Protein AF-A0A0W0V8A8-F1 (afdb_monomer_lite)

Secondary structure (DSSP, 8-state):
--EEEE--SHHHHHHHHHHHHTT---EEEE-TTTT------EE-THHHHHHHHHH-PPPPS-SS-EEHHHHHHHHHHHHHHTT--EE-EEEEEE-SSSSEEEEEETTS-EEEEE-SEEEE--GGG-HHHHHHHHHS-TTSPPSS-EEES-TT----EEEEEEEEE-HHHHHHHHHHHHTT--S-TT--HHHHHHHHHHHHTTT---SSPPPEEEEE-STTEEEEEEE--TT--GGGHHHHHHHHHHHHHS-TT--EEEPPPPSS-TT--SEEEEE---EEES-SEE--TTS-EEEE-GGGTBPPPTTT--HHHHHHHHHHHHHHT-EEETTEEEE--HHHHHHHHHHHHHHHHHHHHHHHHHHHHHHHHHHHHHHHHHHHHHHHS--HHHHHHHHHHHHHHHHHHHHHHHHHH-BTTB--GGGS-HHHHHHHHHHHHHHHHHHHHH--GGGHHHHHHHHHHHHHHHHHHHHHHHHHHHTT-HHHHHHHHHHHHHHHHHHHTTTTHHHHHHHHHHHHHHHHHTT-HHHHHHHHHHHHTT----HHHHHHHHHHHHHHHHHHHHHSTTT--HHHHHHHHHHHHHHHHTHHHHHHH-GGGHHHHHHHHHHTSSSHHHHHHHHHHHHTT-HHHHHHHHHHHHHHHHHSSS--HHHHHHHHHHHHHHHHHTT-HHHHHHHHHHHHHTTTT--HHHHHHHHHHHHHHHHTTTTTS-TT-HHHHHHHHHHHHTHHHHHHH-TTTHHHHHHHHHTTS--HHHHHHHHHHHHHTT-HHHHHHHHHHHHHHHHHTT-TT-HHHHHHHHHHHHHHHHHTT-HHHHHHHHHHHHTSTT---HHHHHHHHHHHHHHHHHHHHH--S-HHHHHHHHHHHHHHHHHTHHHHHHH-GGGHHHHHHHHHHH-HHHHHHHHHHHHHHTT-HHHHHHHHHHHHHHHHHSSS--HHHHHHHHHHHHHHHHHTT-HHHHHHHHHHHHHSSS---HHHHHHHHHHHHHHHHHHHHHHTT---HHHHHHHHHHHHHTHHHHHHHTTTTTHHHHHHHHHHH--HHHHHHHHHHHHHTT-HHHHHHHHHHHHHHHHHSSS--HHHHHHHHHHHHHHHHHTT-HHHHHHHHHHHHTSTTSS-HHHHHHHHHHHHHHHHHHHHH--TTSHHHHHHHHHHHHHHHHHTHHHHHHHTTTTSHHHHHHHHHHHHHSPPP--------

Radius of gyration: 45.29 Å; chains: 1; bounding box: 125×60×128 Å

pLDDT: mean 87.35, std 11.9, range [32.81, 98.56]

Structure (mmCIF, N/CA/C/O backbone):
data_AF-A0A0W0V8A8-F1
#
_entry.id   AF-A0A0W0V8A8-F1
#
loop_
_atom_site.group_PDB
_atom_site.id
_atom_site.type_symbol
_atom_site.label_atom_id
_atom_site.label_alt_id
_atom_site.label_comp_id
_atom_site.label_asym_id
_atom_site.label_entity_id
_atom_site.label_seq_id
_atom_site.pdbx_PDB_ins_code
_atom_site.Cartn_x
_atom_site.Cartn_y
_atom_site.Cartn_z
_atom_site.occupancy
_atom_site.B_iso_or_equiv
_atom_site.auth_seq_id
_atom_site.auth_comp_id
_atom_site.auth_asym_id
_atom_site.auth_atom_id
_atom_site.pdbx_PDB_model_num
ATOM 1 N N . MET A 1 1 ? 0.392 -13.122 -53.558 1.00 74.19 1 MET A N 1
ATOM 2 C CA . MET A 1 1 ? -0.467 -12.300 -52.686 1.00 74.19 1 MET A CA 1
ATOM 3 C C . MET A 1 1 ? 0.329 -11.089 -52.233 1.00 74.19 1 MET A C 1
ATOM 5 O O . MET A 1 1 ? 1.347 -11.293 -51.573 1.00 74.19 1 MET A O 1
ATOM 9 N N . PRO A 1 2 ? -0.057 -9.864 -52.630 1.00 89.50 2 PRO A N 1
ATOM 10 C CA . PRO A 1 2 ? 0.685 -8.663 -52.271 1.00 89.50 2 PRO A CA 1
ATOM 11 C C . PRO A 1 2 ? 0.564 -8.361 -50.776 1.00 89.50 2 PRO A C 1
ATOM 13 O O . PRO A 1 2 ? -0.538 -8.376 -50.222 1.00 89.50 2 PRO A O 1
ATOM 16 N N . ILE A 1 3 ? 1.695 -8.077 -50.129 1.00 96.94 3 ILE A N 1
ATOM 17 C CA . ILE A 1 3 ? 1.771 -7.653 -48.728 1.00 96.94 3 ILE A CA 1
ATOM 18 C C . ILE A 1 3 ? 2.149 -6.179 -48.666 1.00 96.94 3 ILE A C 1
ATOM 20 O O . ILE A 1 3 ? 3.141 -5.757 -49.267 1.00 96.94 3 ILE A O 1
ATOM 24 N N . VAL A 1 4 ? 1.405 -5.409 -47.874 1.00 98.25 4 VAL A N 1
ATOM 25 C CA . VAL A 1 4 ? 1.745 -4.015 -47.574 1.00 98.25 4 VAL A CA 1
ATOM 26 C C . VAL A 1 4 ? 2.039 -3.853 -46.086 1.00 98.25 4 VAL A C 1
ATOM 28 O O . VAL A 1 4 ? 1.244 -4.241 -45.242 1.00 98.25 4 VAL A O 1
ATOM 31 N N . ILE A 1 5 ? 3.179 -3.263 -45.741 1.00 98.56 5 ILE A N 1
ATOM 32 C CA . ILE A 1 5 ? 3.559 -2.960 -44.359 1.00 98.56 5 ILE A CA 1
ATOM 33 C C . ILE A 1 5 ? 3.477 -1.453 -44.152 1.00 98.56 5 ILE A C 1
ATOM 35 O O . ILE A 1 5 ? 4.233 -0.697 -44.760 1.00 98.56 5 ILE A O 1
ATOM 39 N N . VAL A 1 6 ? 2.576 -1.004 -43.282 1.00 98.38 6 VAL A N 1
ATOM 40 C CA . VAL A 1 6 ? 2.394 0.410 -42.946 1.00 98.38 6 VAL A CA 1
ATOM 41 C C . VAL A 1 6 ? 3.226 0.730 -41.708 1.00 98.38 6 VAL A C 1
ATOM 43 O O . VAL A 1 6 ? 2.933 0.285 -40.603 1.00 98.38 6 VAL A O 1
ATOM 46 N N . GLY A 1 7 ? 4.278 1.524 -41.891 1.00 97.00 7 GLY A N 1
ATOM 47 C CA . GLY A 1 7 ? 5.224 1.913 -40.850 1.00 97.00 7 GLY A CA 1
ATOM 48 C C . GLY A 1 7 ? 6.648 1.472 -41.172 1.00 97.00 7 GLY A C 1
ATOM 49 O O . GLY A 1 7 ? 7.034 0.335 -40.931 1.00 97.00 7 GLY A O 1
ATOM 50 N N . ALA A 1 8 ? 7.475 2.405 -41.643 1.00 96.00 8 ALA A N 1
ATOM 51 C CA . ALA A 1 8 ? 8.865 2.140 -42.020 1.00 96.00 8 ALA A CA 1
ATOM 52 C C . ALA A 1 8 ? 9.874 2.267 -40.852 1.00 96.00 8 ALA A C 1
ATOM 54 O O . ALA A 1 8 ? 11.021 2.629 -41.088 1.00 96.00 8 ALA A O 1
ATOM 55 N N . GLY A 1 9 ? 9.460 2.040 -39.597 1.00 95.38 9 GLY A N 1
ATOM 56 C CA . GLY A 1 9 ? 10.356 2.041 -38.424 1.00 95.38 9 GLY A CA 1
ATOM 57 C C . GLY A 1 9 ? 11.165 0.739 -38.282 1.00 95.38 9 GLY A C 1
ATOM 58 O O . GLY A 1 9 ? 11.056 -0.129 -39.149 1.00 95.38 9 GLY A O 1
ATOM 59 N N . PRO A 1 10 ? 11.929 0.546 -37.183 1.00 96.06 10 PRO A N 1
ATOM 60 C CA . PRO A 1 10 ? 12.754 -0.649 -36.993 1.00 96.06 10 PRO A CA 1
ATOM 61 C C . PRO A 1 10 ? 11.973 -1.957 -37.170 1.00 96.06 10 PRO A C 1
ATOM 63 O O . PRO A 1 10 ? 12.364 -2.792 -37.978 1.00 96.06 10 PRO A O 1
ATOM 66 N N . ASN A 1 11 ? 10.833 -2.100 -36.487 1.00 96.06 11 ASN A N 1
ATOM 67 C CA . ASN A 1 11 ? 10.009 -3.311 -36.546 1.00 96.06 11 ASN A CA 1
ATOM 68 C C . ASN A 1 11 ? 9.426 -3.571 -37.944 1.00 96.06 11 ASN A C 1
ATOM 70 O O . ASN A 1 11 ? 9.497 -4.692 -38.432 1.00 96.06 11 ASN A O 1
ATOM 74 N N . GLY A 1 12 ? 8.916 -2.543 -38.631 1.00 97.38 12 GLY A N 1
ATOM 75 C CA . GLY A 1 12 ? 8.331 -2.722 -39.965 1.00 97.38 12 GLY A CA 1
ATOM 76 C C . GLY A 1 12 ? 9.356 -3.093 -41.035 1.00 97.38 12 GLY A C 1
ATOM 77 O O . GLY A 1 12 ? 9.104 -3.985 -41.843 1.00 97.38 12 GLY A O 1
ATOM 78 N N . LEU A 1 13 ? 10.540 -2.471 -41.009 1.00 98.25 13 LEU A N 1
ATOM 79 C CA . LEU A 1 13 ? 11.636 -2.839 -41.910 1.00 98.25 13 LEU A CA 1
ATOM 80 C C . LEU A 1 13 ? 12.167 -4.244 -41.603 1.00 98.25 13 LEU A C 1
ATOM 82 O O . LEU A 1 13 ? 12.421 -5.020 -42.522 1.00 98.25 13 LEU A O 1
ATOM 86 N N . TYR A 1 14 ? 12.315 -4.581 -40.320 1.00 98.38 14 TYR A N 1
ATOM 87 C CA . TYR A 1 14 ? 12.758 -5.903 -39.885 1.00 98.38 14 TYR A CA 1
ATOM 88 C C . TYR A 1 14 ? 11.782 -7.004 -40.326 1.00 98.38 14 TYR A C 1
ATOM 90 O O . TYR A 1 14 ? 12.207 -7.977 -40.951 1.00 98.38 14 TYR A O 1
ATOM 98 N N . ALA A 1 15 ? 10.477 -6.814 -40.102 1.00 97.75 15 ALA A N 1
ATOM 99 C CA . ALA A 1 15 ? 9.433 -7.740 -40.538 1.00 97.75 15 ALA A CA 1
ATOM 100 C C . ALA A 1 15 ? 9.440 -7.936 -42.065 1.00 97.75 15 ALA A C 1
ATOM 102 O O . ALA A 1 15 ? 9.382 -9.070 -42.541 1.00 97.75 15 ALA A O 1
ATOM 103 N N . ALA A 1 16 ? 9.606 -6.856 -42.841 1.00 98.25 16 ALA A N 1
ATOM 104 C CA . ALA A 1 16 ? 9.723 -6.934 -44.299 1.00 98.25 16 ALA A CA 1
ATOM 105 C C . ALA A 1 16 ? 10.906 -7.814 -44.738 1.00 98.25 16 ALA A C 1
ATOM 107 O O . ALA A 1 16 ? 10.774 -8.666 -45.619 1.00 98.25 16 ALA A O 1
ATOM 108 N N . ILE A 1 17 ? 12.069 -7.622 -44.107 1.00 98.56 17 ILE A N 1
ATOM 109 C CA . ILE A 1 17 ? 13.291 -8.380 -44.398 1.00 98.56 17 ILE A CA 1
ATOM 110 C C . ILE A 1 17 ? 13.119 -9.855 -44.025 1.00 98.56 17 ILE A C 1
ATOM 112 O O . ILE A 1 17 ? 13.504 -10.725 -44.809 1.00 98.56 17 ILE A O 1
ATOM 116 N N . LYS A 1 18 ? 12.523 -10.149 -42.864 1.00 97.62 18 LYS A N 1
ATOM 117 C CA . LYS A 1 18 ? 12.238 -11.523 -42.428 1.00 97.62 18 LYS A CA 1
ATOM 118 C C . LYS A 1 18 ? 11.292 -12.236 -43.392 1.00 97.62 18 LYS A C 1
ATOM 120 O O . LYS A 1 18 ? 11.625 -13.327 -43.844 1.00 97.62 18 LYS A O 1
ATOM 125 N N . LEU A 1 19 ? 10.188 -11.599 -43.788 1.00 97.62 19 LEU A N 1
ATOM 126 C CA . LEU A 1 19 ? 9.245 -12.151 -44.769 1.00 97.62 19 LEU A CA 1
ATOM 127 C C . LEU A 1 19 ? 9.910 -12.421 -46.123 1.00 97.62 19 LEU A C 1
ATOM 129 O O . LEU A 1 19 ? 9.724 -13.487 -46.711 1.00 97.62 19 LEU A O 1
ATOM 133 N N . ARG A 1 20 ? 10.737 -11.483 -46.604 1.00 97.56 20 ARG A N 1
ATOM 134 C CA . ARG A 1 20 ? 11.482 -11.649 -47.858 1.00 97.56 20 ARG A CA 1
ATOM 135 C C . ARG A 1 20 ? 12.423 -12.848 -47.800 1.00 97.56 20 ARG A C 1
ATOM 137 O O . ARG A 1 20 ? 12.490 -13.616 -48.754 1.00 97.56 20 ARG A O 1
ATOM 144 N N . ARG A 1 21 ? 13.140 -13.017 -46.686 1.00 96.81 21 ARG A N 1
ATOM 145 C CA . ARG A 1 21 ? 14.066 -14.143 -46.475 1.00 96.81 21 ARG A CA 1
ATOM 146 C C . ARG A 1 21 ? 13.358 -15.478 -46.309 1.00 96.81 21 ARG A C 1
ATOM 148 O O . ARG A 1 21 ? 13.901 -16.488 -46.736 1.00 96.81 21 ARG A O 1
ATOM 155 N N . ALA A 1 22 ? 12.152 -15.470 -45.754 1.00 95.69 22 ALA A N 1
ATOM 156 C CA . ALA A 1 22 ? 11.296 -16.647 -45.679 1.00 95.69 22 ALA A CA 1
ATOM 157 C C . ALA A 1 22 ? 10.679 -17.031 -47.044 1.00 95.69 22 ALA A C 1
ATOM 159 O O . ALA A 1 22 ? 10.077 -18.090 -47.175 1.00 95.69 22 ALA A O 1
ATOM 160 N N . GLY A 1 23 ? 10.858 -16.200 -48.081 1.00 96.31 23 GLY A N 1
ATOM 161 C CA . GLY A 1 23 ? 10.521 -16.520 -49.470 1.00 96.31 23 GLY A CA 1
ATOM 162 C C . GLY A 1 23 ? 9.384 -15.694 -50.071 1.00 96.31 23 GLY A C 1
ATOM 163 O O . GLY A 1 23 ? 9.070 -15.885 -51.245 1.00 96.31 23 GLY A O 1
ATOM 164 N N . VAL A 1 24 ? 8.776 -14.762 -49.327 1.00 96.69 24 VAL A N 1
ATOM 165 C CA . VAL A 1 24 ? 7.680 -13.926 -49.846 1.00 96.69 24 VAL A CA 1
ATOM 166 C C . VAL A 1 24 ? 8.194 -12.932 -50.899 1.00 96.69 24 VAL A C 1
ATOM 168 O O . VAL A 1 24 ? 9.171 -12.213 -50.670 1.00 96.69 24 VAL A O 1
ATOM 171 N N . LYS A 1 25 ? 7.535 -12.878 -52.067 1.00 94.12 25 LYS A N 1
ATOM 172 C CA . LYS A 1 25 ? 8.007 -12.103 -53.233 1.00 94.12 25 LYS A CA 1
ATOM 173 C C . LYS A 1 25 ? 7.415 -10.694 -53.365 1.00 94.12 25 LYS A C 1
ATOM 175 O O . LYS A 1 25 ? 8.165 -9.781 -53.712 1.00 94.12 25 LYS A O 1
ATOM 180 N N . ASP A 1 26 ? 6.129 -10.502 -53.081 1.00 95.31 26 ASP A N 1
ATOM 181 C CA . ASP A 1 26 ? 5.461 -9.193 -53.186 1.00 95.31 26 ASP A CA 1
ATOM 182 C C . ASP A 1 26 ? 5.296 -8.553 -51.809 1.00 95.31 26 ASP A C 1
ATOM 184 O O . ASP A 1 26 ? 4.305 -8.770 -51.115 1.00 95.31 26 ASP A O 1
ATOM 188 N N . ILE A 1 27 ? 6.288 -7.757 -51.408 1.00 97.94 27 ILE A N 1
ATOM 189 C CA . ILE A 1 27 ? 6.269 -6.990 -50.158 1.00 97.94 27 ILE A CA 1
ATOM 190 C C . ILE A 1 27 ? 6.534 -5.533 -50.499 1.00 97.94 27 ILE A C 1
ATOM 192 O O . ILE A 1 27 ? 7.540 -5.245 -51.143 1.00 97.94 27 ILE A O 1
ATOM 196 N N . LYS A 1 28 ? 5.692 -4.626 -50.006 1.00 97.88 28 LYS A N 1
ATOM 197 C CA . LYS A 1 28 ? 5.897 -3.177 -50.078 1.00 97.88 28 LYS A CA 1
ATOM 198 C C . LYS A 1 28 ? 5.818 -2.565 -48.684 1.00 97.88 28 LYS A C 1
ATOM 200 O O . LYS A 1 28 ? 4.914 -2.887 -47.919 1.00 97.88 28 LYS A O 1
ATOM 205 N N . VAL A 1 29 ? 6.739 -1.665 -48.352 1.00 98.31 29 VAL A N 1
ATOM 206 C CA . VAL A 1 29 ? 6.724 -0.917 -47.086 1.00 98.31 29 VAL A CA 1
ATOM 207 C C . VAL A 1 29 ? 6.340 0.532 -47.365 1.00 98.31 29 VAL A C 1
ATOM 209 O O . VAL A 1 29 ? 6.948 1.176 -48.213 1.00 98.31 29 VAL A O 1
ATOM 212 N N . ILE A 1 30 ? 5.363 1.058 -46.632 1.00 97.81 30 ILE A N 1
ATOM 213 C CA . ILE A 1 30 ? 4.914 2.450 -46.718 1.00 97.81 30 ILE A CA 1
ATOM 214 C C . ILE A 1 30 ? 5.275 3.173 -45.424 1.00 97.81 30 ILE A C 1
ATOM 216 O O . ILE A 1 30 ? 4.950 2.710 -44.328 1.00 97.81 30 ILE A O 1
ATOM 220 N N . GLY A 1 31 ? 5.914 4.337 -45.510 1.00 94.56 31 GLY A N 1
ATOM 221 C CA . GLY A 1 31 ? 6.087 5.173 -44.328 1.00 94.56 31 GLY A CA 1
ATOM 222 C C . GLY A 1 31 ? 6.540 6.595 -44.609 1.00 94.56 31 GLY A C 1
ATOM 223 O O . GLY A 1 31 ? 7.470 6.822 -45.366 1.00 94.56 31 GLY A O 1
ATOM 224 N N . HIS A 1 32 ? 5.963 7.548 -43.878 1.00 88.56 32 HIS A N 1
ATOM 225 C CA . HIS A 1 32 ? 6.242 8.995 -43.941 1.00 88.56 32 HIS A CA 1
ATOM 226 C C . HIS A 1 32 ? 7.700 9.455 -43.754 1.00 88.56 32 HIS A C 1
ATOM 228 O O . HIS A 1 32 ? 7.980 10.648 -43.786 1.00 88.56 32 HIS A O 1
ATOM 234 N N . HIS A 1 33 ? 8.623 8.545 -43.448 1.00 85.00 33 HIS A N 1
ATOM 235 C CA . HIS A 1 33 ? 10.043 8.845 -43.253 1.00 85.00 33 HIS A CA 1
ATOM 236 C C . HIS A 1 33 ? 10.943 7.934 -44.095 1.00 85.00 33 HIS A C 1
ATOM 238 O O . HIS A 1 33 ? 12.142 7.844 -43.817 1.00 85.00 33 HIS A O 1
ATOM 244 N N . ALA A 1 34 ? 10.383 7.231 -45.086 1.00 88.69 34 ALA A N 1
ATOM 245 C CA . ALA A 1 34 ? 11.145 6.387 -45.999 1.00 88.69 34 ALA A CA 1
ATOM 246 C C . ALA A 1 34 ? 12.333 7.176 -46.577 1.00 88.69 34 ALA A C 1
ATOM 248 O O . ALA A 1 34 ? 12.190 8.304 -47.037 1.00 88.69 34 ALA A O 1
ATOM 249 N N . GLY A 1 35 ? 13.543 6.629 -46.452 1.00 84.44 35 GLY A N 1
ATOM 250 C CA . GLY A 1 35 ? 14.777 7.289 -46.898 1.00 84.44 35 GLY A CA 1
ATOM 251 C C . GLY A 1 35 ? 15.285 8.453 -46.026 1.00 84.44 35 GLY A C 1
ATOM 252 O O . GLY A 1 35 ? 16.455 8.821 -46.144 1.00 84.44 35 GLY A O 1
ATOM 253 N N . SER A 1 36 ? 14.490 8.986 -45.090 1.00 87.62 36 SER A N 1
ATOM 254 C CA . SER A 1 36 ? 14.846 10.136 -44.239 1.00 87.62 36 SER A CA 1
ATOM 255 C C . SER A 1 36 ? 14.794 9.812 -42.737 1.00 87.62 36 SER A C 1
ATOM 257 O O . SER A 1 36 ? 14.149 10.484 -41.928 1.00 87.62 36 SER A O 1
ATOM 259 N N . TYR A 1 37 ? 15.548 8.788 -42.335 1.00 90.12 37 TYR A N 1
ATOM 260 C CA . TYR A 1 37 ? 15.657 8.345 -40.942 1.00 90.12 37 TYR A CA 1
ATOM 261 C C . TYR A 1 37 ? 16.490 9.303 -40.092 1.00 90.12 37 TYR A C 1
ATOM 263 O O . TYR A 1 37 ? 17.727 9.347 -40.173 1.00 90.12 37 TYR A O 1
ATOM 271 N N . VAL A 1 38 ? 15.803 10.087 -39.263 1.00 87.38 38 VAL A N 1
ATOM 272 C CA . VAL A 1 38 ? 16.395 11.093 -38.365 1.00 87.38 38 VAL A CA 1
ATOM 273 C C . VAL A 1 38 ? 15.961 10.932 -36.913 1.00 87.38 38 VAL A C 1
ATOM 275 O O . VAL A 1 38 ? 16.315 11.786 -36.095 1.00 87.38 38 VAL A O 1
ATOM 278 N N . ARG A 1 39 ? 15.226 9.854 -36.600 1.00 84.94 39 ARG A N 1
ATOM 279 C CA . ARG A 1 39 ? 14.612 9.640 -35.292 1.00 84.94 39 ARG A CA 1
ATOM 280 C C . ARG A 1 39 ? 15.670 9.713 -34.180 1.00 84.94 39 ARG A C 1
ATOM 282 O O . ARG A 1 39 ? 16.686 9.010 -34.252 1.00 84.94 39 ARG A O 1
ATOM 289 N N . PRO A 1 40 ? 15.480 10.599 -33.189 1.00 75.94 40 PRO A N 1
ATOM 290 C CA . PRO A 1 40 ? 16.327 10.630 -32.008 1.00 75.94 40 PRO A CA 1
ATOM 291 C C . PRO A 1 40 ? 16.025 9.422 -31.106 1.00 75.94 40 PRO A C 1
ATOM 293 O O . PRO A 1 40 ? 15.001 8.772 -31.279 1.00 75.94 40 PRO A O 1
ATOM 296 N N . GLY A 1 41 ? 16.904 9.098 -30.165 1.00 82.25 41 GLY A N 1
ATOM 297 C CA . GLY A 1 41 ? 16.801 7.843 -29.410 1.00 82.25 41 GLY A CA 1
ATOM 298 C C . GLY A 1 41 ? 18.159 7.197 -29.218 1.00 82.25 41 GLY A C 1
ATOM 299 O O . GLY A 1 41 ? 18.755 6.872 -30.238 1.00 82.25 41 GLY A O 1
ATOM 300 N N . ASN A 1 42 ? 18.642 7.004 -27.989 1.00 85.94 42 ASN A N 1
ATOM 301 C CA . ASN A 1 42 ? 19.744 6.068 -27.727 1.00 85.94 42 ASN A CA 1
ATOM 302 C C . ASN A 1 42 ? 19.162 4.648 -27.655 1.00 85.94 42 ASN A C 1
ATOM 304 O O . ASN A 1 42 ? 18.057 4.480 -27.144 1.00 85.94 42 ASN A O 1
ATOM 308 N N . ILE A 1 43 ? 19.867 3.642 -28.170 1.00 88.00 43 ILE A N 1
ATOM 309 C CA . ILE A 1 43 ? 19.449 2.234 -28.078 1.00 88.00 43 ILE A CA 1
ATOM 310 C C . ILE A 1 43 ? 20.567 1.372 -27.506 1.00 88.00 43 ILE A C 1
ATOM 312 O O . ILE A 1 43 ? 21.734 1.745 -27.529 1.00 88.00 43 ILE A O 1
ATOM 316 N N . ASN A 1 44 ? 20.216 0.194 -26.996 1.00 86.06 44 ASN A N 1
ATOM 317 C CA . ASN A 1 44 ? 21.212 -0.776 -26.565 1.00 86.06 44 ASN A CA 1
ATOM 318 C C . ASN A 1 44 ? 21.857 -1.450 -27.792 1.00 86.06 44 ASN A C 1
ATOM 320 O O . ASN A 1 44 ? 21.171 -1.796 -28.758 1.00 86.06 44 ASN A O 1
ATOM 324 N N . LEU A 1 45 ? 23.167 -1.700 -27.733 1.00 87.81 45 LEU A N 1
ATOM 325 C CA . LEU A 1 45 ? 23.910 -2.470 -28.734 1.00 87.81 45 LEU A CA 1
ATOM 326 C C . LEU A 1 45 ? 23.305 -3.867 -28.987 1.00 87.81 45 LEU A C 1
ATOM 328 O O . LEU A 1 45 ? 23.423 -4.404 -30.090 1.00 87.81 45 LEU A O 1
ATOM 332 N N . ALA A 1 46 ? 22.606 -4.435 -27.999 1.00 88.94 46 ALA A N 1
ATOM 333 C CA . ALA A 1 46 ? 21.847 -5.677 -28.119 1.00 88.94 46 ALA A CA 1
ATOM 334 C C . ALA A 1 46 ? 20.856 -5.678 -29.298 1.00 88.94 46 ALA A C 1
ATOM 336 O O . ALA A 1 46 ? 20.668 -6.720 -29.920 1.00 88.94 46 ALA A O 1
ATOM 337 N N . VAL A 1 47 ? 20.292 -4.520 -29.671 1.00 91.75 47 VAL A N 1
ATOM 338 C CA . VAL A 1 47 ? 19.400 -4.386 -30.837 1.00 91.75 47 VAL A CA 1
ATOM 339 C C . VAL A 1 47 ? 20.122 -4.762 -32.132 1.00 91.75 47 VAL A C 1
ATOM 341 O O . VAL A 1 47 ? 19.608 -5.549 -32.927 1.00 91.75 47 VAL A O 1
ATOM 344 N N . PHE A 1 48 ? 21.336 -4.240 -32.331 1.00 93.44 48 PHE A N 1
ATOM 345 C CA . PHE A 1 48 ? 22.154 -4.581 -33.495 1.00 93.44 48 PHE A CA 1
ATOM 346 C C . PHE A 1 48 ? 22.589 -6.042 -33.456 1.00 93.44 48 PHE A C 1
ATOM 348 O O . PHE A 1 48 ? 22.479 -6.716 -34.470 1.00 93.44 48 PHE A O 1
ATOM 355 N N . ARG A 1 49 ? 22.995 -6.561 -32.289 1.00 91.81 49 ARG A N 1
ATOM 356 C CA . ARG A 1 49 ? 23.376 -7.978 -32.138 1.00 91.81 49 ARG A CA 1
ATOM 357 C C . ARG A 1 49 ? 22.217 -8.925 -32.471 1.00 91.81 49 ARG A C 1
ATOM 359 O O . ARG A 1 49 ? 22.430 -9.943 -33.122 1.00 91.81 49 ARG A O 1
ATOM 366 N N . LYS A 1 50 ? 20.988 -8.600 -32.053 1.00 93.56 50 LYS A N 1
ATOM 367 C CA . 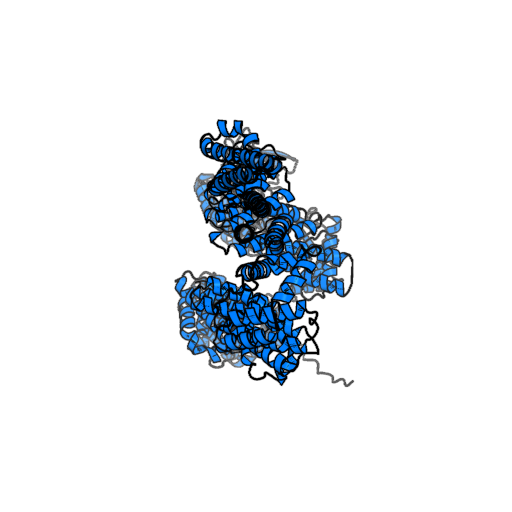LYS A 1 50 ? 19.784 -9.372 -32.403 1.00 93.56 50 LYS A CA 1
ATOM 368 C C . LYS A 1 50 ? 19.535 -9.341 -33.911 1.00 93.56 50 LYS A C 1
ATOM 370 O O . LYS A 1 50 ? 19.327 -10.397 -34.509 1.00 93.56 50 LYS A O 1
ATOM 375 N N . ALA A 1 51 ? 19.596 -8.162 -34.531 1.00 94.25 51 ALA A N 1
ATOM 376 C CA . ALA A 1 51 ? 19.418 -8.025 -35.975 1.00 94.25 51 ALA A CA 1
ATOM 377 C C . ALA A 1 51 ? 20.537 -8.719 -36.776 1.00 94.25 51 ALA A C 1
ATOM 379 O O . ALA A 1 51 ? 20.270 -9.346 -37.796 1.00 94.25 51 ALA A O 1
ATOM 380 N N . GLU A 1 52 ? 21.780 -8.672 -36.305 1.00 94.38 52 GLU A N 1
ATOM 381 C CA . GLU A 1 52 ? 22.914 -9.380 -36.899 1.00 94.38 52 GLU A CA 1
ATOM 382 C C . GLU A 1 52 ? 22.686 -10.892 -36.905 1.00 94.38 52 GLU A C 1
ATOM 384 O O . GLU A 1 52 ? 22.757 -11.521 -37.956 1.00 94.38 52 GLU A O 1
ATOM 389 N N . ARG A 1 53 ? 22.313 -11.477 -35.763 1.00 93.31 53 ARG A N 1
ATOM 390 C CA . ARG A 1 53 ? 22.050 -12.923 -35.672 1.00 93.31 53 ARG A CA 1
ATOM 391 C C . ARG A 1 53 ? 20.876 -13.367 -36.539 1.00 93.31 53 ARG A C 1
ATOM 393 O O . ARG A 1 53 ? 20.939 -14.418 -37.163 1.00 93.31 53 ARG A O 1
ATOM 400 N N . SER A 1 54 ? 19.809 -12.574 -36.565 1.00 92.12 54 SER A N 1
ATOM 401 C CA . SER A 1 54 ? 18.524 -13.015 -37.123 1.00 92.12 54 SER A CA 1
ATOM 402 C C . SER A 1 54 ? 18.381 -12.689 -38.608 1.00 92.12 54 SER A C 1
ATOM 404 O O . SER A 1 54 ? 17.767 -13.438 -39.367 1.00 92.12 54 SER A O 1
ATOM 406 N N . ILE A 1 55 ? 18.959 -11.564 -39.040 1.00 94.94 55 ILE A N 1
ATOM 407 C CA . ILE A 1 55 ? 18.897 -11.095 -40.425 1.00 94.94 55 ILE A CA 1
ATOM 408 C C . ILE A 1 55 ? 20.268 -10.686 -40.981 1.00 94.94 55 ILE A C 1
ATOM 410 O O . ILE A 1 55 ? 20.331 -9.994 -41.995 1.00 94.94 55 ILE A O 1
ATOM 414 N N . GLY A 1 56 ? 21.386 -11.114 -40.393 1.00 91.81 56 GLY A N 1
ATOM 415 C CA . GLY A 1 56 ? 22.723 -10.819 -40.928 1.00 91.81 56 GLY A CA 1
ATOM 416 C C . GLY A 1 56 ? 23.000 -9.321 -41.076 1.00 91.81 56 GLY A C 1
ATOM 417 O O . GLY A 1 56 ? 23.698 -8.918 -42.005 1.00 91.81 56 GLY A O 1
ATOM 418 N N . LEU A 1 57 ? 22.373 -8.480 -40.247 1.00 92.44 57 LEU A N 1
ATOM 419 C CA . LEU A 1 57 ? 22.613 -7.043 -40.274 1.00 92.44 57 LEU A CA 1
ATOM 420 C C . LEU A 1 57 ? 24.053 -6.751 -39.831 1.00 92.44 57 LEU A C 1
ATOM 422 O O . LEU A 1 57 ? 24.491 -7.257 -38.807 1.00 92.44 57 LEU A O 1
ATOM 426 N N . GLY A 1 58 ? 24.783 -5.928 -40.586 1.00 87.00 58 GLY A N 1
ATOM 427 C CA . GLY A 1 58 ? 26.160 -5.572 -40.237 1.00 87.00 58 GLY A CA 1
ATOM 428 C C . GLY A 1 58 ? 26.283 -4.803 -38.915 1.00 87.00 58 GLY A C 1
ATOM 429 O O . GLY A 1 58 ? 25.306 -4.254 -38.394 1.00 87.00 58 GLY A O 1
ATOM 430 N N . ALA A 1 59 ? 27.517 -4.724 -38.414 1.00 83.94 59 ALA A N 1
ATOM 431 C CA . ALA A 1 59 ? 27.864 -4.003 -37.194 1.00 83.94 59 ALA A CA 1
ATOM 432 C C . ALA A 1 59 ? 27.394 -2.529 -37.216 1.00 83.94 59 ALA A C 1
ATOM 434 O O . ALA A 1 59 ? 27.317 -1.904 -38.283 1.00 83.94 59 ALA A O 1
ATOM 435 N N . PRO A 1 60 ? 27.092 -1.941 -36.044 1.00 85.88 60 PRO A N 1
ATOM 436 C CA . PRO A 1 60 ? 26.696 -0.542 -35.960 1.00 85.88 60 PRO A CA 1
ATOM 437 C C . PRO A 1 60 ? 27.816 0.410 -36.409 1.00 85.88 60 PRO A C 1
ATOM 439 O O . PRO A 1 60 ? 28.996 0.071 -36.347 1.00 85.88 60 PRO A O 1
ATOM 442 N N . PRO A 1 61 ? 27.471 1.656 -36.780 1.00 78.75 61 PRO A N 1
ATOM 443 C CA . PRO A 1 61 ? 28.449 2.653 -37.220 1.00 78.75 61 PRO A CA 1
ATOM 444 C C . PRO A 1 61 ? 29.359 3.190 -36.098 1.00 78.75 61 PRO A C 1
ATOM 446 O O . PRO A 1 61 ? 30.310 3.912 -36.386 1.00 78.75 61 PRO A O 1
ATOM 449 N N . SER A 1 62 ? 29.054 2.908 -34.829 1.00 74.56 62 SER A N 1
ATOM 450 C CA . SER A 1 62 ? 29.860 3.286 -33.663 1.00 74.56 62 SER A CA 1
ATOM 451 C C . SER A 1 62 ? 29.619 2.298 -32.522 1.00 74.56 62 SER A C 1
ATOM 453 O O . SER A 1 62 ? 28.508 1.793 -32.375 1.00 74.56 62 SER A O 1
ATOM 455 N N . THR A 1 63 ? 30.645 2.054 -31.708 1.00 66.75 63 THR A N 1
ATOM 456 C CA . THR A 1 63 ? 30.578 1.230 -30.491 1.00 66.75 63 THR A CA 1
ATOM 457 C C . THR A 1 63 ? 30.128 2.009 -29.255 1.00 66.75 63 THR A C 1
ATOM 459 O O . THR A 1 63 ? 29.631 1.395 -28.319 1.00 66.75 63 THR A O 1
ATOM 462 N N . ASN A 1 64 ? 30.267 3.342 -29.248 1.00 65.81 64 ASN A N 1
ATOM 463 C CA . ASN A 1 64 ? 30.131 4.147 -28.024 1.00 65.81 64 ASN A CA 1
ATOM 464 C C . ASN A 1 64 ? 28.694 4.634 -27.788 1.00 65.81 64 ASN A C 1
ATOM 466 O O . ASN A 1 64 ? 28.218 4.631 -26.660 1.00 65.81 64 ASN A O 1
ATOM 470 N N . ALA A 1 65 ? 27.993 5.050 -28.848 1.00 76.69 65 ALA A N 1
ATOM 471 C CA . ALA A 1 65 ? 26.601 5.490 -28.766 1.00 76.69 65 ALA A CA 1
ATOM 472 C C . ALA A 1 65 ? 25.865 5.172 -30.073 1.00 76.69 65 ALA A C 1
ATOM 474 O O . ALA A 1 65 ? 26.157 5.748 -31.128 1.00 76.69 65 ALA A O 1
ATOM 475 N N . VAL A 1 66 ? 24.886 4.272 -30.002 1.00 86.69 66 VAL A N 1
ATOM 476 C CA . VAL A 1 66 ? 24.054 3.873 -31.143 1.00 86.69 66 VAL A CA 1
ATOM 477 C C . VAL A 1 66 ? 22.659 4.458 -31.001 1.00 86.69 66 VAL A C 1
ATOM 479 O O . VAL A 1 66 ? 22.055 4.412 -29.934 1.00 86.69 66 VAL A O 1
ATOM 482 N N . HIS A 1 67 ? 22.131 5.023 -32.085 1.00 88.31 67 HIS A N 1
ATOM 483 C CA . HIS A 1 67 ? 20.824 5.670 -32.062 1.00 88.31 67 HIS A CA 1
ATOM 484 C C . HIS A 1 67 ? 19.770 4.901 -32.863 1.00 88.31 67 HIS A C 1
ATOM 486 O O . HIS A 1 67 ? 20.105 4.131 -33.763 1.00 88.31 67 HIS A O 1
ATOM 492 N N . ILE A 1 68 ? 18.482 5.185 -32.626 1.00 90.81 68 ILE A N 1
ATOM 493 C CA . ILE A 1 68 ? 17.376 4.564 -33.384 1.00 90.81 68 ILE A CA 1
ATOM 494 C C . ILE A 1 68 ? 17.531 4.798 -34.897 1.00 90.81 68 ILE A C 1
ATOM 496 O O . ILE A 1 68 ? 17.453 3.860 -35.685 1.00 90.81 68 ILE A O 1
ATOM 500 N N . LYS A 1 69 ? 17.860 6.025 -35.323 1.00 90.19 69 LYS A N 1
ATOM 501 C CA . LYS A 1 69 ? 18.153 6.325 -36.739 1.00 90.19 69 LYS A CA 1
ATOM 502 C C . LYS A 1 69 ? 19.241 5.425 -37.351 1.00 90.19 69 LYS A C 1
ATOM 504 O O . LYS A 1 69 ? 19.296 5.299 -38.570 1.00 90.19 69 LYS A O 1
ATOM 509 N N . ASP A 1 70 ? 20.172 4.901 -36.550 1.00 92.19 70 ASP A N 1
ATOM 510 C CA . ASP A 1 70 ? 21.318 4.151 -37.061 1.00 92.19 70 ASP A CA 1
ATOM 511 C C . ASP A 1 70 ? 20.877 2.723 -37.405 1.00 92.19 70 ASP A C 1
ATOM 513 O O . ASP A 1 70 ? 21.203 2.245 -38.492 1.00 92.19 70 ASP A O 1
ATOM 517 N N . ILE A 1 71 ? 20.047 2.095 -36.557 1.00 94.62 71 ILE A N 1
ATOM 518 C CA . ILE A 1 71 ? 19.421 0.803 -36.877 1.00 94.62 71 ILE A CA 1
ATOM 519 C C . ILE A 1 71 ? 18.409 0.945 -38.022 1.00 94.62 71 ILE A C 1
ATOM 521 O O . ILE A 1 71 ? 18.423 0.136 -38.945 1.00 94.62 71 ILE A O 1
ATOM 525 N N . GLU A 1 72 ? 17.600 2.011 -38.043 1.00 95.62 72 GLU A N 1
ATOM 526 C CA . GLU A 1 72 ? 16.639 2.259 -39.129 1.00 95.62 72 GLU A CA 1
ATOM 527 C C . GLU A 1 72 ? 17.333 2.375 -40.495 1.00 95.62 72 GLU A C 1
ATOM 529 O O . GLU A 1 72 ? 16.900 1.765 -41.469 1.00 95.62 72 GLU A O 1
ATOM 534 N N . ARG A 1 73 ? 18.450 3.110 -40.578 1.00 94.94 73 ARG A N 1
ATOM 535 C CA . ARG A 1 73 ? 19.222 3.241 -41.827 1.00 94.94 73 ARG A CA 1
ATOM 536 C C . ARG A 1 73 ? 19.850 1.931 -42.269 1.00 94.94 73 ARG A C 1
ATOM 538 O O . ARG A 1 73 ? 19.884 1.661 -43.468 1.00 94.94 73 ARG A O 1
ATOM 545 N N . ALA A 1 74 ? 20.374 1.153 -41.323 1.00 95.69 74 ALA A N 1
ATOM 546 C CA . ALA A 1 74 ? 20.960 -0.146 -41.619 1.00 95.69 74 ALA A CA 1
ATOM 547 C C . ALA A 1 74 ? 19.894 -1.100 -42.183 1.00 95.69 74 ALA A C 1
ATOM 549 O O . ALA A 1 74 ? 20.103 -1.692 -43.241 1.00 95.69 74 ALA A O 1
ATOM 550 N N . LEU A 1 75 ? 18.726 -1.167 -41.536 1.00 97.38 75 LEU A N 1
ATOM 551 C CA . LEU A 1 75 ? 17.589 -1.967 -41.992 1.00 97.38 75 LEU A CA 1
ATOM 552 C C . LEU A 1 75 ? 17.060 -1.491 -43.348 1.00 97.38 75 LEU A C 1
ATOM 554 O O . LEU A 1 75 ? 16.855 -2.304 -44.239 1.00 97.38 75 LEU A O 1
ATOM 558 N N . TYR A 1 76 ? 16.903 -0.183 -43.550 1.00 97.25 76 TYR A N 1
ATOM 559 C CA . TYR A 1 76 ? 16.451 0.371 -44.827 1.00 97.25 76 TYR A CA 1
ATOM 560 C C . TYR A 1 76 ? 17.395 0.010 -45.977 1.00 97.25 76 TYR A C 1
ATOM 562 O O . TYR A 1 76 ? 16.952 -0.442 -47.030 1.00 97.25 76 TYR A O 1
ATOM 570 N N . LYS A 1 77 ? 18.710 0.151 -45.765 1.00 96.69 77 LYS A N 1
ATOM 571 C CA . LYS A 1 77 ? 19.715 -0.237 -46.761 1.00 96.69 77 LYS A CA 1
ATOM 572 C C . LYS A 1 77 ? 19.607 -1.725 -47.103 1.00 96.69 77 LYS A C 1
ATOM 574 O O . LYS A 1 77 ? 19.651 -2.070 -48.280 1.00 96.69 77 LYS A O 1
ATOM 579 N N . LEU A 1 78 ? 19.445 -2.584 -46.095 1.00 97.25 78 LEU A N 1
ATOM 580 C CA . LEU A 1 78 ? 19.284 -4.023 -46.300 1.00 97.25 78 LEU A CA 1
ATOM 581 C C . LEU A 1 78 ? 17.971 -4.361 -47.027 1.00 97.25 78 LEU A C 1
ATOM 583 O O . LEU A 1 78 ? 17.969 -5.215 -47.908 1.00 97.25 78 LEU A O 1
ATOM 587 N N . ALA A 1 79 ? 16.872 -3.669 -46.722 1.00 97.81 79 ALA A N 1
ATOM 588 C CA . ALA A 1 79 ? 15.598 -3.853 -47.414 1.00 97.81 79 ALA A CA 1
ATOM 589 C C . ALA A 1 79 ? 15.718 -3.547 -48.918 1.00 97.81 79 ALA A C 1
ATOM 591 O O . ALA A 1 79 ? 15.287 -4.353 -49.742 1.00 97.81 79 ALA A O 1
ATOM 592 N N . LEU A 1 80 ? 16.387 -2.445 -49.281 1.00 97.25 80 LEU A N 1
ATOM 593 C CA . LEU A 1 80 ? 16.651 -2.105 -50.683 1.00 97.25 80 LEU A CA 1
ATOM 594 C C . LEU A 1 80 ? 17.555 -3.134 -51.375 1.00 97.25 80 LEU A C 1
ATOM 596 O O . LEU A 1 80 ? 17.291 -3.506 -52.513 1.00 97.25 80 LEU A O 1
ATOM 600 N N . GLN A 1 81 ? 18.588 -3.636 -50.688 1.00 97.31 81 GLN A N 1
ATOM 601 C CA . GLN A 1 81 ? 19.460 -4.698 -51.216 1.00 97.31 81 GLN A CA 1
ATOM 602 C C . GLN A 1 81 ? 18.704 -6.003 -51.498 1.00 97.31 81 GLN A C 1
ATOM 604 O O . GLN A 1 81 ? 19.093 -6.761 -52.382 1.00 97.31 81 GLN A O 1
ATOM 609 N N . LEU A 1 82 ? 17.623 -6.260 -50.762 1.00 97.12 82 LEU A N 1
ATOM 610 C CA . LEU A 1 82 ? 16.746 -7.414 -50.953 1.00 97.12 82 LEU A CA 1
ATOM 611 C C . LEU A 1 82 ? 15.573 -7.128 -51.907 1.00 97.12 82 LEU A C 1
ATOM 613 O O . LEU A 1 82 ? 14.622 -7.910 -51.951 1.00 97.12 82 LEU A O 1
ATOM 617 N N . ASN A 1 83 ? 15.631 -6.026 -52.664 1.00 97.31 83 ASN A N 1
ATOM 618 C CA . ASN A 1 83 ? 14.599 -5.592 -53.607 1.00 97.31 83 ASN A CA 1
ATOM 619 C C . ASN A 1 83 ? 13.207 -5.460 -52.962 1.00 97.31 83 ASN A C 1
ATOM 621 O O . ASN A 1 83 ? 12.199 -5.847 -53.551 1.00 97.31 83 ASN A O 1
ATOM 625 N N . ILE A 1 84 ? 13.142 -4.936 -51.735 1.00 98.19 84 ILE A N 1
ATOM 626 C CA . ILE A 1 84 ? 11.885 -4.574 -51.072 1.00 98.19 84 ILE A CA 1
ATOM 627 C C . ILE A 1 84 ? 11.629 -3.079 -51.320 1.00 98.19 84 ILE A C 1
ATOM 629 O O . ILE A 1 84 ? 12.386 -2.255 -50.799 1.00 98.19 84 ILE A O 1
ATOM 633 N N . PRO A 1 85 ? 10.584 -2.696 -52.079 1.00 97.19 85 PRO A N 1
ATOM 634 C CA . PRO A 1 85 ? 10.199 -1.300 -52.241 1.00 97.19 85 PRO A CA 1
ATOM 635 C C . PRO A 1 85 ? 9.796 -0.673 -50.903 1.00 97.19 85 PRO A C 1
ATOM 637 O O . PRO A 1 85 ? 8.956 -1.211 -50.176 1.00 97.19 85 PRO A O 1
ATOM 640 N N . VAL A 1 86 ? 10.385 0.483 -50.599 1.00 97.38 86 VAL A N 1
ATOM 641 C CA . VAL A 1 86 ? 10.051 1.299 -49.429 1.00 97.38 86 VAL A CA 1
ATOM 642 C C . VAL A 1 86 ? 9.661 2.691 -49.924 1.00 97.38 86 VAL A C 1
ATOM 644 O O . VAL A 1 86 ? 10.521 3.452 -50.361 1.00 97.38 86 VAL A O 1
ATOM 647 N N . GLU A 1 87 ? 8.367 3.006 -49.888 1.00 95.25 87 GLU A N 1
ATOM 648 C CA . GLU A 1 87 ? 7.788 4.238 -50.442 1.00 95.25 87 GLU A CA 1
ATOM 649 C C . GLU A 1 87 ? 7.414 5.228 -49.324 1.00 95.25 87 GLU A C 1
ATOM 651 O O . GLU A 1 87 ? 6.962 4.845 -48.237 1.00 95.25 87 GLU A O 1
ATOM 656 N N . GLU A 1 88 ? 7.600 6.523 -49.591 1.00 94.88 88 GLU A N 1
ATOM 657 C CA . GLU A 1 88 ? 7.132 7.584 -48.701 1.00 94.88 88 GLU A CA 1
ATOM 658 C C . GLU A 1 88 ? 5.622 7.774 -48.866 1.00 94.88 88 GLU A C 1
ATOM 660 O O . GLU A 1 88 ? 5.136 8.104 -49.945 1.00 94.88 88 GLU A O 1
ATOM 665 N N . GLY A 1 89 ? 4.871 7.570 -47.785 1.00 94.88 89 GLY A N 1
ATOM 666 C CA . GLY A 1 89 ? 3.423 7.738 -47.797 1.00 94.88 89 GLY A CA 1
ATOM 667 C C . GLY A 1 89 ? 2.780 7.560 -46.426 1.00 94.88 89 GLY A C 1
ATOM 668 O O . GLY A 1 89 ? 3.416 7.114 -45.461 1.00 94.88 89 GLY A O 1
ATOM 669 N N . LEU A 1 90 ? 1.504 7.927 -46.343 1.00 96.50 90 LEU A N 1
ATOM 670 C CA . LEU A 1 90 ? 0.658 7.800 -45.157 1.00 96.50 90 LEU A CA 1
ATOM 671 C C . LEU A 1 90 ? -0.572 6.961 -45.485 1.00 96.50 90 LEU A C 1
ATOM 673 O O . LEU A 1 90 ? -1.201 7.182 -46.510 1.00 96.50 90 LEU A O 1
ATOM 677 N N . PHE A 1 91 ? -0.939 6.030 -44.610 1.00 97.62 91 PHE A N 1
ATOM 678 C CA . PHE A 1 91 ? -2.228 5.349 -44.715 1.00 97.62 91 PHE A CA 1
ATOM 679 C C . PHE A 1 91 ? -3.379 6.359 -44.586 1.00 97.62 91 PHE A C 1
ATOM 681 O O . PHE A 1 91 ? -3.312 7.258 -43.744 1.00 97.62 91 PHE A O 1
ATOM 688 N N . VAL A 1 92 ? -4.408 6.199 -45.420 1.00 96.50 92 VAL A N 1
ATOM 689 C CA . VAL A 1 92 ? -5.623 7.024 -45.414 1.00 96.50 92 VAL A CA 1
ATOM 690 C C . VAL A 1 92 ? -6.802 6.209 -44.898 1.00 96.50 92 VAL A C 1
ATOM 692 O O . VAL A 1 92 ? -7.335 6.528 -43.840 1.00 96.50 92 VAL A O 1
ATOM 695 N N . ASP A 1 93 ? -7.189 5.160 -45.624 1.00 96.81 93 ASP A N 1
ATOM 696 C CA . ASP A 1 93 ? -8.297 4.269 -45.265 1.00 96.81 93 ASP A CA 1
ATOM 697 C C . ASP A 1 93 ? -8.178 2.928 -46.020 1.00 96.81 93 ASP A C 1
ATOM 699 O O . ASP A 1 93 ? -7.343 2.780 -46.917 1.00 96.81 93 ASP A O 1
ATOM 703 N N . PHE A 1 94 ? -9.001 1.937 -45.682 1.00 96.81 94 PHE A N 1
ATOM 704 C CA . PHE A 1 94 ? -9.158 0.725 -46.491 1.00 96.81 94 PHE A CA 1
ATOM 705 C C . PHE A 1 94 ? -10.122 0.970 -47.657 1.00 96.81 94 PHE A C 1
ATOM 707 O O . PHE A 1 94 ? -11.081 1.732 -47.526 1.00 96.81 94 PHE A O 1
ATOM 714 N N . SER A 1 95 ? -9.916 0.287 -48.781 1.00 94.56 95 SER A N 1
ATOM 715 C CA . SER A 1 95 ? -10.870 0.362 -49.892 1.00 94.56 95 SER A CA 1
ATOM 716 C C . SER A 1 95 ? -12.196 -0.324 -49.540 1.00 94.56 95 SER A C 1
ATOM 718 O O . SER A 1 95 ? -12.242 -1.253 -48.729 1.00 94.56 95 SER A O 1
ATOM 720 N N . THR A 1 96 ? -13.288 0.200 -50.095 1.00 91.19 96 THR A N 1
ATOM 721 C CA . THR A 1 96 ? -14.644 -0.361 -49.981 1.00 91.19 96 THR A CA 1
ATOM 722 C C . THR A 1 96 ? -15.038 -1.184 -51.202 1.00 91.19 96 THR A C 1
ATOM 724 O O . THR A 1 96 ? -16.014 -1.923 -51.135 1.00 91.19 96 THR A O 1
ATOM 727 N N . GLU A 1 97 ? -14.310 -1.040 -52.310 1.00 90.31 97 GLU A N 1
ATOM 728 C CA . GLU A 1 97 ? -14.627 -1.670 -53.598 1.00 90.31 97 GLU A CA 1
ATOM 729 C C . GLU A 1 97 ? -13.787 -2.929 -53.833 1.00 90.31 97 GLU A C 1
ATOM 731 O O . GLU A 1 97 ? -14.297 -3.955 -54.275 1.00 90.31 97 GLU A O 1
ATOM 736 N N . GLU A 1 98 ? -12.500 -2.869 -53.485 1.00 92.38 98 GLU A N 1
ATOM 737 C CA . GLU A 1 98 ? -11.536 -3.947 -53.697 1.00 92.38 98 GLU A CA 1
ATOM 738 C C . GLU A 1 98 ? -10.683 -4.177 -52.447 1.00 92.38 98 GLU A C 1
ATOM 740 O O . GLU A 1 98 ? -10.481 -3.285 -51.623 1.00 92.38 98 GLU A O 1
ATOM 745 N N . LYS A 1 99 ? -10.119 -5.378 -52.315 1.00 94.62 99 LYS A N 1
ATOM 746 C CA . LYS A 1 99 ? -9.278 -5.742 -51.172 1.00 94.62 99 LYS A CA 1
ATOM 747 C C . LYS A 1 99 ? -7.933 -4.998 -51.226 1.00 94.62 99 LYS A C 1
ATOM 749 O O . LYS A 1 99 ? -7.031 -5.355 -51.986 1.00 94.62 99 LYS A O 1
ATOM 754 N N . GLY A 1 100 ? -7.789 -3.952 -50.414 1.00 96.81 100 GLY A N 1
ATOM 755 C CA . GLY A 1 100 ? -6.572 -3.141 -50.365 1.00 96.81 100 GLY A CA 1
ATOM 756 C C . GLY A 1 100 ? -6.684 -1.897 -49.485 1.00 96.81 100 GLY A C 1
ATOM 757 O O . GLY A 1 100 ? -7.626 -1.748 -48.702 1.00 96.81 100 GLY A O 1
ATOM 758 N N . ILE A 1 101 ? -5.712 -0.992 -49.615 1.00 97.81 101 ILE A N 1
ATOM 759 C CA . ILE A 1 101 ? -5.641 0.260 -48.846 1.00 97.81 101 ILE A CA 1
ATOM 760 C C . ILE A 1 101 ? -5.402 1.477 -49.742 1.00 97.81 101 ILE A C 1
ATOM 762 O O . ILE A 1 101 ? -4.767 1.375 -50.790 1.00 97.81 101 ILE A O 1
ATOM 766 N N . PHE A 1 102 ? -5.848 2.644 -49.285 1.00 97.62 102 PHE A N 1
ATOM 767 C CA . PHE A 1 102 ? -5.461 3.937 -49.832 1.00 97.62 102 PHE A CA 1
ATOM 768 C C . PHE A 1 102 ? -4.296 4.522 -49.041 1.00 97.62 102 PHE A C 1
ATOM 770 O O . PHE A 1 102 ? -4.309 4.564 -47.805 1.00 97.62 102 PHE A O 1
ATOM 777 N N . ILE A 1 103 ? -3.297 5.014 -49.765 1.00 97.19 103 ILE A N 1
ATOM 778 C CA . ILE A 1 103 ? -2.202 5.797 -49.202 1.00 97.19 103 ILE A CA 1
ATOM 779 C C . ILE A 1 103 ? -2.194 7.197 -49.803 1.00 97.19 103 ILE A C 1
ATOM 781 O O . ILE A 1 103 ? -2.590 7.390 -50.947 1.00 97.19 103 ILE A O 1
ATOM 785 N N . LYS A 1 104 ? -1.718 8.169 -49.032 1.00 96.88 104 LYS A N 1
ATOM 786 C CA . LYS A 1 104 ? -1.398 9.516 -49.486 1.00 96.88 104 LYS A CA 1
ATOM 787 C C . LYS A 1 104 ? 0.104 9.604 -49.720 1.00 96.88 104 LYS A C 1
ATOM 789 O O . LYS A 1 104 ? 0.875 9.422 -48.774 1.00 96.88 104 LYS A O 1
ATOM 794 N N . GLU A 1 105 ? 0.505 9.851 -50.958 1.00 93.56 105 GLU A N 1
ATOM 795 C CA . GLU A 1 105 ? 1.906 10.013 -51.352 1.00 93.56 105 GLU A CA 1
ATOM 796 C C . GLU A 1 105 ? 2.446 11.395 -50.935 1.00 93.56 105 GLU A C 1
ATOM 798 O O . GLU A 1 105 ? 1.704 12.280 -50.496 1.00 93.56 105 GLU A O 1
ATOM 803 N N . ALA A 1 106 ? 3.763 11.593 -51.046 1.00 86.69 106 ALA A N 1
ATOM 804 C CA . ALA A 1 106 ? 4.429 12.837 -50.645 1.00 86.69 106 ALA A CA 1
ATOM 805 C C . ALA A 1 106 ? 3.946 14.081 -51.425 1.00 86.69 106 ALA A C 1
ATOM 807 O O . ALA A 1 106 ? 3.972 15.188 -50.890 1.00 86.69 106 ALA A O 1
ATOM 808 N N . ASN A 1 107 ? 3.470 13.904 -52.664 1.00 88.44 107 ASN A N 1
ATOM 809 C CA . ASN A 1 107 ? 2.859 14.959 -53.487 1.00 88.44 107 ASN A CA 1
ATOM 810 C C . ASN A 1 107 ? 1.417 15.310 -53.057 1.00 88.44 107 ASN A C 1
ATOM 812 O O . ASN A 1 107 ? 0.843 16.274 -53.556 1.00 88.44 107 ASN A O 1
ATOM 816 N N . GLY A 1 108 ? 0.842 14.552 -52.118 1.00 90.19 108 GLY A N 1
ATOM 817 C CA . GLY A 1 108 ? -0.514 14.723 -51.614 1.00 90.19 108 GLY A CA 1
ATOM 818 C C . GLY A 1 108 ? -1.589 13.925 -52.354 1.00 90.19 108 GLY A C 1
ATOM 819 O O . GLY A 1 108 ? -2.729 13.933 -51.884 1.00 90.19 108 GLY A O 1
ATOM 820 N N . GLU A 1 109 ? -1.249 13.225 -53.438 1.00 93.69 109 GLU A N 1
ATOM 821 C CA . GLU A 1 109 ? -2.174 12.383 -54.201 1.00 93.69 109 GLU A CA 1
ATOM 822 C C . GLU A 1 109 ? -2.515 11.097 -53.441 1.00 93.69 109 GLU A C 1
ATOM 824 O O . GLU A 1 109 ? -1.707 10.567 -52.672 1.00 93.69 109 GLU A O 1
ATOM 829 N N . GLN A 1 110 ? -3.741 10.603 -53.637 1.00 95.88 110 GLN A N 1
ATOM 830 C CA . GLN A 1 110 ? -4.171 9.320 -53.095 1.00 95.88 110 GLN A CA 1
ATOM 831 C C . GLN A 1 110 ? -3.955 8.211 -54.120 1.00 95.88 110 GLN A C 1
ATOM 833 O O . GLN A 1 110 ? -4.333 8.342 -55.281 1.00 95.88 110 GLN A O 1
ATOM 838 N N . LYS A 1 111 ? -3.389 7.097 -53.665 1.00 96.00 111 LYS A N 1
ATOM 839 C CA . LYS A 1 111 ? -3.077 5.927 -54.481 1.00 96.00 111 LYS A CA 1
ATOM 840 C C . LYS A 1 111 ? -3.623 4.675 -53.821 1.00 96.00 111 LYS A C 1
ATOM 842 O O . LYS A 1 111 ? -3.401 4.440 -52.631 1.00 96.00 111 LYS A O 1
ATOM 847 N N . PHE A 1 112 ? -4.319 3.865 -54.609 1.00 97.19 112 PHE A N 1
ATOM 848 C CA . PHE A 1 112 ? -4.790 2.553 -54.186 1.00 97.19 112 PHE A CA 1
ATOM 849 C C . PHE A 1 112 ? -3.663 1.518 -54.272 1.00 97.19 112 PHE A C 1
ATOM 851 O O . PHE A 1 112 ? -2.906 1.476 -55.244 1.00 97.19 112 PHE A O 1
ATOM 858 N N . LEU A 1 113 ? -3.560 0.672 -53.250 1.00 96.88 113 LEU A N 1
ATOM 859 C CA . LEU A 1 113 ? -2.659 -0.470 -53.198 1.00 96.88 113 LEU A CA 1
ATOM 860 C C . LEU A 1 113 ? -3.469 -1.732 -52.890 1.00 96.88 113 LEU A C 1
ATOM 862 O O . LEU A 1 113 ? -3.894 -1.936 -51.750 1.00 96.88 113 LEU A O 1
ATOM 866 N N . ALA A 1 114 ? -3.644 -2.589 -53.897 1.00 96.50 114 ALA A N 1
ATOM 867 C CA . ALA A 1 114 ? -4.226 -3.915 -53.722 1.00 96.50 114 ALA A CA 1
ATOM 868 C C . ALA A 1 114 ? -3.318 -4.778 -52.834 1.00 96.50 114 ALA A C 1
ATOM 870 O O . ALA A 1 114 ? -2.105 -4.857 -53.064 1.00 96.50 114 ALA A O 1
ATOM 871 N N . CYS A 1 115 ? -3.889 -5.422 -51.816 1.00 96.62 115 CYS A N 1
ATOM 872 C CA . CYS A 1 115 ? -3.139 -6.313 -50.939 1.00 96.62 115 CYS A CA 1
ATOM 873 C C . CYS A 1 115 ? -4.026 -7.346 -50.253 1.00 96.62 115 CYS A C 1
ATOM 875 O O . CYS A 1 115 ? -5.186 -7.105 -49.929 1.00 96.62 115 CYS A O 1
ATOM 877 N N . ASP A 1 116 ? -3.445 -8.513 -49.992 1.00 94.44 116 ASP A N 1
ATOM 878 C CA . ASP A 1 116 ? -4.122 -9.577 -49.258 1.00 94.44 116 ASP A CA 1
ATOM 879 C C . ASP A 1 116 ? -3.890 -9.487 -47.757 1.00 94.44 116 ASP A C 1
ATOM 881 O O . ASP A 1 116 ? -4.779 -9.828 -46.972 1.00 94.44 116 ASP A O 1
ATOM 885 N N . TYR A 1 117 ? -2.700 -9.015 -47.390 1.00 96.56 117 TYR A N 1
ATOM 886 C CA . TYR A 1 117 ? -2.245 -8.822 -46.025 1.00 96.56 117 TYR A CA 1
ATOM 887 C C . TYR A 1 117 ? -1.733 -7.400 -45.866 1.00 96.56 117 TYR A C 1
ATOM 889 O O . TYR A 1 117 ? -0.980 -6.895 -46.708 1.00 96.56 117 TYR A O 1
ATOM 897 N N . VAL A 1 118 ? -2.103 -6.777 -44.753 1.00 98.00 118 VAL A N 1
ATOM 898 C CA . VAL A 1 118 ? -1.586 -5.470 -44.377 1.00 98.00 118 VAL A CA 1
ATOM 899 C C . VAL A 1 118 ? -1.086 -5.488 -42.940 1.00 98.00 118 VAL A C 1
ATOM 901 O O . VAL A 1 118 ? -1.780 -5.934 -42.030 1.00 98.00 118 VAL A O 1
ATOM 904 N N . PHE A 1 119 ? 0.138 -5.012 -42.736 1.00 98.38 119 PHE A N 1
ATOM 905 C CA . PHE A 1 119 ? 0.773 -4.999 -41.425 1.00 98.38 119 PHE A CA 1
ATOM 906 C C . PHE A 1 119 ? 0.732 -3.601 -40.820 1.00 98.38 119 PHE A C 1
ATOM 908 O O . PHE A 1 119 ? 1.176 -2.642 -41.455 1.00 98.38 119 PHE A O 1
ATOM 915 N N . ASP A 1 120 ? 0.251 -3.488 -39.583 1.00 98.44 120 ASP A N 1
ATOM 916 C CA . ASP A 1 120 ? 0.406 -2.278 -38.781 1.00 98.44 120 ASP A CA 1
ATOM 917 C C . ASP A 1 120 ? 1.727 -2.351 -38.015 1.00 98.44 120 ASP A C 1
ATOM 919 O O . ASP A 1 120 ? 1.873 -3.107 -37.052 1.00 98.44 120 ASP A O 1
ATOM 923 N N . CYS A 1 121 ? 2.686 -1.544 -38.456 1.00 97.62 121 CYS A N 1
ATOM 924 C CA . CYS A 1 121 ? 3.996 -1.350 -37.843 1.00 97.62 121 CYS A CA 1
ATOM 925 C C . CYS A 1 121 ? 4.194 0.122 -37.442 1.00 97.62 121 CYS A C 1
ATOM 927 O O . CYS A 1 121 ? 5.324 0.619 -37.383 1.00 97.62 121 CYS A O 1
ATOM 929 N N . THR A 1 122 ? 3.103 0.858 -37.198 1.00 96.50 122 THR A N 1
ATOM 930 C CA . THR A 1 122 ? 3.144 2.305 -36.917 1.00 96.50 122 THR A CA 1
ATOM 931 C C . THR A 1 122 ? 3.456 2.664 -35.460 1.00 96.50 122 THR A C 1
ATOM 933 O O . THR A 1 122 ? 3.516 3.846 -35.107 1.00 96.50 122 THR A O 1
ATOM 936 N N . GLY A 1 123 ? 3.733 1.654 -34.631 1.00 93.38 123 GLY A N 1
ATOM 937 C CA . GLY A 1 123 ? 4.014 1.774 -33.202 1.00 93.38 123 GLY A CA 1
ATOM 938 C C . GLY A 1 123 ? 2.808 2.295 -32.423 1.00 93.38 123 GLY A C 1
ATOM 939 O O . GLY A 1 123 ? 1.673 1.955 -32.744 1.00 93.38 123 GLY A O 1
ATOM 940 N N . SER A 1 124 ? 3.037 3.179 -31.452 1.00 91.81 124 SER A N 1
ATOM 941 C CA . SER A 1 124 ? 1.982 3.814 -30.642 1.00 91.81 124 SER A CA 1
ATOM 942 C C . SER A 1 124 ? 0.885 4.528 -31.437 1.00 91.81 124 SER A C 1
ATOM 944 O O . SER A 1 124 ? -0.197 4.767 -30.914 1.00 91.81 124 SER A O 1
ATOM 946 N N . LYS A 1 125 ? 1.131 4.868 -32.711 1.00 94.31 125 LYS A N 1
ATOM 947 C CA . LYS A 1 125 ? 0.127 5.522 -33.564 1.00 94.31 125 LYS A CA 1
ATOM 948 C C . LYS A 1 125 ? -1.005 4.588 -33.997 1.00 94.31 125 LYS A C 1
ATOM 950 O O . LYS A 1 125 ? -2.062 5.105 -34.333 1.00 94.31 125 LYS A O 1
ATOM 955 N N . ARG A 1 126 ? -0.770 3.267 -34.045 1.00 96.62 126 ARG A N 1
ATOM 956 C CA . ARG A 1 126 ? -1.773 2.210 -34.300 1.00 96.62 126 ARG A CA 1
ATOM 957 C C . ARG A 1 126 ? -2.766 2.541 -35.427 1.00 96.62 126 ARG A C 1
ATOM 959 O O . ARG A 1 126 ? -3.980 2.409 -35.262 1.00 96.62 126 ARG A O 1
ATOM 966 N N . VAL A 1 127 ? -2.271 3.055 -36.554 1.00 97.62 127 VAL A N 1
ATOM 967 C CA . VAL A 1 127 ? -3.129 3.729 -37.547 1.00 97.62 127 VAL A CA 1
ATOM 968 C C . VAL A 1 127 ? -4.156 2.790 -38.185 1.00 97.62 127 VAL A C 1
ATOM 970 O O . VAL A 1 127 ? -5.299 3.194 -38.384 1.00 97.62 127 VAL A O 1
ATOM 973 N N . LEU A 1 128 ? -3.788 1.532 -38.459 1.00 97.69 128 LEU A N 1
ATOM 974 C CA . LEU A 1 128 ? -4.704 0.558 -39.059 1.00 97.69 128 LEU A CA 1
ATOM 975 C C . LEU A 1 128 ? -5.684 0.032 -38.017 1.00 97.69 128 LEU A C 1
ATOM 977 O O . LEU A 1 128 ? -6.867 -0.121 -38.303 1.00 97.69 128 LEU A O 1
ATOM 981 N N . VAL A 1 129 ? -5.206 -0.191 -36.791 1.00 97.56 129 VAL A N 1
ATOM 982 C CA . VAL A 1 129 ? -6.044 -0.577 -35.648 1.00 97.56 129 VAL A CA 1
ATOM 983 C C . VAL A 1 129 ? -7.151 0.453 -35.410 1.00 97.56 129 VAL A C 1
ATOM 985 O O . VAL A 1 129 ? -8.318 0.083 -35.270 1.00 97.56 129 VAL A O 1
ATOM 988 N N . HIS A 1 130 ? -6.816 1.746 -35.404 1.00 97.31 130 HIS A N 1
ATOM 989 C CA . HIS A 1 130 ? -7.809 2.810 -35.255 1.00 97.31 130 HIS A CA 1
ATOM 990 C C . HIS A 1 130 ? -8.797 2.848 -36.422 1.00 97.31 130 HIS A C 1
ATOM 992 O O . HIS A 1 130 ? -9.993 2.998 -36.177 1.00 97.31 130 HIS A O 1
ATOM 998 N N . ALA A 1 131 ? -8.334 2.654 -37.658 1.00 96.38 131 ALA A N 1
ATOM 999 C CA . ALA A 1 131 ? -9.205 2.624 -38.829 1.00 96.38 131 ALA A CA 1
ATOM 1000 C C . ALA A 1 131 ? -10.164 1.421 -38.831 1.00 96.38 131 ALA A C 1
ATOM 1002 O O . ALA A 1 131 ? -11.345 1.582 -39.130 1.00 96.38 131 ALA A O 1
ATOM 1003 N N . ILE A 1 132 ? -9.712 0.235 -38.408 1.00 96.06 132 ILE A N 1
ATOM 1004 C CA . ILE A 1 132 ? -10.596 -0.924 -38.200 1.00 96.06 132 ILE A CA 1
ATOM 1005 C C . ILE A 1 132 ? -11.623 -0.638 -37.102 1.00 96.06 132 ILE A C 1
ATOM 1007 O O . ILE A 1 132 ? -12.815 -0.875 -37.286 1.00 96.06 132 ILE A O 1
ATOM 1011 N N . ASN A 1 133 ? -11.188 -0.085 -35.971 1.00 95.56 133 ASN A N 1
ATOM 1012 C CA . ASN A 1 133 ? -12.086 0.242 -34.867 1.00 95.56 133 ASN A CA 1
ATOM 1013 C C . ASN A 1 133 ? -13.111 1.326 -35.217 1.00 95.56 133 ASN A C 1
ATOM 1015 O O . ASN A 1 133 ? -14.208 1.301 -34.668 1.00 95.56 133 ASN A O 1
ATOM 1019 N N . ALA A 1 134 ? -12.771 2.269 -36.099 1.00 93.56 134 ALA A N 1
ATOM 1020 C CA . ALA A 1 134 ? -13.688 3.304 -36.576 1.00 93.56 134 ALA A CA 1
ATOM 1021 C C . ALA A 1 134 ? -14.798 2.743 -37.482 1.00 93.56 134 ALA A C 1
ATOM 1023 O O . ALA A 1 134 ? -15.856 3.353 -37.597 1.00 93.56 134 ALA A O 1
ATOM 1024 N N . ARG A 1 135 ? -14.573 1.573 -38.096 1.00 89.94 135 ARG A N 1
ATOM 1025 C CA . ARG A 1 135 ? -15.567 0.860 -38.916 1.00 89.94 135 ARG A CA 1
ATOM 1026 C C . ARG A 1 135 ? -16.536 0.015 -38.092 1.00 89.94 135 ARG A C 1
ATOM 1028 O O . ARG A 1 135 ? -17.588 -0.363 -38.599 1.00 89.94 135 ARG A O 1
ATOM 1035 N N . ALA A 1 136 ? -16.210 -0.283 -36.834 1.00 84.69 136 ALA A N 1
ATOM 1036 C CA . ALA A 1 136 ? -17.173 -0.881 -35.921 1.00 84.69 136 ALA A CA 1
ATOM 1037 C C . ALA A 1 136 ? -18.266 0.156 -35.618 1.00 84.69 136 ALA A C 1
ATOM 1039 O O . ALA A 1 136 ? -17.965 1.269 -35.188 1.00 84.69 136 ALA A O 1
ATOM 1040 N N . GLY A 1 137 ? -19.535 -0.191 -35.863 1.00 74.06 137 GLY A N 1
ATOM 1041 C CA . GLY A 1 137 ? -20.658 0.691 -35.533 1.00 74.06 137 GLY A CA 1
ATOM 1042 C C . GLY A 1 137 ? -20.645 1.090 -34.052 1.00 74.06 137 GLY A C 1
ATOM 1043 O O . GLY A 1 137 ? -20.119 0.354 -33.221 1.00 74.06 137 GLY A O 1
ATOM 1044 N N . LEU A 1 138 ? -21.259 2.229 -33.705 1.00 75.56 138 LEU A N 1
ATOM 1045 C CA . LEU A 1 138 ? -21.230 2.805 -32.345 1.00 75.56 138 LEU A CA 1
ATOM 1046 C C . LEU A 1 138 ? -21.635 1.821 -31.227 1.00 75.56 138 LEU A C 1
ATOM 1048 O O . LEU A 1 138 ? -21.178 1.971 -30.097 1.00 75.56 138 LEU A O 1
ATOM 1052 N N . ASN A 1 139 ? -22.447 0.809 -31.555 1.00 76.69 139 ASN A N 1
ATOM 1053 C CA . ASN A 1 139 ? -22.978 -0.185 -30.617 1.00 76.69 139 ASN A CA 1
ATOM 1054 C C . ASN A 1 139 ? -22.333 -1.579 -30.739 1.00 76.69 139 ASN A C 1
ATOM 1056 O O . ASN A 1 139 ? -22.779 -2.508 -30.069 1.00 76.69 139 ASN A O 1
ATOM 1060 N N . LEU A 1 140 ? -21.323 -1.760 -31.597 1.00 81.00 140 LEU A N 1
ATOM 1061 C CA . LEU A 1 140 ? -20.620 -3.036 -31.752 1.00 81.00 140 LEU A CA 1
ATOM 1062 C C . LEU A 1 140 ? -19.278 -3.011 -31.007 1.00 81.00 140 LEU A C 1
ATOM 1064 O O . LEU A 1 140 ? -18.602 -1.978 -30.982 1.00 81.00 140 LEU A O 1
ATOM 1068 N N . PRO A 1 141 ? -18.854 -4.139 -30.407 1.00 85.75 141 PRO A N 1
ATOM 1069 C CA . PRO A 1 141 ? -17.548 -4.219 -29.777 1.00 85.75 141 PRO A CA 1
ATOM 1070 C C . PRO A 1 141 ? -16.455 -3.963 -30.818 1.00 85.75 141 PRO A C 1
ATOM 1072 O O . PRO A 1 141 ? -16.398 -4.610 -31.864 1.00 85.75 141 PRO A O 1
ATOM 1075 N N . LYS A 1 142 ? -15.573 -3.007 -30.514 1.00 91.44 142 LYS A N 1
ATOM 1076 C CA . LYS A 1 142 ? -14.405 -2.703 -31.344 1.00 91.44 142 LYS A CA 1
ATOM 1077 C C . LYS A 1 142 ? -13.519 -3.952 -31.461 1.00 91.44 142 LYS A C 1
ATOM 1079 O O . LYS A 1 142 ? -13.197 -4.531 -30.419 1.00 91.44 142 LYS A O 1
ATOM 1084 N N . PRO A 1 143 ? -13.095 -4.355 -32.677 1.00 92.56 143 PRO A N 1
ATOM 1085 C CA . PRO A 1 143 ? -12.274 -5.548 -32.865 1.00 92.56 143 PRO A CA 1
ATOM 1086 C C . PRO A 1 143 ? -10.981 -5.539 -32.050 1.00 92.56 143 PRO A C 1
ATOM 1088 O O . PRO A 1 143 ? -10.605 -6.559 -31.475 1.00 92.56 143 PRO A O 1
ATOM 1091 N N . PHE A 1 144 ? -10.333 -4.377 -31.964 1.00 95.75 144 PHE A N 1
ATOM 1092 C CA . PHE A 1 144 ? -9.149 -4.169 -31.146 1.00 95.75 144 PHE A CA 1
ATOM 1093 C C . PHE A 1 144 ? -9.497 -3.326 -29.919 1.00 95.75 144 PHE A C 1
ATOM 1095 O O . PHE A 1 144 ? -9.940 -2.182 -30.033 1.00 95.75 144 PHE A O 1
ATOM 1102 N N . GLN A 1 145 ? -9.239 -3.855 -28.731 1.00 95.62 145 GLN A N 1
ATOM 1103 C CA . GLN A 1 145 ? -9.333 -3.118 -27.477 1.00 95.62 145 GLN A CA 1
ATOM 1104 C C . GLN A 1 145 ? -7.944 -2.644 -27.070 1.00 95.62 145 GLN A C 1
ATOM 1106 O O . GLN A 1 145 ? -6.994 -3.424 -27.050 1.00 95.62 145 GLN A O 1
ATOM 1111 N N . ILE A 1 146 ? -7.845 -1.354 -26.760 1.00 95.81 146 ILE A N 1
ATOM 1112 C CA . ILE A 1 146 ? -6.623 -0.705 -26.295 1.00 95.81 146 ILE A CA 1
ATOM 1113 C C . ILE A 1 146 ? -6.761 -0.488 -24.791 1.00 95.81 146 ILE A C 1
ATOM 1115 O O . ILE A 1 146 ? -7.704 0.176 -24.364 1.00 95.81 146 ILE A O 1
ATOM 1119 N N . SER A 1 147 ? -5.834 -1.025 -24.001 1.00 95.81 147 SER A N 1
ATOM 1120 C CA . SER A 1 147 ? -5.834 -0.869 -22.541 1.00 95.81 147 SER A CA 1
ATOM 1121 C C . SER A 1 147 ? -4.452 -0.465 -22.025 1.00 95.81 147 SER A C 1
ATOM 1123 O O . SER A 1 147 ? -3.453 -0.884 -22.618 1.00 95.81 147 SER A O 1
ATOM 1125 N N . PRO A 1 148 ? -4.356 0.314 -20.935 1.00 96.81 148 PRO A N 1
ATOM 1126 C CA . PRO A 1 148 ? -3.075 0.588 -20.290 1.00 96.81 148 PRO A CA 1
ATOM 1127 C C . PRO A 1 148 ? -2.455 -0.713 -19.759 1.00 96.81 148 PRO A C 1
ATOM 1129 O O . PRO A 1 148 ? -3.173 -1.628 -19.352 1.00 96.81 148 PRO A O 1
ATOM 1132 N N . ILE A 1 149 ? -1.124 -0.801 -19.769 1.00 96.31 149 ILE A N 1
ATOM 1133 C CA . ILE A 1 149 ? -0.375 -1.948 -19.222 1.00 96.31 149 ILE A CA 1
ATOM 1134 C C . ILE A 1 149 ? -0.253 -1.836 -17.698 1.00 96.31 149 ILE A C 1
ATOM 1136 O O . ILE A 1 149 ? -0.324 -2.837 -16.991 1.00 96.31 149 ILE A O 1
ATOM 1140 N N . SER A 1 150 ? -0.068 -0.617 -17.182 1.00 95.19 150 SER A N 1
ATOM 1141 C CA . SER A 1 150 ? 0.070 -0.349 -15.750 1.00 95.19 150 SER A CA 1
ATOM 1142 C C . SER A 1 150 ? -0.771 0.851 -15.333 1.00 95.19 150 SER A C 1
ATOM 1144 O O . SER A 1 150 ? -0.743 1.890 -15.987 1.00 95.19 150 SER A O 1
ATOM 1146 N N . GLY A 1 151 ? -1.484 0.720 -14.213 1.00 91.06 151 GLY A N 1
ATOM 1147 C CA . GLY A 1 151 ? -2.166 1.838 -13.554 1.00 91.06 151 GLY A CA 1
ATOM 1148 C C . GLY A 1 151 ? -1.234 2.721 -12.712 1.00 91.06 151 GLY A C 1
ATOM 1149 O O . GLY A 1 151 ? -1.668 3.755 -12.220 1.00 91.06 151 GLY A O 1
ATOM 1150 N N . ASP A 1 152 ? 0.039 2.338 -12.556 1.00 93.56 152 ASP A N 1
ATOM 1151 C CA . ASP A 1 152 ? 1.005 3.012 -11.674 1.00 93.56 152 ASP A CA 1
ATOM 1152 C C . ASP A 1 152 ? 1.790 4.149 -12.370 1.00 93.56 152 ASP A C 1
ATOM 1154 O O . ASP A 1 152 ? 2.759 4.677 -11.816 1.00 93.56 152 ASP A O 1
ATOM 1158 N N . VAL A 1 153 ? 1.419 4.538 -13.596 1.00 94.19 153 VAL A N 1
ATOM 1159 C CA . VAL A 1 153 ? 2.100 5.605 -14.350 1.00 94.19 153 VAL A CA 1
ATOM 1160 C C . VAL A 1 153 ? 1.739 6.984 -13.777 1.00 94.19 153 VAL A C 1
ATOM 1162 O O . VAL A 1 153 ? 0.744 7.597 -14.162 1.00 94.19 153 VAL A O 1
ATOM 1165 N N . MET A 1 154 ? 2.568 7.485 -12.854 1.00 92.25 154 MET A N 1
ATOM 1166 C CA . MET A 1 154 ? 2.353 8.779 -12.180 1.00 92.25 154 MET A CA 1
ATOM 1167 C C . MET A 1 154 ? 2.817 9.998 -12.989 1.00 92.25 154 MET A C 1
ATOM 1169 O O . MET A 1 154 ? 2.243 11.076 -12.848 1.00 92.25 154 MET A O 1
ATOM 1173 N N . VAL A 1 155 ? 3.839 9.835 -13.834 1.00 94.31 155 VAL A N 1
ATOM 1174 C CA . VAL A 1 155 ? 4.378 10.883 -14.713 1.00 94.31 155 VAL A CA 1
ATOM 1175 C C . VAL A 1 155 ? 4.358 10.348 -16.135 1.00 94.31 155 VAL A C 1
ATOM 1177 O O . VAL A 1 155 ? 5.011 9.347 -16.423 1.00 94.31 155 VAL A O 1
ATOM 1180 N N . ARG A 1 156 ? 3.572 10.993 -17.002 1.00 94.12 156 ARG A N 1
ATOM 1181 C CA . ARG A 1 156 ? 3.388 10.561 -18.396 1.00 94.12 156 ARG A CA 1
ATOM 1182 C C . ARG A 1 156 ? 4.200 11.392 -19.372 1.00 94.12 156 ARG A C 1
ATOM 1184 O O . ARG A 1 156 ? 4.509 10.909 -20.453 1.00 94.12 156 ARG A O 1
ATOM 1191 N N . ASN A 1 157 ? 4.531 12.634 -19.035 1.00 95.25 157 ASN A N 1
ATOM 1192 C CA . ASN A 1 157 ? 5.262 13.514 -19.933 1.00 95.25 157 ASN A CA 1
ATOM 1193 C C . ASN A 1 157 ? 6.769 13.451 -19.695 1.00 95.25 157 ASN A C 1
ATOM 1195 O O . ASN A 1 157 ? 7.272 13.425 -18.574 1.00 95.25 157 ASN A O 1
ATOM 1199 N N . HIS A 1 158 ? 7.498 13.419 -20.801 1.00 94.88 158 HIS A N 1
ATOM 1200 C CA . HIS A 1 158 ? 8.945 13.331 -20.828 1.00 94.88 158 HIS A CA 1
ATOM 1201 C C . HIS A 1 158 ? 9.504 14.306 -21.849 1.00 94.88 158 HIS A C 1
ATOM 1203 O O . HIS A 1 158 ? 8.814 14.766 -22.763 1.00 94.88 158 HIS A O 1
ATOM 1209 N N . MET A 1 159 ? 10.785 14.608 -21.703 1.00 93.06 159 MET A N 1
ATOM 1210 C CA . MET A 1 159 ? 11.511 15.517 -22.562 1.00 93.06 159 MET A CA 1
ATOM 1211 C C . MET A 1 159 ? 12.836 14.905 -23.005 1.00 93.06 159 MET A C 1
ATOM 1213 O O . MET A 1 159 ? 13.524 14.218 -22.253 1.00 93.06 159 MET A O 1
ATOM 1217 N N . LEU A 1 160 ? 13.180 15.177 -24.260 1.00 92.12 160 LEU A N 1
ATOM 1218 C CA . LEU A 1 160 ? 14.407 14.779 -24.918 1.00 92.12 160 LEU A CA 1
ATOM 1219 C C . LEU A 1 160 ? 15.150 16.016 -25.418 1.00 92.12 160 LEU A C 1
ATOM 1221 O O . LEU A 1 160 ? 14.645 16.743 -26.280 1.00 92.12 160 LEU A O 1
ATOM 1225 N N . ALA A 1 161 ? 16.364 16.218 -24.915 1.00 93.44 161 ALA A N 1
ATOM 1226 C CA . ALA A 1 161 ? 17.217 17.346 -25.256 1.00 93.44 161 ALA A CA 1
ATOM 1227 C C . ALA A 1 161 ? 18.541 16.889 -25.877 1.00 93.44 161 ALA A C 1
ATOM 1229 O O . ALA A 1 161 ? 19.225 16.007 -25.363 1.00 93.44 161 ALA A O 1
ATOM 1230 N N . TYR A 1 162 ? 18.922 17.521 -26.983 1.00 90.94 162 TYR A N 1
ATOM 1231 C CA . TYR A 1 162 ? 20.221 17.361 -27.622 1.00 90.94 162 TYR A CA 1
ATOM 1232 C C . TYR A 1 162 ? 20.994 18.667 -27.565 1.00 90.94 162 TYR A C 1
ATOM 1234 O O . TYR A 1 162 ? 20.676 19.622 -28.282 1.00 90.94 162 TYR A O 1
ATOM 1242 N N . VAL A 1 163 ? 22.060 18.667 -26.781 1.00 94.06 163 VAL A N 1
ATOM 1243 C CA . VAL A 1 163 ? 22.803 19.878 -26.439 1.00 94.06 163 VAL A CA 1
ATOM 1244 C C . VAL A 1 163 ? 24.303 19.674 -26.617 1.00 94.06 163 VAL A C 1
ATOM 1246 O O . VAL A 1 163 ? 24.774 18.557 -26.852 1.00 94.06 163 VAL A O 1
ATOM 1249 N N . LYS A 1 164 ? 25.063 20.767 -26.541 1.00 94.88 164 LYS A N 1
ATOM 1250 C CA . LYS A 1 164 ? 26.487 20.729 -26.223 1.00 94.88 164 LYS A CA 1
ATOM 1251 C C . LYS A 1 164 ? 26.709 21.119 -24.775 1.00 94.88 164 LYS A C 1
ATOM 1253 O O . LYS A 1 164 ? 26.088 22.068 -24.315 1.00 94.88 164 LYS A O 1
ATOM 1258 N N . MET A 1 165 ? 27.633 20.444 -24.109 1.00 94.69 165 MET A N 1
ATOM 1259 C CA . MET A 1 165 ? 28.033 20.745 -22.734 1.00 94.69 165 MET A CA 1
ATOM 1260 C C . MET A 1 165 ? 29.556 20.740 -22.640 1.00 94.69 165 MET A C 1
ATOM 1262 O O . MET A 1 165 ? 30.214 20.010 -23.381 1.00 94.69 165 MET A O 1
ATOM 1266 N N . SER A 1 166 ? 30.133 21.560 -21.763 1.00 93.75 166 SER A N 1
ATOM 1267 C CA . SER A 1 166 ? 31.579 21.521 -21.509 1.00 93.75 166 SER A CA 1
ATOM 1268 C C . SER A 1 166 ? 31.985 20.145 -20.963 1.00 93.75 166 SER A C 1
ATOM 1270 O O . SER A 1 166 ? 31.164 19.460 -20.356 1.00 93.75 166 SER A O 1
ATOM 1272 N N . ILE A 1 167 ? 33.242 19.738 -21.164 1.00 90.81 167 ILE A N 1
ATOM 1273 C CA . ILE A 1 167 ? 33.753 18.461 -20.630 1.00 90.81 167 ILE A CA 1
ATOM 1274 C C . ILE A 1 167 ? 33.593 18.431 -19.102 1.00 90.81 167 ILE A C 1
ATOM 1276 O O . ILE A 1 167 ? 33.106 17.445 -18.565 1.00 90.81 167 ILE A O 1
ATOM 1280 N N . LYS A 1 168 ? 33.865 19.560 -18.423 1.00 92.69 168 LYS A N 1
ATOM 1281 C CA . LYS A 1 168 ? 33.611 19.741 -16.983 1.00 92.69 168 LYS A CA 1
ATOM 1282 C C . LYS A 1 168 ? 32.169 19.377 -16.605 1.00 92.69 168 LYS A C 1
ATOM 1284 O O . LYS A 1 168 ? 31.960 18.589 -15.695 1.00 92.69 168 LYS A O 1
ATOM 1289 N N . HIS A 1 169 ? 31.171 19.943 -17.289 1.00 93.38 169 HIS A N 1
ATOM 1290 C CA . HIS A 1 169 ? 29.765 19.697 -16.947 1.00 93.38 169 HIS A CA 1
ATOM 1291 C C . HIS A 1 169 ? 29.314 18.275 -17.285 1.00 93.38 169 HIS A C 1
ATOM 1293 O O . HIS A 1 169 ? 28.475 17.730 -16.580 1.00 93.38 169 HIS A O 1
ATOM 1299 N N . GLN A 1 170 ? 29.862 17.670 -18.341 1.00 91.81 170 GLN A N 1
ATOM 1300 C CA . GLN A 1 170 ? 29.587 16.266 -18.652 1.00 91.81 170 GLN A CA 1
ATOM 1301 C C . GLN A 1 170 ? 30.142 15.343 -17.565 1.00 91.81 170 GLN A C 1
ATOM 1303 O O . GLN A 1 170 ? 29.393 14.514 -17.066 1.00 91.81 170 GLN A O 1
ATOM 1308 N N . ALA A 1 171 ? 31.381 15.573 -17.115 1.00 89.50 171 ALA A N 1
ATOM 1309 C CA . ALA A 1 171 ? 31.998 14.800 -16.038 1.00 89.50 171 ALA A CA 1
ATOM 1310 C C . ALA A 1 171 ? 31.192 14.856 -14.728 1.00 89.50 171 ALA A C 1
ATOM 1312 O O . ALA A 1 171 ? 31.060 13.844 -14.047 1.00 89.50 171 ALA A O 1
ATOM 1313 N N . ILE A 1 172 ? 30.593 16.010 -14.400 1.00 90.81 172 ILE A N 1
ATOM 1314 C CA . ILE A 1 172 ? 29.688 16.134 -13.244 1.00 90.81 172 ILE A CA 1
ATOM 1315 C C . ILE A 1 172 ? 28.472 15.209 -13.400 1.00 90.81 172 ILE A C 1
ATOM 1317 O O . ILE A 1 172 ? 28.131 14.477 -12.474 1.00 90.81 172 ILE A O 1
ATOM 1321 N N . LEU A 1 173 ? 27.814 15.216 -14.563 1.00 91.31 173 LEU A N 1
ATOM 1322 C CA . LEU A 1 173 ? 26.631 14.379 -14.792 1.00 91.31 173 LEU A CA 1
ATOM 1323 C C . LEU A 1 173 ? 26.971 12.886 -14.871 1.00 91.31 173 LEU A C 1
ATOM 1325 O O . LEU A 1 173 ? 26.200 12.064 -14.374 1.00 91.31 173 LEU A O 1
ATOM 1329 N N . ASP A 1 174 ? 28.120 12.539 -15.450 1.00 88.12 174 ASP A N 1
ATOM 1330 C CA . ASP A 1 174 ? 28.628 11.167 -15.462 1.00 88.12 174 ASP A CA 1
ATOM 1331 C C . ASP A 1 174 ? 28.897 10.677 -14.034 1.00 88.12 174 ASP A C 1
ATOM 1333 O O . ASP A 1 174 ? 28.407 9.613 -13.659 1.00 88.12 174 ASP A O 1
ATOM 1337 N N . TYR A 1 175 ? 29.548 11.490 -13.193 1.00 87.94 175 TYR A N 1
ATOM 1338 C CA . TYR A 1 175 ? 29.769 11.170 -11.781 1.00 87.94 175 TYR A CA 1
ATOM 1339 C C . TYR A 1 175 ? 28.455 10.873 -11.040 1.00 87.94 175 TYR A C 1
ATOM 1341 O O . TYR A 1 175 ? 28.360 9.868 -10.329 1.00 87.94 175 TYR A O 1
ATOM 1349 N N . LEU A 1 176 ? 27.421 11.703 -11.222 1.00 86.44 176 LEU A N 1
ATOM 1350 C CA . LEU A 1 176 ? 26.114 11.494 -10.582 1.00 86.44 176 LEU A CA 1
ATOM 1351 C C . LEU A 1 176 ? 25.467 10.174 -11.024 1.00 86.44 176 LEU A C 1
ATOM 1353 O O . LEU A 1 176 ? 24.959 9.418 -10.193 1.00 86.44 176 LEU A O 1
ATOM 1357 N N . LEU A 1 177 ? 25.509 9.870 -12.325 1.00 83.62 177 LEU A N 1
ATOM 1358 C CA . LEU A 1 177 ? 24.958 8.629 -12.873 1.00 83.62 177 LEU A CA 1
ATOM 1359 C C . LEU A 1 177 ? 25.717 7.387 -12.401 1.00 83.62 177 LEU A C 1
ATOM 1361 O O . LEU A 1 177 ? 25.083 6.389 -12.045 1.00 83.62 177 LEU A O 1
ATOM 1365 N N . GLU A 1 178 ? 27.049 7.435 -12.392 1.00 81.94 178 GLU A N 1
ATOM 1366 C CA . GLU A 1 178 ? 27.904 6.318 -11.982 1.00 81.94 178 GLU A CA 1
ATOM 1367 C C . GLU A 1 178 ? 27.746 5.985 -10.498 1.00 81.94 178 GLU A C 1
ATOM 1369 O O . GLU A 1 178 ? 27.668 4.808 -10.133 1.00 81.94 178 GLU A O 1
ATOM 1374 N N . ASN A 1 179 ? 27.605 7.013 -9.658 1.00 78.88 179 ASN A N 1
ATOM 1375 C CA . ASN A 1 179 ? 27.352 6.863 -8.226 1.00 78.88 179 ASN A CA 1
ATOM 1376 C C . ASN A 1 179 ? 25.872 6.619 -7.898 1.00 78.88 179 ASN A C 1
ATOM 1378 O O . ASN A 1 179 ? 25.511 6.524 -6.727 1.00 78.88 179 ASN A O 1
ATOM 1382 N N . LYS A 1 180 ? 25.012 6.468 -8.918 1.00 82.50 180 LYS A N 1
ATOM 1383 C CA . LYS A 1 180 ? 23.573 6.199 -8.768 1.00 82.50 180 LYS A CA 1
ATOM 1384 C C . LYS A 1 180 ? 22.850 7.255 -7.922 1.00 82.50 180 LYS A C 1
ATOM 1386 O O . LYS A 1 180 ? 21.859 6.951 -7.255 1.00 82.50 180 LYS A O 1
ATOM 1391 N N . ILE A 1 181 ? 23.330 8.494 -7.973 1.00 83.25 181 ILE A N 1
ATOM 1392 C CA . ILE A 1 181 ? 22.725 9.639 -7.299 1.00 83.25 181 ILE A CA 1
ATOM 1393 C C . ILE A 1 181 ? 21.603 10.134 -8.206 1.00 83.25 181 ILE A C 1
ATOM 1395 O O . ILE A 1 181 ? 21.817 10.922 -9.122 1.00 83.25 181 ILE A O 1
ATOM 1399 N N . TYR A 1 182 ? 20.399 9.610 -7.996 1.00 78.75 182 TYR A N 1
ATOM 1400 C CA . TYR A 1 182 ? 19.220 9.920 -8.816 1.00 78.75 182 TYR A CA 1
ATOM 1401 C C . TYR A 1 182 ? 18.264 10.925 -8.157 1.00 78.75 182 TYR A C 1
ATOM 1403 O O . TYR A 1 182 ? 17.154 11.120 -8.649 1.00 78.75 182 TYR A O 1
ATOM 1411 N N . ASP A 1 183 ? 18.661 11.504 -7.026 1.00 85.19 183 ASP A N 1
ATOM 1412 C CA . ASP A 1 183 ? 17.825 12.347 -6.175 1.00 85.19 183 ASP A CA 1
ATOM 1413 C C . ASP A 1 183 ? 18.684 13.409 -5.470 1.00 85.19 183 ASP A C 1
ATOM 1415 O O . ASP A 1 183 ? 19.904 13.441 -5.614 1.00 85.19 183 ASP A O 1
ATOM 1419 N N . LEU A 1 184 ? 18.044 14.252 -4.670 1.00 90.25 184 LEU A N 1
ATOM 1420 C CA . LEU A 1 184 ? 18.636 15.315 -3.864 1.00 90.25 184 LEU A CA 1
ATOM 1421 C C . LEU A 1 184 ? 19.180 14.797 -2.518 1.00 90.25 184 LEU A C 1
ATOM 1423 O O . LEU A 1 184 ? 19.064 15.456 -1.482 1.00 90.25 184 LEU A O 1
ATOM 1427 N N . GLU A 1 185 ? 19.731 13.581 -2.499 1.00 84.94 185 GLU A N 1
ATOM 1428 C CA . GLU A 1 185 ? 20.314 13.003 -1.285 1.00 84.94 185 GLU A CA 1
ATOM 1429 C C . GLU A 1 185 ? 21.578 13.766 -0.863 1.00 84.94 185 GLU A C 1
ATOM 1431 O O . GLU A 1 185 ? 22.354 14.226 -1.693 1.00 84.94 185 GLU A O 1
ATOM 1436 N N . GLY A 1 186 ? 21.761 13.943 0.449 1.00 85.75 186 GLY A N 1
ATOM 1437 C CA . GLY A 1 186 ? 22.859 14.737 1.015 1.00 85.75 186 GLY A CA 1
ATOM 1438 C C . GLY A 1 186 ? 22.579 16.240 1.141 1.00 85.75 186 GLY A C 1
ATOM 1439 O O . GLY A 1 186 ? 23.302 16.916 1.866 1.00 85.75 186 GLY A O 1
ATOM 1440 N N . ARG A 1 187 ? 21.504 16.762 0.532 1.00 91.25 187 ARG A N 1
ATOM 1441 C CA . ARG A 1 187 ? 21.103 18.174 0.676 1.00 91.25 187 ARG A CA 1
ATOM 1442 C C . ARG A 1 187 ? 20.646 18.516 2.093 1.00 91.25 187 ARG A C 1
ATOM 1444 O O . ARG A 1 187 ? 19.946 17.730 2.757 1.00 91.25 187 ARG A O 1
ATOM 1451 N N . THR A 1 188 ? 20.949 19.739 2.525 1.00 95.81 188 THR A N 1
ATOM 1452 C CA . THR A 1 188 ? 20.324 20.335 3.713 1.00 95.81 188 THR A CA 1
ATOM 1453 C C . THR A 1 188 ? 18.810 20.477 3.513 1.00 95.81 188 THR A C 1
ATOM 1455 O O . THR A 1 188 ? 18.288 20.392 2.399 1.00 95.81 188 THR A O 1
ATOM 1458 N N . ALA A 1 189 ? 18.067 20.667 4.605 1.00 97.19 189 ALA A N 1
ATOM 1459 C CA . ALA A 1 189 ? 16.617 20.837 4.544 1.00 97.19 189 ALA A CA 1
ATOM 1460 C C . ALA A 1 189 ? 16.180 22.025 3.675 1.00 97.19 189 ALA A C 1
ATOM 1462 O O . ALA A 1 189 ? 15.258 21.893 2.870 1.00 97.19 189 ALA A O 1
ATOM 1463 N N . THR A 1 190 ? 16.866 23.164 3.798 1.00 96.56 190 THR A N 1
ATOM 1464 C CA . THR A 1 190 ? 16.575 24.374 3.022 1.00 96.56 190 THR A CA 1
ATOM 1465 C C . THR A 1 190 ? 16.913 24.209 1.546 1.00 96.56 190 THR A C 1
ATOM 1467 O O . THR A 1 190 ? 16.083 24.556 0.714 1.00 96.56 190 THR A O 1
ATOM 1470 N N . GLU A 1 191 ? 18.064 23.617 1.209 1.00 95.75 191 GLU A N 1
ATOM 1471 C CA . GLU A 1 191 ? 18.442 23.356 -0.190 1.00 95.75 191 GLU A CA 1
ATOM 1472 C C . GLU A 1 191 ? 17.466 22.395 -0.870 1.00 95.75 191 GLU A C 1
ATOM 1474 O O . GLU A 1 191 ? 17.075 22.622 -2.013 1.00 95.75 191 GLU A O 1
ATOM 1479 N N . PHE A 1 192 ? 17.032 21.345 -0.161 1.00 97.06 192 PHE A N 1
ATOM 1480 C CA . PHE A 1 192 ? 16.018 20.422 -0.666 1.00 97.06 192 PHE A CA 1
ATOM 1481 C C . PHE A 1 192 ? 14.702 21.154 -0.960 1.00 97.06 192 PHE A C 1
ATOM 1483 O O . PHE A 1 192 ? 14.174 21.044 -2.065 1.00 97.06 192 PHE A O 1
ATOM 1490 N N . ALA A 1 193 ? 14.181 21.913 0.012 1.00 97.50 193 ALA A N 1
ATOM 1491 C CA . ALA A 1 193 ? 12.914 22.625 -0.140 1.00 97.50 193 ALA A CA 1
ATOM 1492 C C . ALA A 1 193 ? 12.983 23.666 -1.271 1.00 97.50 193 ALA A C 1
ATOM 1494 O O . ALA A 1 193 ? 12.096 23.703 -2.121 1.00 97.50 193 ALA A O 1
ATOM 1495 N N . ASP A 1 194 ? 14.059 24.455 -1.343 1.00 96.50 194 ASP A N 1
ATOM 1496 C CA . ASP A 1 194 ? 14.256 25.443 -2.407 1.00 96.50 194 ASP A CA 1
ATOM 1497 C C . ASP A 1 194 ? 14.371 24.780 -3.791 1.00 96.50 194 ASP A C 1
ATOM 1499 O O . ASP A 1 194 ? 13.733 25.232 -4.744 1.00 96.50 194 ASP A O 1
ATOM 1503 N N . ALA A 1 195 ? 15.122 23.680 -3.922 1.00 96.75 195 ALA A N 1
ATOM 1504 C CA . ALA A 1 195 ? 15.226 22.938 -5.179 1.00 96.75 195 ALA A CA 1
ATOM 1505 C C . ALA A 1 195 ? 13.868 22.379 -5.632 1.00 96.75 195 ALA A C 1
ATOM 1507 O O . ALA A 1 195 ? 13.500 22.515 -6.802 1.00 96.75 195 ALA A O 1
ATOM 1508 N N . MET A 1 196 ? 13.092 21.805 -4.709 1.00 97.38 196 MET A N 1
ATOM 1509 C CA . MET A 1 196 ? 11.758 21.302 -5.020 1.00 97.38 196 MET A CA 1
ATOM 1510 C C . MET A 1 196 ? 10.817 22.432 -5.443 1.00 97.38 196 MET A C 1
ATOM 1512 O O . MET A 1 196 ? 10.205 22.325 -6.505 1.00 97.38 196 MET A O 1
ATOM 1516 N N . GLU A 1 197 ? 10.752 23.548 -4.710 1.00 97.25 197 GLU A N 1
ATOM 1517 C CA . GLU A 1 197 ? 9.900 24.685 -5.091 1.00 97.25 197 GLU A CA 1
ATOM 1518 C C . GLU A 1 197 ? 10.279 25.274 -6.457 1.00 97.25 197 GLU A C 1
ATOM 1520 O O . GLU A 1 197 ? 9.396 25.638 -7.237 1.00 97.25 197 GLU A O 1
ATOM 1525 N N . ARG A 1 198 ? 11.570 25.301 -6.810 1.00 97.12 198 ARG A N 1
ATOM 1526 C CA . ARG A 1 198 ? 12.015 25.703 -8.154 1.00 97.12 198 ARG A CA 1
ATOM 1527 C C . ARG A 1 198 ? 11.465 24.786 -9.246 1.00 97.12 198 ARG A C 1
ATOM 1529 O O . ARG A 1 198 ? 10.982 25.280 -10.262 1.00 97.12 198 ARG A O 1
ATOM 1536 N N . LEU A 1 199 ? 11.480 23.467 -9.045 1.00 97.31 199 LEU A N 1
ATOM 1537 C CA . LEU A 1 199 ? 10.885 22.518 -9.996 1.00 97.31 199 LEU A CA 1
ATOM 1538 C C . LEU A 1 199 ? 9.361 22.704 -10.098 1.00 97.31 199 LEU A C 1
ATOM 1540 O O . LEU A 1 199 ? 8.795 22.644 -11.195 1.00 97.31 199 LEU A O 1
ATOM 1544 N N . ARG A 1 200 ? 8.688 22.993 -8.977 1.00 94.88 200 ARG A N 1
ATOM 1545 C CA . ARG A 1 200 ? 7.230 23.203 -8.932 1.00 94.88 200 ARG A CA 1
ATOM 1546 C C . ARG A 1 200 ? 6.761 24.413 -9.741 1.00 94.88 200 ARG A C 1
ATOM 1548 O O . ARG A 1 200 ? 5.651 24.377 -10.267 1.00 94.88 200 ARG A O 1
ATOM 1555 N N . GLN A 1 201 ? 7.599 25.433 -9.945 1.00 95.31 201 GLN A N 1
ATOM 1556 C CA . GLN A 1 201 ? 7.279 26.584 -10.815 1.00 95.31 201 GLN A CA 1
ATOM 1557 C C . GLN A 1 201 ? 6.980 26.183 -12.274 1.00 95.31 201 GLN A C 1
ATOM 1559 O O . GLN A 1 201 ? 6.338 26.931 -13.020 1.00 95.31 201 GLN A O 1
ATOM 1564 N N . PHE A 1 202 ? 7.418 24.990 -12.686 1.00 96.19 202 PHE A N 1
ATOM 1565 C CA . PHE A 1 202 ? 7.151 24.418 -14.005 1.00 96.19 202 PHE A CA 1
ATOM 1566 C C . PHE A 1 202 ? 5.944 23.470 -14.033 1.00 96.19 202 PHE A C 1
ATOM 1568 O O . PHE A 1 202 ? 5.607 22.973 -15.103 1.00 96.19 202 PHE A O 1
ATOM 1575 N N . GLY A 1 203 ? 5.286 23.235 -12.893 1.00 94.00 203 GLY A N 1
ATOM 1576 C CA . GLY A 1 203 ? 4.181 22.284 -12.749 1.00 94.00 203 GLY A CA 1
ATOM 1577 C C . GLY A 1 203 ? 4.608 20.889 -12.282 1.00 94.00 203 GLY A C 1
ATOM 1578 O O . GLY A 1 203 ? 3.814 19.954 -12.359 1.00 94.00 203 GLY A O 1
ATOM 1579 N N . TRP A 1 204 ? 5.852 20.708 -11.818 1.00 95.88 204 TRP A N 1
ATOM 1580 C CA . TRP A 1 204 ? 6.280 19.432 -11.238 1.00 95.88 204 TRP A CA 1
ATOM 1581 C C . TRP A 1 204 ? 5.530 19.182 -9.930 1.00 95.88 204 TRP A C 1
ATOM 1583 O O . TRP A 1 204 ? 5.668 19.955 -8.989 1.00 95.88 204 TRP A O 1
ATOM 1593 N N . ARG A 1 205 ? 4.712 18.130 -9.864 1.00 94.44 205 ARG A N 1
ATOM 1594 C CA . ARG A 1 205 ? 3.833 17.890 -8.706 1.00 94.44 205 ARG A CA 1
ATOM 1595 C C . ARG A 1 205 ? 4.403 16.921 -7.672 1.00 94.44 205 ARG A C 1
ATOM 1597 O O . ARG A 1 205 ? 4.009 16.972 -6.510 1.00 94.44 205 ARG A O 1
ATOM 1604 N N . GLU A 1 206 ? 5.310 16.036 -8.079 1.00 95.44 206 GLU A N 1
ATOM 1605 C CA . GLU A 1 206 ? 5.836 14.990 -7.200 1.00 95.44 206 GLU A CA 1
ATOM 1606 C C . GLU A 1 206 ? 6.945 15.508 -6.280 1.00 95.44 206 GLU A C 1
ATOM 1608 O O . GLU A 1 206 ? 7.678 16.429 -6.630 1.00 95.44 206 GLU A O 1
ATOM 1613 N N . MET A 1 207 ? 7.094 14.881 -5.109 1.00 96.00 207 MET A N 1
ATOM 1614 C CA . MET A 1 207 ? 8.174 15.199 -4.159 1.00 96.00 207 MET A CA 1
ATOM 1615 C C . MET A 1 207 ? 9.449 14.386 -4.379 1.00 96.00 207 MET A C 1
ATOM 1617 O O . MET A 1 207 ? 10.453 14.602 -3.708 1.00 96.00 207 MET A O 1
ATOM 1621 N N . GLY A 1 208 ? 9.407 13.438 -5.312 1.00 95.12 208 GLY A N 1
ATOM 1622 C CA . GLY A 1 208 ? 10.606 12.792 -5.821 1.00 95.12 208 GLY A CA 1
ATOM 1623 C C . GLY A 1 208 ? 11.194 13.591 -6.978 1.00 95.12 208 GLY A C 1
ATOM 1624 O O . GLY A 1 208 ? 10.455 14.173 -7.777 1.00 95.12 208 GLY A O 1
ATOM 1625 N N . PHE A 1 209 ? 12.518 13.587 -7.087 1.00 96.38 209 PHE A N 1
ATOM 1626 C CA . PHE A 1 209 ? 13.238 14.264 -8.154 1.00 96.38 209 PHE A CA 1
ATOM 1627 C C . PHE A 1 209 ? 12.895 13.664 -9.538 1.00 96.38 209 PHE A C 1
ATOM 1629 O O . PHE A 1 209 ? 12.737 12.434 -9.653 1.00 96.38 209 PHE A O 1
ATOM 1636 N N . PRO A 1 210 ? 12.760 14.489 -10.602 1.00 96.38 210 PRO A N 1
ATOM 1637 C CA . PRO A 1 210 ? 12.527 14.002 -11.957 1.00 96.38 210 PRO A CA 1
ATOM 1638 C C . PRO A 1 210 ? 13.649 13.067 -12.388 1.00 96.38 210 PRO A C 1
ATOM 1640 O O . PRO A 1 210 ? 14.829 13.399 -12.277 1.00 96.38 210 PRO A O 1
ATOM 1643 N N . ARG A 1 211 ? 13.307 11.897 -12.935 1.00 94.19 211 ARG A N 1
ATOM 1644 C CA . ARG A 1 211 ? 14.344 11.024 -13.491 1.00 94.19 211 ARG A CA 1
ATOM 1645 C C . ARG A 1 211 ? 15.022 11.756 -14.643 1.00 94.19 211 ARG A C 1
ATOM 1647 O O . ARG A 1 211 ? 14.346 12.109 -15.605 1.00 94.19 211 ARG A O 1
ATOM 1654 N N . CYS A 1 212 ? 16.341 11.902 -14.574 1.00 92.88 212 CYS A N 1
ATOM 1655 C CA . CYS A 1 212 ? 17.172 12.449 -15.638 1.00 92.88 212 CYS A CA 1
ATOM 1656 C C . CYS A 1 212 ? 18.232 11.418 -16.039 1.00 92.88 212 CYS A C 1
ATOM 1658 O O . CYS A 1 212 ? 18.901 10.824 -15.198 1.00 92.88 212 CYS A O 1
ATOM 1660 N N . TYR A 1 213 ? 18.349 11.165 -17.335 1.00 89.12 213 TYR A N 1
ATOM 1661 C CA . TYR A 1 213 ? 19.330 10.275 -17.933 1.00 89.12 213 TYR A CA 1
ATOM 1662 C C . TYR A 1 213 ? 20.150 11.069 -18.938 1.00 89.12 213 TYR A C 1
ATOM 1664 O O . TYR A 1 213 ? 19.595 11.761 -19.792 1.00 89.12 213 TYR A O 1
ATOM 1672 N N . PHE A 1 214 ? 21.466 10.942 -18.841 1.00 89.62 214 PHE A N 1
ATOM 1673 C CA . PHE A 1 214 ? 22.448 11.650 -19.646 1.00 89.62 214 PHE A CA 1
ATOM 1674 C C . PHE A 1 214 ? 23.281 10.636 -20.440 1.00 89.62 214 PHE A C 1
ATOM 1676 O O . PHE A 1 214 ? 23.638 9.575 -19.932 1.00 89.62 214 PHE A O 1
ATOM 1683 N N . MET A 1 215 ? 23.534 10.937 -21.715 1.00 89.12 215 MET A N 1
ATOM 1684 C CA . MET A 1 215 ? 24.344 10.105 -22.605 1.00 89.12 215 MET A CA 1
ATOM 1685 C C . MET A 1 215 ? 25.173 10.984 -23.557 1.00 89.12 215 MET A C 1
ATOM 1687 O O . MET A 1 215 ? 24.600 11.607 -24.469 1.00 89.12 215 MET A O 1
ATOM 1691 N N . PRO A 1 216 ? 26.504 11.049 -23.395 1.00 88.81 216 PRO A N 1
ATOM 1692 C CA . PRO A 1 216 ? 27.377 11.757 -24.320 1.00 88.81 216 PRO A CA 1
ATOM 1693 C C . PRO A 1 216 ? 27.528 10.981 -25.640 1.00 88.81 216 PRO A C 1
ATOM 1695 O O . PRO A 1 216 ? 27.520 9.755 -25.681 1.00 88.81 216 PRO A O 1
ATOM 1698 N N . PHE A 1 217 ? 27.659 11.691 -26.766 1.00 86.06 217 PHE A N 1
ATOM 1699 C CA . PHE A 1 217 ? 27.852 11.073 -28.092 1.00 86.06 217 PHE A CA 1
ATOM 1700 C C . PHE A 1 217 ? 28.901 11.795 -28.960 1.00 86.06 217 PHE A C 1
ATOM 1702 O O . PHE A 1 217 ? 28.815 11.842 -30.193 1.00 86.06 217 PHE A O 1
ATOM 1709 N N . GLY A 1 218 ? 29.929 12.344 -28.308 1.00 82.50 218 GLY A N 1
ATOM 1710 C CA . GLY A 1 218 ? 31.126 12.912 -28.933 1.00 82.50 218 GLY A CA 1
ATOM 1711 C C . GLY A 1 218 ? 30.989 14.363 -29.411 1.00 82.50 218 GLY A C 1
ATOM 1712 O O . GLY A 1 218 ? 29.895 14.886 -29.636 1.00 82.50 218 GLY A O 1
ATOM 1713 N N . LYS A 1 219 ? 32.137 15.036 -29.601 1.00 86.56 219 LYS A N 1
ATOM 1714 C CA . LYS A 1 219 ? 32.240 16.476 -29.942 1.00 86.56 219 LYS A CA 1
ATOM 1715 C C . LYS A 1 219 ? 31.496 17.374 -28.948 1.00 86.56 219 LYS A C 1
ATOM 1717 O O . LYS A 1 219 ? 30.797 18.305 -29.365 1.00 86.56 219 LYS A O 1
ATOM 1722 N N . ASN A 1 220 ? 31.625 17.055 -27.662 1.00 89.25 220 ASN A N 1
ATOM 1723 C CA . ASN A 1 220 ? 30.966 17.739 -26.554 1.00 89.25 220 ASN A CA 1
ATOM 1724 C C . ASN A 1 220 ? 29.436 17.736 -26.648 1.00 89.25 220 ASN A C 1
ATOM 1726 O O . ASN A 1 220 ? 28.796 18.674 -26.185 1.00 89.25 220 ASN A O 1
ATOM 1730 N N . LYS A 1 221 ? 28.846 16.747 -27.329 1.00 90.31 221 LYS A N 1
ATOM 1731 C CA . LYS A 1 221 ? 27.396 16.638 -27.493 1.00 90.31 221 LYS A CA 1
ATOM 1732 C C . LYS A 1 221 ? 26.843 15.609 -26.534 1.00 90.31 221 LYS A C 1
ATOM 1734 O O . LYS A 1 221 ? 27.396 14.519 -26.426 1.00 90.31 221 LYS A O 1
ATOM 1739 N N . ALA A 1 222 ? 25.699 15.938 -25.960 1.00 90.44 222 ALA A N 1
ATOM 1740 C CA . ALA A 1 222 ? 24.983 15.071 -25.052 1.00 90.44 222 ALA A CA 1
ATOM 1741 C C . ALA A 1 222 ? 23.506 14.988 -25.414 1.00 90.44 222 ALA A C 1
ATOM 1743 O O . ALA A 1 222 ? 22.924 15.895 -26.023 1.00 90.44 222 ALA A O 1
ATOM 1744 N N . CYS A 1 223 ? 22.929 13.845 -25.078 1.00 90.31 223 CYS A N 1
ATOM 1745 C CA . CYS A 1 223 ? 21.517 13.554 -25.180 1.00 90.31 223 CYS A CA 1
ATOM 1746 C C . CYS A 1 223 ? 20.982 13.366 -23.763 1.00 90.31 223 CYS A C 1
ATOM 1748 O O . CYS A 1 223 ? 21.516 12.540 -23.026 1.00 90.31 223 CYS A O 1
ATOM 1750 N N . LEU A 1 224 ? 19.943 14.112 -23.396 1.00 92.69 224 LEU A N 1
ATOM 1751 C CA . LEU A 1 224 ? 19.294 13.987 -22.099 1.00 92.69 224 LEU A CA 1
ATOM 1752 C C . LEU A 1 224 ? 17.845 13.551 -22.263 1.00 92.69 224 LEU A C 1
ATOM 1754 O O . LEU A 1 224 ? 17.115 14.136 -23.063 1.00 92.69 224 LEU A O 1
ATOM 1758 N N . TYR A 1 225 ? 17.444 12.550 -21.488 1.00 92.19 225 TYR A N 1
ATOM 1759 C CA . TYR A 1 225 ? 16.056 12.142 -21.316 1.00 92.19 225 TYR A CA 1
ATOM 1760 C C . TYR A 1 225 ? 15.653 12.487 -19.902 1.00 92.19 225 TYR A C 1
ATOM 1762 O O . TYR A 1 225 ? 16.323 12.070 -18.963 1.00 92.19 225 TYR A O 1
ATOM 1770 N N . MET A 1 226 ? 14.546 13.189 -19.741 1.00 94.19 226 MET A N 1
ATOM 1771 C CA . MET A 1 226 ? 14.024 13.475 -18.416 1.00 94.19 226 MET A CA 1
ATOM 1772 C C . MET A 1 226 ? 12.520 13.351 -18.363 1.00 94.19 226 MET A C 1
ATOM 1774 O O . MET A 1 226 ? 11.828 13.520 -19.364 1.00 94.19 226 MET A O 1
ATOM 1778 N N . GLU A 1 227 ? 12.021 13.056 -17.177 1.00 96.88 227 GLU A N 1
ATOM 1779 C CA . GLU A 1 227 ? 10.635 13.333 -16.833 1.00 96.88 227 GLU A CA 1
ATOM 1780 C C . GLU A 1 227 ? 10.370 14.843 -16.908 1.00 96.88 227 GLU A C 1
ATOM 1782 O O . GLU A 1 227 ? 11.251 15.668 -16.656 1.00 96.88 227 GLU A O 1
ATOM 1787 N N . ALA A 1 228 ? 9.160 15.204 -17.316 1.00 96.25 228 ALA A N 1
ATOM 1788 C CA . ALA A 1 228 ? 8.726 16.581 -17.457 1.00 96.25 228 ALA A CA 1
ATOM 1789 C C . ALA A 1 228 ? 7.309 16.734 -16.889 1.00 96.25 228 ALA A C 1
ATOM 1791 O O . ALA A 1 228 ? 6.523 15.786 -16.943 1.00 96.25 228 ALA A O 1
ATOM 1792 N N . PRO A 1 229 ? 6.964 17.911 -16.349 1.00 95.00 229 PRO A N 1
ATOM 1793 C CA . PRO A 1 229 ? 5.620 18.163 -15.858 1.00 95.00 229 PRO A CA 1
ATOM 1794 C C . PRO A 1 229 ? 4.591 18.166 -16.991 1.00 95.00 229 PRO A C 1
ATOM 1796 O O . PRO A 1 229 ? 4.901 18.453 -18.155 1.00 95.00 229 PRO A O 1
ATOM 1799 N N . ASP A 1 230 ? 3.345 17.869 -16.634 1.00 88.94 230 ASP A N 1
ATOM 1800 C CA . ASP A 1 230 ? 2.238 17.908 -17.578 1.00 88.94 230 ASP A CA 1
ATOM 1801 C C . ASP A 1 230 ? 1.989 19.341 -18.066 1.00 88.94 230 ASP A C 1
ATOM 1803 O O . ASP A 1 230 ? 2.025 20.299 -17.298 1.00 88.94 230 ASP A O 1
ATOM 1807 N N . GLY A 1 231 ? 1.773 19.503 -19.375 1.00 85.81 231 GLY A N 1
ATOM 1808 C CA . GLY A 1 231 ? 1.525 20.820 -19.969 1.00 85.81 231 GLY A CA 1
ATOM 1809 C C . GLY A 1 231 ? 2.754 21.735 -20.078 1.00 85.81 231 GLY A C 1
ATOM 1810 O O . GLY A 1 231 ? 2.588 22.939 -20.282 1.00 85.81 231 GLY A O 1
ATOM 1811 N N . LEU A 1 232 ? 3.985 21.207 -19.981 1.00 92.81 232 LEU A N 1
ATOM 1812 C CA . LEU A 1 232 ? 5.207 21.999 -20.171 1.00 92.81 232 LEU A CA 1
ATOM 1813 C C . LEU A 1 232 ? 5.248 22.654 -21.568 1.00 92.81 232 LEU A C 1
ATOM 1815 O O . LEU A 1 232 ? 5.533 22.003 -22.576 1.00 92.81 232 LEU A O 1
ATOM 1819 N N . SER A 1 233 ? 4.999 23.966 -21.618 1.00 91.44 233 SER A N 1
ATOM 1820 C CA . SER A 1 233 ? 5.008 24.754 -22.857 1.00 91.44 233 SER A CA 1
ATOM 1821 C C . SER A 1 233 ? 6.394 24.798 -23.504 1.00 91.44 233 SER A C 1
ATOM 1823 O O . SER A 1 233 ? 7.397 24.859 -22.789 1.00 91.44 233 SER A O 1
ATOM 1825 N N . ASP A 1 234 ? 6.454 24.905 -24.834 1.00 89.06 234 ASP A N 1
ATOM 1826 C CA . ASP A 1 234 ? 7.711 25.005 -25.592 1.00 89.06 234 ASP A CA 1
ATOM 1827 C C . ASP A 1 234 ? 8.657 26.095 -25.065 1.00 89.06 234 ASP A C 1
ATOM 1829 O O . ASP A 1 234 ? 9.849 25.839 -24.901 1.00 89.06 234 ASP A O 1
ATOM 1833 N N . ALA A 1 235 ? 8.122 27.265 -24.699 1.00 92.00 235 ALA A N 1
ATOM 1834 C CA . ALA A 1 235 ? 8.894 28.393 -24.171 1.00 92.00 235 ALA A CA 1
ATOM 1835 C C . ALA A 1 235 ? 9.573 28.117 -22.813 1.00 92.00 235 ALA A C 1
ATOM 1837 O O . ALA A 1 235 ? 10.534 28.792 -22.460 1.00 92.00 235 ALA A O 1
ATOM 1838 N N . LYS A 1 236 ? 9.090 27.130 -22.046 1.00 95.06 236 LYS A N 1
ATOM 1839 C CA . LYS A 1 236 ? 9.614 26.783 -20.713 1.00 95.06 236 LYS A CA 1
ATOM 1840 C C . LYS A 1 236 ? 10.551 25.575 -20.720 1.00 95.06 236 LYS A C 1
ATOM 1842 O O . LYS A 1 236 ? 11.158 25.287 -19.693 1.00 95.06 236 LYS A O 1
ATOM 1847 N N . LYS A 1 237 ? 10.692 24.869 -21.848 1.00 94.00 237 LYS A N 1
ATOM 1848 C CA . LYS A 1 237 ? 11.499 23.639 -21.925 1.00 94.00 237 LYS A CA 1
ATOM 1849 C C . LYS A 1 237 ? 12.963 23.876 -21.563 1.00 94.00 237 LYS A C 1
ATOM 1851 O O . LYS A 1 237 ? 13.561 23.054 -20.878 1.00 94.00 237 LYS A O 1
ATOM 1856 N N . GLU A 1 238 ? 13.542 24.980 -22.033 1.00 94.94 238 GLU A N 1
ATOM 1857 C CA . GLU A 1 238 ? 14.941 25.326 -21.752 1.00 94.94 238 GLU A CA 1
ATOM 1858 C C . GLU A 1 238 ? 15.166 25.551 -20.259 1.00 94.94 238 GLU A C 1
ATOM 1860 O O . GLU A 1 238 ? 16.037 24.927 -19.660 1.00 94.94 238 GLU A O 1
ATOM 1865 N N . ALA A 1 239 ? 14.322 26.387 -19.654 1.00 96.38 239 ALA A N 1
ATOM 1866 C CA . ALA A 1 239 ? 14.383 26.703 -18.236 1.00 96.38 239 ALA A CA 1
ATOM 1867 C C . ALA A 1 239 ? 14.097 25.475 -17.352 1.00 96.38 239 ALA A C 1
ATOM 1869 O O . ALA A 1 239 ? 14.722 25.330 -16.303 1.00 96.38 239 ALA A O 1
ATOM 1870 N N . TRP A 1 240 ? 13.221 24.560 -17.789 1.00 96.81 240 TRP A N 1
ATOM 1871 C CA . TRP A 1 240 ? 13.020 23.266 -17.130 1.00 96.81 240 TRP A CA 1
ATOM 1872 C C . TRP A 1 240 ? 14.302 22.431 -17.134 1.00 96.81 240 TRP A C 1
ATOM 1874 O O . TRP A 1 240 ? 14.753 22.016 -16.070 1.00 96.81 240 TRP A O 1
ATOM 1884 N N . LEU A 1 241 ? 14.926 22.236 -18.306 1.00 96.62 241 LEU A N 1
ATOM 1885 C CA . LEU A 1 241 ? 16.188 21.497 -18.412 1.00 96.62 241 LEU A CA 1
ATOM 1886 C C . LEU A 1 241 ? 17.266 22.114 -17.520 1.00 96.62 241 LEU A C 1
ATOM 1888 O O . LEU A 1 241 ? 17.918 21.400 -16.766 1.00 96.62 241 LEU A O 1
ATOM 1892 N N . GLN A 1 242 ? 17.433 23.432 -17.602 1.00 97.38 242 GLN A N 1
ATOM 1893 C CA . GLN A 1 242 ? 18.415 24.162 -16.811 1.00 97.38 242 GLN A CA 1
ATOM 1894 C C . GLN A 1 242 ? 18.174 23.961 -15.307 1.00 97.38 242 GLN A C 1
ATOM 1896 O O . GLN A 1 242 ? 19.094 23.591 -14.586 1.00 97.38 242 GLN A O 1
ATOM 1901 N N . THR A 1 243 ? 16.925 24.093 -14.848 1.00 97.69 243 THR A N 1
ATOM 1902 C CA . THR A 1 243 ? 16.561 23.912 -13.433 1.00 97.69 243 THR A CA 1
ATOM 1903 C C . THR A 1 243 ? 16.811 22.482 -12.956 1.00 97.69 243 THR A C 1
ATOM 1905 O O . THR A 1 243 ? 17.387 22.293 -11.890 1.00 97.69 243 THR A O 1
ATOM 1908 N N . VAL A 1 244 ? 16.429 21.469 -13.742 1.00 97.12 244 VAL A N 1
ATOM 1909 C CA . VAL A 1 244 ? 16.699 20.061 -13.404 1.00 97.12 244 VAL A CA 1
ATOM 1910 C C . VAL A 1 244 ? 18.201 19.822 -13.274 1.00 97.12 244 VAL A C 1
ATOM 1912 O O . VAL A 1 244 ? 18.634 19.200 -12.309 1.00 97.12 244 VAL A O 1
ATOM 1915 N N . LEU A 1 245 ? 19.003 20.327 -14.214 1.00 96.38 245 LEU A N 1
ATOM 1916 C CA . LEU A 1 245 ? 20.452 20.148 -14.184 1.00 96.38 245 LEU A CA 1
ATOM 1917 C C . LEU A 1 245 ? 21.091 20.801 -12.960 1.00 96.38 245 LEU A C 1
ATOM 1919 O O . LEU A 1 245 ? 21.844 20.127 -12.268 1.00 96.38 245 LEU A O 1
ATOM 1923 N N . GLU A 1 246 ? 20.758 22.057 -12.666 1.00 96.38 246 GLU A N 1
ATOM 1924 C CA . GLU A 1 246 ? 21.290 22.778 -11.502 1.00 96.38 246 GLU A CA 1
ATOM 1925 C C . GLU A 1 246 ? 20.906 22.109 -10.179 1.00 96.38 246 GLU A C 1
ATOM 1927 O O . GLU A 1 246 ? 21.750 21.936 -9.305 1.00 96.38 246 GLU A O 1
ATOM 1932 N N . CYS A 1 247 ? 19.642 21.697 -10.023 1.00 95.44 247 CYS A N 1
ATOM 1933 C CA . CYS A 1 247 ? 19.196 21.016 -8.809 1.00 95.44 247 CYS A CA 1
ATOM 1934 C C . CYS A 1 247 ? 19.905 19.665 -8.626 1.00 95.44 247 CYS A C 1
ATOM 1936 O O . CYS A 1 247 ? 20.298 19.319 -7.508 1.00 95.44 247 CYS A O 1
ATOM 1938 N N . TRP A 1 248 ? 20.090 18.914 -9.717 1.00 93.50 248 TRP A N 1
ATOM 1939 C CA . TRP A 1 248 ? 20.744 17.609 -9.677 1.00 93.50 248 TRP A CA 1
ATOM 1940 C C . TRP A 1 248 ? 22.238 17.717 -9.360 1.00 93.50 248 TRP A C 1
ATOM 1942 O O . TRP A 1 248 ? 22.738 16.960 -8.532 1.00 93.50 248 TRP A O 1
ATOM 1952 N N . SER A 1 249 ? 22.945 18.663 -9.987 1.00 91.75 249 SER A N 1
ATOM 1953 C CA . SER A 1 249 ? 24.395 18.819 -9.837 1.00 91.75 249 SER A CA 1
ATOM 1954 C C . SER A 1 249 ? 24.833 19.638 -8.630 1.00 91.75 249 SER A C 1
ATOM 1956 O O . SER A 1 249 ? 25.997 19.554 -8.256 1.00 91.75 249 SER A O 1
ATOM 1958 N N . ASP A 1 250 ? 23.935 20.429 -8.039 1.00 89.75 250 ASP A N 1
ATOM 1959 C CA . ASP A 1 250 ? 24.266 21.561 -7.152 1.00 89.75 250 ASP A CA 1
ATOM 1960 C C . ASP A 1 250 ? 25.080 22.682 -7.789 1.00 89.75 250 ASP A C 1
ATOM 1962 O O . ASP A 1 250 ? 25.561 23.580 -7.103 1.00 89.75 250 ASP A O 1
ATOM 1966 N N . ASP A 1 251 ? 25.311 22.620 -9.092 1.00 91.50 251 ASP A N 1
ATOM 1967 C CA . ASP A 1 251 ? 26.208 23.546 -9.759 1.00 91.50 251 ASP A CA 1
ATOM 1968 C C . ASP A 1 251 ? 25.372 24.531 -10.567 1.00 91.50 251 ASP A C 1
ATOM 1970 O O . ASP A 1 251 ? 24.958 24.234 -11.688 1.00 91.50 251 ASP A O 1
ATOM 1974 N N . SER A 1 252 ? 25.152 25.726 -10.013 1.00 92.12 252 SER A N 1
ATOM 1975 C CA . SER A 1 252 ? 24.474 26.829 -10.708 1.00 92.12 252 SER A CA 1
ATOM 1976 C C . SER A 1 252 ? 25.241 27.337 -11.935 1.00 92.12 252 SER A C 1
ATOM 1978 O O . SER A 1 252 ? 24.695 28.088 -12.740 1.00 92.12 252 SER A O 1
ATOM 1980 N N . THR A 1 253 ? 26.502 26.924 -12.113 1.00 94.31 253 THR A N 1
ATOM 1981 C CA . THR A 1 253 ? 27.310 27.240 -13.299 1.00 94.31 253 THR A CA 1
ATOM 1982 C C . THR A 1 253 ? 27.114 26.237 -14.436 1.00 94.31 253 THR A C 1
ATOM 1984 O O . THR A 1 253 ? 27.585 26.488 -15.556 1.00 94.31 253 THR A O 1
ATOM 1987 N N . ILE A 1 254 ? 26.400 25.125 -14.191 1.00 95.19 254 ILE A N 1
ATOM 1988 C CA . ILE A 1 254 ? 26.099 24.144 -15.232 1.00 95.19 254 ILE A CA 1
ATOM 1989 C C . ILE A 1 254 ? 25.369 24.836 -16.377 1.00 95.19 254 ILE A C 1
ATOM 1991 O O . ILE A 1 254 ? 24.439 25.610 -16.195 1.00 95.19 254 ILE A O 1
ATOM 1995 N N . SER A 1 255 ? 25.826 24.598 -17.595 1.00 93.88 255 SER A N 1
ATOM 1996 C CA . SER A 1 255 ? 25.275 25.254 -18.775 1.00 93.88 255 SER A CA 1
ATOM 1997 C C . SER A 1 255 ? 25.433 24.381 -19.999 1.00 93.88 255 SER A C 1
ATOM 1999 O O . SER A 1 255 ? 26.318 23.514 -20.086 1.00 93.88 255 SER A O 1
ATOM 2001 N N . PHE A 1 256 ? 24.553 24.631 -20.958 1.00 95.75 256 PHE A N 1
ATOM 2002 C CA . PHE A 1 256 ? 24.500 23.923 -22.217 1.00 95.75 256 PHE A CA 1
ATOM 2003 C C . PHE A 1 256 ? 24.250 24.886 -23.379 1.00 95.75 256 PHE A C 1
ATOM 2005 O O . PHE A 1 256 ? 23.790 26.010 -23.209 1.00 95.75 256 PHE A O 1
ATOM 2012 N N . GLN A 1 257 ? 24.570 24.438 -24.589 1.00 94.25 257 GLN A N 1
ATOM 2013 C CA . GLN A 1 257 ? 24.298 25.168 -25.823 1.00 94.25 257 GLN A CA 1
ATOM 2014 C C . GLN A 1 257 ? 23.440 24.321 -26.752 1.00 94.25 257 GLN A C 1
ATOM 2016 O O . GLN A 1 257 ? 23.636 23.107 -26.876 1.00 94.25 257 GLN A O 1
ATOM 2021 N N . TYR A 1 258 ? 22.539 24.963 -27.486 1.00 90.88 258 TYR A N 1
ATOM 2022 C CA . TYR A 1 258 ? 21.773 24.288 -28.522 1.00 90.88 258 TYR A CA 1
ATOM 2023 C C . TYR A 1 258 ? 22.673 23.700 -29.607 1.00 90.88 258 TYR A C 1
ATOM 2025 O O . TYR A 1 258 ? 23.657 24.297 -30.057 1.00 90.88 258 TYR A O 1
ATOM 2033 N N . LEU A 1 259 ? 22.303 22.516 -30.095 1.00 87.94 259 LEU A N 1
ATOM 2034 C CA . LEU A 1 259 ? 22.885 22.037 -31.339 1.00 87.94 259 LEU A CA 1
ATOM 2035 C C . LEU A 1 259 ? 22.360 22.861 -32.515 1.00 87.94 259 LEU A C 1
ATOM 2037 O O . LEU A 1 259 ? 21.149 23.052 -32.619 1.00 87.94 259 LEU A O 1
ATOM 2041 N N . PRO A 1 260 ? 23.229 23.240 -33.472 1.00 83.81 260 PRO A N 1
ATOM 2042 C CA . PRO A 1 260 ? 22.777 23.933 -34.667 1.00 83.81 260 PRO A CA 1
ATOM 2043 C C . PRO A 1 260 ? 21.792 23.061 -35.457 1.00 83.81 260 PRO A C 1
ATOM 2045 O O . PRO A 1 260 ? 21.847 21.811 -35.424 1.00 83.81 260 PRO A O 1
ATOM 2048 N N . GLN A 1 261 ? 20.912 23.731 -36.206 1.00 83.19 261 GLN A N 1
ATOM 2049 C CA . GLN A 1 261 ? 19.998 23.070 -37.129 1.00 83.19 261 GLN A CA 1
ATOM 2050 C C . GLN A 1 261 ? 20.795 22.157 -38.068 1.00 83.19 261 GLN A C 1
ATOM 2052 O O . GLN A 1 261 ? 21.929 22.446 -38.467 1.00 83.19 261 GLN A O 1
ATOM 2057 N N . SER A 1 262 ? 20.251 20.976 -38.363 1.00 81.50 262 SER A N 1
ATOM 2058 C CA . SER A 1 262 ? 20.970 20.043 -39.222 1.00 81.50 262 SER A CA 1
ATOM 2059 C C . SER A 1 262 ? 21.014 20.586 -40.647 1.00 81.50 262 SER A C 1
ATOM 2061 O O . SER A 1 262 ? 19.974 20.772 -41.266 1.00 81.50 262 SER A O 1
ATOM 2063 N N . LYS A 1 263 ? 22.229 20.737 -41.192 1.00 83.19 263 LYS A N 1
ATOM 2064 C CA . LYS A 1 263 ? 22.446 21.093 -42.604 1.00 83.19 263 LYS A CA 1
ATOM 2065 C C . LYS A 1 263 ? 21.797 20.098 -43.579 1.00 83.19 263 LYS A C 1
ATOM 2067 O O . LYS A 1 263 ? 21.431 20.481 -44.678 1.00 83.19 263 LYS A O 1
ATOM 2072 N N . LYS A 1 264 ? 21.670 18.826 -43.172 1.00 81.12 264 LYS A N 1
ATOM 2073 C CA . LYS A 1 264 ? 21.123 17.733 -43.995 1.00 81.12 264 LYS A CA 1
ATOM 2074 C C . LYS A 1 264 ? 19.617 17.521 -43.797 1.00 81.12 264 LYS A C 1
ATOM 2076 O O . LYS A 1 264 ? 18.948 17.099 -44.726 1.00 81.12 264 LYS A O 1
ATOM 2081 N N . TYR A 1 265 ? 19.086 17.797 -42.603 1.00 79.81 265 TYR A N 1
ATOM 2082 C CA . TYR A 1 265 ? 17.698 17.484 -42.252 1.00 79.81 265 TYR A CA 1
ATOM 2083 C C . TYR A 1 265 ? 17.045 18.642 -41.485 1.00 79.81 265 TYR A C 1
ATOM 2085 O O . TYR A 1 265 ? 17.176 18.732 -40.262 1.00 79.81 265 TYR A O 1
ATOM 2093 N N . LYS A 1 266 ? 16.321 19.521 -42.189 1.00 73.19 266 LYS A N 1
ATOM 2094 C CA . LYS A 1 266 ? 15.718 20.738 -41.605 1.00 73.19 266 LYS A CA 1
ATOM 2095 C C . LYS A 1 266 ? 14.824 20.459 -40.385 1.00 73.19 266 LYS A C 1
ATOM 2097 O O . LYS A 1 266 ? 14.832 21.256 -39.452 1.00 73.19 266 LYS A O 1
ATOM 2102 N N . PHE A 1 267 ? 14.149 19.307 -40.362 1.00 72.00 267 PHE A N 1
ATOM 2103 C CA . PHE A 1 267 ? 13.193 18.896 -39.325 1.00 72.00 267 PHE A CA 1
ATOM 2104 C C . PHE A 1 267 ? 13.790 18.048 -38.196 1.00 72.00 267 PHE A C 1
ATOM 2106 O O . PHE A 1 267 ? 13.044 17.438 -37.437 1.00 72.00 267 PHE A O 1
ATOM 2113 N N . LYS A 1 268 ? 15.123 17.936 -38.079 1.00 78.69 268 LYS A N 1
ATOM 2114 C CA . LYS A 1 268 ? 15.714 17.086 -37.039 1.00 78.69 268 LYS A CA 1
ATOM 2115 C C . LYS A 1 268 ? 15.395 17.647 -35.641 1.00 78.69 268 LYS A C 1
ATOM 2117 O O . LYS A 1 268 ? 15.962 18.687 -35.292 1.00 78.69 268 LYS A O 1
ATOM 2122 N N . PRO A 1 269 ? 14.605 16.939 -34.815 1.00 75.12 269 PRO A N 1
ATOM 2123 C CA . PRO A 1 269 ? 14.235 17.435 -33.501 1.00 75.12 269 PRO A CA 1
ATOM 2124 C C . PRO A 1 269 ? 15.448 17.492 -32.572 1.00 75.12 269 PRO A C 1
ATOM 2126 O O . PRO A 1 269 ? 16.285 16.582 -32.556 1.00 75.12 269 PRO A O 1
ATOM 2129 N N . ARG A 1 270 ? 15.560 18.590 -31.822 1.00 84.12 270 ARG A N 1
ATOM 2130 C CA . ARG A 1 270 ? 16.628 18.819 -30.834 1.00 84.12 270 ARG A CA 1
ATOM 2131 C C . ARG A 1 270 ? 16.107 18.922 -29.410 1.00 84.12 270 ARG A C 1
ATOM 2133 O O . ARG A 1 270 ? 16.874 18.657 -28.496 1.00 84.12 270 ARG A O 1
ATOM 2140 N N . PHE A 1 271 ? 14.848 19.306 -29.251 1.00 87.31 271 PHE A N 1
ATOM 2141 C CA . PHE A 1 271 ? 14.250 19.663 -27.976 1.00 87.31 271 PHE A CA 1
ATOM 2142 C C . PHE A 1 271 ? 12.763 19.319 -28.043 1.00 87.31 271 PHE A C 1
ATOM 2144 O O . PHE A 1 271 ? 11.946 20.108 -28.509 1.00 87.31 271 PHE A O 1
ATOM 2151 N N . ASN A 1 272 ? 12.424 18.089 -27.671 1.00 87.00 272 ASN A N 1
ATOM 2152 C CA . ASN A 1 272 ? 11.087 17.544 -27.880 1.00 87.00 272 ASN A CA 1
ATOM 2153 C C . ASN A 1 272 ? 10.507 17.013 -26.582 1.00 87.00 272 ASN A C 1
ATOM 2155 O O . ASN A 1 272 ? 11.227 16.450 -25.767 1.00 87.00 272 ASN A O 1
ATOM 2159 N N . THR A 1 273 ? 9.193 17.128 -26.444 1.00 90.19 273 THR A N 1
ATOM 2160 C CA . THR A 1 273 ? 8.424 16.410 -25.431 1.00 90.19 273 THR A CA 1
ATOM 2161 C C . THR A 1 273 ? 7.734 15.210 -26.063 1.00 90.19 273 THR A C 1
ATOM 2163 O O . THR A 1 273 ? 7.446 15.209 -27.262 1.00 90.19 273 THR A O 1
ATOM 2166 N N . PHE A 1 274 ? 7.523 14.167 -25.273 1.00 90.38 274 PHE A N 1
ATOM 2167 C CA . PHE A 1 274 ? 6.802 12.968 -25.679 1.00 90.38 274 PHE A CA 1
ATOM 2168 C C . PHE A 1 274 ? 6.102 12.355 -24.470 1.00 90.38 274 PHE A C 1
ATOM 2170 O O . PHE A 1 274 ? 6.551 12.517 -23.336 1.00 90.38 274 PHE A O 1
ATOM 2177 N N . THR A 1 275 ? 5.000 11.659 -24.724 1.00 91.56 275 THR A N 1
ATOM 2178 C CA . THR A 1 275 ? 4.222 10.985 -23.687 1.00 91.56 275 THR A CA 1
ATOM 2179 C C . THR A 1 275 ? 4.615 9.514 -23.623 1.00 91.56 275 THR A C 1
ATOM 2181 O O . THR A 1 275 ? 4.839 8.879 -24.654 1.00 91.56 275 THR A O 1
ATOM 2184 N N . VAL A 1 276 ? 4.714 8.980 -22.412 1.00 91.62 276 VAL A N 1
ATOM 2185 C CA . VAL A 1 276 ? 4.987 7.576 -22.121 1.00 91.62 276 VAL A CA 1
ATOM 2186 C C . VAL A 1 276 ? 3.883 7.091 -21.199 1.00 91.62 276 VAL A C 1
ATOM 2188 O O . VAL A 1 276 ? 3.919 7.284 -19.987 1.00 91.62 276 VAL A O 1
ATOM 2191 N N . ASP A 1 277 ? 2.885 6.472 -21.809 1.00 93.62 277 ASP A N 1
ATOM 2192 C CA . ASP A 1 277 ? 1.745 5.869 -21.131 1.00 93.62 277 ASP A CA 1
ATOM 2193 C C . ASP A 1 277 ? 1.493 4.520 -21.808 1.00 93.62 277 ASP A C 1
ATOM 2195 O O . ASP A 1 277 ? 0.705 4.468 -22.746 1.00 93.62 277 ASP A O 1
ATOM 2199 N N . PRO A 1 278 ? 2.261 3.463 -21.474 1.00 95.75 278 PRO A N 1
ATOM 2200 C CA . PRO A 1 278 ? 2.286 2.259 -22.293 1.00 95.75 278 PRO A CA 1
ATOM 2201 C C . PRO A 1 278 ? 0.951 1.508 -22.305 1.00 95.75 278 PRO A C 1
ATOM 2203 O O . PRO A 1 278 ? 0.453 1.073 -21.265 1.00 95.75 278 PRO A O 1
ATOM 2206 N N . HIS A 1 279 ? 0.412 1.294 -23.501 1.00 96.62 279 HIS A N 1
ATOM 2207 C CA . HIS A 1 279 ? -0.803 0.532 -23.769 1.00 96.62 279 HIS A CA 1
ATOM 2208 C C . HIS A 1 279 ? -0.519 -0.783 -24.500 1.00 96.62 279 HIS A C 1
ATOM 2210 O O . HIS A 1 279 ? 0.495 -0.957 -25.173 1.00 96.62 279 HIS A O 1
ATOM 2216 N N . GLN A 1 280 ? -1.491 -1.686 -24.490 1.00 96.44 280 GLN A N 1
ATOM 2217 C CA . GLN A 1 280 ? -1.472 -2.957 -25.218 1.00 96.44 280 GLN A CA 1
ATOM 2218 C C . GLN A 1 280 ? -2.757 -3.177 -26.016 1.00 96.44 280 GLN A C 1
ATOM 2220 O O . GLN A 1 280 ? -3.712 -2.407 -25.876 1.00 96.44 280 GLN A O 1
ATOM 2225 N N . LEU A 1 281 ? -2.752 -4.206 -26.862 1.00 96.25 281 LEU A N 1
ATOM 2226 C CA . LEU A 1 281 ? -3.927 -4.718 -27.561 1.00 96.25 281 LEU A CA 1
ATOM 2227 C C . LEU A 1 281 ? -4.407 -6.034 -26.945 1.00 96.25 281 LEU A C 1
ATOM 2229 O O . LEU A 1 281 ? -3.599 -6.839 -26.492 1.00 96.25 281 LEU A O 1
ATOM 2233 N N . ASN A 1 282 ? -5.719 -6.272 -26.981 1.00 93.88 282 ASN A N 1
ATOM 2234 C CA . ASN A 1 282 ? -6.315 -7.559 -26.600 1.00 93.88 282 ASN A CA 1
ATOM 2235 C C . ASN A 1 282 ? -6.077 -8.678 -27.631 1.00 93.88 282 ASN A C 1
ATOM 2237 O O . ASN A 1 282 ? -6.118 -9.848 -27.272 1.00 93.88 282 ASN A O 1
ATOM 2241 N N . ARG A 1 283 ? -5.885 -8.323 -28.907 1.00 93.31 283 ARG A N 1
ATOM 2242 C CA . ARG A 1 283 ? -5.630 -9.247 -30.019 1.00 93.31 283 ARG A CA 1
ATOM 2243 C C . ARG A 1 283 ? -4.742 -8.596 -31.073 1.00 93.31 283 ARG A C 1
ATOM 2245 O O . ARG A 1 283 ? -4.661 -7.369 -31.139 1.00 93.31 283 ARG A O 1
ATOM 2252 N N . PHE A 1 284 ? -4.124 -9.406 -31.931 1.00 95.12 284 PHE A N 1
ATOM 2253 C CA . PHE A 1 284 ? -3.071 -8.926 -32.840 1.00 95.12 284 PHE A CA 1
ATOM 2254 C C . PHE A 1 284 ? -3.406 -9.013 -34.319 1.00 95.12 284 PHE A C 1
ATOM 2256 O O . PHE A 1 284 ? -2.636 -8.499 -35.132 1.00 95.12 284 PHE A O 1
ATOM 2263 N N . THR A 1 285 ? -4.534 -9.622 -34.678 1.00 95.56 285 THR A N 1
ATOM 2264 C CA . THR A 1 285 ? -4.953 -9.732 -36.073 1.00 95.56 285 THR A CA 1
ATOM 2265 C C . THR A 1 285 ? -6.453 -9.505 -36.235 1.00 95.56 285 THR A C 1
ATOM 2267 O O . THR A 1 285 ? -7.213 -9.612 -35.270 1.00 95.56 285 THR A O 1
ATOM 2270 N N . TYR A 1 286 ? -6.872 -9.151 -37.449 1.00 95.12 286 TYR A N 1
ATOM 2271 C CA . TYR A 1 286 ? -8.275 -8.978 -37.810 1.00 95.12 286 TYR A CA 1
ATOM 2272 C C . TYR A 1 286 ? -8.521 -9.341 -39.276 1.00 95.12 286 TYR A C 1
ATOM 2274 O O . TYR A 1 286 ? -7.822 -8.859 -40.170 1.00 95.12 286 TYR A O 1
ATOM 2282 N N . LYS A 1 287 ? -9.552 -10.156 -39.521 1.00 93.12 287 LYS A N 1
ATOM 2283 C CA . LYS A 1 287 ? -9.997 -10.571 -40.856 1.00 93.12 287 LYS A CA 1
ATOM 2284 C C . LYS A 1 287 ? -11.471 -10.209 -41.040 1.00 93.12 287 LYS A C 1
ATOM 2286 O O . LYS A 1 287 ? -12.350 -10.946 -40.604 1.00 93.12 287 LYS A O 1
ATOM 2291 N N . GLY A 1 288 ? -11.725 -9.059 -41.662 1.00 89.81 288 GLY A N 1
ATOM 2292 C CA . GLY A 1 288 ? -13.069 -8.627 -42.054 1.00 89.81 288 GLY A CA 1
ATOM 2293 C C . GLY A 1 288 ? -13.405 -9.012 -43.496 1.00 89.81 288 GLY A C 1
ATOM 2294 O O . GLY A 1 288 ? -12.507 -9.223 -44.311 1.00 89.81 288 GLY A O 1
ATOM 2295 N N . GLU A 1 289 ? -14.695 -9.085 -43.820 1.00 88.81 289 GLU A N 1
ATOM 2296 C CA . GLU A 1 289 ? -15.160 -9.281 -45.198 1.00 88.81 289 GLU A CA 1
ATOM 2297 C C . GLU A 1 289 ? -14.747 -8.093 -46.085 1.00 88.81 289 GLU A C 1
ATOM 2299 O O . GLU A 1 289 ? -14.806 -6.942 -45.656 1.00 88.81 289 GLU A O 1
ATOM 2304 N N . GLY A 1 290 ? -14.253 -8.371 -47.297 1.00 89.75 290 GLY A N 1
ATOM 2305 C CA . GLY A 1 290 ? -13.768 -7.350 -48.239 1.00 89.75 290 GLY A CA 1
ATOM 2306 C C . GLY A 1 290 ? -12.454 -6.653 -47.850 1.00 89.75 290 GLY A C 1
ATOM 2307 O O . GLY A 1 290 ? -11.916 -5.886 -48.643 1.00 89.75 290 GLY A O 1
ATOM 2308 N N . LEU A 1 291 ? -11.897 -6.930 -46.665 1.00 94.06 291 LEU A N 1
ATOM 2309 C CA . LEU A 1 291 ? -10.687 -6.275 -46.164 1.00 94.06 291 LEU A CA 1
ATOM 2310 C C . LEU A 1 291 ? -9.432 -7.139 -46.331 1.00 94.06 291 LEU A C 1
ATOM 2312 O O . LEU A 1 291 ? -9.504 -8.374 -46.295 1.00 94.06 291 LEU A O 1
ATOM 2316 N N . PRO A 1 292 ? -8.247 -6.513 -46.468 1.00 95.81 292 PRO A N 1
ATOM 2317 C CA . PRO A 1 292 ? -6.995 -7.221 -46.255 1.00 95.81 292 PRO A CA 1
ATOM 2318 C C . PRO A 1 292 ? -6.928 -7.776 -44.830 1.00 95.81 292 PRO A C 1
ATOM 2320 O O . PRO A 1 292 ? -7.476 -7.194 -43.892 1.00 95.81 292 PRO A O 1
ATOM 2323 N N . TYR A 1 293 ? -6.225 -8.895 -44.656 1.00 95.56 293 TYR A N 1
ATOM 2324 C CA . TYR A 1 293 ? -5.963 -9.437 -43.327 1.00 95.56 293 TYR A CA 1
ATOM 2325 C C . TYR A 1 293 ? -5.009 -8.478 -42.602 1.00 95.56 293 TYR A C 1
ATOM 2327 O O . TYR A 1 293 ? -3.853 -8.322 -43.005 1.00 95.56 293 TYR A O 1
ATOM 2335 N N . VAL A 1 294 ? -5.504 -7.806 -41.561 1.00 97.00 294 VAL A N 1
ATOM 2336 C CA . VAL A 1 294 ? -4.733 -6.841 -40.772 1.00 97.00 294 VAL A CA 1
ATOM 2337 C C . VAL A 1 294 ? -3.939 -7.578 -39.701 1.00 97.00 294 VAL A C 1
ATOM 2339 O O . VAL A 1 294 ? -4.523 -8.302 -38.896 1.00 97.00 294 VAL A O 1
ATOM 2342 N N . ILE A 1 295 ? -2.622 -7.376 -39.667 1.00 97.00 295 ILE A N 1
ATOM 2343 C CA . ILE A 1 295 ? -1.709 -8.001 -38.699 1.00 97.00 295 ILE A CA 1
ATOM 2344 C C . ILE A 1 295 ? -0.895 -6.913 -38.001 1.00 97.00 295 ILE A C 1
ATOM 2346 O O . ILE A 1 295 ? -0.242 -6.097 -38.639 1.00 97.00 295 ILE A O 1
ATOM 2350 N N . THR A 1 296 ? -0.912 -6.881 -36.677 1.00 97.19 296 THR A N 1
ATOM 2351 C CA . THR A 1 296 ? -0.131 -5.914 -35.891 1.00 97.19 296 THR A CA 1
ATOM 2352 C C . THR A 1 296 ? 1.241 -6.477 -35.542 1.00 97.19 296 THR A C 1
ATOM 2354 O O . THR A 1 296 ? 1.358 -7.662 -35.238 1.00 97.19 296 THR A O 1
ATOM 2357 N N . GLN A 1 297 ? 2.280 -5.640 -35.575 1.00 95.50 297 GLN A N 1
ATOM 2358 C CA . GLN A 1 297 ? 3.648 -6.038 -35.230 1.00 95.50 297 GLN A CA 1
ATOM 2359 C C . GLN A 1 297 ? 4.378 -4.973 -34.402 1.00 95.50 297 GLN A C 1
ATOM 2361 O O . GLN A 1 297 ? 4.099 -3.772 -34.473 1.00 95.50 297 GLN A O 1
ATOM 2366 N N . GLY A 1 298 ? 5.364 -5.419 -33.620 1.00 92.75 298 GLY A N 1
ATOM 2367 C CA . GLY A 1 298 ? 6.226 -4.543 -32.826 1.00 92.75 298 GLY A CA 1
ATOM 2368 C C . GLY A 1 298 ? 5.470 -3.791 -31.728 1.00 92.75 298 GLY A C 1
ATOM 2369 O O . GLY A 1 298 ? 4.667 -4.379 -31.002 1.00 92.75 298 GLY A O 1
ATOM 2370 N N . ASP A 1 299 ? 5.734 -2.488 -31.604 1.00 93.31 299 ASP A N 1
ATOM 2371 C CA . ASP A 1 299 ? 5.175 -1.627 -30.546 1.00 93.31 299 ASP A CA 1
ATOM 2372 C C . ASP A 1 299 ? 3.651 -1.395 -30.679 1.00 93.31 299 ASP A C 1
ATOM 2374 O O . ASP A 1 299 ? 3.023 -0.834 -29.784 1.00 93.31 299 ASP A O 1
ATOM 2378 N N . VAL A 1 300 ? 3.037 -1.815 -31.796 1.00 96.25 300 VAL A N 1
ATOM 2379 C CA . VAL A 1 300 ? 1.575 -1.756 -31.982 1.00 96.25 300 VAL A CA 1
ATOM 2380 C C . VAL A 1 300 ? 0.872 -2.705 -31.009 1.00 96.25 300 VAL A C 1
ATOM 2382 O O . VAL A 1 300 ? -0.165 -2.348 -30.455 1.00 96.25 300 VAL A O 1
ATOM 2385 N N . GLN A 1 301 ? 1.454 -3.885 -30.776 1.00 95.94 301 GLN A N 1
ATOM 2386 C CA . GLN A 1 301 ? 0.900 -4.927 -29.904 1.00 95.94 301 GLN A CA 1
ATOM 2387 C C . GLN A 1 301 ? 1.006 -4.539 -28.426 1.00 95.94 301 GLN A C 1
ATOM 2389 O O . GLN A 1 301 ? 0.048 -4.674 -27.666 1.00 95.94 301 GLN A O 1
ATOM 2394 N N . VAL A 1 302 ? 2.179 -4.037 -28.036 1.00 95.38 302 VAL A N 1
ATOM 2395 C CA . VAL A 1 302 ? 2.515 -3.618 -26.675 1.00 95.38 302 VAL A CA 1
ATOM 2396 C C . VAL A 1 302 ? 3.512 -2.466 -26.755 1.00 95.38 302 VAL A C 1
ATOM 2398 O O . VAL A 1 302 ? 4.565 -2.586 -27.382 1.00 95.38 302 VAL A O 1
ATOM 2401 N N . GLU A 1 303 ? 3.175 -1.325 -26.164 1.00 94.94 303 GLU A N 1
ATOM 2402 C CA . GLU A 1 303 ? 4.045 -0.153 -26.208 1.00 94.94 303 GLU A CA 1
ATOM 2403 C C . GLU A 1 303 ? 5.280 -0.332 -25.315 1.00 94.94 303 GLU A C 1
ATOM 2405 O O . GLU A 1 303 ? 5.227 -1.017 -24.288 1.00 94.94 303 GLU A O 1
ATOM 2410 N N . PRO A 1 304 ? 6.421 0.270 -25.679 1.00 91.12 304 PRO A N 1
ATOM 2411 C CA . PRO A 1 304 ? 7.640 0.156 -24.898 1.00 91.12 304 PRO A CA 1
ATOM 2412 C C . PRO A 1 304 ? 7.729 1.215 -23.797 1.00 91.12 304 PRO A C 1
ATOM 2414 O O . PRO A 1 304 ? 7.161 2.301 -23.892 1.00 91.12 304 PRO A O 1
ATOM 2417 N N . ASN A 1 305 ? 8.564 0.944 -22.794 1.00 91.19 305 ASN A N 1
ATOM 2418 C CA . ASN A 1 305 ? 9.099 1.979 -21.915 1.00 91.19 305 ASN A CA 1
ATOM 2419 C C . ASN A 1 305 ? 10.535 2.328 -22.351 1.00 91.19 305 ASN A C 1
ATOM 2421 O O . ASN A 1 305 ? 11.401 1.453 -22.454 1.00 91.19 305 ASN A O 1
ATOM 2425 N N . TYR A 1 306 ? 10.801 3.612 -22.608 1.00 87.94 306 TYR A N 1
ATOM 2426 C CA . TYR A 1 306 ? 12.096 4.059 -23.138 1.00 87.94 306 TYR A CA 1
ATOM 2427 C C . TYR A 1 306 ? 13.264 3.852 -22.159 1.00 87.94 306 TYR A C 1
ATOM 2429 O O . TYR A 1 306 ? 14.395 3.690 -22.607 1.00 87.94 306 TYR A O 1
ATOM 2437 N N . VAL A 1 307 ? 13.005 3.827 -20.846 1.00 88.50 307 VAL A N 1
ATOM 2438 C CA . VAL A 1 307 ? 14.027 3.573 -19.817 1.00 88.50 307 VAL A CA 1
ATOM 2439 C C . VAL A 1 307 ? 14.448 2.107 -19.826 1.00 88.50 307 VAL A C 1
ATOM 2441 O O . VAL A 1 307 ? 15.617 1.799 -19.621 1.00 88.50 307 VAL A O 1
ATOM 2444 N N . LEU A 1 308 ? 13.504 1.200 -20.086 1.00 89.06 308 LEU A N 1
ATOM 2445 C CA . LEU A 1 308 ? 13.769 -0.237 -20.144 1.00 89.06 308 LEU A CA 1
ATOM 2446 C C . LEU A 1 308 ? 14.475 -0.656 -21.445 1.00 89.06 308 LEU A C 1
ATOM 2448 O O . LEU A 1 308 ? 15.127 -1.694 -21.478 1.00 89.06 308 LEU A O 1
ATOM 2452 N N . GLY A 1 309 ? 14.348 0.118 -22.530 1.00 85.62 309 GLY A N 1
ATOM 2453 C CA . GLY A 1 309 ? 15.092 -0.107 -23.781 1.00 85.62 309 GLY A CA 1
ATOM 2454 C C . GLY A 1 309 ? 14.777 -1.418 -24.524 1.00 85.62 309 GLY A C 1
ATOM 2455 O O . GLY A 1 309 ? 15.470 -1.767 -25.476 1.00 85.62 309 GLY A O 1
ATOM 2456 N N . HIS A 1 310 ? 13.736 -2.137 -24.106 1.00 85.56 310 HIS A N 1
ATOM 2457 C CA . HIS A 1 310 ? 13.368 -3.480 -24.568 1.00 85.56 310 HIS A CA 1
ATOM 2458 C C . HIS A 1 310 ? 12.456 -3.531 -25.812 1.00 85.56 310 HIS A C 1
ATOM 2460 O O . HIS A 1 310 ? 12.373 -4.571 -26.459 1.00 85.56 310 HIS A O 1
ATOM 2466 N N . GLY A 1 311 ? 11.823 -2.415 -26.199 1.00 89.56 311 GLY A N 1
ATOM 2467 C CA . GLY A 1 311 ? 10.792 -2.383 -27.251 1.00 89.56 311 GLY A CA 1
ATOM 2468 C C . GLY A 1 311 ? 11.206 -2.949 -28.609 1.00 89.56 311 GLY A C 1
ATOM 2469 O O . GLY A 1 311 ? 10.514 -3.791 -29.174 1.00 89.56 311 GLY A O 1
ATOM 2470 N N . ILE A 1 312 ? 12.364 -2.522 -29.125 1.00 93.81 312 ILE A N 1
ATOM 2471 C CA . ILE A 1 312 ? 12.823 -2.937 -30.461 1.00 93.81 312 ILE A CA 1
ATOM 2472 C C . ILE A 1 312 ? 13.193 -4.424 -30.479 1.00 93.81 312 ILE A C 1
ATOM 2474 O O . ILE A 1 312 ? 12.827 -5.124 -31.415 1.00 93.81 312 ILE A O 1
ATOM 2478 N N . VAL A 1 313 ? 13.897 -4.911 -29.451 1.00 93.00 313 VAL A N 1
ATOM 2479 C CA . VAL A 1 313 ? 14.299 -6.326 -29.378 1.00 93.00 313 VAL A CA 1
ATOM 2480 C C . VAL A 1 313 ? 13.067 -7.218 -29.255 1.00 93.00 313 VAL A C 1
ATOM 2482 O O . VAL A 1 313 ? 12.898 -8.106 -30.082 1.00 93.00 313 VAL A O 1
ATOM 2485 N N . GLY A 1 314 ? 12.161 -6.911 -28.321 1.00 92.38 314 GLY A N 1
ATOM 2486 C CA . GLY A 1 314 ? 10.926 -7.680 -28.164 1.00 92.38 314 GLY A CA 1
ATOM 2487 C C . GLY A 1 314 ? 10.042 -7.638 -29.415 1.00 92.38 314 GLY A C 1
ATOM 2488 O O . GLY A 1 314 ? 9.410 -8.629 -29.765 1.00 92.38 314 GLY A O 1
ATOM 2489 N N . GLY A 1 315 ? 10.026 -6.515 -30.140 1.00 94.50 315 GLY A N 1
ATOM 2490 C CA . GLY A 1 315 ? 9.343 -6.421 -31.429 1.00 94.50 315 GLY A CA 1
ATOM 2491 C C . GLY A 1 315 ? 9.973 -7.291 -32.527 1.00 94.50 315 GLY A C 1
ATOM 2492 O O . GLY A 1 315 ? 9.240 -7.882 -33.323 1.00 94.50 315 GLY A O 1
ATOM 2493 N N . PHE A 1 316 ? 11.304 -7.431 -32.544 1.00 96.12 316 PHE A N 1
ATOM 2494 C CA . PHE A 1 316 ? 11.999 -8.363 -33.439 1.00 96.12 316 PHE A CA 1
ATOM 2495 C C . PHE A 1 316 ? 11.690 -9.817 -33.087 1.00 96.12 316 PHE A C 1
ATOM 2497 O O . PHE A 1 316 ? 11.392 -10.586 -33.994 1.00 96.12 316 PHE A O 1
ATOM 2504 N N . ASP A 1 317 ? 11.688 -10.176 -31.802 1.00 94.31 317 ASP A N 1
ATOM 2505 C CA . ASP A 1 317 ? 11.360 -11.535 -31.349 1.00 94.31 317 ASP A CA 1
ATOM 2506 C C . ASP A 1 317 ? 9.936 -11.940 -31.764 1.00 94.31 317 ASP A C 1
ATOM 2508 O O . ASP A 1 317 ? 9.729 -13.013 -32.324 1.00 94.31 317 ASP A O 1
ATOM 2512 N N . ARG A 1 318 ? 8.953 -11.044 -31.605 1.00 94.69 318 ARG A N 1
ATOM 2513 C CA . ARG A 1 318 ? 7.568 -11.301 -32.048 1.00 94.69 318 ARG A CA 1
ATOM 2514 C C . ARG A 1 318 ? 7.414 -11.355 -33.569 1.00 94.69 318 ARG A C 1
ATOM 2516 O O . ARG A 1 318 ? 6.538 -12.064 -34.065 1.00 94.69 318 ARG A O 1
ATOM 2523 N N . SER A 1 319 ? 8.259 -10.628 -34.303 1.00 95.88 319 SER A N 1
ATOM 2524 C CA . SER A 1 319 ? 8.322 -10.721 -35.767 1.00 95.88 319 SER A CA 1
ATOM 2525 C C . SER A 1 319 ? 8.965 -12.035 -36.222 1.00 95.88 319 SER A C 1
ATOM 2527 O O . SER A 1 319 ? 8.572 -12.577 -37.252 1.00 95.88 319 SER A O 1
ATOM 2529 N N . ASP A 1 320 ? 9.952 -12.543 -35.477 1.00 95.50 320 ASP A N 1
ATOM 2530 C CA . ASP A 1 320 ? 10.564 -13.848 -35.733 1.00 95.50 320 ASP A CA 1
ATOM 2531 C C . ASP A 1 320 ? 9.535 -14.965 -35.539 1.00 95.50 320 ASP A C 1
ATOM 2533 O O . ASP A 1 320 ? 9.290 -15.702 -36.492 1.00 95.50 320 ASP A O 1
ATOM 2537 N N . ALA A 1 321 ? 8.860 -14.993 -34.383 1.00 94.31 321 ALA A N 1
ATOM 2538 C CA . ALA A 1 321 ? 7.794 -15.952 -34.082 1.00 94.31 321 ALA A CA 1
ATOM 2539 C C . ALA A 1 321 ? 6.684 -15.930 -35.146 1.00 94.31 321 ALA A C 1
ATOM 2541 O O . ALA A 1 321 ? 6.274 -16.971 -35.651 1.00 94.31 321 ALA A O 1
ATOM 2542 N N . PHE A 1 322 ? 6.259 -14.731 -35.569 1.00 95.31 322 PHE A N 1
ATOM 2543 C CA . PHE A 1 322 ? 5.274 -14.594 -36.641 1.00 95.31 322 PHE A CA 1
ATOM 2544 C C . PHE A 1 322 ? 5.715 -15.293 -37.930 1.00 95.31 322 PHE A C 1
ATOM 2546 O O . PHE A 1 322 ? 4.929 -16.019 -38.526 1.00 95.31 322 PHE A O 1
ATOM 2553 N N . VAL A 1 323 ? 6.951 -15.053 -38.381 1.00 95.38 323 VAL A N 1
ATOM 2554 C CA . VAL A 1 323 ? 7.450 -15.603 -39.650 1.00 95.38 323 VAL A CA 1
ATOM 2555 C C . VAL A 1 323 ? 7.716 -17.106 -39.559 1.00 95.38 323 VAL A C 1
ATOM 2557 O O . VAL A 1 323 ? 7.527 -17.803 -40.553 1.00 95.38 323 VAL A O 1
ATOM 2560 N N . GLU A 1 324 ? 8.124 -17.605 -38.394 1.00 92.81 324 GLU A N 1
ATOM 2561 C CA . GLU A 1 324 ? 8.337 -19.035 -38.138 1.00 92.81 324 GLU A CA 1
ATOM 2562 C C . GLU A 1 324 ? 7.031 -19.843 -38.211 1.00 92.81 324 GLU A C 1
ATOM 2564 O O . GLU A 1 324 ? 7.049 -20.973 -38.695 1.00 92.81 324 GLU A O 1
ATOM 2569 N N . GLY A 1 325 ? 5.895 -19.239 -37.844 1.00 88.81 325 GLY A N 1
ATOM 2570 C CA . GLY A 1 325 ? 4.563 -19.847 -37.951 1.00 88.81 325 GLY A CA 1
ATOM 2571 C C . GLY A 1 325 ? 3.922 -19.823 -39.351 1.00 88.81 325 GLY A C 1
ATOM 2572 O O . GLY A 1 325 ? 2.771 -20.235 -39.501 1.00 88.81 325 GLY A O 1
ATOM 2573 N N . LEU A 1 326 ? 4.606 -19.325 -40.392 1.00 93.12 326 LEU A N 1
ATOM 2574 C CA . LEU A 1 326 ? 4.043 -19.227 -41.749 1.00 93.12 326 LEU A CA 1
ATOM 2575 C C . LEU A 1 326 ? 4.392 -20.430 -42.627 1.00 93.12 326 LEU A C 1
ATOM 2577 O O . LEU A 1 326 ? 5.545 -20.847 -42.708 1.00 93.12 326 LEU A O 1
ATOM 2581 N N . ALA A 1 327 ? 3.427 -20.876 -43.438 1.00 89.56 327 ALA A N 1
ATOM 2582 C CA . ALA A 1 327 ? 3.725 -21.695 -44.614 1.00 89.56 327 ALA A CA 1
ATOM 2583 C C . ALA A 1 327 ? 3.777 -20.809 -45.863 1.00 89.56 327 ALA A C 1
ATOM 2585 O O . ALA A 1 327 ? 2.786 -20.168 -46.221 1.00 89.56 327 ALA A O 1
ATOM 2586 N N . ILE A 1 328 ? 4.921 -20.781 -46.549 1.00 92.56 328 ILE A N 1
ATOM 2587 C CA . ILE A 1 328 ? 5.126 -19.977 -47.760 1.00 92.56 328 ILE A CA 1
ATOM 2588 C C . ILE A 1 328 ? 5.264 -20.909 -48.963 1.00 92.56 328 ILE A C 1
ATOM 2590 O O . ILE A 1 328 ? 6.190 -21.713 -49.035 1.00 92.56 328 ILE A O 1
ATOM 2594 N N . ILE A 1 329 ? 4.352 -20.783 -49.930 1.00 89.88 329 ILE A N 1
ATOM 2595 C CA . ILE A 1 329 ? 4.326 -21.593 -51.156 1.00 89.88 329 ILE A CA 1
ATOM 2596 C C . ILE A 1 329 ? 4.339 -20.650 -52.357 1.00 89.88 329 ILE A C 1
ATOM 2598 O O . ILE A 1 329 ? 3.583 -19.681 -52.415 1.00 89.88 329 ILE A O 1
ATOM 2602 N N . ASN A 1 330 ? 5.233 -20.906 -53.318 1.00 90.12 330 ASN A N 1
ATOM 2603 C CA . ASN A 1 330 ? 5.398 -20.094 -54.533 1.00 90.12 330 ASN A CA 1
ATOM 2604 C C . ASN A 1 330 ? 5.583 -18.586 -54.262 1.00 90.12 330 ASN A C 1
ATOM 2606 O O . ASN A 1 330 ? 5.225 -17.735 -55.074 1.00 90.12 330 ASN A O 1
ATOM 2610 N N . GLY A 1 331 ? 6.172 -18.248 -53.113 1.00 90.50 331 GLY A N 1
ATOM 2611 C CA . GLY A 1 331 ? 6.436 -16.875 -52.694 1.00 90.50 331 GLY A CA 1
ATOM 2612 C C . GLY A 1 331 ? 5.222 -16.085 -52.201 1.00 90.50 331 GLY A C 1
ATOM 2613 O O . GLY A 1 331 ? 5.290 -14.857 -52.148 1.00 90.50 331 GLY A O 1
ATOM 2614 N N . SER A 1 332 ? 4.136 -16.772 -51.834 1.00 90.31 332 SER A N 1
ATOM 2615 C CA . SER A 1 332 ? 2.970 -16.213 -51.136 1.00 90.31 332 SER A CA 1
ATOM 2616 C C . SER A 1 332 ? 2.726 -16.951 -49.817 1.00 90.31 332 SER A C 1
ATOM 2618 O O . SER A 1 332 ? 3.079 -18.123 -49.691 1.00 90.31 332 SER A O 1
ATOM 2620 N N . ILE A 1 333 ? 2.113 -16.275 -48.842 1.00 92.62 333 ILE A N 1
ATOM 2621 C CA . ILE A 1 333 ? 1.662 -16.908 -47.594 1.00 92.62 333 ILE A CA 1
ATOM 2622 C C . ILE A 1 333 ? 0.495 -17.839 -47.937 1.00 92.62 333 ILE A C 1
ATOM 2624 O O . ILE A 1 333 ? -0.547 -17.378 -48.395 1.00 92.62 333 ILE A O 1
ATOM 2628 N N . ALA A 1 334 ? 0.698 -19.143 -47.765 1.00 85.94 334 ALA A N 1
ATOM 2629 C CA . ALA A 1 334 ? -0.301 -20.176 -48.022 1.00 85.94 334 ALA A CA 1
ATOM 2630 C C . ALA A 1 334 ? -1.118 -20.511 -46.768 1.00 85.94 334 ALA A C 1
ATOM 2632 O O . ALA A 1 334 ? -2.296 -20.841 -46.875 1.00 85.94 334 ALA A O 1
ATOM 2633 N N . TYR A 1 335 ? -0.500 -20.407 -45.589 1.00 87.12 335 TYR A N 1
ATOM 2634 C CA . TYR A 1 335 ? -1.147 -20.651 -44.305 1.00 87.12 335 TYR A CA 1
ATOM 2635 C C . TYR A 1 335 ? -0.617 -19.693 -43.238 1.00 87.12 335 TYR A C 1
ATOM 2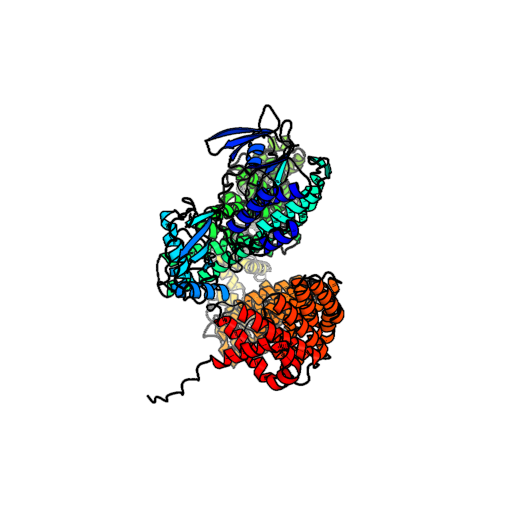637 O O . TYR A 1 335 ? 0.586 -19.434 -43.159 1.00 87.12 335 TYR A O 1
ATOM 2645 N N . PHE A 1 336 ? -1.549 -19.191 -42.433 1.00 90.31 336 PHE A N 1
ATOM 2646 C CA . PHE A 1 336 ? -1.321 -18.432 -41.213 1.00 90.31 336 PHE A CA 1
ATOM 2647 C C . PHE A 1 336 ? -2.459 -18.762 -40.245 1.00 90.31 336 PHE A C 1
ATOM 2649 O O . PHE A 1 336 ? -3.629 -18.670 -40.632 1.00 90.31 336 PHE A O 1
ATOM 2656 N N . ASN A 1 337 ? -2.116 -19.123 -39.011 1.00 89.88 337 ASN A N 1
ATOM 2657 C CA . ASN A 1 337 ? -3.072 -19.373 -37.941 1.00 89.88 337 ASN A CA 1
ATOM 2658 C C . ASN A 1 337 ? -2.934 -18.298 -36.859 1.00 89.88 337 ASN A C 1
ATOM 2660 O O . ASN A 1 337 ? -1.848 -18.056 -36.336 1.00 89.88 337 ASN A O 1
ATOM 2664 N N . GLU A 1 338 ? -4.047 -17.631 -36.556 1.00 91.69 338 GLU A N 1
ATOM 2665 C CA . GLU A 1 338 ? -4.084 -16.573 -35.549 1.00 91.69 338 GLU A CA 1
ATOM 2666 C C . GLU A 1 338 ? -3.890 -17.109 -34.126 1.00 91.69 338 GLU A C 1
ATOM 2668 O O . GLU A 1 338 ? -3.218 -16.451 -33.335 1.00 91.69 338 GLU A O 1
ATOM 2673 N N . GLU A 1 339 ? -4.480 -18.257 -33.796 1.00 91.38 339 GLU A N 1
ATOM 2674 C CA . GLU A 1 339 ? -4.419 -18.848 -32.456 1.00 91.38 339 GLU A CA 1
ATOM 2675 C C . GLU A 1 339 ? -3.001 -19.327 -32.142 1.00 91.38 339 GLU A C 1
ATOM 2677 O O . GLU A 1 339 ? -2.472 -18.982 -31.085 1.00 91.38 339 GLU A O 1
ATOM 2682 N N . ASP A 1 340 ? -2.356 -20.006 -33.098 1.00 90.12 340 ASP A N 1
ATOM 2683 C CA . ASP A 1 340 ? -0.960 -20.444 -32.973 1.00 90.12 340 ASP A CA 1
ATOM 2684 C C . ASP A 1 340 ? -0.047 -19.231 -32.738 1.00 90.12 340 ASP A C 1
ATOM 2686 O O . ASP A 1 340 ? 0.705 -19.183 -31.767 1.00 90.12 340 ASP A O 1
ATOM 2690 N N . TYR A 1 341 ? -0.199 -18.177 -33.551 1.00 93.25 341 TYR A N 1
ATOM 2691 C CA . TYR A 1 341 ? 0.596 -16.962 -33.387 1.00 93.25 341 TYR A CA 1
ATOM 2692 C C . TYR A 1 341 ? 0.373 -16.281 -32.034 1.00 93.25 341 TYR A C 1
ATOM 2694 O O . TYR A 1 341 ? 1.328 -15.794 -31.430 1.00 93.25 341 TYR A O 1
ATOM 2702 N N . GLN A 1 342 ? -0.876 -16.212 -31.561 1.00 92.44 342 GLN A N 1
ATOM 2703 C CA . GLN A 1 342 ? -1.183 -15.631 -30.255 1.00 92.44 342 GLN A CA 1
ATOM 2704 C C . GLN A 1 342 ? -0.533 -16.418 -29.116 1.00 92.44 342 GLN A C 1
ATOM 2706 O O . GLN A 1 342 ? -0.034 -15.790 -28.180 1.00 92.44 342 GLN A O 1
ATOM 2711 N N . GLU A 1 343 ? -0.514 -17.750 -29.194 1.00 91.44 343 GLU A N 1
ATOM 2712 C CA . GLU A 1 343 ? 0.133 -18.584 -28.182 1.00 91.44 343 GLU A CA 1
ATOM 2713 C C . GLU A 1 343 ? 1.663 -18.441 -28.238 1.00 91.44 343 GLU A C 1
ATOM 2715 O O . GLU A 1 343 ? 2.281 -18.231 -27.193 1.00 91.44 343 GLU A O 1
ATOM 2720 N N . ASP A 1 344 ? 2.262 -18.408 -29.433 1.00 90.44 344 ASP A N 1
ATOM 2721 C CA . ASP A 1 344 ? 3.715 -18.283 -29.625 1.00 90.44 344 ASP A CA 1
ATOM 2722 C C . ASP A 1 344 ? 4.292 -16.974 -29.057 1.00 90.44 344 ASP A C 1
ATOM 2724 O O . ASP A 1 344 ? 5.404 -16.945 -28.526 1.00 90.44 344 ASP A O 1
ATOM 2728 N N . VAL A 1 345 ? 3.550 -15.860 -29.133 1.00 93.25 345 VAL A N 1
ATOM 2729 C CA . VAL A 1 345 ? 4.026 -14.555 -28.622 1.00 93.25 345 VAL A CA 1
ATOM 2730 C C . VAL A 1 345 ? 3.623 -14.264 -27.179 1.00 93.25 345 VAL A C 1
ATOM 2732 O O . VAL A 1 345 ? 4.041 -13.249 -26.612 1.00 93.25 345 VAL A O 1
ATOM 2735 N N . LYS A 1 346 ? 2.808 -15.123 -26.566 1.00 92.38 346 LYS A N 1
ATOM 2736 C CA . LYS A 1 346 ? 2.189 -14.890 -25.254 1.00 92.38 346 LYS A CA 1
ATOM 2737 C C . LYS A 1 346 ? 3.203 -14.700 -24.135 1.00 92.38 346 LYS A C 1
ATOM 2739 O O . LYS A 1 346 ? 3.012 -13.828 -23.289 1.00 92.38 346 LYS A O 1
ATOM 2744 N N . GLU A 1 347 ? 4.258 -15.511 -24.109 1.00 89.31 347 GLU A N 1
ATOM 2745 C CA . GLU A 1 347 ? 5.319 -15.412 -23.099 1.00 89.31 347 GLU A CA 1
ATOM 2746 C C . GLU A 1 347 ? 6.116 -14.114 -23.273 1.00 89.31 347 GLU A C 1
ATOM 2748 O O . GLU A 1 347 ? 6.185 -13.311 -22.347 1.00 89.31 347 GLU A O 1
ATOM 2753 N N . ALA A 1 348 ? 6.575 -13.818 -24.493 1.00 88.44 348 ALA A N 1
ATOM 2754 C CA . ALA A 1 348 ? 7.311 -12.587 -24.791 1.00 88.44 348 ALA A CA 1
ATOM 2755 C C . ALA A 1 348 ? 6.504 -11.310 -24.481 1.00 88.44 348 ALA A C 1
ATOM 2757 O O . ALA A 1 348 ? 7.060 -10.297 -24.048 1.00 88.44 348 ALA A O 1
ATOM 2758 N N . LEU A 1 349 ? 5.185 -11.332 -24.700 1.00 92.81 349 LEU A N 1
ATOM 2759 C CA . LEU A 1 349 ? 4.298 -10.231 -24.325 1.00 92.81 349 LEU A CA 1
ATOM 2760 C C . LEU A 1 349 ? 4.130 -10.116 -22.812 1.00 92.81 349 LEU A C 1
ATOM 2762 O O . LEU A 1 349 ? 4.169 -8.999 -22.297 1.00 92.81 349 LEU A O 1
ATOM 2766 N N . ARG A 1 350 ? 3.975 -11.240 -22.105 1.00 93.19 350 ARG A N 1
ATOM 2767 C CA . ARG A 1 350 ? 3.870 -11.265 -20.641 1.00 93.19 350 ARG A CA 1
ATOM 2768 C C . ARG A 1 350 ? 5.127 -10.706 -19.987 1.00 93.19 350 ARG A C 1
ATOM 2770 O O . ARG A 1 350 ? 5.012 -9.839 -19.129 1.00 93.19 350 ARG A O 1
ATOM 2777 N N . ASP A 1 351 ? 6.304 -11.111 -20.451 1.00 89.88 351 ASP A N 1
ATOM 2778 C CA . ASP A 1 351 ? 7.584 -10.608 -19.943 1.00 89.88 351 ASP A CA 1
ATOM 2779 C C . ASP A 1 351 ? 7.722 -9.099 -20.174 1.00 89.88 351 ASP A C 1
ATOM 2781 O O . ASP A 1 351 ? 8.135 -8.342 -19.291 1.00 89.88 351 ASP A O 1
ATOM 2785 N N . HIS A 1 352 ? 7.323 -8.628 -21.362 1.00 93.31 352 HIS A N 1
ATOM 2786 C CA . HIS A 1 352 ? 7.309 -7.201 -21.683 1.00 93.31 352 HIS A CA 1
ATOM 2787 C C . HIS A 1 352 ? 6.343 -6.433 -20.769 1.00 93.31 352 HIS A C 1
ATOM 2789 O O . HIS A 1 352 ? 6.704 -5.370 -20.255 1.00 93.31 352 HIS A O 1
ATOM 2795 N N . GLN A 1 353 ? 5.138 -6.962 -20.545 1.00 94.88 353 GLN A N 1
ATOM 2796 C CA . GLN A 1 353 ? 4.131 -6.383 -19.652 1.00 94.88 353 GLN A CA 1
ATOM 2797 C C . GLN A 1 353 ? 4.632 -6.329 -18.207 1.00 94.88 353 GLN A C 1
ATOM 2799 O O . GLN A 1 353 ? 4.599 -5.264 -17.591 1.00 94.88 353 GLN A O 1
ATOM 2804 N N . GLU A 1 354 ? 5.141 -7.439 -17.671 1.00 95.50 354 GLU A N 1
ATOM 2805 C CA . GLU A 1 354 ? 5.647 -7.513 -16.302 1.00 95.50 354 GLU A CA 1
ATOM 2806 C C . GLU A 1 354 ? 6.819 -6.563 -16.079 1.00 95.50 354 GLU A C 1
ATOM 2808 O O . GLU A 1 354 ? 6.847 -5.873 -15.061 1.00 95.50 354 GLU A O 1
ATOM 2813 N N . ALA A 1 355 ? 7.741 -6.441 -17.037 1.00 93.12 355 ALA A N 1
ATOM 2814 C CA . ALA A 1 355 ? 8.839 -5.485 -16.938 1.00 93.12 355 ALA A CA 1
ATOM 2815 C C . ALA A 1 355 ? 8.328 -4.038 -16.796 1.00 93.12 355 ALA A C 1
ATOM 2817 O O . ALA A 1 355 ? 8.830 -3.281 -15.959 1.00 93.12 355 ALA A O 1
ATOM 2818 N N . ILE A 1 356 ? 7.296 -3.658 -17.561 1.00 95.94 356 ILE A N 1
ATOM 2819 C CA . ILE A 1 356 ? 6.660 -2.334 -17.476 1.00 95.94 356 ILE A CA 1
ATOM 2820 C C . ILE A 1 356 ? 5.916 -2.159 -16.148 1.00 95.94 356 ILE A C 1
ATOM 2822 O O . ILE A 1 356 ? 6.090 -1.135 -15.481 1.00 95.94 356 ILE A O 1
ATOM 2826 N N . ILE A 1 357 ? 5.125 -3.150 -15.730 1.00 96.25 357 ILE A N 1
ATOM 2827 C CA . ILE A 1 357 ? 4.383 -3.120 -14.461 1.00 96.25 357 ILE A CA 1
ATOM 2828 C C . ILE A 1 357 ? 5.354 -2.964 -13.288 1.00 96.25 357 ILE A C 1
ATOM 2830 O O . ILE A 1 357 ? 5.197 -2.060 -12.468 1.00 96.25 357 ILE A O 1
ATOM 2834 N N . GLN A 1 358 ? 6.403 -3.787 -13.233 1.00 96.38 358 GLN A N 1
ATOM 2835 C CA . GLN A 1 358 ? 7.418 -3.726 -12.183 1.00 96.38 358 GLN A CA 1
ATOM 2836 C C . GLN A 1 358 ? 8.169 -2.391 -12.187 1.00 96.38 358 GLN A C 1
ATOM 2838 O O . GLN A 1 358 ? 8.469 -1.853 -11.119 1.00 96.38 358 GLN A O 1
ATOM 2843 N N . HIS A 1 359 ? 8.474 -1.841 -13.365 1.00 95.50 359 HIS A N 1
ATOM 2844 C CA . HIS A 1 359 ? 9.123 -0.539 -13.486 1.00 95.50 359 HIS A CA 1
ATOM 2845 C C . HIS A 1 359 ? 8.285 0.576 -12.859 1.00 95.50 359 HIS A C 1
ATOM 2847 O O . HIS A 1 359 ? 8.793 1.336 -12.029 1.00 95.50 359 HIS A O 1
ATOM 2853 N N . TYR A 1 360 ? 7.010 0.676 -13.240 1.00 96.25 360 TYR A N 1
ATOM 2854 C CA . TYR A 1 360 ? 6.137 1.737 -12.744 1.00 96.25 360 TYR A CA 1
ATOM 2855 C C . TYR A 1 360 ? 5.730 1.532 -11.290 1.00 96.25 360 TYR A C 1
ATOM 2857 O O . TYR A 1 360 ? 5.698 2.515 -10.556 1.00 96.25 360 TYR A O 1
ATOM 2865 N N . ARG A 1 361 ? 5.578 0.286 -10.823 1.00 95.44 361 ARG A N 1
ATOM 2866 C CA . ARG A 1 361 ? 5.435 -0.002 -9.390 1.00 95.44 361 ARG A CA 1
ATOM 2867 C C . ARG A 1 361 ? 6.619 0.558 -8.595 1.00 95.44 361 ARG A C 1
ATOM 2869 O O . ARG A 1 361 ? 6.415 1.328 -7.661 1.00 95.44 361 ARG A O 1
ATOM 2876 N N . LYS A 1 362 ? 7.859 0.263 -9.011 1.00 95.50 362 LYS A N 1
ATOM 2877 C CA . LYS A 1 362 ? 9.074 0.797 -8.360 1.00 95.50 362 LYS A CA 1
ATOM 2878 C C . LYS A 1 362 ? 9.141 2.324 -8.418 1.00 95.50 362 LYS A C 1
ATOM 2880 O O . LYS A 1 362 ? 9.593 2.956 -7.464 1.00 95.50 362 LYS A O 1
ATOM 2885 N N . ARG A 1 363 ? 8.721 2.934 -9.535 1.00 95.06 363 ARG A N 1
ATOM 2886 C CA . ARG A 1 363 ? 8.712 4.399 -9.679 1.00 95.06 363 ARG A CA 1
ATOM 2887 C C . ARG A 1 363 ? 7.654 5.052 -8.782 1.00 95.06 363 ARG A C 1
ATOM 2889 O O . ARG A 1 363 ? 7.970 6.042 -8.131 1.00 95.06 363 ARG A O 1
ATOM 2896 N N . ARG A 1 364 ? 6.460 4.466 -8.673 1.00 95.38 364 ARG A N 1
ATOM 2897 C CA . ARG A 1 364 ? 5.408 4.876 -7.730 1.00 95.38 364 ARG A CA 1
ATOM 2898 C C . ARG A 1 364 ? 5.876 4.763 -6.280 1.00 95.38 364 ARG A C 1
ATOM 2900 O O . ARG A 1 364 ? 5.764 5.721 -5.527 1.00 95.38 364 ARG A O 1
ATOM 2907 N N . GLU A 1 365 ? 6.464 3.631 -5.896 1.00 95.12 365 GLU A N 1
ATOM 2908 C CA . GLU A 1 365 ? 7.037 3.429 -4.555 1.00 95.12 365 GLU A CA 1
ATOM 2909 C C . GLU A 1 365 ? 8.143 4.440 -4.226 1.00 95.12 365 GLU A C 1
ATOM 2911 O O . GLU A 1 365 ? 8.283 4.862 -3.079 1.00 95.12 365 GLU A O 1
ATOM 2916 N N . TYR A 1 366 ? 8.947 4.836 -5.217 1.00 95.56 366 TYR A N 1
ATOM 2917 C CA . TYR A 1 366 ? 9.902 5.926 -5.050 1.00 95.56 366 TYR A CA 1
ATOM 2918 C C . TYR A 1 366 ? 9.190 7.240 -4.703 1.00 95.56 366 TYR A C 1
ATOM 2920 O O . TYR A 1 366 ? 9.520 7.825 -3.677 1.00 95.56 366 TYR A O 1
ATOM 2928 N N . PHE A 1 367 ? 8.180 7.657 -5.475 1.00 96.19 367 PHE A N 1
ATOM 2929 C CA . PHE A 1 367 ? 7.453 8.901 -5.199 1.00 96.19 367 PHE A CA 1
ATOM 2930 C C . PHE A 1 367 ? 6.761 8.900 -3.835 1.00 96.19 367 PHE A C 1
ATOM 2932 O O . PHE A 1 367 ? 6.844 9.894 -3.118 1.00 96.19 367 PHE A O 1
ATOM 2939 N N . ILE A 1 368 ? 6.145 7.780 -3.448 1.00 95.69 368 ILE A N 1
ATOM 2940 C CA . ILE A 1 368 ? 5.501 7.642 -2.136 1.00 95.69 368 ILE A CA 1
ATOM 2941 C C . ILE A 1 368 ? 6.534 7.800 -1.014 1.00 95.69 368 ILE A C 1
ATOM 2943 O O . ILE A 1 368 ? 6.329 8.605 -0.114 1.00 95.69 368 ILE A O 1
ATOM 2947 N N . ARG A 1 369 ? 7.681 7.110 -1.086 1.00 94.81 369 ARG A N 1
ATOM 2948 C CA . ARG A 1 369 ? 8.748 7.248 -0.073 1.00 94.81 369 ARG A CA 1
ATOM 2949 C C . ARG A 1 369 ? 9.366 8.644 -0.039 1.00 94.81 369 ARG A C 1
ATOM 2951 O O . ARG A 1 369 ? 9.821 9.090 1.013 1.00 94.81 369 ARG A O 1
ATOM 2958 N N . SER A 1 370 ? 9.406 9.338 -1.174 1.00 96.19 370 SER A N 1
ATOM 2959 C CA . SER A 1 370 ? 9.877 10.722 -1.224 1.00 96.19 370 SER A CA 1
ATOM 2960 C C . SER A 1 370 ? 8.957 11.683 -0.466 1.00 96.19 370 SER A C 1
ATOM 2962 O O . SER A 1 370 ? 9.437 12.731 -0.045 1.00 96.19 370 SER A O 1
ATOM 2964 N N . LEU A 1 371 ? 7.683 11.340 -0.224 1.00 97.62 371 LEU A N 1
ATOM 2965 C CA . LEU A 1 371 ? 6.794 12.159 0.608 1.00 97.62 371 LEU A CA 1
ATOM 2966 C C . LEU A 1 371 ? 7.267 12.214 2.063 1.00 97.62 371 LEU A C 1
ATOM 2968 O O . LEU A 1 371 ? 7.352 13.307 2.612 1.00 97.62 371 LEU A O 1
ATOM 2972 N N . ASP A 1 372 ? 7.642 11.084 2.669 1.00 95.44 372 ASP A N 1
ATOM 2973 C CA . ASP A 1 372 ? 8.135 11.057 4.057 1.00 95.44 372 ASP A CA 1
ATOM 2974 C C . ASP A 1 372 ? 9.433 11.866 4.201 1.00 95.44 372 ASP A C 1
ATOM 2976 O O . ASP A 1 372 ? 9.593 12.674 5.123 1.00 95.44 372 ASP A O 1
ATOM 2980 N N . LYS A 1 373 ? 10.350 11.704 3.233 1.00 95.31 373 LYS A N 1
ATOM 2981 C CA . LYS A 1 373 ? 11.582 12.503 3.155 1.00 95.31 373 LYS A CA 1
ATOM 2982 C C . LYS A 1 373 ? 11.257 13.994 3.043 1.00 95.31 373 LYS A C 1
ATOM 2984 O O . LYS A 1 373 ? 11.829 14.800 3.777 1.00 95.31 373 LYS A O 1
ATOM 2989 N N . ALA A 1 374 ? 10.328 14.359 2.160 1.00 97.62 374 ALA A N 1
ATOM 2990 C CA . ALA A 1 374 ? 9.901 15.739 1.984 1.00 97.62 374 ALA A CA 1
ATOM 2991 C C . ALA A 1 374 ? 9.236 16.290 3.249 1.00 97.62 374 ALA A C 1
ATOM 2993 O O . ALA A 1 374 ? 9.566 17.396 3.655 1.00 97.62 374 ALA A O 1
ATOM 2994 N N . GLN A 1 375 ? 8.381 15.528 3.934 1.00 98.25 375 GLN A N 1
ATOM 2995 C CA . GLN A 1 375 ? 7.757 15.962 5.184 1.00 98.25 375 GLN A CA 1
ATOM 2996 C C . GLN A 1 375 ? 8.820 16.359 6.213 1.00 98.25 375 GLN A C 1
ATOM 2998 O O . GLN A 1 375 ? 8.751 17.454 6.774 1.00 98.25 375 GLN A O 1
ATOM 3003 N N . ALA A 1 376 ? 9.822 15.499 6.428 1.00 97.62 376 ALA A N 1
ATOM 3004 C CA . ALA A 1 376 ? 10.916 15.779 7.352 1.00 97.62 376 ALA A CA 1
ATOM 3005 C C . ALA A 1 376 ? 11.716 17.022 6.925 1.00 97.62 376 ALA A C 1
ATOM 3007 O O . ALA A 1 376 ? 11.935 17.924 7.736 1.00 97.62 376 ALA A O 1
ATOM 3008 N N . LYS A 1 377 ? 12.091 17.109 5.641 1.00 97.88 377 LYS A N 1
ATOM 3009 C CA . LYS A 1 377 ? 12.894 18.215 5.097 1.00 97.88 377 LYS A CA 1
ATOM 3010 C C . LYS A 1 377 ? 12.151 19.551 5.117 1.00 97.88 377 LYS A C 1
ATOM 3012 O O . LYS A 1 377 ? 12.720 20.532 5.573 1.00 97.88 377 LYS A O 1
ATOM 3017 N N . TYR A 1 378 ? 10.884 19.612 4.713 1.00 98.31 378 TYR A N 1
ATOM 3018 C CA . TYR A 1 378 ? 10.090 20.844 4.781 1.00 98.31 378 TYR A CA 1
ATOM 3019 C C . TYR A 1 378 ? 9.815 21.271 6.226 1.00 98.31 378 TYR A C 1
ATOM 3021 O O . TYR A 1 378 ? 9.860 22.461 6.525 1.00 98.31 378 TYR A O 1
ATOM 3029 N N . GLN A 1 379 ? 9.579 20.328 7.144 1.00 98.31 379 GLN A N 1
ATOM 3030 C CA . GLN A 1 379 ? 9.391 20.652 8.558 1.00 98.31 379 GLN A CA 1
ATOM 3031 C C . GLN A 1 379 ? 10.664 21.231 9.193 1.00 98.31 379 GLN A C 1
ATOM 3033 O O . GLN A 1 379 ? 10.578 22.154 10.001 1.00 98.31 379 GLN A O 1
ATOM 3038 N N . GLU A 1 380 ? 11.839 20.709 8.844 1.00 98.12 380 GLU A N 1
ATOM 3039 C CA . GLU A 1 380 ? 13.124 21.264 9.276 1.00 98.12 380 GLU A CA 1
ATOM 3040 C C . GLU A 1 380 ? 13.418 22.611 8.595 1.00 98.12 380 GLU A C 1
ATOM 3042 O O . GLU A 1 380 ? 13.770 23.576 9.272 1.00 98.12 380 GLU A O 1
ATOM 3047 N N . ALA A 1 381 ? 13.184 22.723 7.285 1.00 98.00 381 ALA A N 1
ATOM 3048 C CA . ALA A 1 381 ? 13.370 23.961 6.531 1.00 98.00 381 ALA A CA 1
ATOM 3049 C C . ALA A 1 381 ? 12.489 25.094 7.065 1.00 98.00 381 ALA A C 1
ATOM 3051 O O . ALA A 1 381 ? 12.965 26.215 7.183 1.00 98.00 381 ALA A O 1
ATOM 3052 N N . LEU A 1 382 ? 11.241 24.806 7.450 1.00 97.94 382 LEU A N 1
ATOM 3053 C CA . LEU A 1 382 ? 10.330 25.785 8.046 1.00 97.94 382 LEU A CA 1
ATOM 3054 C C . LEU A 1 382 ? 10.837 26.295 9.404 1.00 97.94 382 LEU A C 1
ATOM 3056 O O . LEU A 1 382 ? 10.641 27.463 9.719 1.00 97.94 382 LEU A O 1
ATOM 3060 N N . LYS A 1 383 ? 11.517 25.449 10.194 1.00 97.62 383 LYS A N 1
ATOM 3061 C CA . LYS A 1 383 ? 12.154 25.868 11.456 1.00 97.62 383 LYS A CA 1
ATOM 3062 C C . LYS A 1 383 ? 13.363 26.771 11.214 1.00 97.62 383 LYS A C 1
ATOM 3064 O O . LYS A 1 383 ? 13.570 27.712 11.969 1.00 97.62 383 LYS A O 1
ATOM 3069 N N . LEU A 1 384 ? 14.164 26.462 10.192 1.00 97.38 384 LEU A N 1
ATOM 3070 C CA . LEU A 1 384 ? 15.385 27.202 9.861 1.00 97.38 384 LEU A CA 1
ATOM 3071 C C . LEU A 1 384 ? 15.095 28.513 9.116 1.00 97.38 384 LEU A C 1
ATOM 3073 O O . LEU A 1 384 ? 15.762 29.517 9.345 1.00 97.38 384 LEU A O 1
ATOM 3077 N N . ASN A 1 385 ? 14.115 28.499 8.214 1.00 96.25 385 ASN A N 1
ATOM 3078 C CA . ASN A 1 385 ? 13.739 29.615 7.357 1.00 96.25 385 ASN A CA 1
ATOM 3079 C C . ASN A 1 385 ? 12.221 29.585 7.079 1.00 96.25 385 ASN A C 1
ATOM 3081 O O . ASN A 1 385 ? 11.783 28.964 6.102 1.00 96.25 385 ASN A O 1
ATOM 3085 N N . PRO A 1 386 ? 11.403 30.232 7.928 1.00 94.75 386 PRO A N 1
ATOM 3086 C CA . PRO A 1 386 ? 9.952 30.227 7.784 1.00 94.75 386 PRO A CA 1
ATOM 3087 C C . PRO A 1 386 ? 9.506 30.949 6.503 1.00 94.75 386 PRO A C 1
ATOM 3089 O O . PRO A 1 386 ? 9.481 32.178 6.439 1.00 94.75 386 PRO A O 1
ATOM 3092 N N . LYS A 1 387 ? 9.120 30.187 5.473 1.00 96.25 387 LYS A N 1
ATOM 3093 C CA . LYS A 1 387 ? 8.484 30.709 4.254 1.00 96.25 387 LYS A CA 1
ATOM 3094 C C . LYS A 1 387 ? 7.041 30.191 4.169 1.00 96.25 387 LYS A C 1
ATOM 3096 O O . LYS A 1 387 ? 6.853 28.983 4.317 1.00 96.25 387 LYS A O 1
ATOM 3101 N N . PRO A 1 388 ? 6.035 31.027 3.841 1.00 96.56 388 PRO A N 1
ATOM 3102 C CA . PRO A 1 388 ? 4.643 30.574 3.703 1.00 96.56 388 PRO A CA 1
ATOM 3103 C C . PRO A 1 388 ? 4.471 29.412 2.716 1.00 96.56 388 PRO A C 1
ATOM 3105 O O . PRO A 1 388 ? 3.701 28.488 2.962 1.00 96.56 388 PRO A O 1
ATOM 3108 N N . VAL A 1 389 ? 5.257 29.409 1.634 1.00 96.62 389 VAL A N 1
ATOM 3109 C CA . VAL A 1 389 ? 5.247 28.326 0.638 1.00 96.62 389 VAL A CA 1
ATOM 3110 C C . VAL A 1 389 ? 5.674 26.975 1.230 1.00 96.62 389 VAL A C 1
ATOM 3112 O O . VAL A 1 389 ? 5.157 25.942 0.817 1.00 96.62 389 VAL A O 1
ATOM 3115 N N . TYR A 1 390 ? 6.564 26.958 2.231 1.00 97.50 390 TYR A N 1
ATOM 3116 C CA . TYR A 1 390 ? 6.990 25.718 2.889 1.00 97.50 390 TYR A CA 1
ATOM 3117 C C . TYR A 1 390 ? 5.896 25.143 3.781 1.00 97.50 390 TYR A C 1
ATOM 3119 O O . TYR A 1 390 ? 5.734 23.927 3.835 1.00 97.50 390 TYR A O 1
ATOM 3127 N N . GLU A 1 391 ? 5.141 26.000 4.467 1.00 97.38 391 GLU A N 1
ATOM 3128 C CA . GLU A 1 391 ? 4.011 25.574 5.291 1.00 97.38 391 GLU A CA 1
ATOM 3129 C C . GLU A 1 391 ? 2.872 25.025 4.424 1.00 97.38 391 GLU A C 1
ATOM 3131 O O . GLU A 1 391 ? 2.378 23.925 4.682 1.00 97.38 391 GLU A O 1
ATOM 3136 N N . GLU A 1 392 ? 2.521 25.734 3.344 1.00 96.50 392 GLU A N 1
ATOM 3137 C CA . GLU A 1 392 ? 1.564 25.249 2.343 1.00 96.50 392 GLU A CA 1
ATOM 3138 C C . GLU A 1 392 ? 1.988 23.872 1.818 1.00 96.50 392 GLU A C 1
ATOM 3140 O O . GLU A 1 392 ? 1.187 22.932 1.792 1.00 96.50 392 GLU A O 1
ATOM 3145 N N . ARG A 1 393 ? 3.268 23.719 1.451 1.00 97.00 393 ARG A N 1
ATOM 3146 C CA . ARG A 1 393 ? 3.748 22.464 0.878 1.00 97.00 393 ARG A CA 1
ATOM 3147 C C . ARG A 1 393 ? 3.840 21.334 1.895 1.00 97.00 393 ARG A C 1
ATOM 3149 O O . ARG A 1 393 ? 3.523 20.198 1.556 1.00 97.00 393 ARG A O 1
ATOM 3156 N N . LEU A 1 394 ? 4.176 21.622 3.149 1.00 97.81 394 LEU A N 1
ATOM 3157 C CA . LEU A 1 394 ? 4.144 20.634 4.226 1.00 97.81 394 LEU A CA 1
ATOM 3158 C C . LEU A 1 394 ? 2.722 20.101 4.469 1.00 97.81 394 LEU A C 1
ATOM 3160 O O . LEU A 1 394 ? 2.552 18.901 4.692 1.00 97.81 394 LEU A O 1
ATOM 3164 N N . ASN A 1 395 ? 1.704 20.964 4.390 1.00 97.56 395 ASN A N 1
ATOM 3165 C CA . ASN A 1 395 ? 0.300 20.559 4.516 1.00 97.56 395 ASN A CA 1
ATOM 3166 C C . ASN A 1 395 ? -0.155 19.680 3.339 1.00 97.56 395 ASN A C 1
ATOM 3168 O O . ASN A 1 395 ? -0.791 18.646 3.563 1.00 97.56 395 ASN A O 1
ATOM 3172 N N . GLU A 1 396 ? 0.235 20.022 2.106 1.00 97.56 396 GLU A N 1
ATOM 3173 C CA . GLU A 1 396 ? 0.021 19.159 0.933 1.00 97.56 396 GLU A CA 1
ATOM 3174 C C . GLU A 1 396 ? 0.677 17.785 1.131 1.00 97.56 396 GLU A C 1
ATOM 3176 O O . GLU A 1 396 ? 0.016 16.758 0.973 1.00 97.56 396 GLU A O 1
ATOM 3181 N N . VAL A 1 397 ? 1.962 17.748 1.508 1.00 98.25 397 VAL A N 1
ATOM 3182 C CA . VAL A 1 397 ? 2.718 16.497 1.680 1.00 98.25 397 VAL A CA 1
ATOM 3183 C C . VAL A 1 397 ? 2.066 15.595 2.724 1.00 98.25 397 VAL A C 1
ATOM 3185 O O . VAL A 1 397 ? 1.865 14.413 2.458 1.00 98.25 397 VAL A O 1
ATOM 3188 N N . ARG A 1 398 ? 1.668 16.143 3.879 1.00 98.50 398 ARG A N 1
ATOM 3189 C CA . ARG A 1 398 ? 0.951 15.389 4.922 1.00 98.50 398 ARG A CA 1
ATOM 3190 C C . ARG A 1 398 ? -0.363 14.803 4.406 1.00 98.50 398 ARG A C 1
ATOM 3192 O O . ARG A 1 398 ? -0.645 13.637 4.653 1.00 98.50 398 ARG A O 1
ATOM 3199 N N . SER A 1 399 ? -1.119 15.578 3.635 1.00 98.31 399 SER A N 1
ATOM 3200 C CA . SER A 1 399 ? -2.398 15.139 3.064 1.00 98.31 399 SER A CA 1
ATOM 3201 C C . SER A 1 399 ? -2.218 14.017 2.035 1.00 98.31 399 SER A C 1
ATOM 3203 O O . SER A 1 399 ? -2.997 13.064 2.010 1.00 98.31 399 SER A O 1
ATOM 3205 N N . ARG A 1 400 ? -1.150 14.072 1.224 1.00 98.00 400 ARG A N 1
ATOM 3206 C CA . ARG A 1 400 ? -0.780 12.978 0.307 1.00 98.00 400 ARG A CA 1
ATOM 3207 C C . ARG A 1 400 ? -0.317 11.727 1.058 1.00 98.00 400 ARG A C 1
ATOM 3209 O O . ARG A 1 400 ? -0.679 10.620 0.666 1.00 98.00 400 ARG A O 1
ATOM 3216 N N . ILE A 1 401 ? 0.446 11.881 2.143 1.00 98.44 401 ILE A N 1
ATOM 3217 C CA . ILE A 1 401 ? 0.841 10.762 3.017 1.00 98.44 401 ILE A CA 1
ATOM 3218 C C . ILE A 1 401 ? -0.400 10.092 3.612 1.00 98.44 401 ILE A C 1
ATOM 3220 O O . ILE A 1 401 ? -0.513 8.868 3.557 1.00 98.44 401 ILE A O 1
ATOM 3224 N N . ASP A 1 402 ? -1.358 10.875 4.116 1.00 98.38 402 ASP A N 1
ATOM 3225 C CA . ASP A 1 402 ? -2.620 10.353 4.643 1.00 98.38 402 ASP A CA 1
ATOM 3226 C C . ASP A 1 402 ? -3.379 9.546 3.575 1.00 98.38 402 ASP A C 1
ATOM 3228 O O . ASP A 1 402 ? -3.783 8.408 3.833 1.00 98.38 402 ASP A O 1
ATOM 3232 N N . TYR A 1 403 ? -3.480 10.067 2.348 1.00 98.50 403 TYR A N 1
ATOM 3233 C CA . TYR A 1 403 ? -4.079 9.354 1.216 1.00 98.50 403 TYR A CA 1
ATOM 3234 C C . TYR A 1 403 ? -3.408 7.997 0.942 1.00 98.50 403 TYR A C 1
ATOM 3236 O O . TYR A 1 403 ? -4.081 6.963 0.933 1.00 98.50 403 TYR A O 1
ATOM 3244 N N . PHE A 1 404 ? -2.082 7.958 0.766 1.00 97.19 404 PHE A N 1
ATOM 3245 C CA . PHE A 1 404 ? -1.379 6.702 0.480 1.00 97.19 404 PHE A CA 1
ATOM 3246 C C . PHE A 1 404 ? -1.407 5.722 1.660 1.00 97.19 404 PHE A C 1
ATOM 3248 O O . PHE A 1 404 ? -1.526 4.514 1.445 1.00 97.19 404 PHE A O 1
ATOM 3255 N N . ASN A 1 405 ? -1.375 6.216 2.899 1.00 97.69 405 ASN A N 1
ATOM 3256 C CA . ASN A 1 405 ? -1.537 5.384 4.090 1.00 97.69 405 ASN A CA 1
ATOM 3257 C C . ASN A 1 405 ? -2.922 4.735 4.143 1.00 97.69 405 ASN A C 1
ATOM 3259 O O . ASN A 1 405 ? -3.026 3.549 4.463 1.00 97.69 405 ASN A O 1
ATOM 3263 N N . ALA A 1 406 ? -3.978 5.466 3.780 1.00 98.25 406 ALA A N 1
ATOM 3264 C CA . ALA A 1 406 ? -5.311 4.890 3.668 1.00 98.25 406 ALA A CA 1
ATOM 3265 C C . ALA A 1 406 ? -5.368 3.794 2.595 1.00 98.25 406 ALA A C 1
ATOM 3267 O O . ALA A 1 406 ? -5.898 2.713 2.851 1.00 98.25 406 ALA A O 1
ATOM 3268 N N . LEU A 1 407 ? -4.777 4.035 1.417 1.00 96.31 407 LEU A N 1
ATOM 3269 C CA . LEU A 1 407 ? -4.715 3.035 0.347 1.00 96.31 407 LEU A CA 1
ATOM 3270 C C . LEU A 1 407 ? -3.979 1.763 0.782 1.00 96.31 407 LEU A C 1
ATOM 3272 O O . LEU A 1 407 ? -4.464 0.667 0.502 1.00 96.31 407 LEU A O 1
ATOM 3276 N N . ASN A 1 408 ? -2.855 1.896 1.492 1.00 95.62 408 ASN A N 1
ATOM 3277 C CA . ASN A 1 408 ? -2.100 0.754 2.010 1.00 95.62 408 ASN A CA 1
ATOM 3278 C C . ASN A 1 408 ? -2.941 -0.070 2.992 1.00 95.62 408 ASN A C 1
ATOM 3280 O O . ASN A 1 408 ? -3.036 -1.286 2.833 1.00 95.62 408 ASN A O 1
ATOM 3284 N N . ILE A 1 409 ? -3.625 0.582 3.943 1.00 96.25 409 ILE A N 1
ATOM 3285 C CA . ILE A 1 409 ? -4.524 -0.110 4.878 1.00 96.25 409 ILE A CA 1
ATOM 3286 C C . ILE A 1 409 ? -5.602 -0.882 4.108 1.00 96.25 409 ILE A C 1
ATOM 3288 O O . ILE A 1 409 ? -5.806 -2.069 4.356 1.00 96.25 409 ILE A O 1
ATOM 3292 N N . LEU A 1 410 ? -6.276 -0.243 3.147 1.00 96.38 410 LEU A N 1
ATOM 3293 C CA . LEU A 1 410 ? -7.334 -0.889 2.364 1.00 96.38 410 LEU A CA 1
ATOM 3294 C C . LEU A 1 410 ? -6.806 -2.062 1.529 1.00 96.38 410 LEU A C 1
ATOM 3296 O O . LEU A 1 410 ? -7.474 -3.091 1.430 1.00 96.38 410 LEU A O 1
ATOM 3300 N N . GLN A 1 411 ? -5.617 -1.926 0.941 1.00 94.06 411 GLN A N 1
ATOM 3301 C CA . GLN A 1 411 ? -4.987 -2.979 0.151 1.00 94.06 411 GLN A CA 1
ATOM 3302 C C . GLN A 1 411 ? -4.621 -4.191 1.015 1.00 94.06 411 GLN A C 1
ATOM 3304 O O . GLN A 1 411 ? -4.899 -5.318 0.615 1.00 94.06 411 GLN A O 1
ATOM 3309 N N . GLU A 1 412 ? -4.072 -3.978 2.212 1.00 93.75 412 GLU A N 1
ATOM 3310 C CA . GLU A 1 412 ? -3.721 -5.053 3.150 1.00 93.75 412 GLU A CA 1
ATOM 3311 C C . GLU A 1 412 ? -4.935 -5.857 3.635 1.00 93.75 412 GLU A C 1
ATOM 3313 O O . GLU A 1 412 ? -4.797 -7.029 3.991 1.00 93.75 412 GLU A O 1
ATOM 3318 N N . LYS A 1 413 ? -6.131 -5.249 3.671 1.00 94.88 413 LYS A N 1
ATOM 3319 C CA . LYS A 1 413 ? -7.360 -5.941 4.100 1.00 94.88 413 LYS A CA 1
ATOM 3320 C C . LYS A 1 413 ? -8.104 -6.640 2.964 1.00 94.88 413 LYS A C 1
ATOM 3322 O O . LYS A 1 413 ? -9.006 -7.435 3.239 1.00 94.88 413 LYS A O 1
ATOM 3327 N N . LYS A 1 414 ? -7.761 -6.367 1.700 1.00 94.06 414 LYS A N 1
ATOM 3328 C CA . LYS A 1 414 ? -8.449 -6.934 0.533 1.00 94.06 414 LYS A CA 1
ATOM 3329 C C . LYS A 1 414 ? -7.735 -8.172 0.002 1.00 94.06 414 LYS A C 1
ATOM 3331 O O . LYS A 1 414 ? -6.579 -8.121 -0.394 1.00 94.06 414 LYS A O 1
ATOM 3336 N N . THR A 1 415 ? -8.484 -9.265 -0.125 1.00 88.56 415 THR A N 1
ATOM 3337 C CA . THR A 1 415 ? -8.082 -10.460 -0.877 1.00 88.56 415 THR A CA 1
ATOM 3338 C C . THR A 1 415 ? -8.989 -10.581 -2.097 1.00 88.56 415 THR A C 1
ATOM 3340 O O . THR A 1 415 ? -10.210 -10.643 -1.959 1.00 88.56 415 THR A O 1
ATOM 3343 N N . ASN A 1 416 ? -8.420 -10.585 -3.307 1.00 87.56 416 ASN A N 1
ATOM 3344 C CA . ASN A 1 416 ? -9.182 -10.616 -4.568 1.00 87.56 416 ASN A CA 1
ATOM 3345 C C . ASN A 1 416 ? -10.248 -9.500 -4.660 1.00 87.56 416 ASN A C 1
ATOM 3347 O O . ASN A 1 416 ? -11.381 -9.731 -5.078 1.00 87.56 416 ASN A O 1
ATOM 3351 N N . GLY A 1 417 ? -9.901 -8.293 -4.199 1.00 89.81 417 GLY A N 1
ATOM 3352 C CA . GLY A 1 417 ? -10.778 -7.116 -4.237 1.00 89.81 417 GLY A CA 1
ATOM 3353 C C . GLY A 1 417 ? -11.873 -7.062 -3.164 1.00 89.81 417 GLY A C 1
ATOM 3354 O O . GLY A 1 417 ? -12.591 -6.066 -3.109 1.00 89.81 417 GLY A O 1
ATOM 3355 N N . LYS A 1 418 ? -11.990 -8.074 -2.291 1.00 93.38 418 LYS A N 1
ATOM 3356 C CA . LYS A 1 418 ? -13.005 -8.145 -1.223 1.00 93.38 418 LYS A CA 1
ATOM 3357 C C . LYS A 1 418 ? -12.374 -8.283 0.162 1.00 93.38 418 LYS A C 1
ATOM 3359 O O . LYS A 1 418 ? -11.279 -8.824 0.297 1.00 93.38 418 LYS A O 1
ATOM 3364 N N . ILE A 1 419 ? -13.085 -7.822 1.191 1.00 94.31 419 ILE A N 1
ATOM 3365 C CA . ILE A 1 419 ? -12.696 -7.995 2.596 1.00 94.31 419 ILE A CA 1
ATOM 3366 C C . ILE A 1 419 ? -13.501 -9.156 3.190 1.00 94.31 419 ILE A C 1
ATOM 3368 O O . ILE A 1 419 ? -14.733 -9.123 3.221 1.00 94.31 419 ILE A O 1
ATOM 3372 N N . TYR A 1 420 ? -12.801 -10.184 3.670 1.00 93.31 420 TYR A N 1
ATOM 3373 C CA . TYR A 1 420 ? -13.409 -11.343 4.323 1.00 93.31 420 TYR A CA 1
ATOM 3374 C C . TYR A 1 420 ? -13.222 -11.233 5.835 1.00 93.31 420 TYR A C 1
ATOM 3376 O O . TYR A 1 420 ? -12.125 -11.445 6.350 1.00 93.31 420 TYR A O 1
ATOM 3384 N N . SER A 1 421 ? -14.295 -10.935 6.568 1.00 92.00 421 SER A N 1
ATOM 3385 C CA . SER A 1 421 ? -14.236 -10.646 8.008 1.00 92.00 421 SER A CA 1
ATOM 3386 C C . SER A 1 421 ? -13.694 -11.813 8.842 1.00 92.00 421 SER A C 1
ATOM 3388 O O . SER A 1 421 ? -13.078 -11.599 9.881 1.00 92.00 421 SER A O 1
ATOM 3390 N N . LYS A 1 422 ? -13.844 -13.055 8.359 1.00 91.81 422 LYS A N 1
ATOM 3391 C CA . LYS A 1 422 ? -13.316 -14.274 9.000 1.00 91.81 422 LYS A CA 1
ATOM 3392 C C . LYS A 1 422 ? -11.784 -14.334 9.064 1.00 91.81 422 LYS A C 1
ATOM 3394 O O . LYS A 1 422 ? -11.261 -15.087 9.876 1.00 91.81 422 LYS A O 1
ATOM 3399 N N . GLN A 1 423 ? -11.075 -13.582 8.220 1.00 90.38 423 GLN A N 1
ATOM 3400 C CA . GLN A 1 423 ? -9.606 -13.572 8.182 1.00 90.38 423 GLN A CA 1
ATOM 3401 C C . GLN A 1 423 ? -8.985 -12.644 9.236 1.00 90.38 423 GLN A C 1
ATOM 3403 O O . GLN A 1 423 ? -7.772 -12.671 9.433 1.00 90.38 423 GLN A O 1
ATOM 3408 N N . PHE A 1 424 ? -9.794 -11.830 9.919 1.00 90.38 424 PHE A N 1
ATOM 3409 C CA . PHE A 1 424 ? -9.315 -10.783 10.814 1.00 90.38 424 PHE A CA 1
ATOM 3410 C C . PHE A 1 424 ? -9.990 -10.850 12.189 1.00 90.38 424 PHE A C 1
ATOM 3412 O O . PHE A 1 424 ? -11.105 -11.349 12.346 1.00 90.38 424 PHE A O 1
ATOM 3419 N N . ASN A 1 425 ? -9.329 -10.288 13.205 1.00 92.62 425 ASN A N 1
ATOM 3420 C CA . ASN A 1 425 ? -10.021 -9.915 14.437 1.00 92.62 425 ASN A CA 1
ATOM 3421 C C . ASN A 1 425 ? -11.001 -8.781 14.109 1.00 92.62 425 ASN A C 1
ATOM 3423 O O . ASN A 1 425 ? -10.602 -7.777 13.519 1.00 92.62 425 ASN A O 1
ATOM 3427 N N . GLY A 1 426 ? -12.271 -8.939 14.484 1.00 90.19 426 GLY A N 1
ATOM 3428 C CA . GLY A 1 426 ? -13.295 -8.046 13.966 1.00 90.19 426 GLY A CA 1
ATOM 3429 C C . GLY A 1 426 ? -13.226 -6.609 14.470 1.00 90.19 426 GLY A C 1
ATOM 3430 O O . GLY A 1 426 ? -13.388 -5.692 13.669 1.00 90.19 426 GLY A O 1
ATOM 3431 N N . ALA A 1 427 ? -12.881 -6.405 15.744 1.00 89.75 427 ALA A N 1
ATOM 3432 C CA . ALA A 1 427 ? -12.661 -5.068 16.292 1.00 89.75 427 ALA A CA 1
ATOM 3433 C C . ALA A 1 427 ? -11.446 -4.397 15.636 1.00 89.75 427 ALA A C 1
ATOM 3435 O O . ALA A 1 427 ? -11.500 -3.224 15.274 1.00 89.75 427 ALA A O 1
ATOM 3436 N N . ARG A 1 428 ? -10.365 -5.158 15.406 1.00 91.75 428 ARG A N 1
ATOM 3437 C CA . ARG A 1 428 ? -9.170 -4.629 14.739 1.00 91.75 428 ARG A CA 1
ATOM 3438 C C . ARG A 1 428 ? -9.428 -4.267 13.279 1.00 91.75 428 ARG A C 1
ATOM 3440 O O . ARG A 1 428 ? -8.961 -3.226 12.832 1.00 91.75 428 ARG A O 1
ATOM 3447 N N . LEU A 1 429 ? -10.174 -5.103 12.554 1.00 95.88 429 LEU A N 1
ATOM 3448 C CA . LEU A 1 429 ? -10.559 -4.817 11.175 1.00 95.88 429 LEU A CA 1
ATOM 3449 C C . LEU A 1 429 ? -11.341 -3.504 11.097 1.00 95.88 429 LEU A C 1
ATOM 3451 O O . LEU A 1 429 ? -10.988 -2.645 10.298 1.00 95.88 429 LEU A O 1
ATOM 3455 N N . ILE A 1 430 ? -12.353 -3.331 11.951 1.00 96.62 430 ILE A N 1
ATOM 3456 C CA . ILE A 1 430 ? -13.147 -2.096 12.004 1.00 96.62 430 ILE A CA 1
ATOM 3457 C C . ILE A 1 430 ? -12.253 -0.895 12.337 1.00 96.62 430 ILE A C 1
ATOM 3459 O O . ILE A 1 430 ? -12.315 0.105 11.632 1.00 96.62 430 ILE A O 1
ATOM 3463 N N . ALA A 1 431 ? -11.371 -1.005 13.335 1.00 95.62 431 ALA A N 1
ATOM 3464 C CA . ALA A 1 431 ? -10.453 0.072 13.710 1.00 95.62 431 ALA A CA 1
ATOM 3465 C C . ALA A 1 431 ? -9.499 0.476 12.569 1.00 95.62 431 ALA A C 1
ATOM 3467 O O . ALA A 1 431 ? -9.288 1.665 12.331 1.00 95.62 431 ALA A O 1
ATOM 3468 N N . ASP A 1 432 ? -8.947 -0.492 11.833 1.00 96.50 432 ASP A N 1
ATOM 3469 C CA . ASP A 1 432 ? -8.090 -0.210 10.679 1.00 96.50 432 ASP A CA 1
ATOM 3470 C C . ASP A 1 432 ? -8.894 0.485 9.557 1.00 96.50 432 ASP A C 1
ATOM 3472 O O . ASP A 1 432 ? -8.420 1.457 8.969 1.00 96.50 432 ASP A O 1
ATOM 3476 N N . LEU A 1 433 ? -10.134 0.054 9.289 1.00 97.81 433 LEU A N 1
ATOM 3477 C CA . LEU A 1 433 ? -11.005 0.687 8.287 1.00 97.81 433 LEU A CA 1
ATOM 3478 C C . LEU A 1 433 ? -11.452 2.099 8.693 1.00 97.81 433 LEU A C 1
ATOM 3480 O O . LEU A 1 433 ? -11.490 2.989 7.845 1.00 97.81 433 LEU A O 1
ATOM 3484 N N . LEU A 1 434 ? -11.726 2.332 9.977 1.00 97.75 434 LEU A N 1
ATOM 3485 C CA . LEU A 1 434 ? -11.986 3.666 10.526 1.00 97.75 434 LEU A CA 1
ATOM 3486 C C . LEU A 1 434 ? -10.768 4.577 10.375 1.00 97.75 434 LEU A C 1
ATOM 3488 O O . LEU A 1 434 ? -10.892 5.711 9.927 1.00 97.75 434 LEU A O 1
ATOM 3492 N N . LYS A 1 435 ? -9.568 4.060 10.649 1.00 97.88 435 LYS A N 1
ATOM 3493 C CA . LYS A 1 435 ? -8.332 4.806 10.404 1.00 97.88 435 LYS A CA 1
ATOM 3494 C C . LYS A 1 435 ? -8.188 5.175 8.924 1.00 97.88 435 LYS A C 1
ATOM 3496 O O . LYS A 1 435 ? -7.854 6.314 8.619 1.00 97.88 435 LYS A O 1
ATOM 3501 N N . ALA A 1 436 ? -8.455 4.244 8.004 1.00 98.12 436 ALA A N 1
ATOM 3502 C CA . ALA A 1 436 ? -8.427 4.534 6.570 1.00 98.12 436 ALA A CA 1
ATOM 3503 C C . ALA A 1 436 ? -9.463 5.603 6.178 1.00 98.12 436 ALA A C 1
ATOM 3505 O O . ALA A 1 436 ? -9.135 6.513 5.421 1.00 98.12 436 ALA A O 1
ATOM 3506 N N . LYS A 1 437 ? -10.680 5.535 6.735 1.00 98.31 437 LYS A N 1
ATOM 3507 C CA . LYS A 1 437 ? -11.732 6.550 6.570 1.00 98.31 437 LYS A CA 1
ATOM 3508 C C . LYS A 1 437 ? -11.233 7.943 6.962 1.00 98.31 437 LYS A C 1
ATOM 3510 O O . LYS A 1 437 ? -11.328 8.875 6.166 1.00 98.31 437 LYS A O 1
ATOM 3515 N N . ASP A 1 438 ? -10.683 8.078 8.165 1.00 98.06 438 ASP A N 1
ATOM 3516 C CA . ASP A 1 438 ? -10.249 9.372 8.700 1.00 98.06 438 ASP A CA 1
ATOM 3517 C C . ASP A 1 438 ? -9.095 9.965 7.885 1.00 98.06 438 ASP A C 1
ATOM 3519 O O . ASP A 1 438 ? -9.071 11.165 7.611 1.00 98.06 438 ASP A O 1
ATOM 3523 N N . LEU A 1 439 ? -8.154 9.120 7.456 1.00 98.38 439 LEU A N 1
ATOM 3524 C CA . LEU A 1 439 ? -7.051 9.516 6.581 1.00 98.38 439 LEU A CA 1
ATOM 3525 C C . LEU A 1 439 ? -7.550 9.995 5.206 1.00 98.38 439 LEU A C 1
ATOM 3527 O O . LEU A 1 439 ? -7.074 11.012 4.708 1.00 98.38 439 LEU A O 1
ATOM 3531 N N . LEU A 1 440 ? -8.547 9.327 4.614 1.00 98.50 440 LEU A N 1
ATOM 3532 C CA . LEU A 1 440 ? -9.157 9.768 3.352 1.00 98.50 440 LEU A CA 1
ATOM 3533 C C . LEU A 1 440 ? -9.868 11.118 3.495 1.00 98.50 440 LEU A C 1
ATOM 3535 O O . LEU A 1 440 ? -9.740 11.963 2.612 1.00 98.50 440 LEU A O 1
ATOM 3539 N N . PHE A 1 441 ? -10.581 11.359 4.600 1.00 97.75 441 PHE A N 1
ATOM 3540 C CA . PHE A 1 441 ? -11.190 12.669 4.851 1.00 97.75 441 PHE A CA 1
ATOM 3541 C C . PHE A 1 441 ? -10.142 13.772 5.010 1.00 97.75 441 PHE A C 1
ATOM 3543 O O . PHE A 1 441 ? -10.286 14.833 4.401 1.00 97.75 441 PHE A O 1
ATOM 3550 N N . LYS A 1 442 ? -9.070 13.519 5.772 1.00 97.56 442 LYS A N 1
ATOM 3551 C CA . LYS A 1 442 ? -7.947 14.461 5.899 1.00 97.56 442 LYS A CA 1
ATOM 3552 C C . LYS A 1 442 ? -7.327 14.777 4.542 1.00 97.56 442 LYS A C 1
ATOM 3554 O O . LYS A 1 442 ? -7.126 15.948 4.235 1.00 97.56 442 LYS A O 1
ATOM 3559 N N . ALA A 1 443 ? -7.114 13.759 3.709 1.00 98.06 443 ALA A N 1
ATOM 3560 C CA . ALA A 1 443 ? -6.620 13.942 2.352 1.00 98.06 443 ALA A CA 1
ATOM 3561 C C . ALA A 1 443 ? -7.564 14.810 1.504 1.00 98.06 443 ALA A C 1
ATOM 3563 O O . ALA A 1 443 ? -7.121 15.779 0.902 1.00 98.06 443 ALA A O 1
ATOM 3564 N N . ILE A 1 444 ? -8.872 14.530 1.492 1.00 97.38 444 ILE A N 1
ATOM 3565 C CA . ILE A 1 444 ? -9.850 15.310 0.711 1.00 97.38 444 ILE A CA 1
ATOM 3566 C C . ILE A 1 444 ? -9.860 16.789 1.115 1.00 97.38 444 ILE A C 1
ATOM 3568 O O . ILE A 1 444 ? -10.010 17.650 0.252 1.00 97.38 444 ILE A O 1
ATOM 3572 N N . VAL A 1 445 ? -9.721 17.083 2.409 1.00 96.75 445 VAL A N 1
ATOM 3573 C CA . VAL A 1 445 ? -9.727 18.460 2.925 1.00 96.75 445 VAL A CA 1
ATOM 3574 C C . VAL A 1 445 ? -8.397 19.170 2.667 1.00 96.75 445 VAL A C 1
ATOM 3576 O O . VAL A 1 445 ? -8.394 20.363 2.375 1.00 96.75 445 VAL A O 1
ATOM 3579 N N . GLY A 1 446 ? -7.272 18.464 2.798 1.00 95.75 446 GLY A N 1
ATOM 3580 C CA . GLY A 1 446 ? -5.941 19.069 2.752 1.00 95.75 446 GLY A CA 1
ATOM 3581 C C . GLY A 1 446 ? -5.254 19.060 1.381 1.00 95.75 446 GLY A C 1
ATOM 3582 O O . GLY A 1 446 ? -4.272 19.781 1.195 1.00 95.75 446 GLY A O 1
ATOM 3583 N N . LEU A 1 447 ? -5.741 18.279 0.410 1.00 97.44 447 LEU A N 1
ATOM 3584 C CA . LEU A 1 447 ? -5.165 18.241 -0.936 1.00 97.44 447 LEU A CA 1
ATOM 3585 C C . LEU A 1 447 ? -5.578 19.469 -1.771 1.00 97.44 447 LEU A C 1
ATOM 3587 O O . LEU A 1 447 ? -6.768 19.773 -1.878 1.00 97.44 447 LEU A O 1
ATOM 3591 N N . PRO A 1 448 ? -4.624 20.158 -2.428 1.00 95.19 448 PRO A N 1
ATOM 3592 C CA . PRO A 1 448 ? -4.936 21.286 -3.297 1.00 95.19 448 PRO A CA 1
ATOM 3593 C C . PRO A 1 448 ? -5.513 20.830 -4.647 1.00 95.19 448 PRO A C 1
ATOM 3595 O O . PRO A 1 448 ? -5.376 19.675 -5.050 1.00 95.19 448 PRO A O 1
ATOM 3598 N N . ALA A 1 449 ? -6.084 21.775 -5.406 1.00 92.12 449 ALA A N 1
ATOM 3599 C CA . ALA A 1 449 ? -6.721 21.525 -6.708 1.00 92.12 449 ALA A CA 1
ATOM 3600 C C . ALA A 1 449 ? -5.815 20.826 -7.743 1.00 92.12 449 ALA A C 1
ATOM 3602 O O . ALA A 1 449 ? -6.309 20.150 -8.643 1.00 92.12 449 ALA A O 1
ATOM 3603 N N . LEU A 1 450 ? -4.488 20.943 -7.605 1.00 90.31 450 LEU A N 1
ATOM 3604 C CA . LEU A 1 450 ? -3.518 20.236 -8.447 1.00 90.31 450 LEU A CA 1
ATOM 3605 C C . LEU A 1 450 ? -3.642 18.698 -8.347 1.00 90.31 450 LEU A C 1
ATOM 3607 O O . LEU A 1 450 ? -3.277 18.001 -9.291 1.00 90.31 450 LEU A O 1
ATOM 3611 N N . PHE A 1 451 ? -4.182 18.173 -7.241 1.00 94.25 451 PHE A N 1
ATOM 3612 C CA . PHE A 1 451 ? -4.386 16.739 -6.992 1.00 94.25 451 PHE A CA 1
ATOM 3613 C C . PHE A 1 451 ? -5.869 16.351 -7.024 1.00 94.25 451 PHE A C 1
ATOM 3615 O O . PHE A 1 451 ? -6.301 15.455 -6.300 1.00 94.25 451 PHE A O 1
ATOM 3622 N N . GLN A 1 452 ? -6.665 17.000 -7.881 1.00 94.31 452 GLN A N 1
ATOM 3623 C CA . GLN A 1 452 ? -8.096 16.709 -8.000 1.00 94.31 452 GLN A CA 1
ATOM 3624 C C . GLN A 1 452 ? -8.382 15.232 -8.325 1.00 94.31 452 GLN A C 1
ATOM 3626 O O . GLN A 1 452 ? -9.382 14.692 -7.856 1.00 94.31 452 GLN A O 1
ATOM 3631 N N . ASP A 1 453 ? -7.495 14.562 -9.064 1.00 92.31 453 ASP A N 1
ATOM 3632 C CA . ASP A 1 453 ? -7.605 13.126 -9.340 1.00 92.31 453 ASP A CA 1
ATOM 3633 C C . ASP A 1 453 ? -7.453 12.275 -8.069 1.00 92.31 453 ASP A C 1
ATOM 3635 O O . ASP A 1 453 ? -8.238 11.352 -7.867 1.00 92.31 453 ASP A O 1
ATOM 3639 N N . GLU A 1 454 ? -6.509 12.607 -7.175 1.00 95.94 454 GLU A N 1
ATOM 3640 C CA . GLU A 1 454 ? -6.353 11.929 -5.875 1.00 95.94 454 GLU A CA 1
ATOM 3641 C C . GLU A 1 454 ? -7.554 12.224 -4.962 1.00 95.94 454 GLU A C 1
ATOM 3643 O O . GLU A 1 454 ? -8.046 11.325 -4.287 1.00 95.94 454 GLU A O 1
ATOM 3648 N N . VAL A 1 455 ? -8.097 13.448 -4.993 1.00 97.06 455 VAL A N 1
ATOM 3649 C CA . VAL A 1 455 ? -9.331 13.804 -4.267 1.00 97.06 455 VAL A CA 1
ATOM 3650 C C . VAL A 1 455 ? -10.529 13.001 -4.784 1.00 97.06 455 VAL A C 1
ATOM 3652 O O . VAL A 1 455 ? -11.335 12.500 -3.996 1.00 97.06 455 VAL A O 1
ATOM 3655 N N . ASN A 1 456 ? -10.663 12.864 -6.103 1.00 96.88 456 ASN A N 1
ATOM 3656 C CA . ASN A 1 456 ? -11.739 12.099 -6.723 1.00 96.88 456 ASN A CA 1
ATOM 3657 C C . ASN A 1 456 ? -11.592 10.597 -6.438 1.00 96.88 456 ASN A C 1
ATOM 3659 O O . ASN A 1 456 ? -12.587 9.950 -6.102 1.00 96.88 456 ASN A O 1
ATOM 3663 N N . ASP A 1 457 ? -10.373 10.047 -6.503 1.00 96.38 457 ASP A N 1
ATOM 3664 C CA . ASP A 1 457 ? -10.122 8.661 -6.100 1.00 96.38 457 ASP A CA 1
ATOM 3665 C C . ASP A 1 457 ? -10.411 8.472 -4.609 1.00 96.38 457 ASP A C 1
ATOM 3667 O O . ASP A 1 457 ? -11.135 7.548 -4.263 1.00 96.38 457 ASP A O 1
ATOM 3671 N N . ALA A 1 458 ? -9.985 9.381 -3.727 1.00 97.69 458 ALA A N 1
ATOM 3672 C CA . ALA A 1 458 ? -10.277 9.310 -2.295 1.00 97.69 458 ALA A CA 1
ATOM 3673 C C . ALA A 1 458 ? -11.788 9.285 -2.003 1.00 97.69 458 ALA A C 1
ATOM 3675 O O . ALA A 1 458 ? -12.250 8.458 -1.214 1.00 97.69 458 ALA A O 1
ATOM 3676 N N . LYS A 1 459 ? -12.587 10.117 -2.688 1.00 97.12 459 LYS A N 1
ATOM 3677 C CA . LYS A 1 459 ? -14.063 10.081 -2.611 1.00 97.12 459 LYS A CA 1
ATOM 3678 C C . LYS A 1 459 ? -14.633 8.751 -3.114 1.00 97.12 459 LYS A C 1
ATOM 3680 O O . LYS A 1 459 ? -15.525 8.174 -2.486 1.00 97.12 459 LYS A O 1
ATOM 3685 N N . SER A 1 460 ? -14.090 8.229 -4.213 1.00 96.88 460 SER A N 1
ATOM 3686 C CA . SER A 1 460 ? -14.441 6.903 -4.731 1.00 96.88 460 SER A CA 1
ATOM 3687 C C . SER A 1 460 ? -14.093 5.792 -3.728 1.00 96.88 460 SER A C 1
ATOM 3689 O O . SER A 1 460 ? -14.916 4.916 -3.461 1.00 96.88 460 SER A O 1
ATOM 3691 N N . LYS A 1 461 ? -12.926 5.859 -3.069 1.00 97.75 461 LYS A N 1
ATOM 3692 C CA . LYS A 1 461 ? -12.525 4.923 -2.007 1.00 97.75 461 LYS A CA 1
ATOM 3693 C C . LYS A 1 461 ? -13.407 5.028 -0.774 1.00 97.75 461 LYS A C 1
ATOM 3695 O O . LYS A 1 461 ? -13.726 3.984 -0.222 1.00 97.75 461 LYS A O 1
ATOM 3700 N N . LEU A 1 462 ? -13.847 6.220 -0.368 1.00 98.19 462 LEU A N 1
ATOM 3701 C CA . LEU A 1 462 ? -14.832 6.374 0.709 1.00 98.19 462 LEU A CA 1
ATOM 3702 C C . LEU A 1 462 ? -16.177 5.734 0.339 1.00 98.19 462 LEU A C 1
ATOM 3704 O O . LEU A 1 462 ? -16.774 5.046 1.165 1.00 98.19 462 LEU A O 1
ATOM 3708 N N . THR A 1 463 ? -16.617 5.882 -0.914 1.00 97.00 463 THR A N 1
ATOM 3709 C CA . THR A 1 463 ? -17.836 5.225 -1.422 1.00 97.00 463 THR A CA 1
ATOM 3710 C C . THR A 1 463 ? -17.694 3.701 -1.389 1.00 97.00 463 THR A C 1
ATOM 3712 O O . THR A 1 463 ? -18.584 2.991 -0.916 1.00 97.00 463 THR A O 1
ATOM 3715 N N . GLN A 1 464 ? -16.547 3.180 -1.837 1.00 96.88 464 GLN A N 1
ATOM 3716 C CA . GLN A 1 464 ? -16.238 1.753 -1.767 1.00 96.88 464 GLN A CA 1
ATOM 3717 C C . GLN A 1 464 ? -16.131 1.265 -0.317 1.00 96.88 464 GLN A C 1
ATOM 3719 O O . GLN A 1 464 ? -16.583 0.167 -0.014 1.00 96.88 464 GLN A O 1
ATOM 3724 N N . LEU A 1 465 ? -15.563 2.069 0.580 1.00 97.81 465 LEU A N 1
ATOM 3725 C CA . LEU A 1 465 ? -15.428 1.746 1.996 1.00 97.81 465 LEU A CA 1
ATOM 3726 C C . LEU A 1 465 ? -16.796 1.660 2.682 1.00 97.81 465 LEU A C 1
ATOM 3728 O O . LEU A 1 465 ? -17.002 0.769 3.498 1.00 97.81 465 LEU A O 1
ATOM 3732 N N . ALA A 1 466 ? -17.755 2.511 2.304 1.00 98.00 466 ALA A N 1
ATOM 3733 C CA . ALA A 1 466 ? -19.142 2.403 2.760 1.00 98.00 466 ALA A CA 1
ATOM 3734 C C . ALA A 1 466 ? -19.776 1.063 2.339 1.00 98.00 466 ALA A C 1
ATOM 3736 O O . ALA A 1 466 ? -20.400 0.379 3.155 1.00 98.00 466 ALA A O 1
ATOM 3737 N N . ALA A 1 467 ? -19.555 0.645 1.087 1.00 97.44 467 ALA A N 1
ATOM 3738 C CA . ALA A 1 467 ? -19.998 -0.659 0.594 1.00 97.44 467 ALA A CA 1
ATOM 3739 C C . ALA A 1 467 ? -19.286 -1.824 1.310 1.00 97.44 467 ALA A C 1
ATOM 3741 O O . ALA A 1 467 ? -19.928 -2.814 1.666 1.00 97.44 467 ALA A O 1
ATOM 3742 N N . ASP A 1 468 ? -17.982 -1.692 1.567 1.00 97.69 468 ASP A N 1
ATOM 3743 C CA . ASP A 1 468 ? -17.184 -2.685 2.288 1.00 97.69 468 ASP A CA 1
ATOM 3744 C C . ASP A 1 468 ? -17.675 -2.823 3.743 1.00 97.69 468 ASP A C 1
ATOM 3746 O O . ASP A 1 468 ? -17.881 -3.943 4.206 1.00 97.69 468 ASP A O 1
ATOM 3750 N N . PHE A 1 469 ? -17.957 -1.719 4.448 1.00 98.50 469 PHE A N 1
ATOM 3751 C CA . PHE A 1 469 ? -18.558 -1.741 5.786 1.00 98.50 469 PHE A CA 1
ATOM 3752 C C . PHE A 1 469 ? -19.922 -2.438 5.787 1.00 98.50 469 PHE A C 1
ATOM 3754 O O . PHE A 1 469 ? -20.153 -3.321 6.612 1.00 98.50 469 PHE A O 1
ATOM 3761 N N . LYS A 1 470 ? -20.809 -2.119 4.836 1.00 98.12 470 LYS A N 1
ATOM 3762 C CA . LYS A 1 470 ? -22.101 -2.810 4.687 1.00 98.12 470 LYS A CA 1
ATOM 3763 C C . LYS A 1 470 ? -21.913 -4.322 4.524 1.00 98.12 470 LYS A C 1
ATOM 3765 O O . LYS A 1 470 ? -22.593 -5.101 5.191 1.00 98.12 470 LYS A O 1
ATOM 3770 N N . GLU A 1 471 ? -20.998 -4.750 3.657 1.00 97.94 471 GLU A N 1
ATOM 3771 C CA . GLU A 1 471 ? -20.779 -6.172 3.384 1.00 97.94 471 GLU A CA 1
ATOM 3772 C C . GLU A 1 471 ? -20.115 -6.904 4.558 1.00 97.94 471 GLU A C 1
ATOM 3774 O O . GLU A 1 471 ? -20.492 -8.026 4.894 1.00 97.94 471 GLU A O 1
ATOM 3779 N N . ILE A 1 472 ? -19.179 -6.259 5.251 1.00 98.06 472 ILE A N 1
ATOM 3780 C CA . ILE A 1 472 ? -18.601 -6.782 6.494 1.00 98.06 472 ILE A CA 1
ATOM 3781 C C . ILE A 1 472 ? -19.685 -6.899 7.574 1.00 98.06 472 ILE A C 1
ATOM 3783 O O . ILE A 1 472 ? -19.744 -7.916 8.269 1.00 98.06 472 ILE A O 1
ATOM 3787 N N . GLY A 1 473 ? -20.582 -5.913 7.669 1.00 98.25 473 GLY A N 1
ATOM 3788 C CA . GLY A 1 473 ? -21.757 -5.951 8.535 1.00 98.25 473 GLY A CA 1
ATOM 3789 C C . GLY A 1 473 ? -22.648 -7.159 8.243 1.00 98.25 473 GLY A C 1
ATOM 3790 O O . GLY A 1 473 ? -23.015 -7.884 9.170 1.00 98.25 473 GLY A O 1
ATOM 3791 N N . ASN A 1 474 ? -22.906 -7.459 6.963 1.00 98.06 474 ASN A N 1
ATOM 3792 C CA . ASN A 1 474 ? -23.637 -8.664 6.552 1.00 98.06 474 ASN A CA 1
ATOM 3793 C C . ASN A 1 474 ? -22.921 -9.943 7.018 1.00 98.06 474 ASN A C 1
ATOM 3795 O O . ASN A 1 474 ? -23.556 -10.843 7.572 1.00 98.06 474 ASN A O 1
ATOM 3799 N N . GLN A 1 475 ? -21.599 -10.023 6.837 1.00 98.06 475 GLN A N 1
ATOM 3800 C CA . GLN A 1 475 ? -20.805 -11.181 7.259 1.00 98.06 475 GLN A CA 1
ATOM 3801 C C . GLN A 1 475 ? -20.820 -11.368 8.787 1.00 98.06 475 GLN A C 1
ATOM 3803 O O . GLN A 1 475 ? -20.968 -12.495 9.264 1.00 98.06 475 GLN A O 1
ATOM 3808 N N . TYR A 1 476 ? -20.699 -10.291 9.573 1.00 98.12 476 TYR A N 1
ATOM 3809 C CA . TYR A 1 476 ? -20.806 -10.371 11.036 1.00 98.12 476 TYR A CA 1
ATOM 3810 C C . TYR A 1 476 ? -22.207 -10.731 11.502 1.00 98.12 476 TYR A C 1
ATOM 3812 O O . TYR A 1 476 ? -22.344 -11.544 12.416 1.00 98.12 476 TYR A O 1
ATOM 3820 N N . TYR A 1 477 ? -23.235 -10.200 10.843 1.00 97.81 477 TYR A N 1
ATOM 3821 C CA . TYR A 1 477 ? -24.617 -10.566 11.112 1.00 97.81 477 TYR A CA 1
ATOM 3822 C C . TYR A 1 477 ? -24.843 -12.070 10.899 1.00 97.81 477 TYR A C 1
ATOM 3824 O O . TYR A 1 477 ? -25.379 -12.745 11.777 1.00 97.81 477 TYR A O 1
ATOM 3832 N N . GLN A 1 478 ? -24.373 -12.626 9.776 1.00 97.44 478 GLN A N 1
ATOM 3833 C CA . GLN A 1 478 ? -24.444 -14.068 9.496 1.00 97.44 478 GLN A CA 1
ATOM 3834 C C . GLN A 1 478 ? -23.654 -14.906 10.512 1.00 97.44 478 GLN A C 1
ATOM 3836 O O . GLN A 1 478 ? -24.053 -16.019 10.844 1.00 97.44 478 GLN A O 1
ATOM 3841 N N . ALA A 1 479 ? -22.555 -14.366 11.042 1.00 96.38 479 ALA A N 1
ATOM 3842 C CA . ALA A 1 479 ? -21.765 -14.985 12.103 1.00 96.38 479 ALA A CA 1
ATOM 3843 C C . ALA A 1 479 ? -22.342 -14.764 13.519 1.00 96.38 479 ALA A C 1
ATOM 3845 O O . ALA A 1 479 ? -21.672 -15.094 14.495 1.00 96.38 479 ALA A O 1
ATOM 3846 N N . SER A 1 480 ? -23.550 -14.197 13.645 1.00 96.38 480 SER A N 1
ATOM 3847 C CA . SER A 1 480 ? -24.201 -13.828 14.916 1.00 96.38 480 SER A CA 1
ATOM 3848 C C . SER A 1 480 ? -23.389 -12.869 15.808 1.00 96.38 480 SER A C 1
ATOM 3850 O O . SER A 1 480 ? -23.590 -12.820 17.017 1.00 96.38 480 SER A O 1
ATOM 3852 N N . LYS A 1 481 ? -22.470 -12.084 15.227 1.00 96.75 481 LYS A N 1
ATOM 3853 C CA . LYS A 1 481 ? -21.681 -11.047 15.918 1.00 96.75 481 LYS A CA 1
ATOM 3854 C C . LYS A 1 481 ? -22.363 -9.687 15.765 1.00 96.75 481 LYS A C 1
ATOM 3856 O O . LYS A 1 481 ? -21.871 -8.811 15.054 1.00 96.75 481 LYS A O 1
ATOM 3861 N N . PHE A 1 482 ? -23.536 -9.542 16.375 1.00 97.00 482 PHE A N 1
ATOM 3862 C CA . PHE A 1 482 ? -24.439 -8.420 16.106 1.00 97.00 482 PHE A CA 1
ATOM 3863 C C . PHE A 1 482 ? -23.874 -7.049 16.507 1.00 97.00 482 PHE A C 1
ATOM 3865 O O . PHE A 1 482 ? -24.086 -6.100 15.760 1.00 97.00 482 PHE A O 1
ATOM 3872 N N . ASP A 1 483 ? -23.090 -6.947 17.585 1.00 96.12 483 ASP A N 1
ATOM 3873 C CA . ASP A 1 483 ? -22.473 -5.671 17.995 1.00 96.12 483 ASP A CA 1
ATOM 3874 C C . ASP A 1 483 ? -21.500 -5.131 16.935 1.00 96.12 483 ASP A C 1
ATOM 3876 O O . ASP A 1 483 ? -21.516 -3.950 16.595 1.00 96.12 483 ASP A O 1
ATOM 3880 N N . LEU A 1 484 ? -20.685 -6.014 16.348 1.00 96.38 484 LEU A N 1
ATOM 3881 C CA . LEU A 1 484 ? -19.761 -5.646 15.270 1.00 96.38 484 LEU A CA 1
ATOM 3882 C C . LEU A 1 484 ? -20.512 -5.328 13.974 1.00 96.38 484 LEU A C 1
ATOM 3884 O O . LEU A 1 484 ? -20.130 -4.412 13.250 1.00 96.38 484 LEU A O 1
ATOM 3888 N N . ALA A 1 485 ? -21.582 -6.075 13.679 1.00 98.06 485 ALA A N 1
ATOM 3889 C CA . ALA A 1 485 ? -22.431 -5.794 12.526 1.00 98.06 485 ALA A CA 1
ATOM 3890 C C . ALA A 1 485 ? -23.061 -4.399 12.627 1.00 98.06 485 ALA A C 1
ATOM 3892 O O . ALA A 1 485 ? -23.081 -3.668 11.639 1.00 98.06 485 ALA A O 1
ATOM 3893 N N . LEU A 1 486 ? -23.521 -4.026 13.825 1.00 97.56 486 LEU A N 1
ATOM 3894 C CA . LEU A 1 486 ? -24.110 -2.724 14.101 1.00 97.56 486 LEU A CA 1
ATOM 3895 C C . LEU A 1 486 ? -23.117 -1.592 13.833 1.00 97.56 486 LEU A C 1
ATOM 3897 O O . LEU A 1 486 ? -23.420 -0.723 13.020 1.00 97.56 486 LEU A O 1
ATOM 3901 N N . GLN A 1 487 ? -21.914 -1.667 14.414 1.00 97.56 487 GLN A N 1
ATOM 3902 C CA . GLN A 1 487 ? -20.856 -0.678 14.176 1.00 97.56 487 GLN A CA 1
ATOM 3903 C C . GLN A 1 487 ? -20.561 -0.517 12.679 1.00 97.56 487 GLN A C 1
ATOM 3905 O O . GLN A 1 487 ? -20.487 0.597 12.170 1.00 97.56 487 GLN A O 1
ATOM 3910 N N . CYS A 1 488 ? -20.449 -1.623 11.937 1.00 98.25 488 CYS A N 1
ATOM 3911 C CA . CYS A 1 488 ? -20.221 -1.561 10.495 1.00 98.25 488 CYS A CA 1
ATOM 3912 C C . CYS A 1 488 ? -21.371 -0.880 9.736 1.00 98.25 488 CYS A C 1
ATOM 3914 O O . CYS A 1 488 ? -21.124 -0.076 8.840 1.00 98.25 488 CYS A O 1
ATOM 3916 N N . TYR A 1 489 ? -22.627 -1.185 10.065 1.00 98.44 489 TYR A N 1
ATOM 3917 C CA . TYR A 1 489 ? -23.768 -0.554 9.404 1.00 98.44 489 TYR A CA 1
ATOM 3918 C C . TYR A 1 489 ? -23.899 0.936 9.745 1.00 98.44 489 TYR A C 1
ATOM 3920 O O . TYR A 1 489 ? -24.230 1.722 8.860 1.00 98.44 489 TYR A O 1
ATOM 3928 N N . GLU A 1 490 ? -23.623 1.336 10.987 1.00 97.44 490 GLU A N 1
ATOM 3929 C CA . GLU A 1 490 ? -23.618 2.745 11.400 1.00 97.44 490 GLU A CA 1
ATOM 3930 C C . GLU A 1 490 ? -22.558 3.536 10.622 1.00 97.44 490 GLU A C 1
ATOM 3932 O O . GLU A 1 490 ? -22.861 4.584 10.054 1.00 97.44 490 GLU A O 1
ATOM 3937 N N . GLU A 1 491 ? -21.350 2.987 10.486 1.00 98.00 491 GLU A N 1
ATOM 3938 C CA . GLU A 1 491 ? -20.272 3.610 9.713 1.00 98.00 491 GLU A CA 1
ATOM 3939 C C . GLU A 1 491 ? -20.573 3.682 8.210 1.00 98.00 491 GLU A C 1
ATOM 3941 O O . GLU A 1 491 ? -20.331 4.710 7.572 1.00 98.00 491 GLU A O 1
ATOM 3946 N N . ALA A 1 492 ? -21.169 2.631 7.636 1.00 98.19 492 ALA A N 1
ATOM 3947 C CA . ALA A 1 492 ? -21.626 2.656 6.247 1.00 98.19 492 ALA A CA 1
ATOM 3948 C C . ALA A 1 492 ? -22.686 3.748 6.017 1.00 98.19 492 ALA A C 1
ATOM 3950 O O . ALA A 1 492 ? -22.629 4.474 5.022 1.00 98.19 492 ALA A O 1
ATOM 3951 N N . LEU A 1 493 ? -23.640 3.887 6.945 1.00 96.81 493 LEU A N 1
ATOM 3952 C CA . LEU A 1 493 ? -24.699 4.893 6.878 1.00 96.81 493 LEU A CA 1
ATOM 3953 C C . LEU A 1 493 ? -24.138 6.317 6.957 1.00 96.81 493 LEU A C 1
ATOM 3955 O O . LEU A 1 493 ? -24.526 7.171 6.157 1.00 96.81 493 LEU A O 1
ATOM 3959 N N . LEU A 1 494 ? -23.226 6.564 7.902 1.00 96.69 494 LEU A N 1
ATOM 3960 C CA . LEU A 1 494 ? -22.554 7.855 8.055 1.00 96.69 494 LEU A CA 1
ATOM 3961 C C . LEU A 1 494 ? -21.810 8.244 6.773 1.00 96.69 494 LEU A C 1
ATOM 3963 O O . LEU A 1 494 ? -21.938 9.378 6.311 1.00 96.69 494 LEU A O 1
ATOM 3967 N N . LEU A 1 495 ? -21.098 7.297 6.154 1.00 97.12 495 LEU A N 1
ATOM 3968 C CA . LEU A 1 495 ? -20.367 7.552 4.917 1.00 97.12 495 LEU A CA 1
ATOM 3969 C C . LEU A 1 495 ? -21.280 7.903 3.745 1.00 97.12 495 LEU A C 1
ATOM 3971 O O . LEU A 1 495 ? -21.061 8.937 3.112 1.00 97.12 495 LEU A O 1
ATOM 3975 N N . TYR A 1 496 ? -22.321 7.109 3.479 1.00 96.62 496 TYR A N 1
ATOM 3976 C CA . TYR A 1 496 ? -23.241 7.408 2.379 1.00 96.62 496 TYR A CA 1
ATOM 3977 C C . TYR A 1 496 ? -23.935 8.765 2.544 1.00 96.62 496 TYR A C 1
ATOM 3979 O O . TYR A 1 496 ? -24.068 9.493 1.561 1.00 96.62 496 TYR A O 1
ATOM 3987 N N . LYS A 1 497 ? -24.300 9.145 3.777 1.00 94.88 497 LYS A N 1
ATOM 3988 C CA . LYS A 1 497 ? -24.855 10.476 4.070 1.00 94.88 497 LYS A CA 1
ATOM 3989 C C . LYS A 1 497 ? -23.842 11.603 3.854 1.00 94.88 497 LYS A C 1
ATOM 3991 O O . LYS A 1 497 ? -24.215 12.661 3.364 1.00 94.88 497 LYS A O 1
ATOM 3996 N N . SER A 1 498 ? -22.571 11.383 4.198 1.00 94.00 498 SER A N 1
ATOM 3997 C CA . SER A 1 498 ? -21.520 12.405 4.068 1.00 94.00 498 SER A CA 1
ATOM 3998 C C . SER A 1 498 ? -21.061 12.672 2.628 1.00 94.00 498 SER A C 1
ATOM 4000 O O . SER A 1 498 ? -20.551 13.755 2.351 1.00 94.00 498 SER A O 1
ATOM 4002 N N . LEU A 1 499 ? -21.208 11.696 1.725 1.00 91.50 499 LEU A N 1
ATOM 4003 C CA . LEU A 1 499 ? -20.729 11.787 0.342 1.00 91.50 499 LEU A CA 1
ATOM 4004 C C . LEU A 1 499 ? -21.770 12.419 -0.588 1.00 91.50 499 LEU A C 1
ATOM 4006 O O . LEU A 1 499 ? -21.483 13.433 -1.219 1.00 91.50 499 LEU A O 1
ATOM 4010 N N . ASP A 1 500 ? -22.957 11.812 -0.668 1.00 91.62 500 ASP A N 1
ATOM 4011 C CA . ASP A 1 500 ? -24.122 12.309 -1.408 1.00 91.62 500 ASP A CA 1
ATOM 4012 C C . ASP A 1 500 ? -25.362 11.492 -1.000 1.00 91.62 500 ASP A C 1
ATOM 4014 O O . ASP A 1 500 ? -25.613 10.392 -1.503 1.00 91.62 500 ASP A O 1
ATOM 4018 N N . GLU A 1 501 ? -26.153 12.033 -0.070 1.00 90.56 501 GLU A N 1
ATOM 4019 C CA . GLU A 1 501 ? -27.348 11.362 0.452 1.00 90.56 501 GLU A CA 1
ATOM 4020 C C . GLU A 1 501 ? -28.370 11.027 -0.649 1.00 90.56 501 GLU A C 1
ATOM 4022 O O . GLU A 1 501 ? -29.008 9.973 -0.600 1.00 90.56 501 GLU A O 1
ATOM 4027 N N . LYS A 1 502 ? -28.496 11.874 -1.682 1.00 90.00 502 LYS A N 1
ATOM 4028 C CA . LYS A 1 502 ? -29.472 11.669 -2.763 1.00 90.00 502 LYS A CA 1
ATOM 4029 C C . LYS A 1 502 ? -29.018 10.577 -3.722 1.00 90.00 502 LYS A C 1
ATOM 4031 O O . LYS A 1 502 ? -29.818 9.711 -4.076 1.00 90.00 502 LYS A O 1
ATOM 4036 N N . ALA A 1 503 ? -27.744 10.584 -4.119 1.00 91.56 503 ALA A N 1
ATOM 4037 C CA . ALA A 1 503 ? -27.204 9.564 -5.020 1.00 91.56 503 ALA A CA 1
ATOM 4038 C C . ALA A 1 503 ? -27.220 8.156 -4.398 1.00 91.56 503 ALA A C 1
ATOM 4040 O O . ALA A 1 503 ? -27.323 7.161 -5.118 1.00 91.56 503 ALA A O 1
ATOM 4041 N N . HIS A 1 504 ? -27.159 8.060 -3.066 1.00 93.44 504 HIS A N 1
ATOM 4042 C CA . HIS A 1 504 ? -27.056 6.792 -2.341 1.00 93.44 504 HIS A CA 1
ATOM 4043 C C . HIS A 1 504 ? -28.309 6.404 -1.550 1.00 93.44 504 HIS A C 1
ATOM 4045 O O . HIS A 1 504 ? -28.262 5.497 -0.717 1.00 93.44 504 HIS A O 1
ATOM 4051 N N . GLN A 1 505 ? -29.456 7.022 -1.833 1.00 92.69 505 GLN A N 1
ATOM 4052 C CA . GLN A 1 505 ? -30.671 6.828 -1.045 1.00 92.69 505 GLN A CA 1
ATOM 4053 C C . GLN A 1 505 ? -31.135 5.360 -0.968 1.00 92.69 505 GLN A C 1
ATOM 4055 O O . GLN A 1 505 ? -31.537 4.895 0.096 1.00 92.69 505 GLN A O 1
ATOM 4060 N N . SER A 1 506 ? -31.015 4.590 -2.055 1.00 92.75 506 SER A N 1
ATOM 4061 C CA . SER A 1 506 ? -31.323 3.147 -2.050 1.00 92.75 506 SER A CA 1
ATOM 4062 C C . SER A 1 506 ? -30.441 2.361 -1.064 1.00 92.75 506 SER A C 1
ATOM 4064 O O . SER A 1 506 ? -30.930 1.516 -0.310 1.00 92.75 506 SER A O 1
ATOM 4066 N N . GLU A 1 507 ? -29.141 2.666 -1.019 1.00 94.94 507 GLU A N 1
ATOM 4067 C CA . GLU A 1 507 ? -28.193 2.014 -0.109 1.00 94.94 507 GLU A CA 1
ATOM 4068 C C . GLU A 1 507 ? -28.445 2.407 1.349 1.00 94.94 507 GLU A C 1
ATOM 4070 O O . GLU A 1 507 ? -28.462 1.543 2.227 1.00 94.94 507 GLU A O 1
ATOM 4075 N N . ILE A 1 508 ? -28.748 3.684 1.596 1.00 94.75 508 ILE A N 1
ATOM 4076 C CA . ILE A 1 508 ? -29.133 4.209 2.912 1.00 94.75 508 ILE A CA 1
ATOM 4077 C C . ILE A 1 508 ? -30.364 3.470 3.458 1.00 94.75 508 ILE A C 1
ATOM 4079 O O . ILE A 1 508 ? -30.347 2.999 4.598 1.00 94.75 508 ILE A O 1
ATOM 4083 N N . LEU A 1 509 ? -31.412 3.299 2.643 1.00 94.06 509 LEU A N 1
ATOM 4084 C CA . LEU A 1 509 ? -32.625 2.571 3.038 1.00 94.06 509 LEU A CA 1
ATOM 4085 C C . LEU A 1 509 ? -32.336 1.091 3.349 1.00 94.06 509 LEU A C 1
ATOM 4087 O O . LEU A 1 509 ? -32.846 0.548 4.334 1.00 94.06 509 LEU A O 1
ATOM 4091 N N . ASN A 1 510 ? -31.483 0.441 2.550 1.00 94.44 510 ASN A N 1
ATOM 4092 C CA . ASN A 1 510 ? -31.053 -0.937 2.796 1.00 94.44 510 ASN A CA 1
ATOM 4093 C C . ASN A 1 510 ? -30.278 -1.076 4.115 1.00 94.44 510 ASN A C 1
ATOM 4095 O O . ASN A 1 510 ? -30.525 -2.018 4.875 1.00 94.44 510 ASN A O 1
ATOM 4099 N N . ILE A 1 511 ? -29.377 -0.138 4.415 1.00 96.75 511 ILE A N 1
ATOM 4100 C CA . ILE A 1 511 ? -28.599 -0.137 5.660 1.00 96.75 511 ILE A CA 1
ATOM 4101 C C . ILE A 1 511 ? -29.501 0.109 6.869 1.00 96.75 511 ILE A C 1
ATOM 4103 O O . ILE A 1 511 ? -29.408 -0.638 7.838 1.00 96.75 511 ILE A O 1
ATOM 4107 N N . HIS A 1 512 ? -30.435 1.064 6.807 1.00 94.88 512 HIS A N 1
ATOM 4108 C CA . HIS A 1 512 ? -31.422 1.270 7.874 1.00 94.88 512 HIS A CA 1
ATOM 4109 C C . HIS A 1 512 ? -32.242 0.006 8.157 1.00 94.88 512 HIS A C 1
ATOM 4111 O O . HIS A 1 512 ? -32.435 -0.369 9.314 1.00 94.88 512 HIS A O 1
ATOM 4117 N N . SER A 1 513 ? -32.672 -0.701 7.108 1.00 95.38 513 SER A N 1
ATOM 4118 C CA . SER A 1 513 ? -33.363 -1.984 7.256 1.00 95.38 513 SER A CA 1
ATOM 4119 C C . SER A 1 513 ? -32.493 -3.041 7.954 1.00 95.38 513 SER A C 1
ATOM 4121 O O . SER A 1 513 ? -32.987 -3.801 8.790 1.00 95.38 513 SER A O 1
ATOM 4123 N N . ASN A 1 514 ? -31.192 -3.079 7.652 1.00 97.44 514 ASN A N 1
ATOM 4124 C CA . ASN A 1 514 ? -30.239 -3.977 8.305 1.00 97.44 514 ASN A CA 1
ATOM 4125 C C . ASN A 1 514 ? -29.941 -3.574 9.760 1.00 97.44 514 ASN A C 1
ATOM 4127 O O . ASN A 1 514 ? -29.842 -4.460 10.609 1.00 97.44 514 ASN A O 1
ATOM 4131 N N . LEU A 1 515 ? -29.867 -2.277 10.075 1.00 97.38 515 LEU A N 1
ATOM 4132 C CA . LEU A 1 515 ? -29.750 -1.768 11.446 1.00 97.38 515 LEU A CA 1
ATOM 4133 C C . LEU A 1 515 ? -30.953 -2.196 12.289 1.00 97.38 515 LEU A C 1
ATOM 4135 O O . LEU A 1 515 ? -30.773 -2.827 13.324 1.00 97.38 515 LEU A O 1
ATOM 4139 N N . ILE A 1 516 ? -32.177 -1.960 11.804 1.00 96.00 516 ILE A N 1
ATOM 4140 C CA . ILE A 1 516 ? -33.424 -2.367 12.477 1.00 96.00 516 ILE A CA 1
ATOM 4141 C C . ILE A 1 516 ? -33.448 -3.882 12.721 1.00 96.00 516 ILE A C 1
ATOM 4143 O O . ILE A 1 516 ? -33.751 -4.349 13.820 1.00 96.00 516 ILE A O 1
ATOM 4147 N N . LEU A 1 517 ? -33.075 -4.667 11.709 1.00 96.56 517 LEU A N 1
ATOM 4148 C CA . LEU A 1 517 ? -32.963 -6.118 11.833 1.00 96.56 517 LEU A CA 1
ATOM 4149 C C . LEU A 1 517 ? -31.919 -6.538 12.887 1.00 96.56 517 LEU A C 1
ATOM 4151 O O . LEU A 1 517 ? -32.133 -7.533 13.585 1.00 96.56 517 LEU A O 1
ATOM 4155 N N . THR A 1 518 ? -30.804 -5.815 12.991 1.00 97.31 518 THR A N 1
ATOM 4156 C CA . THR A 1 518 ? -29.708 -6.100 13.931 1.00 97.31 518 THR A CA 1
ATOM 4157 C C . THR A 1 518 ? -30.082 -5.708 15.358 1.00 97.31 518 THR A C 1
ATOM 4159 O O . THR A 1 518 ? -29.957 -6.544 16.249 1.00 97.31 518 THR A O 1
ATOM 4162 N N . TYR A 1 519 ? -30.661 -4.523 15.573 1.00 96.62 519 TYR A N 1
ATOM 4163 C CA . TYR A 1 519 ? -31.202 -4.108 16.873 1.00 96.62 519 TYR A CA 1
ATOM 4164 C C . TYR A 1 519 ? -32.267 -5.075 17.389 1.00 96.62 519 TYR A C 1
ATOM 4166 O O . TYR A 1 519 ? -32.251 -5.436 18.563 1.00 96.62 519 TYR A O 1
ATOM 4174 N N . ARG A 1 520 ? -33.135 -5.592 16.505 1.00 94.69 520 ARG A N 1
ATOM 4175 C CA . ARG A 1 520 ? -34.077 -6.658 16.874 1.00 94.69 520 ARG A CA 1
ATOM 4176 C C . ARG A 1 520 ? -33.357 -7.903 17.391 1.00 94.69 520 ARG A C 1
ATOM 4178 O O . ARG A 1 520 ? -33.798 -8.490 18.368 1.00 94.69 520 ARG A O 1
ATOM 4185 N N . LYS A 1 521 ? -32.273 -8.338 16.738 1.00 95.62 521 LYS A N 1
ATOM 4186 C CA . LYS A 1 521 ? -31.494 -9.510 17.184 1.00 95.62 521 LYS A CA 1
ATOM 4187 C C . LYS A 1 521 ? -30.764 -9.275 18.509 1.00 95.62 521 LYS A C 1
ATOM 4189 O O . LYS A 1 521 ? -30.527 -10.240 19.224 1.00 95.62 521 LYS A O 1
ATOM 4194 N N . LEU A 1 522 ? -30.463 -8.018 18.828 1.00 94.19 522 LEU A N 1
ATOM 4195 C CA . LEU A 1 522 ? -29.932 -7.572 20.118 1.00 94.19 522 LEU A CA 1
ATOM 4196 C C . LEU A 1 522 ? -31.028 -7.290 21.165 1.00 94.19 522 LEU A C 1
ATOM 4198 O O . LEU A 1 522 ? -30.703 -6.888 22.276 1.00 94.19 522 LEU A O 1
ATOM 4202 N N . ASN A 1 523 ? -32.309 -7.495 20.831 1.00 92.00 523 ASN A N 1
ATOM 4203 C CA . ASN A 1 523 ? -33.470 -7.189 21.677 1.00 92.00 523 ASN A CA 1
ATOM 4204 C C . ASN A 1 523 ? -33.554 -5.714 22.136 1.00 92.00 523 ASN A C 1
ATOM 4206 O O . ASN A 1 523 ? -34.031 -5.426 23.228 1.00 92.00 523 ASN A O 1
ATOM 4210 N N . GLN A 1 524 ? -33.121 -4.767 21.298 1.00 91.88 524 GLN A N 1
ATOM 4211 C CA . GLN A 1 524 ? -33.158 -3.324 21.585 1.00 91.88 524 GLN A CA 1
ATOM 4212 C C . GLN A 1 524 ? -34.370 -2.658 20.910 1.00 91.88 524 GLN A C 1
ATOM 4214 O O . GLN A 1 524 ? -34.252 -2.061 19.836 1.00 91.88 524 GLN A O 1
ATOM 4219 N N . LEU A 1 525 ? -35.564 -2.814 21.499 1.00 91.25 525 LEU A N 1
ATOM 4220 C CA . LEU A 1 525 ? -36.823 -2.305 20.927 1.00 91.25 525 LEU A CA 1
ATOM 4221 C C . LEU A 1 525 ? -36.851 -0.771 20.815 1.00 91.25 525 LEU A C 1
ATOM 4223 O O . LEU A 1 525 ? -37.350 -0.251 19.817 1.00 91.25 525 LEU A O 1
ATOM 4227 N N . ASP A 1 526 ? -36.268 -0.056 21.780 1.00 90.06 526 ASP A N 1
ATOM 4228 C CA . ASP A 1 526 ? -36.102 1.403 21.735 1.00 90.06 526 ASP A CA 1
ATOM 4229 C C . ASP A 1 526 ? -35.406 1.853 20.454 1.00 90.06 526 ASP A C 1
ATOM 4231 O O . ASP A 1 526 ? -35.894 2.734 19.750 1.00 90.06 526 ASP A O 1
ATOM 4235 N N . LYS A 1 527 ? -34.288 1.208 20.119 1.00 93.38 527 LYS A N 1
ATOM 4236 C CA . LYS A 1 527 ? -33.509 1.528 18.923 1.00 93.38 527 LYS A CA 1
ATOM 4237 C C . LYS A 1 527 ? -34.222 1.130 17.639 1.00 93.38 527 LYS A C 1
ATOM 4239 O O . LYS A 1 527 ? -34.140 1.853 16.646 1.00 93.38 527 LYS A O 1
ATOM 4244 N N . VAL A 1 528 ? -34.972 0.025 17.651 1.00 93.44 528 VAL A N 1
ATOM 4245 C CA . VAL A 1 528 ? -35.839 -0.358 16.526 1.00 93.44 528 VAL A CA 1
ATOM 4246 C C . VAL A 1 528 ? -36.907 0.711 16.264 1.00 93.44 528 VAL A C 1
ATOM 4248 O O . VAL A 1 528 ? -37.094 1.095 15.106 1.00 93.44 528 VAL A O 1
ATOM 4251 N N . LEU A 1 529 ? -37.576 1.213 17.306 1.00 90.50 529 LEU A N 1
ATOM 4252 C CA . LEU A 1 529 ? -38.590 2.268 17.199 1.00 90.50 529 LEU A CA 1
ATOM 4253 C C . LEU A 1 529 ? -37.983 3.592 16.741 1.00 90.50 529 LEU A C 1
ATOM 4255 O O . LEU A 1 529 ? -38.450 4.148 15.749 1.00 90.50 529 LEU A O 1
ATOM 4259 N N . GLU A 1 530 ? -36.891 4.027 17.379 1.00 91.56 530 GLU A N 1
ATOM 4260 C CA . GLU A 1 530 ? -36.142 5.241 17.029 1.00 91.56 530 GLU A CA 1
ATOM 4261 C C . GLU A 1 530 ? -35.786 5.244 15.532 1.00 91.56 530 GLU A C 1
ATOM 4263 O O . GLU A 1 530 ? -36.181 6.146 14.790 1.00 91.56 530 GLU A O 1
ATOM 4268 N N . LYS A 1 531 ? -35.121 4.184 15.049 1.00 91.44 531 LYS A N 1
ATOM 4269 C CA . LYS A 1 531 ? -34.686 4.090 13.646 1.00 91.44 531 LYS A CA 1
ATOM 4270 C C . LYS A 1 531 ? -35.825 3.907 12.658 1.00 91.44 531 LYS A C 1
ATOM 4272 O O . LYS A 1 531 ? -35.739 4.417 11.542 1.00 91.44 531 LYS A O 1
ATOM 4277 N N . THR A 1 532 ? -36.897 3.218 13.042 1.00 91.12 532 THR A N 1
ATOM 4278 C CA . THR A 1 532 ? -38.081 3.100 12.181 1.00 91.12 532 THR A CA 1
ATOM 4279 C C . THR A 1 532 ? -38.802 4.444 12.067 1.00 91.12 532 THR A C 1
ATOM 4281 O O . THR A 1 532 ? -39.159 4.860 10.966 1.00 91.12 532 THR A O 1
ATOM 4284 N N . GLY A 1 533 ? -38.952 5.166 13.180 1.00 88.88 533 GLY A N 1
ATOM 4285 C CA . GLY A 1 533 ? -39.541 6.500 13.222 1.00 88.88 533 GLY A CA 1
ATOM 4286 C C . GLY A 1 533 ? -38.749 7.523 12.407 1.00 88.88 533 GLY A C 1
ATOM 4287 O O . GLY A 1 533 ? -39.349 8.277 11.643 1.00 88.88 533 GLY A O 1
ATOM 4288 N N . GLU A 1 534 ? -37.415 7.528 12.514 1.00 87.75 534 GLU A N 1
ATOM 4289 C CA . GLU A 1 534 ? -36.527 8.356 11.680 1.00 87.75 534 GLU A CA 1
ATOM 4290 C C . GLU A 1 534 ? -36.760 8.106 10.183 1.00 87.75 534 GLU A C 1
ATOM 4292 O O . GLU A 1 534 ? -36.951 9.046 9.410 1.00 87.75 534 GLU A O 1
ATOM 4297 N N . LEU A 1 535 ? -36.794 6.836 9.772 1.00 87.06 535 LEU A N 1
ATOM 4298 C CA . LEU A 1 535 ? -36.899 6.462 8.365 1.00 87.06 535 LEU A CA 1
ATOM 4299 C C . LEU A 1 535 ? -38.252 6.848 7.748 1.00 87.06 535 LEU A C 1
ATOM 4301 O O . LEU A 1 535 ? -38.311 7.310 6.607 1.00 87.06 535 LEU A O 1
ATOM 4305 N N . LEU A 1 536 ? -39.333 6.692 8.517 1.00 85.06 536 LEU A N 1
ATOM 4306 C CA . LEU A 1 536 ? -40.708 6.951 8.081 1.00 85.06 536 LEU A CA 1
ATOM 4307 C C . LEU A 1 536 ? -41.080 8.443 8.035 1.00 85.06 536 LEU A C 1
ATOM 4309 O O . LEU A 1 536 ? -42.133 8.781 7.495 1.00 85.06 536 LEU A O 1
ATOM 4313 N N . LYS A 1 537 ? -40.255 9.339 8.597 1.00 83.69 537 LYS A N 1
ATOM 4314 C CA . LYS A 1 537 ? -40.522 10.789 8.631 1.00 83.69 537 LYS A CA 1
ATOM 4315 C C . LYS A 1 537 ? -40.115 11.541 7.355 1.00 83.69 537 LYS A C 1
ATOM 4317 O O . LYS A 1 537 ? -40.564 12.671 7.194 1.00 83.69 537 LYS A O 1
ATOM 4322 N N . GLY A 1 538 ? -39.299 10.963 6.466 1.00 68.56 538 GLY A N 1
ATOM 4323 C CA . GLY A 1 538 ? -38.621 11.759 5.425 1.00 68.56 538 GLY A CA 1
ATOM 4324 C C . GLY A 1 538 ? -38.524 11.186 4.011 1.00 68.56 538 GLY A C 1
ATOM 4325 O O . GLY A 1 538 ? -38.094 11.916 3.123 1.00 68.56 538 GLY A O 1
ATOM 4326 N N . HIS A 1 539 ? -38.896 9.925 3.755 1.00 74.44 539 HIS A N 1
ATOM 4327 C CA . HIS A 1 539 ? -38.558 9.275 2.480 1.00 74.44 539 HIS A CA 1
ATOM 4328 C C . HIS A 1 539 ? -39.684 8.412 1.906 1.00 74.44 539 HIS A C 1
ATOM 4330 O O . HIS A 1 539 ? -40.386 7.713 2.635 1.00 74.44 539 HIS A O 1
ATOM 4336 N N . THR A 1 540 ? -39.796 8.390 0.575 1.00 85.81 540 THR A N 1
ATOM 4337 C CA . THR A 1 540 ? -40.555 7.363 -0.148 1.00 85.81 540 THR A CA 1
ATOM 4338 C C . THR A 1 540 ? -39.780 6.050 -0.062 1.00 85.81 540 THR A C 1
ATOM 4340 O O . THR A 1 540 ? -38.723 5.905 -0.676 1.00 85.81 540 THR A O 1
ATOM 4343 N N . ILE A 1 541 ? -40.268 5.106 0.742 1.00 90.50 541 ILE A N 1
ATOM 4344 C CA . ILE A 1 541 ? -39.608 3.814 0.964 1.00 90.50 541 ILE A CA 1
ATOM 4345 C C . ILE A 1 541 ? -40.151 2.801 -0.055 1.00 90.50 541 ILE A C 1
ATOM 4347 O O . ILE A 1 541 ? -41.368 2.616 -0.110 1.00 90.50 541 ILE A O 1
ATOM 4351 N N . PRO A 1 542 ? -39.294 2.107 -0.832 1.00 92.75 542 PRO A N 1
ATOM 4352 C CA . PRO A 1 542 ? -39.732 1.010 -1.686 1.00 92.75 542 PRO A CA 1
ATOM 4353 C C . PRO A 1 542 ? -40.467 -0.062 -0.878 1.00 92.75 542 PRO A C 1
ATOM 4355 O O . PRO A 1 542 ? -40.019 -0.442 0.207 1.00 92.75 542 PRO A O 1
ATOM 4358 N N . GLU A 1 543 ? -41.558 -0.590 -1.430 1.00 91.75 543 GLU A N 1
ATOM 4359 C CA . GLU A 1 543 ? -42.459 -1.522 -0.741 1.00 91.75 543 GLU A CA 1
ATOM 4360 C C . GLU A 1 543 ? -41.723 -2.711 -0.102 1.00 91.75 543 GLU A C 1
ATOM 4362 O O . GLU A 1 543 ? -41.958 -3.044 1.059 1.00 91.75 543 GLU A O 1
ATOM 4367 N N . ALA A 1 544 ? -40.761 -3.304 -0.816 1.00 91.44 544 ALA A N 1
ATOM 4368 C CA . ALA A 1 544 ? -39.969 -4.430 -0.319 1.00 91.44 544 ALA A CA 1
ATOM 4369 C C . ALA A 1 544 ? -39.169 -4.088 0.953 1.00 91.44 544 ALA A C 1
ATOM 4371 O O . ALA A 1 544 ? -39.074 -4.903 1.876 1.00 91.44 544 ALA A O 1
ATOM 4372 N N . ILE A 1 545 ? -38.614 -2.873 1.026 1.00 92.06 545 ILE A N 1
ATOM 4373 C CA . ILE A 1 545 ? -37.859 -2.400 2.191 1.00 92.06 545 ILE A CA 1
ATOM 4374 C C . ILE A 1 545 ? -38.827 -2.073 3.333 1.00 92.06 545 ILE A C 1
ATOM 4376 O O . ILE A 1 545 ? -38.582 -2.493 4.466 1.00 92.06 545 ILE A O 1
ATOM 4380 N N . LEU A 1 546 ? -39.952 -1.406 3.038 1.00 91.88 546 LEU A N 1
ATOM 4381 C CA . LEU A 1 546 ? -40.998 -1.092 4.017 1.00 91.88 546 LEU A CA 1
ATOM 4382 C C . LEU A 1 546 ? -41.556 -2.364 4.670 1.00 91.88 546 LEU A C 1
ATOM 4384 O O . LEU A 1 546 ? -41.628 -2.443 5.896 1.00 91.88 546 LEU A O 1
ATOM 4388 N N . LYS A 1 547 ? -41.855 -3.392 3.867 1.00 91.88 547 LYS A N 1
ATOM 4389 C CA . LYS A 1 547 ? -42.282 -4.714 4.343 1.00 91.88 547 LYS A CA 1
ATOM 4390 C C . LYS A 1 547 ? -41.255 -5.315 5.303 1.00 91.88 547 LYS A C 1
ATOM 4392 O O . LYS A 1 547 ? -41.609 -5.743 6.400 1.00 91.88 547 LYS A O 1
ATOM 4397 N N . LYS A 1 548 ? -39.967 -5.295 4.939 1.00 92.69 548 LYS A N 1
ATOM 4398 C CA . LYS A 1 548 ? -38.884 -5.796 5.803 1.00 92.69 548 LYS A CA 1
ATOM 4399 C C . LYS A 1 548 ? -38.789 -5.009 7.116 1.00 92.69 548 LYS A C 1
ATOM 4401 O O . LYS A 1 548 ? -38.582 -5.618 8.162 1.00 92.69 548 LYS A O 1
ATOM 4406 N N . ILE A 1 549 ? -38.936 -3.686 7.093 1.00 92.56 549 ILE A N 1
ATOM 4407 C CA . ILE A 1 549 ? -38.898 -2.844 8.300 1.00 92.56 549 ILE A CA 1
ATOM 4408 C C . ILE A 1 549 ? -40.065 -3.166 9.229 1.00 92.56 549 ILE A C 1
ATOM 4410 O O . ILE A 1 549 ? -39.834 -3.508 10.386 1.00 92.56 549 ILE A O 1
ATOM 4414 N N . LEU A 1 550 ? -41.297 -3.118 8.715 1.00 91.75 550 LEU A N 1
ATOM 4415 C CA . LEU A 1 550 ? -42.507 -3.357 9.502 1.00 91.75 550 LEU A CA 1
ATOM 4416 C C . LEU A 1 550 ? -42.532 -4.774 10.081 1.00 91.75 550 LEU A C 1
ATOM 4418 O O . LEU A 1 550 ? -42.858 -4.947 11.253 1.00 91.75 550 LEU A O 1
ATOM 4422 N N . PHE A 1 551 ? -42.094 -5.776 9.311 1.00 93.25 551 PHE A N 1
ATOM 4423 C CA . PHE A 1 551 ? -41.941 -7.138 9.817 1.00 93.25 551 PHE A CA 1
ATOM 4424 C C . PHE A 1 551 ? -40.992 -7.202 11.016 1.00 93.25 551 PHE A C 1
ATOM 4426 O O . PHE A 1 551 ? -41.312 -7.810 12.036 1.00 93.25 551 PHE A O 1
ATOM 4433 N N . ASN A 1 552 ? -39.818 -6.572 10.918 1.00 93.50 552 ASN A N 1
ATOM 4434 C CA . ASN A 1 552 ? -38.847 -6.585 12.010 1.00 93.50 552 ASN A CA 1
ATOM 4435 C C . ASN A 1 552 ? -39.320 -5.769 13.220 1.00 93.50 552 ASN A C 1
ATOM 4437 O O . ASN A 1 552 ? -39.082 -6.202 14.343 1.00 93.50 552 ASN A O 1
ATOM 4441 N N . LEU A 1 553 ? -40.023 -4.656 13.001 1.00 92.69 553 LEU A N 1
ATOM 4442 C CA . LEU A 1 553 ? -40.630 -3.836 14.047 1.00 92.69 553 LEU A CA 1
ATOM 4443 C C . LEU A 1 553 ? -41.683 -4.625 14.845 1.00 92.69 553 LEU A C 1
ATOM 4445 O O . LEU A 1 553 ? -41.583 -4.732 16.067 1.00 92.69 553 LEU A O 1
ATOM 4449 N N . ILE A 1 554 ? -42.652 -5.238 14.158 1.00 90.19 554 ILE A N 1
ATOM 4450 C CA . ILE A 1 554 ? -43.725 -6.022 14.792 1.00 90.19 554 ILE A CA 1
ATOM 4451 C C . ILE A 1 554 ? -43.144 -7.251 15.494 1.00 90.19 554 ILE A C 1
ATOM 4453 O O . ILE A 1 554 ? -43.506 -7.547 16.630 1.00 90.19 554 ILE A O 1
ATOM 4457 N N . ALA A 1 555 ? -42.193 -7.940 14.856 1.00 90.38 555 ALA A N 1
ATOM 4458 C CA . ALA A 1 555 ? -41.524 -9.085 15.458 1.00 90.38 555 ALA A CA 1
ATOM 4459 C C . ALA A 1 555 ? -40.700 -8.704 16.700 1.00 90.38 555 ALA A C 1
ATOM 4461 O O . ALA A 1 555 ? -40.642 -9.499 17.635 1.00 90.38 555 ALA A O 1
ATOM 4462 N N . ALA A 1 556 ? -40.071 -7.521 16.724 1.00 89.50 556 ALA A N 1
ATOM 4463 C CA . ALA A 1 556 ? -39.373 -7.013 17.905 1.00 89.50 556 ALA A CA 1
ATOM 4464 C C . ALA A 1 556 ? -40.359 -6.786 19.057 1.00 89.50 556 ALA A C 1
ATOM 4466 O O . ALA A 1 556 ? -40.163 -7.347 20.128 1.00 89.50 556 ALA A O 1
ATOM 4467 N N . GLY A 1 557 ? -41.465 -6.075 18.814 1.00 86.06 557 GLY A N 1
ATOM 4468 C CA . GLY A 1 557 ? -42.494 -5.853 19.834 1.00 86.06 557 GLY A CA 1
ATOM 4469 C C . GLY A 1 557 ? -43.140 -7.142 20.341 1.00 86.06 557 GLY A C 1
ATOM 4470 O O . GLY A 1 557 ? -43.335 -7.315 21.540 1.00 86.06 557 GLY A O 1
ATOM 4471 N N . ALA A 1 558 ? -43.407 -8.099 19.449 1.00 84.69 558 ALA A N 1
ATOM 4472 C CA . ALA A 1 558 ? -43.919 -9.413 19.828 1.00 84.69 558 ALA A CA 1
ATOM 4473 C C . ALA A 1 558 ? -42.904 -10.232 20.645 1.00 84.69 558 ALA A C 1
ATOM 4475 O O . ALA A 1 558 ? -43.301 -10.985 21.534 1.00 84.69 558 ALA A O 1
ATOM 4476 N N . ALA A 1 559 ? -41.604 -10.108 20.354 1.00 84.25 559 ALA A N 1
ATOM 4477 C CA . ALA A 1 559 ? -40.544 -10.738 21.136 1.00 84.25 559 ALA A CA 1
ATOM 4478 C C . ALA A 1 559 ? -40.399 -10.086 22.518 1.00 84.25 559 ALA A C 1
ATOM 4480 O O . ALA A 1 559 ? -40.319 -10.812 23.504 1.00 84.25 559 ALA A O 1
ATOM 4481 N N . THR A 1 560 ? -40.461 -8.755 22.611 1.00 81.25 560 THR A N 1
ATOM 4482 C CA . THR A 1 560 ? -40.473 -8.018 23.885 1.00 81.25 560 THR A CA 1
ATOM 4483 C C . THR A 1 560 ? -41.680 -8.412 24.739 1.00 81.25 560 THR A C 1
ATOM 4485 O O . THR A 1 560 ? -41.516 -8.751 25.906 1.00 81.25 560 THR A O 1
ATOM 4488 N N . LEU A 1 561 ? -42.872 -8.540 24.140 1.00 75.50 561 LEU A N 1
ATOM 4489 C CA . LEU A 1 561 ? -44.066 -9.068 24.817 1.00 75.50 561 LEU A CA 1
ATOM 4490 C C . LEU A 1 561 ? -43.913 -10.516 25.318 1.00 75.50 561 LEU A C 1
ATOM 4492 O O . LEU A 1 561 ? -44.639 -10.917 26.225 1.00 75.50 561 LEU A O 1
ATOM 4496 N N . LYS A 1 562 ? -43.014 -11.317 24.732 1.00 75.06 562 LYS A N 1
ATOM 4497 C CA . LYS A 1 562 ? -42.730 -12.693 25.179 1.00 75.06 562 LYS A CA 1
ATOM 4498 C C . LYS A 1 562 ? -41.624 -12.764 26.230 1.00 75.06 562 LYS A C 1
ATOM 4500 O O . LYS A 1 562 ? -41.677 -13.647 27.075 1.00 75.06 562 LYS A O 1
ATOM 4505 N N . LEU A 1 563 ? -40.616 -11.898 26.138 1.00 64.00 563 LEU A N 1
ATOM 4506 C CA . LEU A 1 563 ? -39.441 -11.898 27.015 1.00 64.00 563 LEU A CA 1
ATOM 4507 C C . LEU A 1 563 ? -39.713 -11.203 28.349 1.00 64.00 563 LEU A C 1
ATOM 4509 O O . LEU A 1 563 ? -39.284 -11.708 29.380 1.00 64.00 563 LEU A O 1
ATOM 4513 N N . ASP A 1 564 ? -40.464 -10.102 28.340 1.00 52.19 564 ASP A N 1
ATOM 4514 C CA . ASP A 1 564 ? -40.665 -9.281 29.542 1.00 52.19 564 ASP A CA 1
ATOM 4515 C C . ASP A 1 564 ? -41.905 -9.657 30.354 1.00 52.19 564 ASP A C 1
ATOM 4517 O O . ASP A 1 564 ? -42.260 -8.947 31.297 1.00 52.19 564 ASP A O 1
ATOM 4521 N N . ALA A 1 565 ? -42.534 -10.796 30.025 1.00 45.28 565 ALA A N 1
ATOM 4522 C CA . ALA A 1 565 ? -43.758 -11.331 30.621 1.00 45.28 565 ALA A CA 1
ATOM 4523 C C . ALA A 1 565 ? -43.556 -11.743 32.095 1.00 45.28 565 ALA A C 1
ATOM 4525 O O . ALA A 1 565 ? -44.216 -12.617 32.620 1.00 45.28 565 ALA A O 1
ATOM 4526 N N . CYS A 1 566 ? -42.629 -11.117 32.811 1.00 38.91 566 CYS A N 1
ATOM 4527 C CA . CYS A 1 566 ? -42.646 -11.078 34.266 1.00 38.91 566 CYS A CA 1
ATOM 4528 C C . CYS A 1 566 ? -42.299 -9.692 34.866 1.00 38.91 566 CYS A C 1
ATOM 4530 O O . CYS A 1 566 ? -42.599 -9.482 36.044 1.00 38.91 566 CYS A O 1
ATOM 4532 N N . GLN A 1 567 ? -41.694 -8.734 34.131 1.00 40.84 567 GLN A N 1
ATOM 4533 C CA . GLN A 1 567 ? -41.061 -7.516 34.700 1.00 40.84 567 GLN A CA 1
ATOM 4534 C C . GLN A 1 567 ? -40.821 -6.346 33.691 1.00 40.84 567 GLN A C 1
ATOM 4536 O O . GLN A 1 567 ? -39.727 -5.784 33.645 1.00 40.84 567 GLN A O 1
ATOM 4541 N N . ALA A 1 568 ? -41.791 -5.935 32.864 1.00 47.25 568 ALA A N 1
ATOM 4542 C CA . ALA A 1 568 ? -41.581 -4.796 31.948 1.00 47.25 568 ALA A CA 1
ATOM 4543 C C . ALA A 1 568 ? -41.520 -3.423 32.656 1.00 47.25 568 ALA A C 1
ATOM 4545 O O . ALA A 1 568 ? -42.518 -2.932 33.172 1.00 47.25 568 ALA A O 1
ATOM 4546 N N . SER A 1 569 ? -40.372 -2.741 32.605 1.00 55.19 569 SER A N 1
ATOM 4547 C CA . SER A 1 569 ? -40.235 -1.349 33.081 1.00 55.19 569 SER A CA 1
ATOM 4548 C C . SER A 1 569 ? -41.183 -0.365 32.359 1.00 55.19 569 SER A C 1
ATOM 4550 O O . SER A 1 569 ? -41.525 -0.581 31.196 1.00 55.19 569 SER A O 1
ATOM 4552 N N . LEU A 1 570 ? -41.523 0.771 32.997 1.00 58.75 570 LEU A N 1
ATOM 4553 C CA . LEU A 1 570 ? -42.306 1.891 32.415 1.00 58.75 570 LEU A CA 1
ATOM 4554 C C . LEU A 1 570 ? -41.887 2.242 30.971 1.00 58.75 570 LEU A C 1
ATOM 4556 O O . LEU A 1 570 ? -42.716 2.507 30.103 1.00 58.75 570 LEU A O 1
ATOM 4560 N N . ARG A 1 571 ? -40.579 2.180 30.699 1.00 65.94 571 ARG A N 1
ATOM 4561 C CA . ARG A 1 571 ? -39.977 2.483 29.397 1.00 65.94 571 ARG A CA 1
ATOM 4562 C C . ARG A 1 571 ? -40.433 1.524 28.287 1.00 65.94 571 ARG A C 1
ATOM 4564 O O . ARG A 1 571 ? -40.578 1.945 27.143 1.00 65.94 571 ARG A O 1
ATOM 4571 N N . VAL A 1 572 ? -40.673 0.250 28.601 1.00 68.94 572 VAL A N 1
ATOM 4572 C CA . VAL A 1 572 ? -41.161 -0.751 27.633 1.00 68.94 572 VAL A CA 1
ATOM 4573 C C . VAL A 1 572 ? -42.616 -0.469 27.260 1.00 68.94 572 VAL A C 1
ATOM 4575 O O . VAL A 1 572 ? -43.004 -0.651 26.112 1.00 68.94 572 VAL A O 1
ATOM 4578 N N . GLN A 1 573 ? -43.432 0.044 28.177 1.00 64.88 573 GLN A N 1
ATOM 4579 C CA . GLN A 1 573 ? -44.825 0.366 27.863 1.00 64.88 573 GLN A CA 1
ATOM 4580 C C . GLN A 1 573 ? -44.973 1.615 27.005 1.00 64.88 573 GLN A C 1
ATOM 4582 O O . GLN A 1 573 ? -45.782 1.609 26.078 1.00 64.88 573 GLN A O 1
ATOM 4587 N N . GLU A 1 574 ? -44.168 2.648 27.256 1.00 72.56 574 GLU A N 1
ATOM 4588 C CA . GLU A 1 574 ? -44.079 3.815 26.369 1.00 72.56 574 GLU A CA 1
ATOM 4589 C C . GLU A 1 574 ? -43.681 3.380 24.946 1.00 72.56 574 GLU A C 1
ATOM 4591 O O . GLU A 1 574 ? -44.329 3.764 23.971 1.00 72.56 574 GLU A O 1
ATOM 4596 N N . GLN A 1 575 ? -42.701 2.475 24.825 1.00 77.94 575 GLN A N 1
ATOM 4597 C CA . GLN A 1 575 ? -42.302 1.874 23.545 1.00 77.94 575 GLN A CA 1
ATOM 4598 C C . GLN A 1 575 ? -43.432 1.071 22.890 1.00 77.94 575 GLN A C 1
ATOM 4600 O O . GLN A 1 575 ? -43.634 1.156 21.681 1.00 77.94 575 GLN A O 1
ATOM 4605 N N . MET A 1 576 ? -44.199 0.299 23.664 1.00 78.75 576 MET A N 1
ATOM 4606 C CA . MET A 1 576 ? -45.322 -0.483 23.139 1.00 78.75 576 MET A CA 1
ATOM 4607 C C . MET A 1 576 ? -46.502 0.399 22.708 1.00 78.75 576 MET A C 1
ATOM 4609 O O . MET A 1 576 ? -47.196 0.059 21.748 1.00 78.75 576 MET A O 1
ATOM 4613 N N . GLN A 1 577 ? -46.724 1.542 23.363 1.00 76.19 577 GLN A N 1
ATOM 4614 C CA . GLN A 1 577 ? -47.687 2.550 22.913 1.00 76.19 577 GLN A CA 1
ATOM 4615 C C . GLN A 1 577 ? -47.240 3.215 21.607 1.00 76.19 577 GLN A C 1
ATOM 4617 O O . GLN A 1 577 ? -48.041 3.318 20.675 1.00 76.19 577 GLN A O 1
ATOM 4622 N N . GLU A 1 578 ? -45.967 3.601 21.501 1.00 80.69 578 GLU A N 1
ATOM 4623 C CA . GLU A 1 578 ? -45.401 4.147 20.263 1.00 80.69 578 GLU A CA 1
ATOM 4624 C C . GLU A 1 578 ? -45.487 3.131 19.112 1.00 80.69 578 GLU A C 1
ATOM 4626 O O . GLU A 1 578 ? -45.946 3.457 18.012 1.00 80.69 578 GLU A O 1
ATOM 4631 N N . LEU A 1 579 ? -45.140 1.869 19.386 1.00 83.62 579 LEU A N 1
ATOM 4632 C CA . LEU A 1 579 ? -45.269 0.754 18.452 1.00 83.62 579 LEU A CA 1
ATOM 4633 C C . LEU A 1 579 ? -46.715 0.570 17.982 1.00 83.62 579 LEU A C 1
ATOM 4635 O O . LEU A 1 579 ? -46.948 0.407 16.784 1.00 83.62 579 LEU A O 1
ATOM 4639 N N . ALA A 1 580 ? -47.682 0.589 18.902 1.00 79.56 580 ALA A N 1
ATOM 4640 C CA . ALA A 1 580 ? -49.096 0.460 18.568 1.00 79.56 580 ALA A CA 1
ATOM 4641 C C . ALA A 1 580 ? -49.562 1.618 17.673 1.00 79.56 580 ALA A C 1
ATOM 4643 O O . ALA A 1 580 ? -50.232 1.377 16.670 1.00 79.56 580 ALA A O 1
ATOM 4644 N N . GLY A 1 581 ? -49.144 2.854 17.970 1.00 81.31 581 GLY A N 1
ATOM 4645 C CA . GLY A 1 581 ? -49.426 4.023 17.133 1.00 81.31 581 GLY A CA 1
ATOM 4646 C C . GLY A 1 581 ? -48.865 3.886 15.712 1.00 81.31 581 GLY A C 1
ATOM 4647 O O . GLY A 1 581 ? -49.577 4.133 14.735 1.00 81.31 581 GLY A O 1
ATOM 4648 N N . LEU A 1 582 ? -47.616 3.425 15.583 1.00 81.75 582 LEU A N 1
ATOM 4649 C CA . LEU A 1 582 ? -46.993 3.124 14.291 1.00 81.75 582 LEU A CA 1
ATOM 4650 C C . LEU A 1 582 ? -47.736 2.010 13.545 1.00 81.75 582 LEU A C 1
ATOM 4652 O O . LEU A 1 582 ? -48.023 2.162 12.361 1.00 81.75 582 LEU A O 1
ATOM 4656 N N . CYS A 1 583 ? -48.093 0.917 14.218 1.00 81.06 583 CYS A N 1
ATOM 4657 C CA . CYS A 1 583 ? -48.800 -0.197 13.588 1.00 81.06 583 CYS A CA 1
ATOM 4658 C C . CYS A 1 583 ? -50.195 0.204 13.091 1.00 81.06 583 CYS A C 1
ATOM 4660 O O . CYS A 1 583 ? -50.553 -0.162 11.975 1.00 81.06 583 CYS A O 1
ATOM 4662 N N . CYS A 1 584 ? -50.946 1.005 13.855 1.00 82.25 584 CYS A N 1
ATOM 4663 C CA . CYS A 1 584 ? -52.240 1.542 13.420 1.00 82.25 584 CYS A CA 1
ATOM 4664 C C . CYS A 1 584 ? -52.105 2.402 12.154 1.00 82.25 584 CYS A C 1
ATOM 4666 O O . CYS A 1 584 ? -52.922 2.303 11.243 1.00 82.25 584 CYS A O 1
ATOM 4668 N N . LYS A 1 585 ? -51.035 3.202 12.042 1.00 86.62 585 LYS A N 1
ATOM 4669 C CA . LYS A 1 585 ? -50.776 4.017 10.843 1.00 86.62 585 LYS A CA 1
ATOM 4670 C C . LYS A 1 585 ? -50.576 3.172 9.575 1.00 86.62 585 LYS A C 1
ATOM 4672 O O . LYS A 1 585 ? -50.906 3.638 8.488 1.00 86.62 585 LYS A O 1
ATOM 4677 N N . PHE A 1 586 ? -50.051 1.951 9.703 1.00 87.25 586 PHE A N 1
ATOM 4678 C CA . PHE A 1 586 ? -49.775 1.038 8.583 1.00 87.25 586 PHE A CA 1
ATOM 4679 C C . PHE A 1 586 ? -50.702 -0.185 8.546 1.00 87.25 586 PHE A C 1
ATOM 4681 O O . PHE A 1 586 ? -50.412 -1.145 7.837 1.00 87.25 586 PHE A O 1
ATOM 4688 N N . GLU A 1 587 ? -51.816 -0.170 9.277 1.00 84.75 587 GLU A N 1
ATOM 4689 C CA . GLU A 1 587 ? -52.676 -1.343 9.482 1.00 84.75 587 GLU A CA 1
ATOM 4690 C C . GLU A 1 587 ? -53.204 -1.932 8.167 1.00 84.75 587 GLU A C 1
ATOM 4692 O O . GLU A 1 587 ? -53.094 -3.138 7.943 1.00 84.75 587 GLU A O 1
ATOM 4697 N N . ALA A 1 588 ? -53.687 -1.080 7.256 1.00 84.50 588 ALA A N 1
ATOM 4698 C CA . ALA A 1 588 ? -54.159 -1.504 5.937 1.00 84.50 588 ALA A CA 1
ATOM 4699 C C . ALA A 1 588 ? -53.054 -2.211 5.131 1.00 84.50 588 ALA A C 1
ATOM 4701 O O . ALA A 1 588 ? -53.264 -3.312 4.625 1.00 84.50 588 ALA A O 1
ATOM 4702 N N . PHE A 1 589 ? -51.850 -1.629 5.101 1.00 87.81 589 PHE A N 1
ATOM 4703 C CA . PHE A 1 589 ? -50.691 -2.204 4.414 1.00 87.81 589 PHE A CA 1
ATOM 4704 C C . PHE A 1 589 ? -50.235 -3.525 5.051 1.00 87.81 589 PHE A C 1
ATOM 4706 O O . PHE A 1 589 ? -49.896 -4.474 4.349 1.00 87.81 589 PHE A O 1
ATOM 4713 N N . ILE A 1 590 ? -50.236 -3.618 6.386 1.00 86.69 590 ILE A N 1
ATOM 4714 C CA . ILE A 1 590 ? -49.869 -4.848 7.101 1.00 86.69 590 ILE A CA 1
ATOM 4715 C C . ILE A 1 590 ? -50.873 -5.963 6.791 1.00 86.69 590 ILE A C 1
ATOM 4717 O O . ILE A 1 590 ? -50.466 -7.096 6.541 1.00 86.69 590 ILE A O 1
ATOM 4721 N N . HIS A 1 591 ? -52.170 -5.656 6.772 1.00 85.00 591 HIS A N 1
ATOM 4722 C CA . HIS A 1 591 ? -53.201 -6.638 6.449 1.00 85.00 591 HIS A CA 1
ATOM 4723 C C . HIS A 1 591 ? -53.137 -7.136 5.008 1.00 85.00 591 HIS A C 1
ATOM 4725 O O . HIS A 1 591 ? -53.373 -8.322 4.781 1.00 85.00 591 HIS A O 1
ATOM 4731 N N . GLU A 1 592 ? -52.816 -6.255 4.066 1.00 86.62 592 GLU A N 1
ATOM 4732 C CA . GLU A 1 592 ? -52.718 -6.591 2.649 1.00 86.62 592 GLU A CA 1
ATOM 4733 C C . GLU A 1 592 ? -51.422 -7.352 2.327 1.00 86.62 592 GLU A C 1
ATOM 4735 O O . GLU A 1 592 ? -51.459 -8.415 1.708 1.00 86.62 592 GLU A O 1
ATOM 4740 N N . CYS A 1 593 ? -50.273 -6.857 2.799 1.00 86.50 593 CYS A N 1
ATOM 4741 C CA . CYS A 1 593 ? -48.963 -7.341 2.361 1.00 86.50 593 CYS A CA 1
ATOM 4742 C C . CYS A 1 593 ? -48.278 -8.325 3.334 1.00 86.50 593 CYS A C 1
ATOM 4744 O O . CYS A 1 593 ? -47.277 -8.940 2.943 1.00 86.50 593 CYS A O 1
ATOM 4746 N N . MET A 1 594 ? -48.750 -8.466 4.585 1.00 86.25 594 MET A N 1
ATOM 4747 C CA . MET A 1 594 ? -48.138 -9.293 5.653 1.00 86.25 594 MET A CA 1
ATOM 4748 C C . MET A 1 594 ? -49.182 -10.007 6.547 1.00 86.25 594 MET A C 1
ATOM 4750 O O . MET A 1 594 ? -49.199 -9.818 7.773 1.00 86.25 594 MET A O 1
ATOM 4754 N N . PRO A 1 595 ? -50.069 -10.847 5.980 1.00 85.81 595 PRO A N 1
ATOM 4755 C CA . PRO A 1 595 ? -51.141 -11.503 6.733 1.00 85.81 595 PRO A CA 1
ATOM 4756 C C . PRO A 1 595 ? -50.638 -12.385 7.890 1.00 85.81 595 PRO A C 1
ATOM 4758 O O . PRO A 1 595 ? -51.338 -12.546 8.892 1.00 85.81 595 PRO A O 1
ATOM 4761 N N . GLU A 1 596 ? -49.417 -12.913 7.801 1.00 84.38 596 GLU A N 1
ATOM 4762 C CA . GLU A 1 596 ? -48.775 -13.726 8.834 1.00 84.38 596 GLU A CA 1
ATOM 4763 C C . GLU A 1 596 ? -48.555 -12.981 10.164 1.00 84.38 596 GLU A C 1
ATOM 4765 O O . GLU A 1 596 ? -48.528 -13.611 11.220 1.00 84.38 596 GLU A O 1
ATOM 4770 N N . LEU A 1 597 ? -48.463 -11.645 10.145 1.00 83.19 597 LEU A N 1
ATOM 4771 C CA . LEU A 1 597 ? -48.251 -10.821 11.345 1.00 83.19 597 LEU A CA 1
ATOM 4772 C C . LEU A 1 597 ? -49.550 -10.438 12.063 1.00 83.19 597 LEU A C 1
ATOM 4774 O O . LEU A 1 597 ? -49.512 -9.868 13.155 1.00 83.19 597 LEU A O 1
ATOM 4778 N N . LYS A 1 598 ? -50.713 -10.769 11.486 1.00 80.50 598 LYS A N 1
ATOM 4779 C CA . LYS A 1 598 ? -52.030 -10.383 12.015 1.00 80.50 598 LYS A CA 1
ATOM 4780 C C . LYS A 1 598 ? -52.242 -10.833 13.464 1.00 80.50 598 LYS A C 1
ATOM 4782 O O . LYS A 1 598 ? -52.819 -10.098 14.260 1.00 80.50 598 LYS A O 1
ATOM 4787 N N . GLY A 1 599 ? -51.760 -12.025 13.820 1.00 78.69 599 GLY A N 1
ATOM 4788 C CA . GLY A 1 599 ? -51.877 -12.558 15.180 1.00 78.69 599 GLY A CA 1
ATOM 4789 C C . GLY A 1 599 ? -51.060 -11.783 16.218 1.00 78.69 599 GLY A C 1
ATOM 4790 O O . GLY A 1 599 ? -51.525 -11.601 17.343 1.00 78.69 599 GLY A O 1
ATOM 4791 N N . ASP A 1 600 ? -49.874 -11.304 15.846 1.00 80.62 600 ASP A N 1
ATOM 4792 C CA . ASP A 1 600 ? -48.999 -10.543 16.742 1.00 80.62 600 ASP A CA 1
ATOM 4793 C C . ASP A 1 600 ? -49.455 -9.080 16.863 1.00 80.62 600 ASP A C 1
ATOM 4795 O O . ASP A 1 600 ? -49.461 -8.533 17.966 1.00 80.62 600 ASP A O 1
ATOM 4799 N N . LEU A 1 601 ? -49.978 -8.494 15.779 1.00 76.94 601 LEU A N 1
ATOM 4800 C CA . LEU A 1 601 ? -50.611 -7.170 15.786 1.00 76.94 601 LEU A CA 1
ATOM 4801 C C . LEU A 1 601 ? -51.799 -7.094 16.767 1.00 76.94 601 LEU A C 1
ATOM 4803 O O . LEU A 1 601 ? -51.882 -6.172 17.579 1.00 76.94 601 LEU A O 1
ATOM 4807 N N . ILE A 1 602 ? -52.679 -8.104 16.757 1.00 77.19 602 ILE A N 1
ATOM 4808 C CA . ILE A 1 602 ? -53.848 -8.169 17.654 1.00 77.19 602 ILE A CA 1
ATOM 4809 C C . ILE A 1 602 ? -53.429 -8.256 19.132 1.00 77.19 602 ILE A C 1
ATOM 4811 O O . ILE A 1 602 ? -54.105 -7.703 20.002 1.00 77.19 602 ILE A O 1
ATOM 4815 N N . LYS A 1 603 ? -52.324 -8.945 19.444 1.00 75.06 603 LYS A N 1
ATOM 4816 C CA . LYS A 1 603 ? -51.812 -9.042 20.822 1.00 75.06 603 LYS A CA 1
ATOM 4817 C C . LYS A 1 603 ? -51.305 -7.692 21.327 1.00 75.06 603 LYS A C 1
ATOM 4819 O O . LYS A 1 603 ? -51.648 -7.309 22.442 1.00 75.06 603 LYS A O 1
ATOM 4824 N N . ILE A 1 604 ? -50.574 -6.956 20.486 1.00 74.69 604 ILE A N 1
ATOM 4825 C CA . ILE A 1 604 ? -50.066 -5.607 20.786 1.00 74.69 604 ILE A CA 1
ATOM 4826 C C . ILE A 1 604 ? -51.227 -4.632 21.058 1.00 74.69 604 ILE A C 1
ATOM 4828 O O . ILE A 1 604 ? -51.186 -3.876 22.025 1.00 74.69 604 ILE A O 1
ATOM 4832 N N . GLN A 1 605 ? -52.303 -4.694 20.265 1.00 69.19 605 GLN A N 1
ATOM 4833 C CA . GLN A 1 605 ? -53.474 -3.819 20.420 1.00 69.19 605 GLN A CA 1
ATOM 4834 C C . GLN A 1 605 ? -54.333 -4.132 21.668 1.00 69.19 605 GLN A C 1
ATOM 4836 O O . GLN A 1 605 ? -54.947 -3.228 22.234 1.00 69.19 605 GLN A O 1
ATOM 4841 N N . ARG A 1 606 ? -54.401 -5.395 22.123 1.00 68.19 606 ARG A N 1
ATOM 4842 C CA . ARG A 1 606 ? -55.234 -5.801 23.279 1.00 68.19 606 ARG A CA 1
ATOM 4843 C C . ARG A 1 606 ? -54.667 -5.386 24.638 1.00 68.19 606 ARG A C 1
ATOM 4845 O O . ARG A 1 606 ? -55.455 -5.091 25.534 1.00 68.19 606 ARG A O 1
ATOM 4852 N N . PHE A 1 607 ? -53.345 -5.341 24.778 1.00 62.09 607 PHE A N 1
ATOM 4853 C CA . PHE A 1 607 ? -52.654 -5.021 26.033 1.00 62.09 607 PHE A CA 1
ATOM 4854 C C . PHE A 1 607 ? -52.976 -3.602 26.558 1.00 62.09 607 PHE A C 1
ATOM 4856 O O . PHE A 1 607 ? -53.200 -3.412 27.749 1.00 62.09 607 PHE A O 1
ATOM 4863 N N . ASN A 1 608 ? -53.127 -2.603 25.680 1.00 55.66 608 ASN A N 1
ATOM 4864 C CA . ASN A 1 608 ? -53.289 -1.200 26.098 1.00 55.66 608 ASN A CA 1
ATOM 4865 C C . ASN A 1 608 ? -54.691 -0.806 26.621 1.00 55.66 608 ASN A C 1
ATOM 4867 O O . ASN A 1 608 ? -54.815 0.201 27.313 1.00 55.66 608 ASN A O 1
ATOM 4871 N N . ASN A 1 609 ? -55.761 -1.557 26.328 1.00 57.12 609 ASN A N 1
ATOM 4872 C CA . ASN A 1 609 ? -57.135 -1.049 26.515 1.00 57.12 609 ASN A CA 1
ATOM 4873 C C . ASN A 1 609 ? -57.842 -1.442 27.834 1.00 57.12 609 ASN A C 1
ATOM 4875 O O . ASN A 1 609 ? -58.862 -0.841 28.167 1.00 57.12 609 ASN A O 1
ATOM 4879 N N . LYS A 1 610 ? -57.361 -2.434 28.601 1.00 58.59 610 LYS A N 1
ATOM 4880 C CA . LYS A 1 610 ? -58.137 -3.028 29.719 1.00 58.59 610 LYS A CA 1
ATOM 4881 C C . LYS A 1 610 ? -57.764 -2.519 31.119 1.00 58.59 610 LYS A C 1
ATOM 4883 O O . LYS A 1 610 ? -58.609 -2.497 32.011 1.00 58.59 610 LYS A O 1
ATOM 4888 N N . ILE A 1 611 ? -56.525 -2.082 31.310 1.00 59.62 611 ILE A N 1
ATOM 4889 C CA . ILE A 1 611 ? -55.987 -1.679 32.617 1.00 59.62 611 ILE A CA 1
ATOM 4890 C C . ILE A 1 611 ? -56.433 -0.254 33.007 1.00 59.62 611 ILE A C 1
ATOM 4892 O O . ILE A 1 611 ? -56.808 -0.010 34.156 1.00 59.62 611 ILE A O 1
ATOM 4896 N N . LEU A 1 612 ? -56.497 0.666 32.036 1.00 60.09 612 LEU A N 1
ATOM 4897 C CA . LEU A 1 612 ? -56.888 2.068 32.249 1.00 60.09 612 LEU A CA 1
ATOM 4898 C C . LEU A 1 612 ? -58.316 2.220 32.813 1.00 60.09 612 LEU A C 1
ATOM 4900 O O . LEU A 1 612 ? -58.560 3.059 33.674 1.00 60.09 612 LEU A O 1
ATOM 4904 N N . GLN A 1 613 ? -59.251 1.348 32.422 1.00 69.81 613 GLN A N 1
ATOM 4905 C CA . GLN A 1 613 ? -60.652 1.427 32.862 1.00 69.81 613 GLN A CA 1
ATOM 4906 C C . GLN A 1 613 ? -60.869 1.111 34.356 1.00 69.81 613 GLN A C 1
ATOM 4908 O O . GLN A 1 613 ? -61.824 1.604 34.959 1.00 69.81 613 GLN A O 1
ATOM 4913 N N . LEU A 1 614 ? -60.020 0.280 34.971 1.00 67.56 614 LEU A N 1
ATOM 4914 C CA . LEU A 1 614 ? -60.175 -0.124 36.377 1.00 67.56 614 LEU A CA 1
ATOM 4915 C C . LEU A 1 614 ? -59.588 0.901 37.351 1.00 67.56 614 LEU A C 1
ATOM 4917 O O . LEU A 1 614 ? -60.148 1.124 38.426 1.00 67.56 614 LEU A O 1
ATOM 4921 N N . GLN A 1 615 ? -58.498 1.562 36.962 1.00 72.12 615 GLN A N 1
ATOM 4922 C CA . GLN A 1 615 ? -57.852 2.593 37.772 1.00 72.12 615 GLN A CA 1
ATOM 4923 C C . GLN A 1 615 ? -58.764 3.809 37.992 1.00 72.12 615 GLN A C 1
ATOM 4925 O O . GLN A 1 615 ? -58.838 4.332 39.107 1.00 72.12 615 GLN A O 1
ATOM 4930 N N . ASP A 1 616 ? -59.483 4.243 36.956 1.00 74.44 616 ASP A N 1
ATOM 4931 C CA . ASP A 1 616 ? -60.351 5.421 37.038 1.00 74.44 616 ASP A CA 1
ATOM 4932 C C . ASP A 1 616 ? -61.562 5.193 37.955 1.00 74.44 616 ASP A C 1
ATOM 4934 O O . ASP A 1 616 ? -61.951 6.090 38.707 1.00 74.44 616 ASP A O 1
ATOM 4938 N N . ARG A 1 617 ? -62.083 3.960 38.015 1.00 74.75 617 ARG A N 1
ATOM 4939 C CA . ARG A 1 617 ? -63.128 3.579 38.981 1.00 74.75 617 ARG A CA 1
ATOM 4940 C C . ARG A 1 617 ? -62.633 3.582 40.431 1.00 74.75 617 ARG A C 1
ATOM 4942 O O . ARG A 1 617 ? -63.361 4.031 41.314 1.00 74.75 617 ARG A O 1
ATOM 4949 N N . GLY A 1 618 ? -61.398 3.140 40.687 1.00 78.94 618 GLY A N 1
ATOM 4950 C CA . GLY A 1 618 ? -60.799 3.194 42.028 1.00 78.94 618 GLY A CA 1
ATOM 4951 C C . GLY A 1 618 ? -60.628 4.627 42.547 1.00 78.94 618 GLY A C 1
ATOM 4952 O O . GLY A 1 618 ? -60.953 4.914 43.700 1.00 78.94 618 GLY A O 1
ATOM 4953 N N . LYS A 1 619 ? -60.208 5.558 41.676 1.00 78.00 619 LYS A N 1
ATOM 4954 C CA . LYS A 1 619 ? -60.095 6.994 42.009 1.00 78.00 619 LYS A CA 1
ATOM 4955 C C . LYS A 1 619 ? -61.435 7.608 42.382 1.00 78.00 619 LYS A C 1
ATOM 4957 O O . LYS A 1 619 ? -61.515 8.326 43.377 1.00 78.00 619 LYS A O 1
ATOM 4962 N N . GLN A 1 620 ? -62.478 7.281 41.625 1.00 81.12 620 GLN A N 1
ATOM 4963 C CA . GLN A 1 620 ? -63.832 7.739 41.905 1.00 81.12 620 GLN A CA 1
ATOM 4964 C C . GLN A 1 620 ? -64.300 7.296 43.303 1.00 81.12 620 GLN A C 1
ATOM 4966 O O . GLN A 1 620 ? -64.741 8.125 44.095 1.00 81.12 620 GLN A O 1
ATOM 4971 N N . LYS A 1 621 ? -64.126 6.015 43.656 1.00 80.00 621 LYS A N 1
ATOM 4972 C CA . LYS A 1 621 ? -64.535 5.486 44.971 1.00 80.00 621 LYS A CA 1
ATOM 4973 C C . LYS A 1 621 ? -63.723 6.024 46.144 1.00 80.00 621 LYS A C 1
ATOM 4975 O O . LYS A 1 621 ? -64.283 6.252 47.214 1.00 80.00 621 LYS A O 1
ATOM 4980 N N . PHE A 1 622 ? -62.434 6.292 45.944 1.00 85.69 622 PHE A N 1
ATOM 4981 C CA . PHE A 1 622 ? -61.602 6.918 46.972 1.00 85.69 622 PHE A CA 1
ATOM 4982 C C . PHE A 1 622 ? -62.083 8.341 47.300 1.00 85.69 622 PHE A C 1
ATOM 4984 O O . PHE A 1 622 ? -62.124 8.724 48.468 1.00 85.69 622 PHE A O 1
ATOM 4991 N N . ALA A 1 623 ? -62.484 9.112 46.282 1.00 81.62 623 ALA A N 1
ATOM 4992 C CA . ALA A 1 623 ? -63.014 10.466 46.454 1.00 81.62 623 ALA A CA 1
ATOM 4993 C C . ALA A 1 623 ? -64.384 10.494 47.161 1.00 81.62 623 ALA A C 1
ATOM 4995 O O . ALA A 1 623 ? -64.675 11.438 47.888 1.00 81.62 623 ALA A O 1
ATOM 4996 N N . GLU A 1 624 ? -65.193 9.442 47.003 1.00 84.25 624 GLU A N 1
ATOM 4997 C CA . GLU A 1 624 ? -66.480 9.258 47.696 1.00 84.25 624 GLU A CA 1
ATOM 4998 C C . GLU A 1 624 ? -66.320 8.873 49.189 1.00 84.25 624 GLU A C 1
ATOM 5000 O O . GLU A 1 624 ? -67.314 8.744 49.899 1.00 84.25 624 GLU A O 1
ATOM 5005 N N . GLY A 1 625 ? -65.089 8.680 49.687 1.00 82.31 625 GLY A N 1
ATOM 5006 C CA . GLY A 1 625 ? -64.811 8.269 51.074 1.00 82.31 625 GLY A CA 1
ATOM 5007 C C . GLY A 1 625 ? -65.048 6.779 51.355 1.00 82.31 625 GLY A C 1
ATOM 5008 O O . GLY A 1 625 ? -64.899 6.324 52.489 1.00 82.31 625 GLY A O 1
ATOM 5009 N N . LEU A 1 626 ? -65.377 5.997 50.324 1.00 87.62 626 LEU A N 1
ATOM 5010 C CA . LEU A 1 626 ? -65.620 4.556 50.397 1.00 87.62 626 LEU A CA 1
ATOM 5011 C C . LEU A 1 626 ? -64.294 3.791 50.281 1.00 87.62 626 LEU A C 1
ATOM 5013 O O . LEU A 1 626 ? -64.019 3.105 49.296 1.00 87.62 626 LEU A O 1
ATOM 5017 N N . PHE A 1 627 ? -63.433 3.946 51.288 1.00 84.38 627 PHE A N 1
ATOM 5018 C CA . PHE A 1 627 ? -62.065 3.415 51.277 1.00 84.38 627 PHE A CA 1
ATOM 5019 C C . PHE A 1 627 ? -61.964 1.890 51.070 1.00 84.38 627 PHE A C 1
ATOM 5021 O O . PHE A 1 627 ? -61.067 1.479 50.335 1.00 84.38 627 PHE A O 1
ATOM 5028 N N . PRO A 1 628 ? -62.860 1.040 51.614 1.00 84.06 628 PRO A N 1
ATOM 5029 C CA . PRO A 1 628 ? -62.845 -0.398 51.323 1.00 84.06 628 PRO A CA 1
ATOM 5030 C C . PRO A 1 628 ? -63.151 -0.731 49.853 1.00 84.06 628 PRO A C 1
ATOM 5032 O O . PRO A 1 628 ? -62.489 -1.587 49.269 1.00 84.06 628 PRO A O 1
ATOM 5035 N N . ASP A 1 629 ? -64.096 -0.024 49.227 1.00 74.25 629 ASP A N 1
ATOM 5036 C CA . ASP A 1 629 ? -64.449 -0.238 47.816 1.00 74.25 629 ASP A CA 1
ATOM 5037 C C . ASP A 1 629 ? -63.337 0.261 46.887 1.00 74.25 629 ASP A C 1
ATOM 5039 O O . ASP A 1 629 ? -62.968 -0.403 45.917 1.00 74.25 629 ASP A O 1
ATOM 5043 N N . ALA A 1 630 ? -62.761 1.424 47.205 1.00 79.62 630 ALA A N 1
ATOM 5044 C CA . ALA A 1 630 ? -61.603 1.964 46.502 1.00 79.62 630 ALA A CA 1
ATOM 5045 C C . ALA A 1 630 ? -60.407 1.007 46.568 1.00 79.62 630 ALA A C 1
ATOM 5047 O O . ALA A 1 630 ? -59.759 0.761 45.550 1.00 79.62 630 ALA A O 1
ATOM 5048 N N . LEU A 1 631 ? -60.157 0.432 47.750 1.00 83.88 631 LEU A N 1
ATOM 5049 C CA . LEU A 1 631 ? -59.139 -0.591 47.953 1.00 83.88 631 LEU A CA 1
ATOM 5050 C C . LEU A 1 631 ? -59.410 -1.805 47.056 1.00 83.88 631 LEU A C 1
ATOM 5052 O O . LEU A 1 631 ? -58.514 -2.199 46.320 1.00 83.88 631 LEU A O 1
ATOM 5056 N N . GLY A 1 632 ? -60.649 -2.308 47.007 1.00 76.19 632 GLY A N 1
ATOM 5057 C CA . GLY A 1 632 ? -61.026 -3.434 46.145 1.00 76.19 632 GLY A CA 1
ATOM 5058 C C . GLY A 1 632 ? -60.798 -3.179 44.648 1.00 76.19 632 GLY A C 1
ATOM 5059 O O . GLY A 1 632 ? -60.299 -4.054 43.939 1.00 76.19 632 GLY A O 1
ATOM 5060 N N . PHE A 1 633 ? -61.091 -1.973 44.147 1.00 78.38 633 PHE A N 1
ATOM 5061 C CA . PHE A 1 633 ? -60.808 -1.616 42.750 1.00 78.38 633 PHE A CA 1
ATOM 5062 C C . PHE A 1 633 ? -59.312 -1.436 42.469 1.00 78.38 633 PHE A C 1
ATOM 5064 O O . PHE A 1 633 ? -58.839 -1.879 41.421 1.00 78.38 633 PHE A O 1
ATOM 5071 N N . TYR A 1 634 ? -58.553 -0.825 43.383 1.00 80.25 634 TYR A N 1
ATOM 5072 C CA . TYR A 1 634 ? -57.104 -0.690 43.228 1.00 80.25 634 TYR A CA 1
ATOM 5073 C C . TYR A 1 634 ? -56.377 -2.026 43.349 1.00 80.25 634 TYR A C 1
ATOM 5075 O O . TYR A 1 634 ? -55.441 -2.259 42.593 1.00 80.25 634 TYR A O 1
ATOM 5083 N N . GLU A 1 635 ? -56.824 -2.922 44.227 1.00 79.62 635 GLU A N 1
ATOM 5084 C CA . GLU A 1 635 ? -56.313 -4.286 44.339 1.00 79.62 635 GLU A CA 1
ATOM 5085 C C . GLU A 1 635 ? -56.677 -5.116 43.109 1.00 79.62 635 GLU A C 1
ATOM 5087 O O . GLU A 1 635 ? -55.825 -5.844 42.619 1.00 79.62 635 GLU A O 1
ATOM 5092 N N . ALA A 1 636 ? -57.881 -4.975 42.543 1.00 74.44 636 ALA A N 1
ATOM 5093 C CA . ALA A 1 636 ? -58.255 -5.650 41.298 1.00 74.44 636 ALA A CA 1
ATOM 5094 C C . ALA A 1 636 ? -57.456 -5.133 40.088 1.00 74.44 636 ALA A C 1
ATOM 5096 O O . ALA A 1 636 ? -57.010 -5.931 39.262 1.00 74.44 636 ALA A O 1
ATOM 5097 N N . ALA A 1 637 ? -57.238 -3.816 39.994 1.00 73.12 637 ALA A N 1
ATOM 5098 C CA . ALA A 1 637 ? -56.387 -3.202 38.976 1.00 73.12 637 ALA A CA 1
ATOM 5099 C C . ALA A 1 637 ? -54.919 -3.620 39.146 1.00 73.12 637 ALA A C 1
ATOM 5101 O O . ALA A 1 637 ? -54.260 -3.953 38.165 1.00 73.12 637 ALA A O 1
ATOM 5102 N N . LEU A 1 638 ? -54.427 -3.668 40.389 1.00 78.19 638 LEU A N 1
ATOM 5103 C CA . LEU A 1 638 ? -53.076 -4.113 40.715 1.00 78.19 638 LEU A CA 1
ATOM 5104 C C . LEU A 1 638 ? -52.913 -5.611 40.445 1.00 78.19 638 LEU A C 1
ATOM 5106 O O . LEU A 1 638 ? -51.902 -6.003 39.885 1.00 78.19 638 LEU A O 1
ATOM 5110 N N . LEU A 1 639 ? -53.907 -6.437 40.771 1.00 73.94 639 LEU A N 1
ATOM 5111 C CA . LEU A 1 639 ? -53.909 -7.874 40.511 1.00 73.94 639 LEU A CA 1
ATOM 5112 C C . LEU A 1 639 ? -53.950 -8.162 39.011 1.00 73.94 639 LEU A C 1
ATOM 5114 O O . LEU A 1 639 ? -53.294 -9.093 38.572 1.00 73.94 639 LEU A O 1
ATOM 5118 N N . LEU A 1 640 ? -54.689 -7.386 38.213 1.00 64.31 640 LEU A N 1
ATOM 5119 C CA . LEU A 1 640 ? -54.673 -7.503 36.751 1.00 64.31 640 LEU A CA 1
ATOM 5120 C C . LEU A 1 640 ? -53.347 -7.027 36.156 1.00 64.31 640 LEU A C 1
ATOM 5122 O O . LEU A 1 640 ? -52.797 -7.736 35.323 1.00 64.31 640 LEU A O 1
ATOM 5126 N N . ALA A 1 641 ? -52.785 -5.923 36.653 1.00 65.19 641 ALA A N 1
ATOM 5127 C CA . ALA A 1 641 ? -51.432 -5.475 36.311 1.00 65.19 641 ALA A CA 1
ATOM 5128 C C . ALA A 1 641 ? -50.322 -6.422 36.823 1.00 65.19 641 ALA A C 1
ATOM 5130 O O . ALA A 1 641 ? -49.178 -6.310 36.400 1.00 65.19 641 ALA A O 1
ATOM 5131 N N . GLN A 1 642 ? -50.640 -7.329 37.755 1.00 62.53 642 GLN A N 1
ATOM 5132 C CA . GLN A 1 642 ? -49.736 -8.360 38.283 1.00 62.53 642 GLN A CA 1
ATOM 5133 C C . GLN A 1 642 ? -49.961 -9.751 37.663 1.00 62.53 642 GLN A C 1
ATOM 5135 O O . GLN A 1 642 ? -49.050 -10.571 37.716 1.00 62.53 642 GLN A O 1
ATOM 5140 N N . LYS A 1 643 ? -51.167 -10.048 37.150 1.00 55.09 643 LYS A N 1
ATOM 5141 C CA . LYS A 1 643 ? -51.545 -11.313 36.488 1.00 55.09 643 LYS A CA 1
ATOM 5142 C C . LYS A 1 643 ? -51.299 -11.278 34.991 1.00 55.09 643 LYS A C 1
ATOM 5144 O O . LYS A 1 643 ? -51.011 -12.321 34.413 1.00 55.09 643 LYS A O 1
ATOM 5149 N N . GLU A 1 644 ? -51.473 -10.122 34.356 1.00 51.59 644 GLU A N 1
ATOM 5150 C CA . GLU A 1 644 ? -50.842 -9.909 33.065 1.00 51.59 644 GLU A CA 1
ATOM 5151 C C . GLU A 1 644 ? -49.355 -9.838 33.341 1.00 51.59 644 GLU A C 1
ATOM 5153 O O . GLU A 1 644 ? -48.890 -9.087 34.191 1.00 51.59 644 GLU A O 1
ATOM 5158 N N . GLU A 1 645 ? -48.637 -10.734 32.695 1.00 39.59 645 GLU A N 1
ATOM 5159 C CA . GLU A 1 645 ? -47.312 -11.156 33.105 1.00 39.59 645 GLU A CA 1
ATOM 5160 C C . GLU A 1 645 ? -46.290 -9.976 33.040 1.00 39.59 645 GLU A C 1
ATOM 5162 O O . GLU A 1 645 ? -45.207 -10.056 33.578 1.00 39.59 645 GLU A O 1
ATOM 5167 N N . HIS A 1 646 ? -46.642 -8.788 32.531 1.00 42.28 646 HIS A N 1
ATOM 5168 C CA . HIS A 1 646 ? -45.806 -7.577 32.555 1.00 42.28 646 HIS A CA 1
ATOM 5169 C C . HIS A 1 646 ? -46.287 -6.545 33.599 1.00 42.28 646 HIS A C 1
ATOM 5171 O O . HIS A 1 646 ? -47.280 -5.852 33.372 1.00 42.28 646 HIS A O 1
ATOM 5177 N N . ARG A 1 647 ? -45.558 -6.386 34.717 1.00 51.31 647 ARG A N 1
ATOM 5178 C CA . ARG A 1 647 ? -45.804 -5.332 35.725 1.00 51.31 647 ARG A CA 1
ATOM 5179 C C . ARG A 1 647 ? -45.429 -3.954 35.175 1.00 51.31 647 ARG A C 1
ATOM 5181 O O . ARG A 1 647 ? -44.261 -3.605 35.218 1.00 51.31 647 ARG A O 1
ATOM 5188 N N . ASP A 1 648 ? -46.398 -3.135 34.781 1.00 61.22 648 ASP A N 1
ATOM 5189 C CA . ASP A 1 648 ? -46.204 -1.679 34.702 1.00 61.22 648 ASP A CA 1
ATOM 5190 C C . ASP A 1 648 ? -45.717 -1.171 36.064 1.00 61.22 648 ASP A C 1
ATOM 5192 O O . ASP A 1 648 ? -46.521 -1.034 36.984 1.00 61.22 648 ASP A O 1
ATOM 5196 N N . GLU A 1 649 ? -44.413 -0.966 36.256 1.00 63.78 649 GLU A N 1
ATOM 5197 C CA . GLU A 1 649 ? -43.893 -0.587 37.570 1.00 63.78 649 GLU A CA 1
ATOM 5198 C C . GLU A 1 649 ? -44.461 0.751 38.024 1.00 63.78 649 GLU A C 1
ATOM 5200 O O . GLU A 1 649 ? -44.844 0.867 39.180 1.00 63.78 649 GLU A O 1
ATOM 5205 N N . LEU A 1 650 ? -44.593 1.753 37.151 1.00 63.94 650 LEU A N 1
ATOM 5206 C CA . LEU A 1 650 ? -45.091 3.060 37.578 1.00 63.94 650 LEU A CA 1
ATOM 5207 C C . LEU A 1 650 ? -46.569 2.990 37.950 1.00 63.94 650 LEU A C 1
ATOM 5209 O O . LEU A 1 650 ? -46.972 3.559 38.964 1.00 63.94 650 LEU A O 1
ATOM 5213 N N . LEU A 1 651 ? -47.383 2.297 37.164 1.00 72.56 651 LEU A N 1
ATOM 5214 C CA . LEU A 1 651 ? -48.795 2.110 37.450 1.00 72.56 651 LEU A CA 1
ATOM 5215 C C . LEU A 1 651 ? -48.994 1.193 38.647 1.00 72.56 651 LEU A C 1
ATOM 5217 O O . LEU A 1 651 ? -49.809 1.511 39.506 1.00 72.56 651 LEU A O 1
ATOM 5221 N N . ALA A 1 652 ? -48.231 0.108 38.763 1.00 74.69 652 ALA A N 1
ATOM 5222 C CA . ALA A 1 652 ? -48.245 -0.758 39.929 1.00 74.69 652 ALA A CA 1
ATOM 5223 C C . ALA A 1 652 ? -47.831 0.035 41.167 1.00 74.69 652 ALA A C 1
ATOM 5225 O O . ALA A 1 652 ? -48.530 -0.023 42.164 1.00 74.69 652 ALA A O 1
ATOM 5226 N N . LEU A 1 653 ? -46.770 0.838 41.120 1.00 76.12 653 LEU A N 1
ATOM 5227 C CA . LEU A 1 653 ? -46.334 1.701 42.222 1.00 76.12 653 LEU A CA 1
ATOM 5228 C C . LEU A 1 653 ? -47.338 2.802 42.529 1.00 76.12 653 LEU A C 1
ATOM 5230 O O . LEU A 1 653 ? -47.541 3.124 43.693 1.00 76.12 653 LEU A O 1
ATOM 5234 N N . THR A 1 654 ? -48.000 3.356 41.519 1.00 77.88 654 THR A N 1
ATOM 5235 C CA . THR A 1 654 ? -49.066 4.344 41.702 1.00 77.88 654 THR A CA 1
ATOM 5236 C C . THR A 1 654 ? -50.272 3.697 42.381 1.00 77.88 654 THR A C 1
ATOM 5238 O O . THR A 1 654 ? -50.814 4.249 43.335 1.00 77.88 654 THR A O 1
ATOM 5241 N N . LEU A 1 655 ? -50.653 2.490 41.958 1.00 79.06 655 LEU A N 1
ATOM 5242 C CA . LEU A 1 655 ? -51.705 1.688 42.580 1.00 79.06 655 LEU A CA 1
ATOM 5243 C C . LEU A 1 655 ? -51.316 1.277 44.008 1.00 79.06 655 LEU A C 1
ATOM 5245 O O . LEU A 1 655 ? -52.121 1.440 44.916 1.00 79.06 655 LEU A O 1
ATOM 5249 N N . LYS A 1 656 ? -50.071 0.847 44.247 1.00 84.44 656 LYS A N 1
ATOM 5250 C CA . LYS A 1 656 ? -49.539 0.521 45.582 1.00 84.44 656 LYS A CA 1
ATOM 5251 C C . LYS A 1 656 ? -49.467 1.752 46.482 1.00 84.44 656 LYS A C 1
ATOM 5253 O O . LYS A 1 656 ? -49.830 1.658 47.644 1.00 84.44 656 LYS A O 1
ATOM 5258 N N . SER A 1 657 ? -49.064 2.909 45.961 1.00 83.38 657 SER A N 1
ATOM 5259 C CA . SER A 1 657 ? -49.069 4.185 46.685 1.00 83.38 657 SER A CA 1
ATOM 5260 C C . SER A 1 657 ? -50.490 4.567 47.103 1.00 83.38 657 SER A C 1
ATOM 5262 O O . SER A 1 657 ? -50.720 4.920 48.260 1.00 83.38 657 SER A O 1
ATOM 5264 N N . ASN A 1 658 ? -51.465 4.396 46.206 1.00 82.31 658 ASN A N 1
ATOM 5265 C CA . ASN A 1 658 ? -52.878 4.606 46.514 1.00 82.31 658 ASN A CA 1
ATOM 5266 C C . ASN A 1 658 ? -53.401 3.585 47.541 1.00 82.31 658 ASN A C 1
ATOM 5268 O O . ASN A 1 658 ? -54.143 3.967 48.442 1.00 82.31 658 ASN A O 1
ATOM 5272 N N . ILE A 1 659 ? -52.972 2.320 47.479 1.00 83.88 659 ILE A N 1
ATOM 5273 C CA . ILE A 1 659 ? -53.288 1.283 48.478 1.00 83.88 659 ILE A CA 1
ATOM 5274 C C . ILE A 1 659 ? -52.694 1.639 49.853 1.00 83.88 659 ILE A C 1
ATOM 5276 O O . ILE A 1 659 ? -53.409 1.605 50.851 1.00 83.88 659 ILE A O 1
ATOM 5280 N N . ILE A 1 660 ? -51.427 2.065 49.920 1.00 83.75 660 ILE A N 1
ATOM 5281 C CA . ILE A 1 660 ? -50.750 2.506 51.156 1.00 83.75 660 ILE A CA 1
ATOM 5282 C C . ILE A 1 660 ? -51.476 3.705 51.771 1.00 83.75 660 ILE A C 1
ATOM 5284 O O . ILE A 1 660 ? -51.751 3.723 52.972 1.00 83.75 660 ILE A O 1
ATOM 5288 N N . LEU A 1 661 ? -51.843 4.690 50.947 1.00 83.12 661 LEU A N 1
ATOM 5289 C CA . LEU A 1 661 ? -52.630 5.841 51.384 1.00 83.12 661 LEU A CA 1
ATOM 5290 C C . LEU A 1 661 ? -54.006 5.413 51.923 1.00 83.12 661 LEU A C 1
ATOM 5292 O O . LEU A 1 661 ? -54.464 5.947 52.934 1.00 83.12 661 LEU A O 1
ATOM 5296 N N . THR A 1 662 ? -54.641 4.430 51.284 1.00 81.75 662 THR A N 1
ATOM 5297 C CA . THR A 1 662 ? -55.934 3.883 51.715 1.00 81.75 662 THR A CA 1
ATOM 5298 C C . THR A 1 662 ? -55.808 3.147 53.057 1.00 81.75 662 THR A C 1
ATOM 5300 O O . THR A 1 662 ? -56.605 3.398 53.958 1.00 81.75 662 THR A O 1
ATOM 5303 N N . HIS A 1 663 ? -54.757 2.343 53.271 1.00 82.88 663 HIS A N 1
ATOM 5304 C CA . HIS A 1 663 ? -54.484 1.696 54.565 1.00 82.88 663 HIS A CA 1
ATOM 5305 C C . HIS A 1 663 ? -54.148 2.682 55.686 1.00 82.88 663 HIS A C 1
ATOM 5307 O O . HIS A 1 663 ? -54.581 2.479 56.822 1.00 82.88 663 HIS A O 1
ATOM 5313 N N . ARG A 1 664 ? -53.437 3.777 55.384 1.00 82.00 664 ARG A N 1
ATOM 5314 C CA . ARG A 1 664 ? -53.220 4.869 56.345 1.00 82.00 664 ARG A CA 1
ATOM 5315 C C . ARG A 1 664 ? -54.552 5.459 56.813 1.00 82.00 664 ARG A C 1
ATOM 5317 O O . ARG A 1 664 ? -54.750 5.645 58.008 1.00 82.00 664 ARG A O 1
ATOM 5324 N N . LYS A 1 665 ? -55.486 5.720 55.892 1.00 83.31 665 LYS A N 1
ATOM 5325 C CA . LYS A 1 665 ? -56.825 6.239 56.229 1.00 83.31 665 LYS A CA 1
ATOM 5326 C C . LYS A 1 665 ? -57.695 5.237 56.993 1.00 83.31 665 LYS A C 1
ATOM 5328 O O . LYS A 1 665 ? -58.570 5.662 57.736 1.00 83.31 665 LYS A O 1
ATOM 5333 N N . LEU A 1 666 ? -57.413 3.942 56.862 1.00 81.56 666 LEU A N 1
ATOM 5334 C CA . LEU A 1 666 ? -58.030 2.865 57.641 1.00 81.56 666 LEU A CA 1
ATOM 5335 C C . LEU A 1 666 ? -57.325 2.587 58.987 1.00 81.56 666 LEU A C 1
ATOM 5337 O O . LEU A 1 666 ? -57.716 1.643 59.668 1.00 81.56 666 LEU A O 1
ATOM 5341 N N . LEU A 1 667 ? -56.307 3.375 59.369 1.00 82.31 667 LEU A N 1
ATOM 5342 C CA . LEU A 1 667 ? -55.518 3.218 60.603 1.00 82.31 667 LEU A CA 1
ATOM 5343 C C . LEU A 1 667 ? -54.828 1.843 60.738 1.00 82.31 667 LEU A C 1
ATOM 5345 O O . LEU A 1 667 ? -54.823 1.234 61.803 1.00 82.31 667 LEU A O 1
ATOM 5349 N N . GLN A 1 668 ? -54.226 1.341 59.652 1.00 81.94 668 GLN A N 1
ATOM 5350 C CA . GLN A 1 668 ? -53.516 0.049 59.616 1.00 81.94 668 GLN A CA 1
ATOM 5351 C C . GLN A 1 668 ? -52.010 0.233 59.320 1.00 81.94 668 GLN A C 1
ATOM 5353 O O . GLN A 1 668 ? -51.565 -0.066 58.205 1.00 81.94 668 GLN A O 1
ATOM 5358 N N . PRO A 1 669 ? -51.202 0.728 60.281 1.00 77.44 669 PRO A N 1
ATOM 5359 C CA . PRO A 1 669 ? -49.805 1.113 60.042 1.00 77.44 669 PRO A CA 1
ATOM 5360 C C . PRO A 1 669 ? -48.900 -0.066 59.665 1.00 77.44 669 PRO A C 1
ATOM 5362 O O . PRO A 1 669 ? -48.013 0.089 58.831 1.00 77.44 669 PRO A O 1
ATOM 5365 N N . GLU A 1 670 ? -49.166 -1.260 60.196 1.00 78.19 670 GLU A N 1
ATOM 5366 C CA . GLU A 1 670 ? -48.384 -2.467 59.899 1.00 78.19 670 GLU A CA 1
ATOM 5367 C C . GLU A 1 670 ? -48.499 -2.871 58.423 1.00 78.19 670 GLU A C 1
ATOM 5369 O O . GLU A 1 670 ? -47.507 -3.155 57.752 1.00 78.19 670 GLU A O 1
ATOM 5374 N N . LYS A 1 671 ? -49.723 -2.830 57.880 1.00 81.94 671 LYS A N 1
ATOM 5375 C CA . LYS A 1 671 ? -49.988 -3.132 56.468 1.00 81.94 671 LYS A CA 1
ATOM 5376 C C . LYS A 1 671 ? -49.458 -2.031 55.555 1.00 81.94 671 LYS A C 1
ATOM 5378 O O . LYS A 1 671 ? -48.939 -2.336 54.485 1.00 81.94 671 LYS A O 1
ATOM 5383 N N . ALA A 1 672 ? -49.540 -0.770 55.983 1.00 77.12 672 ALA A N 1
ATOM 5384 C CA . ALA A 1 672 ? -48.968 0.354 55.248 1.00 77.12 672 ALA A CA 1
ATOM 5385 C C . ALA A 1 672 ? -47.434 0.254 55.148 1.00 77.12 672 ALA A C 1
ATOM 5387 O O . ALA A 1 672 ? -46.897 0.434 54.058 1.00 77.12 672 ALA A O 1
ATOM 5388 N N . LEU A 1 673 ? -46.742 -0.095 56.239 1.00 74.69 673 LEU A N 1
ATOM 5389 C CA . LEU A 1 673 ? -45.289 -0.310 56.264 1.00 74.69 673 LEU A CA 1
ATOM 5390 C C . LEU A 1 673 ? -44.862 -1.507 55.416 1.00 74.69 673 LEU A C 1
ATOM 5392 O O . LEU A 1 673 ? -43.970 -1.380 54.581 1.00 74.69 673 LEU A O 1
ATOM 5396 N N . MET A 1 674 ? -45.523 -2.653 55.593 1.00 82.81 674 MET A N 1
ATOM 5397 C CA . MET A 1 674 ? -45.236 -3.866 54.825 1.00 82.81 674 MET A CA 1
ATOM 5398 C C . MET A 1 674 ? -45.405 -3.618 53.322 1.00 82.81 674 MET A C 1
ATOM 5400 O O . MET A 1 674 ? -44.561 -4.002 52.511 1.00 82.81 674 MET A O 1
ATOM 5404 N N . MET A 1 675 ? -46.483 -2.926 52.948 1.00 81.25 675 MET A N 1
ATOM 5405 C CA . MET A 1 675 ? -46.764 -2.601 51.558 1.00 81.25 675 MET A CA 1
ATOM 5406 C C . MET A 1 675 ? -45.822 -1.524 51.008 1.00 81.25 675 MET A C 1
ATOM 5408 O O . MET A 1 675 ? -45.488 -1.573 49.827 1.00 81.25 675 MET A O 1
ATOM 5412 N N . ALA A 1 676 ? -45.353 -0.589 51.839 1.00 80.31 676 ALA A N 1
ATOM 5413 C CA . ALA A 1 676 ? -44.363 0.416 51.459 1.00 80.31 676 ALA A CA 1
ATOM 5414 C C . ALA A 1 676 ? -42.971 -0.182 51.247 1.00 80.31 676 ALA A C 1
ATOM 5416 O O . ALA A 1 676 ? -42.345 0.157 50.249 1.00 80.31 676 ALA A O 1
ATOM 5417 N N . GLY A 1 677 ? -42.522 -1.101 52.109 1.00 77.50 677 GLY A N 1
ATOM 5418 C CA . GLY A 1 677 ? -41.275 -1.845 51.903 1.00 77.50 677 GLY A CA 1
ATOM 5419 C C . GLY A 1 677 ? -41.298 -2.593 50.574 1.00 77.50 677 GLY A C 1
ATOM 5420 O O . GLY A 1 677 ? -40.461 -2.352 49.710 1.00 77.50 677 GLY A O 1
ATOM 5421 N N . LYS A 1 678 ? -42.364 -3.367 50.336 1.00 79.81 678 LYS A N 1
ATOM 5422 C CA . LYS A 1 678 ? -42.558 -4.067 49.061 1.00 79.81 678 LYS A CA 1
ATOM 5423 C C . LYS A 1 678 ? -42.653 -3.107 47.871 1.00 79.81 678 LYS A C 1
ATOM 5425 O O . LYS A 1 678 ? -42.094 -3.370 46.815 1.00 79.81 678 LYS A O 1
ATOM 5430 N N . ALA A 1 679 ? -43.352 -1.981 48.021 1.00 78.56 679 ALA A N 1
ATOM 5431 C CA . ALA A 1 679 ? -43.448 -0.982 46.965 1.00 78.56 679 ALA A CA 1
ATOM 5432 C C . ALA A 1 679 ? -42.091 -0.337 46.665 1.00 78.56 679 ALA A C 1
ATOM 5434 O O . ALA A 1 679 ? -41.814 -0.112 45.503 1.00 78.56 679 ALA A O 1
ATOM 5435 N N . LEU A 1 680 ? -41.248 -0.059 47.660 1.00 77.44 680 LEU A N 1
ATOM 5436 C CA . LEU A 1 680 ? -39.943 0.577 47.465 1.00 77.44 680 LEU A CA 1
ATOM 5437 C C . LEU A 1 680 ? -38.885 -0.384 46.918 1.00 77.44 680 LEU A C 1
ATOM 5439 O O . LEU A 1 680 ? -38.068 0.034 46.098 1.00 77.44 680 LEU A O 1
ATOM 5443 N N . GLU A 1 681 ? -38.948 -1.660 47.300 1.00 77.69 681 GLU A N 1
ATOM 5444 C CA . GLU A 1 681 ? -38.193 -2.743 46.658 1.00 77.69 681 GLU A CA 1
ATOM 5445 C C . GLU A 1 681 ? -38.583 -2.876 45.180 1.00 77.69 681 GLU A C 1
ATOM 5447 O O . GLU A 1 681 ? -37.718 -2.944 44.310 1.00 77.69 681 GLU A O 1
ATOM 5452 N N . ASP A 1 682 ? -39.886 -2.808 44.887 1.00 71.25 682 ASP A N 1
ATOM 5453 C CA . ASP A 1 682 ? -40.424 -2.811 43.525 1.00 71.25 682 ASP A CA 1
ATOM 5454 C C . ASP A 1 682 ? -40.263 -1.441 42.807 1.00 71.25 682 ASP A C 1
ATOM 5456 O O . ASP A 1 682 ? -40.702 -1.305 41.668 1.00 71.25 682 ASP A O 1
ATOM 5460 N N . ALA A 1 683 ? -39.700 -0.398 43.447 1.00 64.88 683 ALA A N 1
ATOM 5461 C CA . ALA A 1 683 ? -39.702 0.979 42.925 1.00 64.88 683 ALA A CA 1
ATOM 5462 C C . ALA A 1 683 ? -38.499 1.370 42.059 1.00 64.88 683 ALA A C 1
ATOM 5464 O O . ALA A 1 683 ? -38.423 2.540 41.673 1.00 64.88 683 ALA A O 1
ATOM 5465 N N . GLY A 1 684 ? -37.564 0.455 41.784 1.00 70.62 684 GLY A N 1
ATOM 5466 C CA . GLY A 1 684 ? -36.456 0.607 40.826 1.00 70.62 684 GLY A CA 1
ATOM 5467 C C . GLY A 1 684 ? -36.023 2.055 40.536 1.00 70.62 684 GLY A C 1
ATOM 5468 O O . GLY A 1 684 ? -35.550 2.771 41.423 1.00 70.62 684 GLY A O 1
ATOM 5469 N N . SER A 1 685 ? -36.236 2.520 39.301 1.00 52.25 685 SER A N 1
ATOM 5470 C CA . SER A 1 685 ? -35.968 3.892 38.830 1.00 52.25 685 SER A CA 1
ATOM 5471 C C . SER A 1 685 ? -37.196 4.822 38.842 1.00 52.25 685 SER A C 1
ATOM 5473 O O . SER A 1 685 ? -37.225 5.811 38.111 1.00 52.25 685 SER A O 1
ATOM 5475 N N . ALA A 1 686 ? -38.238 4.508 39.616 1.00 60.25 686 ALA A N 1
ATOM 5476 C CA . ALA A 1 686 ? -39.478 5.283 39.639 1.00 60.25 686 ALA A CA 1
ATOM 5477 C C . ALA A 1 686 ? -39.262 6.744 40.065 1.00 60.25 686 ALA A C 1
ATOM 5479 O O . ALA A 1 686 ? -38.290 7.066 40.758 1.00 60.25 686 ALA A O 1
ATOM 5480 N N . SER A 1 687 ? -40.195 7.622 39.668 1.00 67.94 687 SER A N 1
ATOM 5481 C CA . SER A 1 687 ? -40.066 9.061 39.904 1.00 67.94 687 SER A CA 1
ATOM 5482 C C . SER A 1 687 ? -39.874 9.362 41.389 1.00 67.94 687 SER A C 1
ATOM 5484 O O . SER A 1 687 ? -40.548 8.805 42.265 1.00 67.94 687 SER A O 1
ATOM 5486 N N . ILE A 1 688 ? -38.928 10.259 41.657 1.00 74.44 688 ILE A N 1
ATOM 5487 C CA . ILE A 1 688 ? -38.563 10.718 42.997 1.00 74.44 688 ILE A CA 1
ATOM 5488 C C . ILE A 1 688 ? -39.833 11.085 43.790 1.00 74.44 688 ILE A C 1
ATOM 5490 O O . ILE A 1 688 ? -40.029 10.656 44.925 1.00 74.44 688 ILE A O 1
ATOM 5494 N N . GLU A 1 689 ? -40.777 11.766 43.154 1.00 72.94 689 GLU A N 1
ATOM 5495 C CA . GLU A 1 689 ? -41.990 12.243 43.817 1.00 72.94 689 GLU A CA 1
ATOM 5496 C C . GLU A 1 689 ? -42.944 11.133 44.253 1.00 72.94 689 GLU A C 1
ATOM 5498 O O . GLU A 1 689 ? -43.656 11.278 45.250 1.00 72.94 689 GLU A O 1
ATOM 5503 N N . LEU A 1 690 ? -42.927 9.989 43.570 1.00 74.38 690 LEU A N 1
ATOM 5504 C CA . LEU A 1 690 ? -43.710 8.828 43.971 1.00 74.38 690 LEU A CA 1
ATOM 5505 C C . LEU A 1 690 ? -43.066 8.102 45.159 1.00 74.38 690 LEU A C 1
ATOM 5507 O O . LEU A 1 690 ? -43.764 7.750 46.111 1.00 74.38 690 LEU A O 1
ATOM 5511 N N . LYS A 1 691 ? -41.735 7.958 45.158 1.00 77.06 691 LYS A N 1
ATOM 5512 C CA . LYS A 1 691 ? -40.980 7.404 46.295 1.00 77.06 691 LYS A CA 1
ATOM 5513 C C . LYS A 1 691 ? -41.116 8.279 47.542 1.00 77.06 691 LYS A C 1
ATOM 5515 O O . LYS A 1 691 ? -41.366 7.742 48.620 1.00 77.06 691 LYS A O 1
ATOM 5520 N N . LYS A 1 692 ? -41.074 9.613 47.394 1.00 78.50 692 LYS A N 1
ATOM 5521 C CA . LYS A 1 692 ? -41.385 10.561 48.480 1.00 78.50 692 LYS A CA 1
ATOM 5522 C C . LYS A 1 692 ? -42.767 10.297 49.065 1.00 78.50 692 LYS A C 1
ATOM 5524 O O . LYS A 1 692 ? -42.897 10.157 50.275 1.00 78.50 692 LYS A O 1
ATOM 5529 N N . LYS A 1 693 ? -43.800 10.185 48.220 1.00 78.12 693 LYS A N 1
ATOM 5530 C CA . LYS A 1 693 ? -45.180 9.930 48.669 1.00 78.12 693 LYS A CA 1
ATOM 5531 C C . LYS A 1 693 ? -45.338 8.582 49.371 1.00 78.12 693 LYS A C 1
ATOM 5533 O O . LYS A 1 693 ? -46.089 8.504 50.341 1.00 78.12 693 LYS A O 1
ATOM 5538 N N . ILE A 1 694 ? -44.665 7.534 48.897 1.00 80.50 694 ILE A N 1
ATOM 5539 C CA . ILE A 1 694 ? -44.691 6.206 49.528 1.00 80.50 694 ILE A CA 1
ATOM 5540 C C . ILE A 1 694 ? -44.042 6.268 50.917 1.00 80.50 694 ILE A C 1
ATOM 5542 O O . ILE A 1 694 ? -44.693 5.920 51.902 1.00 80.50 694 ILE A O 1
ATOM 5546 N N . LEU A 1 695 ? -42.811 6.784 51.006 1.00 79.50 695 LEU A N 1
ATOM 5547 C CA . LEU A 1 695 ? -42.063 6.909 52.262 1.00 79.50 695 LEU A CA 1
ATOM 5548 C C . LEU A 1 695 ? -42.787 7.813 53.265 1.00 79.50 695 LEU A C 1
ATOM 5550 O O . LEU A 1 695 ? -42.970 7.434 54.419 1.00 79.50 695 LEU A O 1
ATOM 5554 N N . PHE A 1 696 ? -43.275 8.971 52.817 1.00 78.31 696 PHE A N 1
ATOM 5555 C CA . PHE A 1 696 ? -43.999 9.914 53.664 1.00 78.31 696 PHE A CA 1
ATOM 5556 C C . PHE A 1 696 ? -45.256 9.289 54.272 1.00 78.31 696 PHE A C 1
ATOM 5558 O O . PHE A 1 696 ? -45.474 9.394 55.475 1.00 78.31 696 PHE A O 1
ATOM 5565 N N . ASN A 1 697 ? -46.081 8.602 53.474 1.00 75.44 697 ASN A N 1
ATOM 5566 C CA . ASN A 1 697 ? -47.301 7.981 53.992 1.00 75.44 697 ASN A CA 1
ATOM 5567 C C . ASN A 1 697 ? -47.017 6.790 54.916 1.00 75.44 697 ASN A C 1
ATOM 5569 O O . ASN A 1 697 ? -47.774 6.587 55.863 1.00 75.44 697 ASN A O 1
ATOM 5573 N N . ALA A 1 698 ? -45.940 6.040 54.672 1.00 77.31 698 ALA A N 1
ATOM 5574 C CA . ALA A 1 698 ? -45.526 4.928 55.521 1.00 77.31 698 ALA A CA 1
ATOM 5575 C C . ALA A 1 698 ? -45.024 5.413 56.888 1.00 77.31 698 ALA A C 1
ATOM 5577 O O . ALA A 1 698 ? -45.564 5.010 57.916 1.00 77.31 698 ALA A O 1
ATOM 5578 N N . PHE A 1 699 ? -44.063 6.341 56.914 1.00 75.25 699 PHE A N 1
ATOM 5579 C CA . PHE A 1 699 ? -43.527 6.884 58.166 1.00 75.25 699 PHE A CA 1
ATOM 5580 C C . PHE A 1 699 ? -44.575 7.670 58.946 1.00 75.25 699 PHE A C 1
ATOM 5582 O O . PHE A 1 699 ? -44.677 7.524 60.161 1.00 75.25 699 PHE A O 1
ATOM 5589 N N . LYS A 1 700 ? -45.422 8.440 58.257 1.00 72.44 700 LYS A N 1
ATOM 5590 C CA . LYS A 1 700 ? -46.503 9.178 58.907 1.00 72.44 700 LYS A CA 1
ATOM 5591 C C . LYS A 1 700 ? -47.554 8.254 59.523 1.00 72.44 700 LYS A C 1
ATOM 5593 O O . LYS A 1 700 ? -48.048 8.573 60.593 1.00 72.44 700 LYS A O 1
ATOM 5598 N N . ALA A 1 701 ? -47.836 7.092 58.927 1.00 73.12 701 ALA A N 1
ATOM 5599 C CA . ALA A 1 701 ? -48.711 6.093 59.544 1.00 73.12 701 ALA A CA 1
ATOM 5600 C C . ALA A 1 701 ? -48.123 5.515 60.848 1.00 73.12 701 ALA A C 1
ATOM 5602 O O . ALA A 1 701 ? -48.878 5.242 61.778 1.00 73.12 701 ALA A O 1
ATOM 5603 N N . VAL A 1 702 ? -46.797 5.359 60.945 1.00 70.25 702 VAL A N 1
ATOM 5604 C CA . VAL A 1 702 ? -46.112 4.917 62.177 1.00 70.25 702 VAL A CA 1
ATOM 5605 C C . VAL A 1 702 ? -46.125 6.014 63.239 1.00 70.25 702 VAL A C 1
ATOM 5607 O O . VAL A 1 702 ? -46.501 5.760 64.379 1.00 70.25 702 VAL A O 1
ATOM 5610 N N . LEU A 1 703 ? -45.783 7.245 62.849 1.00 65.12 703 LEU A N 1
ATOM 5611 C CA . LEU A 1 703 ? -45.777 8.428 63.717 1.00 65.12 703 LEU A CA 1
ATOM 5612 C C . LEU A 1 703 ? -47.173 8.756 64.267 1.00 65.12 703 LEU A C 1
ATOM 5614 O O . LEU A 1 703 ? -47.318 9.025 65.454 1.00 65.12 703 LEU A O 1
ATOM 5618 N N . GLU A 1 704 ? -48.220 8.649 63.443 1.00 69.75 704 GLU A N 1
ATOM 5619 C CA . GLU A 1 704 ? -49.617 8.865 63.856 1.00 69.75 704 GLU A CA 1
ATOM 5620 C C . GLU A 1 704 ? -50.111 7.804 64.869 1.00 69.75 704 GLU A C 1
ATOM 5622 O O . GLU A 1 704 ? -51.109 8.037 65.546 1.00 69.75 704 GLU A O 1
ATOM 5627 N N . ASN A 1 705 ? -49.407 6.672 65.026 1.00 62.50 705 ASN A N 1
ATOM 5628 C CA . ASN A 1 705 ? -49.745 5.593 65.967 1.00 62.50 705 ASN A CA 1
ATOM 5629 C C . ASN A 1 705 ? -48.721 5.409 67.106 1.00 62.50 705 ASN A C 1
ATOM 5631 O O . ASN A 1 705 ? -48.907 4.555 67.972 1.00 62.50 705 ASN A O 1
ATOM 5635 N N . LEU A 1 706 ? -47.665 6.226 67.154 1.00 62.28 706 LEU A N 1
ATOM 5636 C CA . LEU A 1 706 ? -46.543 6.089 68.094 1.00 62.28 706 LEU A CA 1
ATOM 5637 C C . LEU A 1 706 ? -46.940 6.303 69.567 1.00 62.28 706 LEU A C 1
ATOM 5639 O O . LEU A 1 706 ? -46.267 5.802 70.460 1.00 62.28 706 LEU A O 1
ATOM 5643 N N . ALA A 1 707 ? -48.064 6.977 69.830 1.00 52.44 707 ALA A N 1
ATOM 5644 C CA . ALA A 1 707 ? -48.625 7.139 71.176 1.00 52.44 707 ALA A CA 1
ATOM 5645 C C . ALA A 1 707 ? -49.323 5.874 71.723 1.00 52.44 707 ALA A C 1
ATOM 5647 O O . ALA A 1 707 ? -49.617 5.807 72.914 1.00 52.44 707 ALA A O 1
ATOM 5648 N N . VAL A 1 708 ? -49.611 4.892 70.860 1.00 54.22 708 VAL A N 1
ATOM 5649 C CA . VAL A 1 708 ? -50.351 3.657 71.189 1.00 54.22 708 VAL A CA 1
ATOM 5650 C C . VAL A 1 708 ? -49.437 2.422 71.147 1.00 54.22 708 VAL A C 1
ATOM 5652 O O . VAL A 1 708 ? -49.793 1.363 71.657 1.00 54.22 708 VAL A O 1
ATOM 5655 N N . LEU A 1 709 ? -48.245 2.552 70.561 1.00 57.59 709 LEU A N 1
ATOM 5656 C CA . LEU A 1 709 ? -47.278 1.471 70.396 1.00 57.59 709 LEU A CA 1
ATOM 5657 C C . LEU A 1 709 ? -46.314 1.409 71.587 1.00 57.59 709 LEU A C 1
ATOM 5659 O O . LEU A 1 709 ? -45.786 2.428 72.028 1.00 57.59 709 LEU A O 1
ATOM 5663 N N . ASP A 1 710 ? -46.067 0.201 72.095 1.00 54.00 710 ASP A N 1
ATOM 5664 C CA . ASP A 1 710 ? -45.075 -0.028 73.146 1.00 54.00 710 ASP A CA 1
ATOM 5665 C C . ASP A 1 710 ? -43.665 0.349 72.646 1.00 54.00 710 ASP A C 1
ATOM 5667 O O . ASP A 1 710 ? -43.340 0.161 71.465 1.00 54.00 710 ASP A O 1
ATOM 5671 N N . LYS A 1 711 ? -42.818 0.886 73.534 1.00 53.69 711 LYS A N 1
ATOM 5672 C CA . LYS A 1 711 ? -41.471 1.387 73.185 1.00 53.69 711 LYS A CA 1
ATOM 5673 C C . LYS A 1 711 ? -40.528 0.282 72.689 1.00 53.69 711 LYS A C 1
ATOM 5675 O O . LYS A 1 711 ? -39.536 0.598 72.043 1.00 53.69 711 LYS A O 1
ATOM 5680 N N . ASP A 1 712 ? -40.881 -0.981 72.923 1.00 49.22 712 ASP A N 1
ATOM 5681 C CA . ASP A 1 712 ? -40.202 -2.181 72.409 1.00 49.22 712 ASP A CA 1
ATOM 5682 C C . ASP A 1 712 ? -40.841 -2.760 71.127 1.00 49.22 712 ASP A C 1
ATOM 5684 O O . ASP A 1 712 ? -40.552 -3.887 70.716 1.00 49.22 712 ASP A O 1
ATOM 5688 N N . SER A 1 713 ? -41.738 -2.025 70.459 1.00 54.28 713 SER A N 1
ATOM 5689 C CA . SER A 1 713 ? -42.427 -2.559 69.282 1.00 54.28 713 SER A CA 1
ATOM 5690 C C . SER A 1 713 ? -41.469 -2.787 68.103 1.00 54.28 713 SER A C 1
ATOM 5692 O O . SER A 1 713 ? -40.767 -1.888 67.633 1.00 54.28 713 SER A O 1
ATOM 5694 N N . GLY A 1 714 ? -41.505 -3.999 67.537 1.00 60.41 714 GLY A N 1
ATOM 5695 C CA . GLY A 1 714 ? -40.770 -4.362 66.317 1.00 60.41 714 GLY A CA 1
ATOM 5696 C C . GLY A 1 714 ? -41.070 -3.469 65.100 1.00 60.41 714 GLY A C 1
ATOM 5697 O O . GLY A 1 714 ? -40.329 -3.503 64.120 1.00 60.41 714 GLY A O 1
ATOM 5698 N N . LEU A 1 715 ? -42.106 -2.628 65.173 1.00 61.34 715 LEU A N 1
ATOM 5699 C CA . LEU A 1 715 ? -42.467 -1.622 64.173 1.00 61.34 715 LEU A CA 1
ATOM 5700 C C . LEU A 1 715 ? -41.461 -0.464 64.095 1.00 61.34 715 LEU A C 1
ATOM 5702 O O . LEU A 1 715 ? -41.184 0.010 62.994 1.00 61.34 715 LEU A O 1
ATOM 5706 N N . ILE A 1 716 ? -40.860 -0.051 65.219 1.00 60.81 716 ILE A N 1
ATOM 5707 C CA . ILE A 1 716 ? -39.796 0.971 65.225 1.00 60.81 716 ILE A CA 1
ATOM 5708 C C . ILE A 1 716 ? -38.553 0.415 64.524 1.00 60.81 716 ILE A C 1
ATOM 5710 O O . ILE A 1 716 ? -37.982 1.076 63.659 1.00 60.81 716 ILE A O 1
ATOM 5714 N N . ASN A 1 717 ? -38.196 -0.841 64.801 1.00 58.50 717 ASN A N 1
ATOM 5715 C CA . ASN A 1 717 ? -37.092 -1.517 64.118 1.00 58.50 717 ASN A CA 1
ATOM 5716 C C . ASN A 1 717 ? -37.350 -1.668 62.610 1.00 58.50 717 ASN A C 1
ATOM 5718 O O . ASN A 1 717 ? -36.448 -1.426 61.813 1.00 58.50 717 ASN A O 1
ATOM 5722 N N . GLN A 1 718 ? -38.577 -1.994 62.192 1.00 66.50 718 GLN A N 1
ATOM 5723 C CA . GLN A 1 718 ? -38.939 -2.049 60.768 1.00 66.50 718 GLN A CA 1
ATOM 5724 C C . GLN A 1 718 ? -38.872 -0.673 60.091 1.00 66.50 718 GLN A C 1
ATOM 5726 O O . GLN A 1 718 ? -38.414 -0.576 58.953 1.00 66.50 718 GLN A O 1
ATOM 5731 N N . ALA A 1 719 ? -39.257 0.399 60.789 1.00 63.97 719 ALA A N 1
ATOM 5732 C CA . ALA A 1 719 ? -39.128 1.765 60.289 1.00 63.97 719 ALA A CA 1
ATOM 5733 C C . ALA A 1 719 ? -37.654 2.202 60.165 1.00 63.97 719 ALA A C 1
ATOM 5735 O O . ALA A 1 719 ? -37.278 2.810 59.164 1.00 63.97 719 ALA A O 1
ATOM 5736 N N . VAL A 1 720 ? -36.802 1.847 61.133 1.00 62.66 720 VAL A N 1
ATOM 5737 C CA . VAL A 1 720 ? -35.350 2.102 61.090 1.00 62.66 720 VAL A CA 1
ATOM 5738 C C . VAL A 1 720 ? -34.692 1.331 59.945 1.00 62.66 720 VAL A C 1
ATOM 5740 O O . VAL A 1 720 ? -33.899 1.906 59.203 1.00 62.66 720 VAL A O 1
ATOM 5743 N N . ILE A 1 721 ? -35.047 0.059 59.750 1.00 66.75 721 ILE A N 1
ATOM 5744 C CA . ILE A 1 721 ? -34.545 -0.754 58.633 1.00 66.75 721 ILE A CA 1
ATOM 5745 C C . ILE A 1 721 ? -34.946 -0.122 57.295 1.00 66.75 721 ILE A C 1
ATOM 5747 O O . ILE A 1 721 ? -34.084 0.083 56.440 1.00 66.75 721 ILE A O 1
ATOM 5751 N N . LEU A 1 722 ? -36.218 0.263 57.140 1.00 70.44 722 LEU A N 1
ATOM 5752 C CA . LEU A 1 722 ? -36.712 0.909 55.923 1.00 70.44 722 LEU A CA 1
ATOM 5753 C C . LEU A 1 722 ? -36.022 2.263 55.669 1.00 70.44 722 LEU A C 1
ATOM 5755 O O . LEU A 1 722 ? -35.716 2.602 54.526 1.00 70.44 722 LEU A O 1
ATOM 5759 N N . TYR A 1 723 ? -35.727 3.026 56.726 1.00 69.56 723 TYR A N 1
ATOM 5760 C CA . TYR A 1 723 ? -34.949 4.262 56.632 1.00 69.56 723 TYR A CA 1
ATOM 5761 C C . TYR A 1 723 ? -33.517 4.002 56.153 1.00 69.56 723 TYR A C 1
ATOM 5763 O O . TYR A 1 723 ? -33.063 4.644 55.208 1.00 69.56 723 TYR A O 1
ATOM 5771 N N . LEU A 1 724 ? -32.811 3.050 56.770 1.00 61.31 724 LEU A N 1
ATOM 5772 C CA . LEU A 1 724 ? -31.428 2.723 56.419 1.00 61.31 724 LEU A CA 1
ATOM 5773 C C . LEU A 1 724 ? -31.313 2.235 54.971 1.00 61.31 724 LEU A C 1
ATOM 5775 O O . LEU A 1 724 ? -30.398 2.650 54.261 1.00 61.31 724 LEU A O 1
ATOM 5779 N N . GLN A 1 725 ? -32.276 1.432 54.512 1.00 69.44 725 GLN A N 1
ATOM 5780 C CA . GLN A 1 725 ? -32.343 0.940 53.133 1.00 69.44 725 GLN A CA 1
ATOM 5781 C C . GLN A 1 725 ? -32.538 2.058 52.093 1.00 69.44 725 GLN A C 1
ATOM 5783 O O . GLN A 1 725 ? -32.112 1.906 50.949 1.00 69.44 725 GLN A O 1
ATOM 5788 N N . HIS A 1 726 ? -33.132 3.196 52.472 1.00 71.31 726 HIS A N 1
ATOM 5789 C CA . HIS A 1 726 ? -33.454 4.298 51.553 1.00 71.31 726 HIS A CA 1
ATOM 5790 C C . HIS A 1 726 ? -32.847 5.653 51.959 1.00 71.31 726 HIS A C 1
ATOM 5792 O O . HIS A 1 726 ? -33.277 6.708 51.485 1.00 71.31 726 HIS A O 1
ATOM 5798 N N . ARG A 1 727 ? -31.809 5.636 52.801 1.00 63.88 727 ARG A N 1
ATOM 5799 C CA . ARG A 1 727 ? -31.196 6.813 53.434 1.00 63.88 727 ARG A CA 1
ATOM 5800 C C . ARG A 1 727 ? -30.760 7.899 52.449 1.00 63.88 727 ARG A C 1
ATOM 5802 O O . ARG A 1 727 ? -31.059 9.072 52.666 1.00 63.88 727 ARG A O 1
ATOM 5809 N N . GLU A 1 728 ? -30.038 7.533 51.389 1.00 63.91 728 GLU A N 1
ATOM 5810 C CA . GLU A 1 728 ? -29.531 8.510 50.411 1.00 63.91 728 GLU A CA 1
ATOM 5811 C C . GLU A 1 728 ? -30.673 9.248 49.716 1.00 63.91 728 GLU A C 1
ATOM 5813 O O . GLU A 1 728 ? -30.624 10.468 49.568 1.00 63.91 728 GLU A O 1
ATOM 5818 N N . PHE A 1 729 ? -31.732 8.519 49.357 1.00 72.38 729 PHE A N 1
ATOM 5819 C CA . PHE A 1 729 ? -32.916 9.071 48.711 1.00 72.38 729 PHE A CA 1
ATOM 5820 C C . PHE A 1 729 ? -33.658 10.045 49.632 1.00 72.38 729 PHE A C 1
ATOM 5822 O O . PHE A 1 729 ? -34.042 11.134 49.211 1.00 72.38 729 PHE A O 1
ATOM 5829 N N . ILE A 1 730 ? -33.827 9.669 50.900 1.00 71.12 730 ILE A N 1
ATOM 5830 C CA . ILE A 1 730 ? -34.516 10.479 51.905 1.00 71.12 730 ILE A CA 1
ATOM 5831 C C . ILE A 1 730 ? -33.771 11.797 52.148 1.00 71.12 730 ILE A C 1
ATOM 5833 O O . ILE A 1 730 ? -34.387 12.860 52.089 1.00 71.12 730 ILE A O 1
ATOM 5837 N N . HIS A 1 731 ? -32.450 11.749 52.333 1.00 62.25 731 HIS A N 1
ATOM 5838 C CA . HIS A 1 731 ? -31.648 12.952 52.571 1.00 62.25 731 HIS A CA 1
ATOM 5839 C C . HIS A 1 731 ? -31.648 13.932 51.401 1.00 62.25 731 HIS A C 1
ATOM 5841 O O . HIS A 1 731 ? -31.657 15.132 51.627 1.00 62.25 731 HIS A O 1
ATOM 5847 N N . SER A 1 732 ? -31.645 13.432 50.170 1.00 67.94 732 SER A N 1
ATOM 5848 C CA . SER A 1 732 ? -31.545 14.276 48.975 1.00 67.94 732 SER A CA 1
ATOM 5849 C C . SER A 1 732 ? -32.880 14.881 48.529 1.00 67.94 732 SER A C 1
ATOM 5851 O O . SER A 1 732 ? -32.890 15.792 47.708 1.00 67.94 732 SER A O 1
ATOM 5853 N N . HIS A 1 733 ? -34.013 14.377 49.031 1.00 71.56 733 HIS A N 1
ATOM 5854 C CA . HIS A 1 733 ? -35.319 14.683 48.440 1.00 71.56 733 HIS A CA 1
ATOM 5855 C C . HIS A 1 733 ? -36.424 15.011 49.465 1.00 71.56 733 HIS A C 1
ATOM 5857 O O . HIS A 1 733 ? -37.442 15.589 49.082 1.00 71.56 733 HIS A O 1
ATOM 5863 N N . LEU A 1 734 ? -36.256 14.710 50.757 1.00 67.56 734 LEU A N 1
ATOM 5864 C CA . LEU A 1 734 ? -37.238 15.020 51.813 1.00 67.56 734 LEU A CA 1
ATOM 5865 C C . LEU A 1 734 ? -36.776 16.142 52.769 1.00 67.56 734 LEU A C 1
ATOM 5867 O O . LEU A 1 734 ? -37.299 16.248 53.873 1.00 67.56 734 LEU A O 1
ATOM 5871 N N . GLU A 1 735 ? -35.838 17.002 52.356 1.00 57.16 735 GLU A N 1
ATOM 5872 C CA . GLU A 1 735 ? -35.151 17.998 53.209 1.00 57.16 735 GLU A CA 1
ATOM 5873 C C . GLU A 1 735 ? -36.056 18.898 54.072 1.00 57.16 735 GLU A C 1
ATOM 5875 O O . GLU A 1 735 ? -35.654 19.264 55.174 1.00 57.16 735 GLU A O 1
ATOM 5880 N N . HIS A 1 736 ? -37.272 19.235 53.628 1.00 59.50 736 HIS A N 1
ATOM 5881 C CA . HIS A 1 736 ? -38.184 20.090 54.402 1.00 59.50 736 HIS A CA 1
ATOM 5882 C C . HIS A 1 736 ? -39.022 19.346 55.455 1.00 59.50 736 HIS A C 1
ATOM 5884 O O . HIS A 1 736 ? -39.337 19.930 56.488 1.00 59.50 736 HIS A O 1
ATOM 5890 N N . ASP A 1 737 ? -39.346 18.069 55.231 1.00 58.81 737 ASP A N 1
ATOM 5891 C CA . ASP A 1 737 ? -40.208 17.274 56.124 1.00 58.81 737 ASP A CA 1
ATOM 5892 C C . ASP A 1 737 ? -39.402 16.295 57.003 1.00 58.81 737 ASP A C 1
ATOM 5894 O O . ASP A 1 737 ? -39.869 15.843 58.050 1.00 58.81 737 ASP A O 1
ATOM 5898 N N . TRP A 1 738 ? -38.175 15.963 56.587 1.00 67.06 738 TRP A N 1
ATOM 5899 C CA . TRP A 1 738 ? -37.302 14.975 57.224 1.00 67.06 738 TRP A CA 1
ATOM 5900 C C . TRP A 1 738 ? -36.684 15.398 58.568 1.00 67.06 738 TRP A C 1
ATOM 5902 O O . TRP A 1 738 ? -36.617 14.545 59.449 1.00 67.06 738 TRP A O 1
ATOM 5912 N N . PRO A 1 739 ? -36.260 16.656 58.806 1.00 57.16 739 PRO A N 1
ATOM 5913 C CA . PRO A 1 739 ? -35.576 17.033 60.049 1.00 57.16 739 PRO A CA 1
ATOM 5914 C C . PRO A 1 739 ? -36.399 16.780 61.323 1.00 57.16 739 PRO A C 1
ATOM 5916 O O . PRO A 1 739 ? -35.839 16.392 62.346 1.00 57.16 739 PRO A O 1
ATOM 5919 N N . ALA A 1 740 ? -37.727 16.929 61.251 1.00 58.75 740 ALA A N 1
ATOM 5920 C CA . ALA A 1 740 ? -38.633 16.620 62.360 1.00 58.75 740 ALA A CA 1
ATOM 5921 C C . ALA A 1 740 ? -38.713 15.105 62.630 1.00 58.75 740 ALA A C 1
ATOM 5923 O O . ALA A 1 740 ? -38.587 14.668 63.770 1.00 58.75 740 ALA A O 1
ATOM 5924 N N . ILE A 1 741 ? -38.825 14.306 61.565 1.00 58.56 741 ILE A N 1
ATOM 5925 C CA . ILE A 1 741 ? -38.893 12.837 61.622 1.00 58.56 741 ILE A CA 1
ATOM 5926 C C . ILE A 1 741 ? -37.545 12.237 62.071 1.00 58.56 741 ILE A C 1
ATOM 5928 O O . ILE A 1 741 ? -37.504 11.294 62.859 1.00 58.56 741 ILE A O 1
ATOM 5932 N N . ALA A 1 742 ? -36.427 12.808 61.614 1.00 53.12 742 ALA A N 1
ATOM 5933 C CA . ALA A 1 742 ? -35.067 12.378 61.927 1.00 53.12 742 ALA A CA 1
ATOM 5934 C C . ALA A 1 742 ? -34.655 12.688 63.373 1.00 53.12 742 ALA A C 1
ATOM 5936 O O . ALA A 1 742 ? -33.964 11.880 63.988 1.00 53.12 742 ALA A O 1
ATOM 5937 N N . SER A 1 743 ? -35.086 13.830 63.920 1.00 53.94 743 SER A N 1
ATOM 5938 C CA . SER A 1 743 ? -34.848 14.209 65.321 1.00 53.94 743 SER A CA 1
ATOM 5939 C C . SER A 1 743 ? -35.520 13.228 66.294 1.00 53.94 743 SER A C 1
ATOM 5941 O O . SER A 1 743 ? -34.898 12.763 67.251 1.00 53.94 743 SER A O 1
ATOM 5943 N N . GLU A 1 744 ? -36.759 12.822 65.997 1.00 56.94 744 GLU A N 1
ATOM 5944 C CA . GLU A 1 744 ? -37.505 11.842 66.799 1.00 56.94 744 GLU A CA 1
ATOM 5945 C C . GLU A 1 744 ? -36.936 10.415 66.675 1.00 56.94 744 GLU A C 1
ATOM 5947 O O . GLU A 1 744 ? -36.852 9.700 67.674 1.00 56.94 744 GLU A O 1
ATOM 5952 N N . LEU A 1 745 ? -36.456 10.014 65.490 1.00 54.31 745 LEU A N 1
ATOM 5953 C CA . LEU A 1 745 ? -35.775 8.726 65.268 1.00 54.31 745 LEU A CA 1
ATOM 5954 C C . LEU A 1 745 ? -34.372 8.664 65.900 1.00 54.31 745 LEU A C 1
ATOM 5956 O O . LEU A 1 745 ? -33.988 7.628 66.439 1.00 54.31 745 LEU A O 1
ATOM 5960 N N . ALA A 1 746 ? -33.602 9.757 65.873 1.00 51.16 746 ALA A N 1
ATOM 5961 C CA . ALA A 1 746 ? -32.263 9.823 66.467 1.00 51.16 746 ALA A CA 1
ATOM 5962 C C . ALA A 1 746 ? -32.299 9.739 68.002 1.00 51.16 746 ALA A C 1
ATOM 5964 O O . ALA A 1 746 ? -31.437 9.098 68.604 1.00 51.16 746 ALA A O 1
ATOM 5965 N N . SER A 1 747 ? -33.336 10.300 68.635 1.00 57.28 747 SER A N 1
ATOM 5966 C CA . SER A 1 747 ? -33.580 10.145 70.074 1.00 57.28 747 SER A CA 1
ATOM 5967 C C . SER A 1 747 ? -33.865 8.690 70.482 1.00 57.28 747 SER A C 1
ATOM 5969 O O . SER A 1 747 ? -33.718 8.359 71.659 1.00 57.28 747 SER A O 1
ATOM 5971 N N . ALA A 1 748 ? -34.266 7.826 69.541 1.00 54.19 748 ALA A N 1
ATOM 5972 C CA . ALA A 1 748 ? -34.629 6.433 69.799 1.00 54.19 748 ALA A CA 1
ATOM 5973 C C . ALA A 1 748 ? -33.458 5.433 69.639 1.00 54.19 748 ALA A C 1
ATOM 5975 O O . ALA A 1 748 ? -33.568 4.310 70.120 1.00 54.19 748 ALA A O 1
ATOM 5976 N N . LEU A 1 749 ? -32.333 5.812 69.005 1.00 52.72 749 LEU A N 1
ATOM 5977 C CA . LEU A 1 749 ? -31.281 4.872 68.556 1.00 52.72 749 LEU A CA 1
ATOM 5978 C C . LEU A 1 749 ? -30.060 4.683 69.495 1.00 52.72 749 LEU A C 1
ATOM 5980 O O . LEU A 1 749 ? -29.225 3.823 69.223 1.00 52.72 749 LEU A O 1
ATOM 5984 N N . GLY A 1 750 ? -29.957 5.393 70.626 1.00 57.94 750 GLY A N 1
ATOM 5985 C CA . GLY A 1 750 ? -28.958 5.108 71.683 1.00 57.94 750 GLY A CA 1
ATOM 5986 C C . GLY A 1 750 ? -27.478 5.482 71.401 1.00 57.94 750 GLY A C 1
ATOM 5987 O O . GLY A 1 750 ? -27.132 5.991 70.339 1.00 57.94 750 GLY A O 1
ATOM 5988 N N . GLN A 1 751 ? -26.593 5.289 72.402 1.00 63.00 751 GLN A N 1
ATOM 5989 C CA . GLN A 1 751 ? -25.228 5.866 72.493 1.00 63.00 751 GLN A CA 1
ATOM 5990 C C . GLN A 1 751 ? -24.142 5.189 71.595 1.00 63.00 751 GLN A C 1
ATOM 5992 O O . GLN A 1 751 ? -24.038 3.959 71.593 1.00 63.00 751 GLN A O 1
ATOM 5997 N N . PRO A 1 752 ? -23.238 5.953 70.926 1.00 64.75 752 PRO A N 1
ATOM 5998 C CA . PRO A 1 752 ? -22.191 5.453 70.006 1.00 64.75 752 PRO A CA 1
ATOM 5999 C C . PRO A 1 752 ? -21.195 4.416 70.557 1.00 64.75 752 PRO A C 1
ATOM 6001 O O . PRO A 1 752 ? -20.631 3.629 69.793 1.00 64.75 752 PRO A O 1
ATOM 6004 N N . ASP A 1 753 ? -20.941 4.401 71.866 1.00 66.31 753 ASP A N 1
ATOM 6005 C CA . ASP A 1 753 ? -19.923 3.524 72.461 1.00 66.31 753 ASP A CA 1
ATOM 6006 C C . ASP A 1 753 ? -20.377 2.059 72.571 1.00 66.31 753 ASP A C 1
ATOM 6008 O O . ASP A 1 753 ? -19.555 1.136 72.497 1.00 66.31 753 ASP A O 1
ATOM 6012 N N . LEU A 1 754 ? -21.693 1.822 72.630 1.00 68.31 754 LEU A N 1
ATOM 6013 C CA . LEU A 1 754 ? -22.259 0.473 72.554 1.00 68.31 754 LEU A CA 1
ATOM 6014 C C . LEU A 1 754 ? -22.004 -0.148 71.172 1.00 68.31 754 LEU A C 1
ATOM 6016 O O . LEU A 1 754 ? -21.580 -1.300 71.064 1.00 68.31 754 LEU A O 1
ATOM 6020 N N . LEU A 1 755 ? -22.183 0.651 70.115 1.00 74.75 755 LEU A N 1
ATOM 6021 C CA . LEU A 1 755 ? -21.951 0.234 68.733 1.00 74.75 755 LEU A CA 1
ATOM 6022 C C . LEU A 1 755 ? -20.470 -0.046 68.463 1.00 74.75 755 LEU A C 1
ATOM 6024 O O . LEU A 1 755 ? -20.159 -1.006 67.764 1.00 74.75 755 LEU A O 1
ATOM 6028 N N . LYS A 1 756 ? -19.540 0.732 69.040 1.00 77.00 756 LYS A N 1
ATOM 6029 C CA . LYS A 1 756 ? -18.090 0.463 68.923 1.00 77.00 756 LYS A CA 1
ATOM 6030 C C . LYS A 1 756 ? -17.712 -0.880 69.541 1.00 77.00 756 LYS A C 1
ATOM 6032 O O . LYS A 1 756 ? -16.927 -1.631 68.958 1.00 77.00 756 LYS A O 1
ATOM 6037 N N . THR A 1 757 ? -18.278 -1.184 70.707 1.00 75.06 757 THR A N 1
ATOM 6038 C CA . THR A 1 757 ? -18.046 -2.453 71.408 1.00 75.06 757 THR A CA 1
ATOM 6039 C C . THR A 1 757 ? -18.613 -3.621 70.604 1.00 75.06 757 THR A C 1
ATOM 6041 O O . THR A 1 757 ? -17.913 -4.605 70.380 1.00 75.06 757 THR A O 1
ATOM 6044 N N . SER A 1 758 ? -19.835 -3.477 70.083 1.00 73.94 758 SER A N 1
ATOM 6045 C CA . SER A 1 758 ? -20.470 -4.467 69.207 1.00 73.94 758 SER A CA 1
ATOM 6046 C C . SER A 1 758 ? -19.681 -4.684 67.908 1.00 73.94 758 SER A C 1
ATOM 6048 O O . SER A 1 758 ? -19.380 -5.828 67.573 1.00 73.94 758 SER A O 1
ATOM 6050 N N . ALA A 1 759 ? -19.233 -3.615 67.240 1.00 82.25 759 ALA A N 1
ATOM 6051 C CA . ALA A 1 759 ? -18.414 -3.707 66.030 1.00 82.25 759 ALA A CA 1
ATOM 6052 C C . ALA A 1 759 ? -17.133 -4.515 66.270 1.00 82.25 759 ALA A C 1
ATOM 6054 O O . ALA A 1 759 ? -16.776 -5.373 65.466 1.00 82.25 759 ALA A O 1
ATOM 6055 N N . LYS A 1 760 ? -16.461 -4.273 67.405 1.00 83.81 760 LYS A N 1
ATOM 6056 C CA . LYS A 1 760 ? -15.259 -5.014 67.800 1.00 83.81 760 LYS A CA 1
ATOM 6057 C C . LYS A 1 760 ? -15.561 -6.489 68.075 1.00 83.81 760 LYS A C 1
ATOM 6059 O O . LYS A 1 760 ? -14.845 -7.341 67.566 1.00 83.81 760 LYS A O 1
ATOM 6064 N N . VAL A 1 761 ? -16.625 -6.796 68.820 1.00 78.31 761 VAL A N 1
ATOM 6065 C CA . VAL A 1 761 ? -17.034 -8.185 69.100 1.00 78.31 761 VAL A CA 1
ATOM 6066 C C . VAL A 1 761 ? -17.323 -8.940 67.801 1.00 78.31 761 VAL A C 1
ATOM 6068 O O . VAL A 1 761 ? -16.804 -10.037 67.608 1.00 78.31 761 VAL A O 1
ATOM 6071 N N . HIS A 1 762 ? -18.083 -8.342 66.880 1.00 79.00 762 HIS A N 1
ATOM 6072 C CA . HIS A 1 762 ? -18.360 -8.946 65.575 1.00 79.00 762 HIS A CA 1
ATOM 6073 C C . HIS A 1 762 ? -17.088 -9.126 64.744 1.00 79.00 762 HIS A C 1
ATOM 6075 O O . HIS A 1 762 ? -16.911 -10.159 64.098 1.00 79.00 762 HIS A O 1
ATOM 6081 N N . PHE A 1 763 ? -16.176 -8.153 64.787 1.00 90.44 763 PHE A N 1
ATOM 6082 C CA . PHE A 1 763 ? -14.899 -8.241 64.091 1.00 90.44 763 PHE A CA 1
ATOM 6083 C C . PHE A 1 763 ? -14.039 -9.400 64.625 1.00 90.44 763 PHE A C 1
ATOM 6085 O O . PHE A 1 763 ? -13.554 -10.211 63.836 1.00 90.44 763 PHE A O 1
ATOM 6092 N N . ASP A 1 764 ? -13.906 -9.522 65.948 1.00 83.19 764 ASP A N 1
ATOM 6093 C CA . ASP A 1 764 ? -13.124 -10.575 66.613 1.00 83.19 764 ASP A CA 1
ATOM 6094 C C . ASP A 1 764 ? -13.735 -11.975 66.393 1.00 83.19 764 ASP A C 1
ATOM 6096 O O . ASP A 1 764 ? -13.016 -12.971 66.324 1.00 83.19 764 ASP A O 1
ATOM 6100 N N . GLN A 1 765 ? -15.057 -12.056 66.201 1.00 87.81 765 GLN A N 1
ATOM 6101 C CA . GLN A 1 765 ? -15.780 -13.286 65.849 1.00 87.81 765 GLN A CA 1
ATOM 6102 C C . GLN A 1 765 ? -15.714 -13.646 64.352 1.00 87.81 765 GLN A C 1
ATOM 6104 O O . GLN A 1 765 ? -16.305 -14.641 63.933 1.00 87.81 765 GLN A O 1
ATOM 6109 N N . GLY A 1 766 ? -15.037 -12.846 63.521 1.00 87.31 766 GLY A N 1
ATOM 6110 C CA . GLY A 1 766 ? -14.976 -13.054 62.071 1.00 87.31 766 GLY A CA 1
ATOM 6111 C C . GLY A 1 766 ? -16.259 -12.675 61.319 1.00 87.31 766 GLY A C 1
ATOM 6112 O O . GLY A 1 766 ? -16.387 -12.945 60.125 1.00 87.31 766 GLY A O 1
ATOM 6113 N N . GLN A 1 767 ? -17.214 -12.021 61.984 1.00 88.50 767 GLN A N 1
ATOM 6114 C CA . GLN A 1 767 ? -18.465 -11.533 61.402 1.00 88.50 767 GLN A CA 1
ATOM 6115 C C . GLN A 1 767 ? -18.263 -10.149 60.766 1.00 88.50 767 GLN A C 1
ATOM 6117 O O . GLN A 1 767 ? -18.889 -9.159 61.144 1.00 88.50 767 GLN A O 1
ATOM 6122 N N . PHE A 1 768 ? -17.368 -10.068 59.780 1.00 89.94 768 PHE A N 1
ATOM 6123 C CA . PHE A 1 768 ? -16.888 -8.792 59.234 1.00 89.94 768 PHE A CA 1
ATOM 6124 C C . PHE A 1 768 ? -17.989 -7.909 58.631 1.00 89.94 768 PHE A C 1
ATOM 6126 O O . PHE A 1 768 ? -17.893 -6.690 58.722 1.00 89.94 768 PHE A O 1
ATOM 6133 N N . LYS A 1 769 ? -19.050 -8.496 58.058 1.00 84.00 769 LYS A N 1
ATOM 6134 C CA . LYS A 1 769 ? -20.188 -7.735 57.516 1.00 84.00 769 LYS A CA 1
ATOM 6135 C C . LYS A 1 769 ? -20.972 -7.014 58.621 1.00 84.00 769 LYS A C 1
ATOM 6137 O O . LYS A 1 769 ? -21.203 -5.820 58.508 1.00 84.00 769 LYS A O 1
ATOM 6142 N N . LEU A 1 770 ? -21.263 -7.707 59.725 1.00 75.44 770 LEU A N 1
ATOM 6143 C CA . LEU A 1 770 ? -21.922 -7.110 60.893 1.00 75.44 770 LEU A CA 1
ATOM 6144 C C . LEU A 1 770 ? -21.035 -6.047 61.552 1.00 75.44 770 LEU A C 1
ATOM 6146 O O . LEU A 1 770 ? -21.516 -4.987 61.935 1.00 75.44 770 LEU A O 1
ATOM 6150 N N . ALA A 1 771 ? -19.722 -6.287 61.620 1.00 83.50 771 ALA A N 1
ATOM 6151 C CA . ALA A 1 771 ? -18.779 -5.281 62.098 1.00 83.50 771 ALA A CA 1
ATOM 6152 C C . ALA A 1 771 ? -18.797 -4.010 61.226 1.00 83.50 771 ALA A C 1
ATOM 6154 O O . ALA A 1 771 ? -18.797 -2.903 61.762 1.00 83.50 771 ALA A O 1
ATOM 6155 N N . LEU A 1 772 ? -18.847 -4.158 59.896 1.00 87.06 772 LEU A N 1
ATOM 6156 C CA . LEU A 1 772 ? -18.963 -3.044 58.950 1.00 87.06 772 LEU A CA 1
ATOM 6157 C C . LEU A 1 772 ? -20.285 -2.287 59.099 1.00 87.06 772 LEU A C 1
ATOM 6159 O O . LEU A 1 772 ? -20.261 -1.057 59.088 1.00 87.06 772 LEU A O 1
ATOM 6163 N N . ASP A 1 773 ? -21.402 -2.988 59.302 1.00 81.44 773 ASP A N 1
ATOM 6164 C CA . ASP A 1 773 ? -22.706 -2.365 59.556 1.00 81.44 773 ASP A CA 1
ATOM 6165 C C . ASP A 1 773 ? -22.660 -1.514 60.838 1.00 81.44 773 ASP A C 1
ATOM 6167 O O . ASP A 1 773 ? -23.107 -0.360 60.851 1.00 81.44 773 ASP A O 1
ATOM 6171 N N . CYS A 1 774 ? -22.029 -2.024 61.902 1.00 79.31 774 CYS A N 1
ATOM 6172 C CA . CYS A 1 774 ? -21.808 -1.261 63.128 1.00 79.31 774 CYS A CA 1
ATOM 6173 C C . CYS A 1 774 ? -20.889 -0.049 62.893 1.00 79.31 774 CYS A C 1
ATOM 6175 O O . CYS A 1 774 ? -21.223 1.050 63.332 1.00 79.31 774 CYS A O 1
ATOM 6177 N N . TYR A 1 775 ? -19.768 -0.200 62.175 1.00 88.44 775 TYR A N 1
ATOM 6178 C CA . TYR A 1 775 ? -18.868 0.916 61.845 1.00 88.44 775 TYR A CA 1
ATOM 6179 C C . TYR A 1 775 ? -19.550 1.998 60.997 1.00 88.44 775 TYR A C 1
ATOM 6181 O O . TYR A 1 775 ? -19.410 3.185 61.297 1.00 88.44 775 TYR A O 1
ATOM 6189 N N . GLY A 1 776 ? -20.348 1.608 60.000 1.00 84.19 776 GLY A N 1
ATOM 6190 C CA . GLY A 1 776 ? -21.145 2.530 59.191 1.00 84.19 776 GLY A CA 1
ATOM 6191 C C . GLY A 1 776 ? -22.206 3.262 60.013 1.00 84.19 776 GLY A C 1
ATOM 6192 O O . GLY A 1 776 ? -22.413 4.462 59.825 1.00 84.19 776 GLY A O 1
ATOM 6193 N N . THR A 1 777 ? -22.823 2.571 60.976 1.00 78.88 777 THR A N 1
ATOM 6194 C CA . THR A 1 777 ? -23.810 3.167 61.887 1.00 78.88 777 THR A CA 1
ATOM 6195 C C . THR A 1 777 ? -23.158 4.152 62.858 1.00 78.88 777 THR A C 1
ATOM 6197 O O . THR A 1 777 ? -23.710 5.220 63.094 1.00 78.88 777 THR A O 1
ATOM 6200 N N . ILE A 1 778 ? -21.946 3.873 63.350 1.00 81.12 778 ILE A N 1
ATOM 6201 C CA . ILE A 1 778 ? -21.187 4.817 64.189 1.00 81.12 778 ILE A CA 1
ATOM 6202 C C . ILE A 1 778 ? -20.849 6.089 63.407 1.00 81.12 778 ILE A C 1
ATOM 6204 O O . ILE A 1 778 ? -21.106 7.182 63.906 1.00 81.12 778 ILE A O 1
ATOM 6208 N N . LEU A 1 779 ? -20.331 5.963 62.178 1.00 82.25 779 LEU A N 1
ATOM 6209 C CA . LEU A 1 779 ? -20.026 7.118 61.321 1.00 82.25 779 LEU A CA 1
ATOM 6210 C C . LEU A 1 779 ? -21.291 7.923 60.983 1.00 82.25 779 LEU A C 1
ATOM 6212 O O . LEU A 1 779 ? -21.256 9.150 60.931 1.00 82.25 779 LEU A O 1
ATOM 6216 N N . LEU A 1 780 ? -22.429 7.245 60.794 1.00 75.56 780 LEU A N 1
ATOM 6217 C CA . LEU A 1 780 ? -23.726 7.884 60.577 1.00 75.56 780 LEU A CA 1
ATOM 6218 C C . LEU A 1 780 ? -24.199 8.660 61.809 1.00 75.56 780 LEU A C 1
ATOM 6220 O O . LEU A 1 780 ? -24.603 9.813 61.681 1.00 75.56 780 LEU A O 1
ATOM 6224 N N . VAL A 1 781 ? -24.123 8.058 62.995 1.00 72.12 781 VAL A N 1
ATOM 6225 C CA . VAL A 1 781 ? -24.494 8.724 64.248 1.00 72.12 781 VAL A CA 1
ATOM 6226 C C . VAL A 1 781 ? -23.576 9.919 64.515 1.00 72.12 781 VAL A C 1
ATOM 6228 O O . VAL A 1 781 ? -24.072 10.971 64.899 1.00 72.12 781 VAL A O 1
ATOM 6231 N N . GLN A 1 782 ? -22.271 9.806 64.241 1.00 75.06 782 GLN A N 1
ATOM 6232 C CA . GLN A 1 782 ? -21.312 10.918 64.335 1.00 75.06 782 GLN A CA 1
ATOM 6233 C C . GLN A 1 782 ? -21.627 12.054 63.352 1.00 75.06 782 GLN A C 1
ATOM 6235 O O . GLN A 1 782 ? -21.526 13.227 63.706 1.00 75.06 782 GLN A O 1
ATOM 6240 N N . LYS A 1 783 ? -22.054 11.719 62.130 1.00 72.31 783 LYS A N 1
ATOM 6241 C CA . LYS A 1 783 ? -22.486 12.704 61.133 1.00 72.31 783 LYS A CA 1
ATOM 6242 C C . LYS A 1 783 ? -23.777 13.416 61.551 1.00 72.31 783 LYS A C 1
ATOM 6244 O O . LYS A 1 783 ? -23.862 14.635 61.459 1.00 72.31 783 LYS A O 1
ATOM 6249 N N . LEU A 1 784 ? -24.770 12.675 62.046 1.00 63.53 784 LEU A N 1
ATOM 6250 C CA . LEU A 1 784 ? -26.059 13.233 62.479 1.00 63.53 784 LEU A CA 1
ATOM 6251 C C . LEU A 1 784 ? -25.955 14.061 63.766 1.00 63.53 784 LEU A C 1
ATOM 6253 O O . LEU A 1 784 ? -26.758 14.966 63.964 1.00 63.53 784 LEU A O 1
ATOM 6257 N N . SER A 1 785 ? -24.969 13.786 64.620 1.00 66.00 785 SER A N 1
ATOM 6258 C CA . SER A 1 785 ? -24.710 14.558 65.839 1.00 66.00 785 SER A CA 1
ATOM 6259 C C . SER A 1 785 ? -23.841 15.803 65.620 1.00 66.00 785 SER A C 1
ATOM 6261 O O . SER A 1 785 ? -23.499 16.479 66.588 1.00 66.00 785 SER A O 1
ATOM 6263 N N . GLY A 1 786 ? -23.478 16.127 64.371 1.00 68.62 786 GLY A N 1
ATOM 6264 C CA . GLY A 1 786 ? -22.643 17.288 64.044 1.00 68.62 786 GLY A CA 1
ATOM 6265 C C . GLY A 1 786 ? -21.164 17.130 64.418 1.00 68.62 786 GLY A C 1
ATOM 6266 O O . GLY A 1 786 ? -20.412 18.098 64.355 1.00 68.62 786 GLY A O 1
ATOM 6267 N N . LEU A 1 787 ? -20.722 15.918 64.771 1.00 66.69 787 LEU A N 1
ATOM 6268 C CA . LEU A 1 787 ? -19.327 15.591 65.096 1.00 66.69 787 LEU A CA 1
ATOM 6269 C C . LEU A 1 787 ? -18.486 15.263 63.846 1.00 66.69 787 LEU A C 1
ATOM 6271 O O . LEU A 1 787 ? -17.419 14.665 63.955 1.00 66.69 787 LEU A O 1
ATOM 6275 N N . GLU A 1 788 ? -18.945 15.657 62.654 1.00 60.84 788 GLU A N 1
ATOM 6276 C CA . GLU A 1 788 ? -18.347 15.315 61.351 1.00 60.84 788 GLU A CA 1
ATOM 6277 C C . GLU A 1 788 ? -16.893 15.825 61.187 1.00 60.84 788 GLU A C 1
ATOM 6279 O O . GLU A 1 788 ? -16.174 15.360 60.307 1.00 60.84 788 GLU A O 1
ATOM 6284 N N . GLY A 1 789 ? -16.431 16.723 62.070 1.00 62.84 789 GLY A N 1
ATOM 6285 C CA . GLY A 1 789 ? -15.060 17.248 62.111 1.00 62.84 789 GLY A CA 1
ATOM 6286 C C . GLY A 1 789 ? -14.098 16.580 63.106 1.00 62.84 789 GLY A C 1
ATOM 6287 O O . GLY A 1 789 ? -12.926 16.950 63.128 1.00 62.84 789 GLY A O 1
ATOM 6288 N N . ASP A 1 790 ? -14.535 15.618 63.929 1.00 77.69 790 ASP A N 1
ATOM 6289 C CA . ASP A 1 790 ? -13.636 14.920 64.864 1.00 77.69 790 ASP A CA 1
ATOM 6290 C C . ASP A 1 790 ? -12.866 13.797 64.150 1.00 77.69 790 ASP A C 1
ATOM 6292 O O . ASP A 1 790 ? -13.164 12.600 64.255 1.00 77.69 790 ASP A O 1
ATOM 6296 N N . VAL A 1 791 ? -11.850 14.210 63.390 1.00 76.19 791 VAL A N 1
ATOM 6297 C CA . VAL A 1 791 ? -10.961 13.314 62.639 1.00 76.19 791 VAL A CA 1
ATOM 6298 C C . VAL A 1 791 ? -10.300 12.289 63.567 1.00 76.19 791 VAL A C 1
ATOM 6300 O O . VAL A 1 791 ? -10.133 11.127 63.189 1.00 76.19 791 VAL A O 1
ATOM 6303 N N . VAL A 1 792 ? -10.008 12.664 64.816 1.00 78.44 792 VAL A N 1
ATOM 6304 C CA . VAL A 1 792 ? -9.373 11.784 65.807 1.00 78.44 792 VAL A CA 1
ATOM 6305 C C . VAL A 1 792 ? -10.293 10.615 66.177 1.00 78.44 792 VAL A C 1
ATOM 6307 O O . VAL A 1 792 ? -9.821 9.481 66.295 1.00 78.44 792 VAL A O 1
ATOM 6310 N N . ALA A 1 793 ? -11.602 10.849 66.295 1.00 78.50 793 ALA A N 1
ATOM 6311 C CA . ALA A 1 793 ? -12.579 9.798 66.575 1.00 78.50 793 ALA A CA 1
ATOM 6312 C C . ALA A 1 793 ? -12.926 8.926 65.351 1.00 78.50 793 ALA A C 1
ATOM 6314 O O . ALA A 1 793 ? -13.282 7.755 65.521 1.00 78.50 793 ALA A O 1
ATOM 6315 N N . ALA A 1 794 ? -12.820 9.464 64.131 1.00 85.81 794 ALA A N 1
ATOM 6316 C CA . ALA A 1 794 ? -13.167 8.757 62.894 1.00 85.81 794 ALA A CA 1
ATOM 6317 C C . ALA A 1 794 ? -12.036 7.857 62.358 1.00 85.81 794 ALA A C 1
ATOM 6319 O O . ALA A 1 794 ? -12.300 6.773 61.829 1.00 85.81 794 ALA A O 1
ATOM 6320 N N . MET A 1 795 ? -10.766 8.252 62.518 1.00 90.62 795 MET A N 1
ATOM 6321 C CA . MET A 1 795 ? -9.619 7.504 61.974 1.00 90.62 795 MET A CA 1
ATOM 6322 C C . MET A 1 795 ? -9.507 6.039 62.443 1.00 90.62 795 MET A C 1
ATOM 6324 O O . MET A 1 795 ? -9.266 5.166 61.601 1.00 90.62 795 MET A O 1
ATOM 6328 N N . PRO A 1 796 ? -9.728 5.700 63.731 1.00 90.88 796 PRO A N 1
ATOM 6329 C CA . PRO A 1 796 ? -9.720 4.308 64.179 1.00 90.88 796 PRO A CA 1
ATOM 6330 C C . PRO A 1 796 ? -10.801 3.460 63.494 1.00 90.88 796 PRO A C 1
ATOM 6332 O O . PRO A 1 796 ? -10.591 2.270 63.251 1.00 90.88 796 PRO A O 1
ATOM 6335 N N . ILE A 1 797 ? -11.948 4.068 63.170 1.00 91.56 797 ILE A N 1
ATOM 6336 C CA . ILE A 1 797 ? -13.074 3.401 62.509 1.00 91.56 797 ILE A CA 1
ATOM 6337 C C . ILE A 1 797 ? -12.699 3.087 61.062 1.00 91.56 797 ILE A C 1
ATOM 6339 O O . ILE A 1 797 ? -12.758 1.924 60.664 1.00 91.56 797 ILE A O 1
ATOM 6343 N N . TYR A 1 798 ? -12.207 4.075 60.308 1.00 93.81 798 TYR A N 1
ATOM 6344 C CA . TYR A 1 798 ? -11.755 3.869 58.929 1.00 93.81 798 TYR A CA 1
ATOM 6345 C C . TYR A 1 798 ? -10.644 2.818 58.820 1.00 93.81 798 TYR A C 1
ATOM 6347 O O . TYR A 1 798 ? -10.716 1.928 57.972 1.00 93.81 798 TYR A O 1
ATOM 6355 N N . ALA A 1 799 ? -9.651 2.848 59.715 1.00 93.94 799 ALA A N 1
ATOM 6356 C CA . ALA A 1 799 ? -8.574 1.858 59.718 1.00 93.94 799 ALA A CA 1
ATOM 6357 C C . ALA A 1 799 ? -9.081 0.421 59.965 1.00 93.94 799 ALA A C 1
ATOM 6359 O O . ALA A 1 799 ? -8.527 -0.537 59.418 1.00 93.94 799 ALA A O 1
ATOM 6360 N N . ASN A 1 800 ? -10.136 0.252 60.769 1.00 93.44 800 ASN A N 1
ATOM 6361 C CA . ASN A 1 800 ? -10.761 -1.050 61.008 1.00 93.44 800 ASN A CA 1
ATOM 6362 C C . ASN A 1 800 ? -11.707 -1.467 59.872 1.00 93.44 800 ASN A C 1
ATOM 6364 O O . ASN A 1 800 ? -11.744 -2.649 59.539 1.00 93.44 800 ASN A O 1
ATOM 6368 N N . MET A 1 801 ? -12.399 -0.525 59.223 1.00 95.31 801 MET A N 1
ATOM 6369 C CA . MET A 1 801 ? -13.196 -0.796 58.021 1.00 95.31 801 MET A CA 1
ATOM 6370 C C . MET A 1 801 ? -12.319 -1.269 56.858 1.00 95.31 801 MET A C 1
ATOM 6372 O O . MET A 1 801 ? -12.625 -2.287 56.247 1.00 95.31 801 MET A O 1
ATOM 6376 N N . VAL A 1 802 ? -11.187 -0.601 56.601 1.00 96.06 802 VAL A N 1
ATOM 6377 C CA . VAL A 1 802 ? -10.196 -1.025 55.592 1.00 96.06 802 VAL A CA 1
ATOM 6378 C C . VAL A 1 802 ? -9.716 -2.455 55.864 1.00 96.06 802 VAL A C 1
ATOM 6380 O O . VAL A 1 802 ? -9.651 -3.282 54.954 1.00 96.06 802 VAL A O 1
ATOM 6383 N N . LEU A 1 803 ? -9.429 -2.783 57.128 1.00 95.81 803 LEU A N 1
ATOM 6384 C CA . LEU A 1 803 ? -9.039 -4.136 57.523 1.00 95.81 803 LEU A CA 1
ATOM 6385 C C . LEU A 1 803 ? -10.184 -5.153 57.337 1.00 95.81 803 LEU A C 1
ATOM 6387 O O . LEU A 1 803 ? -9.937 -6.253 56.842 1.00 95.81 803 LEU A O 1
ATOM 6391 N N . ALA A 1 804 ? -11.420 -4.803 57.705 1.00 93.19 804 ALA A N 1
ATOM 6392 C CA . ALA A 1 804 ? -12.596 -5.662 57.546 1.00 93.19 804 ALA A CA 1
ATOM 6393 C C . ALA A 1 804 ? -12.894 -5.953 56.068 1.00 93.19 804 ALA A C 1
ATOM 6395 O O . ALA A 1 804 ? -13.064 -7.114 55.695 1.00 93.19 804 ALA A O 1
ATOM 6396 N N . TYR A 1 805 ? -12.871 -4.929 55.209 1.00 95.94 805 TYR A N 1
ATOM 6397 C CA . TYR A 1 805 ? -13.046 -5.095 53.766 1.00 95.94 805 TYR A CA 1
ATOM 6398 C C . TYR A 1 805 ? -11.932 -5.938 53.140 1.00 95.94 805 TYR A C 1
ATOM 6400 O O . TYR A 1 805 ? -12.222 -6.801 52.311 1.00 95.94 805 TYR A O 1
ATOM 6408 N N . ARG A 1 806 ? -10.675 -5.789 53.589 1.00 95.81 806 ARG A N 1
ATOM 6409 C CA . ARG A 1 806 ? -9.585 -6.686 53.170 1.00 95.81 806 ARG A CA 1
ATOM 6410 C C . ARG A 1 806 ? -9.888 -8.139 53.544 1.00 95.81 806 ARG A C 1
ATOM 6412 O O . ARG A 1 806 ? -9.730 -9.019 52.706 1.00 95.81 806 ARG A O 1
ATOM 6419 N N . LYS A 1 807 ? -10.354 -8.410 54.771 1.00 94.62 807 LYS A N 1
ATOM 6420 C CA . LYS A 1 807 ? -10.724 -9.774 55.206 1.00 94.62 807 LYS A CA 1
ATOM 6421 C C . LYS A 1 807 ? -11.890 -10.364 54.406 1.00 94.62 807 LYS A C 1
ATOM 6423 O O . LYS A 1 807 ? -11.931 -11.576 54.224 1.00 94.62 807 LYS A O 1
ATOM 6428 N N . LEU A 1 808 ? -12.781 -9.519 53.886 1.00 93.69 808 LEU A N 1
ATOM 6429 C CA . LEU A 1 808 ? -13.851 -9.897 52.956 1.00 93.69 808 LEU A CA 1
ATOM 6430 C C . LEU A 1 808 ? -13.403 -9.985 51.485 1.00 93.69 808 LEU A C 1
ATOM 6432 O O . LEU A 1 808 ? -14.237 -10.272 50.630 1.00 93.69 808 LEU A O 1
ATOM 6436 N N . LYS A 1 809 ? -12.119 -9.745 51.175 1.00 94.44 809 LYS A N 1
ATOM 6437 C CA . LYS A 1 809 ? -11.576 -9.646 49.806 1.00 94.44 809 LYS A CA 1
ATOM 6438 C C . LYS A 1 809 ? -12.275 -8.585 48.928 1.00 94.44 809 LYS A C 1
ATOM 6440 O O . LYS A 1 809 ? -12.298 -8.699 47.704 1.00 94.44 809 LYS A O 1
ATOM 6445 N N . ALA A 1 810 ? -12.822 -7.530 49.529 1.00 93.00 810 ALA A N 1
ATOM 6446 C CA . ALA A 1 810 ? -13.558 -6.473 48.834 1.00 93.00 810 ALA A CA 1
ATOM 6447 C C . ALA A 1 810 ? -12.637 -5.293 48.459 1.00 93.00 810 ALA A C 1
ATOM 6449 O O . ALA A 1 810 ? -12.680 -4.237 49.088 1.00 93.00 810 ALA A O 1
ATOM 6450 N N . LEU A 1 811 ? -11.759 -5.470 47.456 1.00 94.50 811 LEU A N 1
ATOM 6451 C CA . LEU A 1 811 ? -10.730 -4.468 47.111 1.00 94.50 811 LEU A CA 1
ATOM 6452 C C . LEU A 1 811 ? -11.310 -3.081 46.791 1.00 94.50 811 LEU A C 1
ATOM 6454 O O . LEU A 1 811 ? -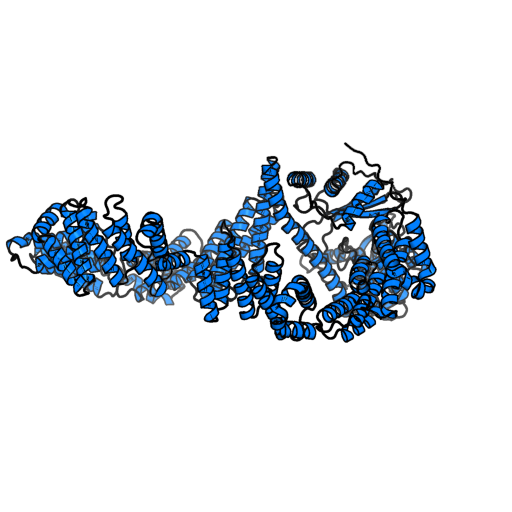10.729 -2.082 47.196 1.00 94.50 811 LEU A O 1
ATOM 6458 N N . GLU A 1 812 ? -12.436 -3.003 46.081 1.00 93.31 812 GLU A N 1
ATOM 6459 C CA . GLU A 1 812 ? -13.051 -1.715 45.725 1.00 93.31 812 GLU A CA 1
ATOM 6460 C C . GLU A 1 812 ? -13.425 -0.901 46.968 1.00 93.31 812 GLU A C 1
ATOM 6462 O O . GLU A 1 812 ? -13.094 0.282 47.067 1.00 93.31 812 GLU A O 1
ATOM 6467 N N . ASP A 1 813 ? -14.026 -1.559 47.958 1.00 94.56 813 ASP A N 1
ATOM 6468 C CA . ASP A 1 813 ? -14.373 -0.936 49.229 1.00 94.56 813 ASP A CA 1
ATOM 6469 C C . ASP A 1 813 ? -13.128 -0.608 50.062 1.00 94.56 813 ASP A C 1
ATOM 6471 O O . ASP A 1 813 ? -13.090 0.440 50.708 1.00 94.56 813 ASP A O 1
ATOM 6475 N N . VAL A 1 814 ? -12.077 -1.442 50.007 1.00 95.38 814 VAL A N 1
ATOM 6476 C CA . VAL A 1 814 ? -10.766 -1.130 50.608 1.00 95.38 814 VAL A CA 1
ATOM 6477 C C . VAL A 1 814 ? -10.206 0.171 50.032 1.00 95.38 814 VAL A C 1
ATOM 6479 O O . VAL A 1 814 ? -9.842 1.057 50.802 1.00 95.38 814 VAL A O 1
ATOM 6482 N N . VAL A 1 815 ? -10.164 0.306 48.702 1.00 94.62 815 VAL A N 1
ATOM 6483 C CA . VAL A 1 815 ? -9.617 1.483 48.006 1.00 94.62 815 VAL A CA 1
ATOM 6484 C C . VAL A 1 815 ? -10.442 2.728 48.313 1.00 94.62 815 VAL A C 1
ATOM 6486 O O . VAL A 1 815 ? -9.881 3.739 48.734 1.00 94.62 815 VAL A O 1
ATOM 6489 N N . LYS A 1 816 ? -11.773 2.645 48.185 1.00 94.06 816 LYS A N 1
ATOM 6490 C CA . LYS A 1 816 ? -12.687 3.757 48.481 1.00 94.06 816 LYS A CA 1
ATOM 6491 C C . LYS A 1 816 ? -12.545 4.228 49.928 1.00 94.06 816 LYS A C 1
ATOM 6493 O O . LYS A 1 816 ? -12.384 5.419 50.174 1.00 94.06 816 LYS A O 1
ATOM 6498 N N . THR A 1 817 ? -12.554 3.294 50.878 1.00 93.94 817 THR A N 1
ATOM 6499 C CA . THR A 1 817 ? -12.443 3.611 52.309 1.00 93.94 817 THR A CA 1
ATOM 6500 C C . THR A 1 817 ? -11.062 4.176 52.649 1.00 93.94 817 THR A C 1
ATOM 6502 O O . THR A 1 817 ? -10.966 5.121 53.428 1.00 93.94 817 THR A O 1
ATOM 6505 N N . ALA A 1 818 ? -9.990 3.639 52.054 1.00 94.88 818 ALA A N 1
ATOM 6506 C CA . ALA A 1 818 ? -8.630 4.133 52.258 1.00 94.88 818 ALA A CA 1
ATOM 6507 C C . ALA A 1 818 ? -8.434 5.545 51.689 1.00 94.88 818 ALA A C 1
ATOM 6509 O O . ALA A 1 818 ? -7.836 6.372 52.370 1.00 94.88 818 ALA A O 1
ATOM 6510 N N . ARG A 1 819 ? -8.974 5.840 50.497 1.00 95.56 819 ARG A N 1
ATOM 6511 C CA . ARG A 1 819 ? -8.973 7.185 49.897 1.00 95.56 819 ARG A CA 1
ATOM 6512 C C . ARG A 1 819 ? -9.655 8.188 50.822 1.00 95.56 819 ARG A C 1
ATOM 6514 O O . ARG A 1 819 ? -9.012 9.135 51.255 1.00 95.56 819 ARG A O 1
ATOM 6521 N N . THR A 1 820 ? -10.897 7.907 51.231 1.00 92.19 820 THR A N 1
ATOM 6522 C CA . THR A 1 820 ? -11.635 8.773 52.165 1.00 92.19 820 THR A CA 1
ATOM 6523 C C . THR A 1 820 ? -10.859 9.009 53.458 1.00 92.19 820 THR A C 1
ATOM 6525 O O . THR A 1 820 ? -10.845 10.123 53.965 1.00 92.19 820 THR A O 1
ATOM 6528 N N . ALA A 1 821 ? -10.189 7.985 53.991 1.00 91.81 821 ALA A N 1
ATOM 6529 C CA . ALA A 1 821 ? -9.395 8.122 55.205 1.00 91.81 821 ALA A CA 1
ATOM 6530 C C . ALA A 1 821 ? -8.107 8.941 55.003 1.00 91.81 821 ALA A C 1
ATOM 6532 O O . ALA A 1 821 ? -7.723 9.683 55.901 1.00 91.81 821 ALA A O 1
ATOM 6533 N N . LEU A 1 822 ? -7.437 8.808 53.855 1.00 92.25 822 LEU A N 1
ATOM 6534 C CA . LEU A 1 822 ? -6.171 9.485 53.548 1.00 92.25 822 LEU A CA 1
ATOM 6535 C C . LEU A 1 822 ? -6.356 10.940 53.083 1.00 92.25 822 LEU A C 1
ATOM 6537 O O . LEU A 1 822 ? -5.430 11.735 53.244 1.00 92.25 822 LEU A O 1
ATOM 6541 N N . ASP A 1 823 ? -7.548 11.306 52.601 1.00 90.00 823 ASP A N 1
ATOM 6542 C CA . ASP A 1 823 ? -7.901 12.677 52.202 1.00 90.00 823 ASP A CA 1
ATOM 6543 C C . ASP A 1 823 ? -7.966 13.663 53.391 1.00 90.00 823 ASP A C 1
ATOM 6545 O O . ASP A 1 823 ? -7.916 14.877 53.191 1.00 90.00 823 ASP A O 1
ATOM 6549 N N . PHE A 1 824 ? -7.994 13.179 54.642 1.00 87.50 824 PHE A N 1
ATOM 6550 C CA . PHE A 1 824 ? -7.895 14.000 55.863 1.00 87.50 824 PHE A CA 1
ATOM 6551 C C . PHE A 1 824 ? -6.454 14.514 56.110 1.00 87.50 824 PHE A C 1
ATOM 6553 O O . PHE A 1 824 ? -5.861 14.297 57.173 1.00 87.50 824 PHE A O 1
ATOM 6560 N N . GLN A 1 825 ? -5.856 15.171 55.108 1.00 66.38 825 GLN A N 1
ATOM 6561 C CA . GLN A 1 825 ? -4.450 15.585 55.100 1.00 66.38 825 GLN A CA 1
ATOM 6562 C C . GLN A 1 825 ? -4.069 16.421 56.340 1.00 66.38 825 GLN A C 1
ATOM 6564 O O . GLN A 1 825 ? -4.723 17.401 56.687 1.00 66.38 825 GLN A O 1
ATOM 6569 N N . GLY A 1 826 ? -2.977 16.026 57.008 1.00 69.69 826 GLY A N 1
ATOM 6570 C CA . GLY A 1 826 ? -2.385 16.746 58.147 1.00 69.69 826 GLY A CA 1
ATOM 6571 C C . GLY A 1 826 ? -2.931 16.393 59.537 1.00 69.69 826 GLY A C 1
ATOM 6572 O O . GLY A 1 826 ? -2.402 16.898 60.523 1.00 69.69 826 GLY A O 1
ATOM 6573 N N . GLN A 1 827 ? -3.946 15.525 59.643 1.00 75.12 827 GLN A N 1
ATOM 6574 C CA . GLN A 1 827 ? -4.598 15.189 60.925 1.00 75.12 827 GLN A CA 1
ATOM 6575 C C . GLN A 1 827 ? -4.584 13.689 61.270 1.00 75.12 827 GLN A C 1
ATOM 6577 O O . GLN A 1 827 ? -5.065 13.280 62.328 1.00 75.12 827 GLN A O 1
ATOM 6582 N N . ILE A 1 828 ? -4.021 12.850 60.398 1.00 86.00 828 ILE A N 1
ATOM 6583 C CA . ILE A 1 828 ? -3.956 11.401 60.602 1.00 86.00 828 ILE A CA 1
ATOM 6584 C C . ILE A 1 828 ? -2.732 11.065 61.451 1.00 86.00 828 ILE A C 1
ATOM 6586 O O . ILE A 1 828 ? -1.602 11.337 61.057 1.00 86.00 828 ILE A O 1
ATOM 6590 N N . VAL A 1 829 ? -2.950 10.407 62.589 1.00 90.81 829 VAL A N 1
ATOM 6591 C CA . VAL A 1 829 ? -1.861 9.844 63.398 1.00 90.81 829 VAL A CA 1
ATOM 6592 C C . VAL A 1 829 ? -1.151 8.740 62.605 1.00 90.81 829 VAL A C 1
ATOM 6594 O O . VAL A 1 829 ? -1.808 7.826 62.095 1.00 90.81 829 VAL A O 1
ATOM 6597 N N . ASP A 1 830 ? 0.182 8.774 62.560 1.00 92.50 830 ASP A N 1
ATOM 6598 C CA . ASP A 1 830 ? 1.020 7.874 61.748 1.00 92.50 830 ASP A CA 1
ATOM 6599 C C . ASP A 1 830 ? 0.695 6.385 61.922 1.00 92.50 830 ASP A C 1
ATOM 6601 O O . ASP A 1 830 ? 0.707 5.631 60.950 1.00 92.50 830 ASP A O 1
ATOM 6605 N N . ASN A 1 831 ? 0.314 5.948 63.128 1.00 92.25 831 ASN A N 1
ATOM 6606 C CA . ASN A 1 831 ? -0.101 4.562 63.374 1.00 92.25 831 ASN A CA 1
ATOM 6607 C C . ASN A 1 831 ? -1.312 4.138 62.524 1.00 92.25 831 ASN A C 1
ATOM 6609 O O . ASN A 1 831 ? -1.337 3.023 61.995 1.00 92.25 831 ASN A O 1
ATOM 6613 N N . TYR A 1 832 ? -2.316 5.005 62.370 1.00 93.81 832 TYR A N 1
ATOM 6614 C CA . TYR A 1 832 ? -3.488 4.706 61.544 1.00 93.81 832 TYR A CA 1
ATOM 6615 C C . TYR A 1 832 ? -3.160 4.821 60.060 1.00 93.81 832 TYR A C 1
ATOM 6617 O O . TYR A 1 832 ? -3.572 3.954 59.291 1.00 93.81 832 TYR A O 1
ATOM 6625 N N . ARG A 1 833 ? -2.344 5.810 59.674 1.00 93.94 833 ARG A N 1
ATOM 6626 C CA . ARG A 1 833 ? -1.837 5.951 58.303 1.00 93.94 833 ARG A CA 1
ATOM 6627 C C . ARG A 1 833 ? -1.079 4.700 57.858 1.00 93.94 833 ARG A C 1
ATOM 6629 O O . ARG A 1 833 ? -1.401 4.126 56.818 1.00 93.94 833 ARG A O 1
ATOM 6636 N N . LYS A 1 834 ? -0.162 4.207 58.701 1.00 94.56 834 LYS A N 1
ATOM 6637 C CA . LYS A 1 834 ? 0.571 2.949 58.504 1.00 94.56 834 LYS A CA 1
ATOM 6638 C C . LYS A 1 834 ? -0.387 1.766 58.366 1.00 94.56 834 LYS A C 1
ATOM 6640 O O . LYS A 1 834 ? -0.261 0.994 57.419 1.00 94.56 834 LYS A O 1
ATOM 6645 N N . LYS A 1 835 ? -1.376 1.631 59.260 1.00 95.25 835 LYS A N 1
ATOM 6646 C CA . LYS A 1 835 ? -2.355 0.527 59.221 1.00 95.25 835 LYS A CA 1
ATOM 6647 C C . LYS A 1 835 ? -3.220 0.550 57.953 1.00 95.25 835 LYS A C 1
ATOM 6649 O O . LYS A 1 835 ? -3.475 -0.514 57.391 1.00 95.25 835 LYS A O 1
ATOM 6654 N N . ILE A 1 836 ? -3.665 1.722 57.502 1.00 95.81 836 ILE A N 1
ATOM 6655 C CA . ILE A 1 836 ? -4.475 1.878 56.283 1.00 95.81 836 ILE A CA 1
ATOM 6656 C C . ILE A 1 836 ? -3.648 1.501 55.052 1.00 95.81 836 ILE A C 1
ATOM 6658 O O . ILE A 1 836 ? -4.046 0.599 54.316 1.00 95.81 836 ILE A O 1
ATOM 6662 N N . LEU A 1 837 ? -2.476 2.121 54.873 1.00 95.69 837 LEU A N 1
ATOM 6663 C CA . LEU A 1 837 ? -1.601 1.872 53.723 1.00 95.69 837 LEU A CA 1
ATOM 6664 C C . LEU A 1 837 ? -1.138 0.412 53.659 1.00 95.69 837 LEU A C 1
ATOM 6666 O O . LEU A 1 837 ? -1.199 -0.199 52.594 1.00 95.69 837 LEU A O 1
ATOM 6670 N N . PHE A 1 838 ? -0.776 -0.189 54.799 1.00 96.56 838 PHE A N 1
ATOM 6671 C CA . PHE A 1 838 ? -0.390 -1.600 54.860 1.00 96.56 838 PHE A CA 1
ATOM 6672 C C . PHE A 1 838 ? -1.494 -2.525 54.333 1.00 96.56 838 PHE A C 1
ATOM 6674 O O . PHE A 1 838 ? -1.242 -3.423 53.527 1.00 96.56 838 PHE A O 1
ATOM 6681 N N . ASN A 1 839 ? -2.737 -2.307 54.775 1.00 96.69 839 ASN A N 1
ATOM 6682 C CA . ASN A 1 839 ? -3.867 -3.137 54.364 1.00 96.69 839 ASN A CA 1
ATOM 6683 C C . ASN A 1 839 ? -4.305 -2.867 52.922 1.00 96.69 839 ASN A C 1
ATOM 6685 O O . ASN A 1 839 ? -4.674 -3.818 52.239 1.00 96.69 839 ASN A O 1
ATOM 6689 N N . LEU A 1 840 ? -4.217 -1.621 52.451 1.00 96.62 840 LEU A N 1
ATOM 6690 C CA . LEU A 1 840 ? -4.482 -1.248 51.061 1.00 96.62 840 LEU A CA 1
ATOM 6691 C C . LEU A 1 840 ? -3.521 -1.956 50.095 1.00 96.62 840 LEU A C 1
ATOM 6693 O O . LEU A 1 840 ? -3.967 -2.654 49.184 1.00 96.62 840 LEU A O 1
ATOM 6697 N N . ILE A 1 841 ? -2.210 -1.824 50.330 1.00 96.44 841 ILE A N 1
ATOM 6698 C CA . ILE A 1 841 ? -1.160 -2.427 49.494 1.00 96.44 841 ILE A CA 1
ATOM 6699 C C . ILE A 1 841 ? -1.280 -3.954 49.513 1.00 96.44 841 ILE A C 1
ATOM 6701 O O . ILE A 1 841 ? -1.272 -4.595 48.461 1.00 96.44 841 ILE A O 1
ATOM 6705 N N . SER A 1 842 ? -1.474 -4.542 50.698 1.00 95.25 842 SER A N 1
ATOM 6706 C CA . SER A 1 842 ? -1.635 -5.992 50.827 1.00 95.25 842 SER A CA 1
ATOM 6707 C C . SER A 1 842 ? -2.873 -6.510 50.086 1.00 95.25 842 SER A C 1
ATOM 6709 O O . SER A 1 842 ? -2.792 -7.523 49.396 1.00 95.25 842 SER A O 1
ATOM 6711 N N . ALA A 1 843 ? -4.017 -5.822 50.197 1.00 94.50 843 ALA A N 1
ATOM 6712 C CA . ALA A 1 843 ? -5.249 -6.220 49.516 1.00 94.50 843 ALA A CA 1
ATOM 6713 C C . ALA A 1 843 ? -5.095 -6.164 47.988 1.00 94.50 843 ALA A C 1
ATOM 6715 O O . ALA A 1 843 ? -5.546 -7.069 47.287 1.00 94.50 843 ALA A O 1
ATOM 6716 N N . ALA A 1 844 ? -4.428 -5.129 47.468 1.00 92.88 844 ALA A N 1
ATOM 6717 C CA . ALA A 1 844 ? -4.150 -5.005 46.041 1.00 92.88 844 ALA A CA 1
ATOM 6718 C C . ALA A 1 844 ? -3.227 -6.130 45.543 1.00 92.88 844 ALA A C 1
ATOM 6720 O O . ALA A 1 844 ? -3.511 -6.752 44.520 1.00 92.88 844 ALA A O 1
ATOM 6721 N N . ALA A 1 845 ? -2.167 -6.455 46.289 1.00 91.00 845 ALA A N 1
ATOM 6722 C CA . ALA A 1 845 ? -1.265 -7.556 45.950 1.00 91.00 845 ALA A CA 1
ATOM 6723 C C . ALA A 1 845 ? -1.964 -8.931 45.988 1.00 91.00 845 ALA A C 1
ATOM 6725 O O . ALA A 1 845 ? -1.785 -9.747 45.080 1.00 91.00 845 ALA A O 1
ATOM 6726 N N . GLU A 1 846 ? -2.807 -9.180 46.996 1.00 93.00 846 GLU A N 1
ATOM 6727 C CA . GLU A 1 846 ? -3.637 -10.389 47.099 1.00 93.00 846 GLU A CA 1
ATOM 6728 C C . GLU A 1 846 ? -4.622 -10.508 45.919 1.00 93.00 846 GLU A C 1
ATOM 6730 O O . GLU A 1 846 ? -4.788 -11.591 45.347 1.00 93.00 846 GLU A O 1
ATOM 6735 N N . ALA A 1 847 ? -5.235 -9.397 45.499 1.00 90.19 847 ALA A N 1
ATOM 6736 C CA . ALA A 1 847 ? -6.143 -9.357 44.354 1.00 90.19 847 ALA A CA 1
ATOM 6737 C C . ALA A 1 847 ? -5.426 -9.633 43.020 1.00 90.19 847 ALA A C 1
ATOM 6739 O O . ALA A 1 847 ? -5.914 -10.428 42.215 1.00 90.19 847 ALA A O 1
ATOM 6740 N N . ILE A 1 848 ? -4.238 -9.052 42.809 1.00 85.56 848 ILE A N 1
ATOM 6741 C CA . ILE A 1 848 ? -3.397 -9.330 41.631 1.00 85.56 848 ILE A CA 1
ATOM 6742 C C . ILE A 1 848 ? -3.027 -10.818 41.567 1.00 85.56 848 ILE A C 1
ATOM 6744 O O . ILE A 1 848 ? -3.071 -11.424 40.496 1.00 85.56 848 ILE A O 1
ATOM 6748 N N . LYS A 1 849 ? -2.676 -11.423 42.709 1.00 87.00 849 LYS A N 1
ATOM 6749 C CA . LYS A 1 849 ? -2.247 -12.827 42.779 1.00 87.00 849 LYS A CA 1
ATOM 6750 C C . LYS A 1 849 ? -3.395 -13.821 42.585 1.00 87.00 849 LYS A C 1
ATOM 6752 O O . LYS A 1 849 ? -3.178 -14.878 42.000 1.00 87.00 849 LYS A O 1
ATOM 6757 N N . SER A 1 850 ? -4.584 -13.513 43.101 1.00 85.50 850 SER A N 1
ATOM 6758 C CA . SER A 1 850 ? -5.743 -14.418 43.056 1.00 85.50 850 SER A CA 1
ATOM 6759 C C . SER A 1 850 ? -6.464 -14.430 41.707 1.00 85.50 850 SER A C 1
ATOM 6761 O O . SER A 1 850 ? -7.062 -15.446 41.372 1.00 85.50 850 SER A O 1
ATOM 6763 N N . GLN A 1 851 ? -6.402 -13.338 40.932 1.00 78.25 851 GLN A N 1
ATOM 6764 C CA . GLN A 1 851 ? -7.107 -13.183 39.646 1.00 78.25 851 GLN A CA 1
ATOM 6765 C C . GLN A 1 851 ? -8.634 -13.429 39.721 1.00 78.25 851 GLN A C 1
ATOM 6767 O O . GLN A 1 851 ? -9.272 -13.661 38.699 1.00 78.25 851 GLN A O 1
ATOM 6772 N N . GLU A 1 852 ? -9.245 -13.358 40.912 1.00 78.31 852 GLU A N 1
ATOM 6773 C CA . GLU A 1 852 ? -10.684 -13.621 41.126 1.00 78.31 852 GLU A CA 1
ATOM 6774 C C . GLU A 1 852 ? -11.592 -12.463 40.643 1.00 78.31 852 GLU A C 1
ATOM 6776 O O . GLU A 1 852 ? -12.809 -12.613 40.572 1.00 78.31 852 GLU A O 1
ATOM 6781 N N . MET A 1 853 ? -11.020 -11.299 40.313 1.00 82.81 853 MET A N 1
ATOM 6782 C CA . MET A 1 853 ? -11.746 -10.074 39.956 1.00 82.81 853 MET A CA 1
ATOM 6783 C C . MET A 1 853 ? -11.704 -9.798 38.449 1.00 82.81 853 MET A C 1
ATOM 6785 O O . MET A 1 853 ? -10.709 -10.092 37.788 1.00 82.81 853 MET A O 1
ATOM 6789 N N . ASP A 1 854 ? -12.760 -9.167 37.922 1.00 82.94 854 ASP A N 1
ATOM 6790 C CA . ASP A 1 854 ? -12.782 -8.652 36.549 1.00 82.94 854 ASP A CA 1
ATOM 6791 C C . ASP A 1 854 ? -11.533 -7.806 36.252 1.00 82.94 854 ASP A C 1
ATOM 6793 O O . ASP A 1 854 ? -11.160 -6.922 37.028 1.00 82.94 854 ASP A O 1
ATOM 6797 N N . SER A 1 855 ? -10.885 -8.080 35.119 1.00 74.00 855 SER A N 1
ATOM 6798 C CA . SER A 1 855 ? -9.574 -7.517 34.794 1.00 74.00 855 SER A CA 1
ATOM 6799 C C . SER A 1 855 ? -9.610 -5.995 34.662 1.00 74.00 855 SER A C 1
ATOM 6801 O O . SER A 1 855 ? -8.692 -5.328 35.130 1.00 74.00 855 SER A O 1
ATOM 6803 N N . ASN A 1 856 ? -10.672 -5.427 34.081 1.00 72.31 856 ASN A N 1
ATOM 6804 C CA . ASN A 1 856 ? -10.792 -3.976 33.915 1.00 72.31 856 ASN A CA 1
ATOM 6805 C C . ASN A 1 856 ? -11.022 -3.291 35.261 1.00 72.31 856 ASN A C 1
ATOM 6807 O O . ASN A 1 856 ? -10.422 -2.253 35.551 1.00 72.31 856 ASN A O 1
ATOM 6811 N N . LYS A 1 857 ? -11.855 -3.903 36.106 1.00 81.12 857 LYS A N 1
ATOM 6812 C CA . LYS A 1 857 ? -12.101 -3.417 37.463 1.00 81.12 857 LYS A CA 1
ATOM 6813 C C . LYS A 1 857 ? -10.833 -3.469 38.317 1.00 81.12 857 LYS A C 1
ATOM 6815 O O . LYS A 1 857 ? -10.504 -2.481 38.969 1.00 81.12 857 LYS A O 1
ATOM 6820 N N . LEU A 1 858 ? -10.087 -4.573 38.254 1.00 85.94 858 LEU A N 1
ATOM 6821 C CA . LEU A 1 858 ? -8.816 -4.728 38.958 1.00 85.94 858 LEU A CA 1
ATOM 6822 C C . LEU A 1 858 ? -7.786 -3.693 38.490 1.00 85.94 858 LEU A C 1
ATOM 6824 O O . LEU A 1 858 ? -7.137 -3.080 39.328 1.00 85.94 858 LEU A O 1
ATOM 6828 N N . ILE A 1 859 ? -7.673 -3.439 37.182 1.00 78.75 859 ILE A N 1
ATOM 6829 C CA . ILE A 1 859 ? -6.775 -2.410 36.631 1.00 78.75 859 ILE A CA 1
ATOM 6830 C C . ILE A 1 859 ? -7.084 -1.037 37.225 1.00 78.75 859 ILE A C 1
ATOM 6832 O O . ILE A 1 859 ? -6.185 -0.411 37.779 1.00 78.75 859 ILE A O 1
ATOM 6836 N N . LYS A 1 860 ? -8.351 -0.610 37.178 1.00 84.50 860 LYS A N 1
ATOM 6837 C CA . LYS A 1 860 ? -8.765 0.691 37.714 1.00 84.50 860 LYS A CA 1
ATOM 6838 C C . LYS A 1 860 ? -8.445 0.818 39.207 1.00 84.50 860 LYS A C 1
ATOM 6840 O O . LYS A 1 860 ? -7.983 1.862 39.652 1.00 84.50 860 LYS A O 1
ATOM 6845 N N . MET A 1 861 ? -8.670 -0.246 39.980 1.00 90.50 861 MET A N 1
ATOM 6846 C CA . MET A 1 861 ? -8.354 -0.256 41.413 1.00 90.50 861 MET A CA 1
ATOM 6847 C C . MET A 1 861 ? -6.848 -0.221 41.678 1.00 90.50 861 MET A C 1
ATOM 6849 O O . MET A 1 861 ? -6.409 0.475 42.584 1.00 90.50 861 MET A O 1
ATOM 6853 N N . VAL A 1 862 ? -6.045 -0.941 40.894 1.00 88.12 862 VAL A N 1
ATOM 6854 C CA . VAL A 1 862 ? -4.582 -0.959 41.042 1.00 88.12 862 VAL A CA 1
ATOM 6855 C C . VAL A 1 862 ? -3.966 0.388 40.655 1.00 88.12 862 VAL A C 1
ATOM 6857 O O . VAL A 1 862 ? -3.051 0.844 41.335 1.00 88.12 862 VAL A O 1
ATOM 6860 N N . GLU A 1 863 ? -4.484 1.052 39.619 1.00 86.56 863 GLU A N 1
ATOM 6861 C CA . GLU A 1 863 ? -4.086 2.418 39.245 1.00 86.56 863 GLU A CA 1
ATOM 6862 C C . GLU A 1 863 ? -4.400 3.413 40.371 1.00 86.56 863 GLU A C 1
ATOM 6864 O O . GLU A 1 863 ? -3.548 4.216 40.747 1.00 86.56 863 GLU A O 1
ATOM 6869 N N . GLU A 1 864 ? -5.578 3.303 40.987 1.00 91.44 864 GLU A N 1
ATOM 6870 C CA . GLU A 1 864 ? -5.966 4.132 42.132 1.00 91.44 864 GLU A CA 1
ATOM 6871 C C . GLU A 1 864 ? -5.076 3.882 43.364 1.00 91.44 864 GLU A C 1
ATOM 6873 O O . GLU A 1 864 ? -4.626 4.823 44.018 1.00 91.44 864 GLU A O 1
ATOM 6878 N N . VAL A 1 865 ? -4.751 2.614 43.650 1.00 92.69 865 VAL A N 1
ATOM 6879 C CA . VAL A 1 865 ? -3.791 2.234 44.701 1.00 92.69 865 VAL A CA 1
ATOM 6880 C C . VAL A 1 865 ? -2.412 2.820 44.415 1.00 92.69 865 VAL A C 1
ATOM 6882 O O . VAL A 1 865 ? -1.757 3.303 45.336 1.00 92.69 865 VAL A O 1
ATOM 6885 N N . GLN A 1 866 ? -1.960 2.805 43.161 1.00 90.75 866 GLN A N 1
ATOM 6886 C CA . GLN A 1 866 ? -0.666 3.366 42.787 1.00 90.75 866 GLN A CA 1
ATOM 6887 C C . GLN A 1 866 ? -0.637 4.885 42.985 1.00 90.75 866 GLN A C 1
ATOM 6889 O O . GLN A 1 866 ? 0.348 5.397 43.513 1.00 90.75 866 GLN A O 1
ATOM 6894 N N . THR A 1 867 ? -1.718 5.584 42.632 1.00 91.50 867 THR A N 1
ATOM 6895 C CA . THR A 1 867 ? -1.892 7.015 42.915 1.00 91.50 867 THR A CA 1
ATOM 6896 C C . THR A 1 867 ? -1.796 7.291 44.418 1.00 91.50 867 THR A C 1
ATOM 6898 O O . THR A 1 867 ? -0.979 8.108 44.836 1.00 91.50 867 THR A O 1
ATOM 6901 N N . LEU A 1 868 ? -2.535 6.541 45.248 1.00 92.31 868 LEU A N 1
ATOM 6902 C CA . LEU A 1 868 ? -2.467 6.644 46.715 1.00 92.31 868 LEU A CA 1
ATOM 6903 C C . LEU A 1 868 ? -1.061 6.374 47.266 1.00 92.31 868 LEU A C 1
ATOM 6905 O O . LEU A 1 868 ? -0.619 7.039 48.204 1.00 92.31 868 LEU A O 1
ATOM 6909 N N . CYS A 1 869 ? -0.349 5.398 46.698 1.00 92.38 869 CYS A N 1
ATOM 6910 C CA . CYS A 1 869 ? 1.022 5.092 47.098 1.00 92.38 869 CYS A CA 1
ATOM 6911 C C . CYS A 1 869 ? 1.987 6.217 46.707 1.00 92.38 869 CYS A C 1
ATOM 6913 O O . CYS A 1 869 ? 2.833 6.581 47.514 1.00 92.38 869 CYS A O 1
ATOM 6915 N N . ALA A 1 870 ? 1.845 6.799 45.513 1.00 89.25 870 ALA A N 1
ATOM 6916 C CA . ALA A 1 870 ? 2.677 7.912 45.059 1.00 89.25 870 ALA A CA 1
ATOM 6917 C C . ALA A 1 870 ? 2.477 9.169 45.923 1.00 89.25 870 ALA A C 1
ATOM 6919 O O . ALA A 1 870 ? 3.450 9.821 46.294 1.00 89.25 870 ALA A O 1
ATOM 6920 N N . GLU A 1 871 ? 1.235 9.464 46.317 1.00 92.56 871 GLU A N 1
ATOM 6921 C CA . GLU A 1 871 ? 0.904 10.556 47.247 1.00 92.56 871 GLU A CA 1
ATOM 6922 C C . GLU A 1 871 ? 1.508 10.366 48.652 1.00 92.56 871 GLU A C 1
ATOM 6924 O O . GLU A 1 871 ? 1.644 11.332 49.401 1.00 92.56 871 GLU A O 1
ATOM 6929 N N . ASN A 1 872 ? 1.871 9.133 49.027 1.00 92.75 872 ASN A N 1
ATOM 6930 C CA . ASN A 1 872 ? 2.425 8.788 50.340 1.00 92.75 872 ASN A CA 1
ATOM 6931 C C . ASN A 1 872 ? 3.827 8.141 50.241 1.00 92.75 872 ASN A C 1
ATOM 6933 O O . ASN A 1 872 ? 4.241 7.443 51.167 1.00 92.75 872 ASN A O 1
ATOM 6937 N N . ASP A 1 873 ? 4.563 8.359 49.145 1.00 92.38 873 ASP A N 1
ATOM 6938 C CA . ASP A 1 873 ? 5.807 7.636 48.818 1.00 92.38 873 ASP A CA 1
ATOM 6939 C C . ASP A 1 873 ? 6.888 7.762 49.908 1.00 92.38 873 ASP A C 1
ATOM 6941 O O . ASP A 1 873 ? 7.464 6.763 50.338 1.00 92.38 873 ASP A O 1
ATOM 6945 N N . GLU A 1 874 ? 7.118 8.972 50.428 1.00 92.00 874 GLU A N 1
ATOM 6946 C CA . GLU A 1 874 ? 8.100 9.219 51.496 1.00 92.00 874 GLU A CA 1
ATOM 6947 C C . GLU A 1 874 ? 7.744 8.474 52.795 1.00 92.00 874 GLU A C 1
ATOM 6949 O O . GLU A 1 874 ? 8.603 7.859 53.435 1.00 92.00 874 GLU A O 1
ATOM 6954 N N . PHE A 1 875 ? 6.455 8.453 53.150 1.00 92.81 875 PHE A N 1
ATOM 6955 C CA . PHE A 1 875 ? 5.963 7.740 54.329 1.00 92.81 875 PHE A CA 1
ATOM 6956 C C . PHE A 1 875 ? 6.094 6.223 54.158 1.00 92.81 875 PHE A C 1
ATOM 6958 O O . PHE A 1 875 ? 6.535 5.530 55.075 1.00 92.81 875 PHE A O 1
ATOM 6965 N N . ILE A 1 876 ? 5.743 5.699 52.979 1.00 93.44 876 ILE A N 1
ATOM 6966 C CA . ILE A 1 876 ? 5.849 4.271 52.657 1.00 93.44 876 ILE A CA 1
ATOM 6967 C C . ILE A 1 876 ? 7.310 3.817 52.732 1.00 93.44 876 ILE A C 1
ATOM 6969 O O . ILE A 1 876 ? 7.596 2.828 53.404 1.00 93.44 876 ILE A O 1
ATOM 6973 N N . LYS A 1 877 ? 8.238 4.569 52.126 1.00 89.81 877 LYS A N 1
ATOM 6974 C CA . LYS A 1 877 ? 9.680 4.273 52.171 1.00 89.81 877 LYS A CA 1
ATOM 6975 C C . LYS A 1 877 ? 10.233 4.232 53.594 1.00 89.81 877 LYS A C 1
ATOM 6977 O O . LYS A 1 877 ? 11.104 3.420 53.880 1.00 89.81 877 LYS A O 1
ATOM 6982 N N . THR A 1 878 ? 9.719 5.088 54.474 1.00 92.50 878 THR A N 1
ATOM 6983 C CA . THR A 1 878 ? 10.209 5.211 55.855 1.00 92.50 878 THR A CA 1
ATOM 6984 C C . THR A 1 878 ? 9.588 4.176 56.798 1.00 92.50 878 THR A C 1
ATOM 6986 O O . THR A 1 878 ? 10.252 3.698 57.715 1.00 92.50 878 THR A O 1
ATOM 6989 N N . HIS A 1 879 ? 8.312 3.825 56.606 1.00 92.81 879 HIS A N 1
ATOM 6990 C CA . HIS A 1 879 ? 7.537 3.077 57.603 1.00 92.81 879 HIS A CA 1
ATOM 6991 C C . HIS A 1 879 ? 6.997 1.720 57.139 1.00 92.81 879 HIS A C 1
ATOM 6993 O O . HIS A 1 879 ? 6.429 1.008 57.974 1.00 92.81 879 HIS A O 1
ATOM 6999 N N . LEU A 1 880 ? 7.119 1.374 55.853 1.00 93.00 880 LEU A N 1
ATOM 7000 C CA . LEU A 1 880 ? 6.539 0.175 55.231 1.00 93.00 880 LEU A CA 1
ATOM 7001 C C . LEU A 1 880 ? 7.523 -0.520 54.269 1.00 93.00 880 LEU A C 1
ATOM 7003 O O . LEU A 1 880 ? 7.122 -1.036 53.223 1.00 93.00 880 LEU A O 1
ATOM 7007 N N . GLU A 1 881 ? 8.811 -0.552 54.616 1.00 89.31 881 GLU A N 1
ATOM 7008 C CA . GLU A 1 881 ? 9.862 -1.195 53.811 1.00 89.31 881 GLU A CA 1
ATOM 7009 C C . GLU A 1 881 ? 9.573 -2.688 53.556 1.00 89.31 881 GLU A C 1
ATOM 7011 O O . GLU A 1 881 ? 9.919 -3.234 52.504 1.00 89.31 881 GLU A O 1
ATOM 7016 N N . GLU A 1 882 ? 8.855 -3.338 54.477 1.00 91.94 882 GLU A N 1
ATOM 7017 C CA . GLU A 1 882 ? 8.430 -4.731 54.363 1.00 91.94 882 GLU A CA 1
ATOM 7018 C C . GLU A 1 882 ? 7.511 -5.022 53.157 1.00 91.94 882 GLU A C 1
ATOM 7020 O O . GLU A 1 882 ? 7.399 -6.183 52.771 1.00 91.94 882 GLU A O 1
ATOM 7025 N N . LEU A 1 883 ? 6.896 -4.004 52.532 1.00 92.25 883 LEU A N 1
ATOM 7026 C CA . LEU A 1 883 ? 5.964 -4.152 51.398 1.00 92.25 883 LEU A CA 1
ATOM 7027 C C . LEU A 1 883 ? 6.587 -3.861 50.021 1.00 92.25 883 LEU A C 1
ATOM 7029 O O . LEU A 1 883 ? 5.877 -3.707 49.021 1.00 92.25 883 LEU A O 1
ATOM 7033 N N . ASN A 1 884 ? 7.916 -3.763 49.933 1.00 85.31 884 ASN A N 1
ATOM 7034 C CA . ASN A 1 884 ? 8.604 -3.447 48.677 1.00 85.31 884 ASN A CA 1
ATOM 7035 C C . ASN A 1 884 ? 8.310 -4.455 47.547 1.00 85.31 884 ASN A C 1
ATOM 7037 O O . ASN A 1 884 ? 8.252 -4.069 46.377 1.00 85.31 884 ASN A O 1
ATOM 7041 N N . LEU A 1 885 ? 8.095 -5.736 47.865 1.00 83.62 885 LEU A N 1
ATOM 7042 C CA . LEU A 1 885 ? 7.767 -6.761 46.865 1.00 83.62 885 LEU A CA 1
ATOM 7043 C C . LEU A 1 885 ? 6.345 -6.582 46.309 1.00 83.62 885 LEU A C 1
ATOM 7045 O O . LEU A 1 885 ? 6.138 -6.673 45.096 1.00 83.62 885 LEU A O 1
ATOM 7049 N N . GLU A 1 886 ? 5.377 -6.282 47.171 1.00 92.69 886 GLU A N 1
ATOM 7050 C CA . GLU A 1 886 ? 3.987 -5.996 46.820 1.00 92.69 886 GLU A CA 1
ATOM 7051 C C . GLU A 1 886 ? 3.886 -4.735 45.958 1.00 92.69 886 GLU A C 1
ATOM 7053 O O . GLU A 1 886 ? 3.224 -4.749 44.920 1.00 92.69 886 GLU A O 1
ATOM 7058 N N . LEU A 1 887 ? 4.604 -3.669 46.327 1.00 87.94 887 LEU A N 1
ATOM 7059 C CA . LEU A 1 887 ? 4.669 -2.427 45.552 1.00 87.94 887 LEU A CA 1
ATOM 7060 C C . LEU A 1 887 ? 5.268 -2.650 44.158 1.00 87.94 887 LEU A C 1
ATOM 7062 O O . LEU A 1 887 ? 4.757 -2.114 43.173 1.00 87.94 887 LEU A O 1
ATOM 7066 N N . GLN A 1 888 ? 6.299 -3.494 44.039 1.00 82.62 888 GLN A N 1
ATOM 7067 C CA . GLN A 1 888 ? 6.832 -3.885 42.732 1.00 82.62 888 GLN A CA 1
ATOM 7068 C C . GLN A 1 888 ? 5.809 -4.669 41.901 1.00 82.62 888 GLN A C 1
ATOM 7070 O O . GLN A 1 888 ? 5.715 -4.447 40.692 1.00 82.62 888 GLN A O 1
ATOM 7075 N N . ALA A 1 889 ? 5.040 -5.574 42.512 1.00 79.06 889 ALA A N 1
ATOM 7076 C CA . ALA A 1 889 ? 3.998 -6.328 41.817 1.00 79.06 889 ALA A CA 1
ATOM 7077 C C . ALA A 1 889 ? 2.866 -5.410 41.313 1.00 79.06 889 ALA A C 1
ATOM 7079 O O . ALA A 1 889 ? 2.472 -5.511 40.150 1.00 79.06 889 ALA A O 1
ATOM 7080 N N . ILE A 1 890 ? 2.413 -4.471 42.150 1.00 83.88 890 ILE A N 1
ATOM 7081 C CA . ILE A 1 890 ? 1.428 -3.430 41.814 1.00 83.88 890 ILE A CA 1
ATOM 7082 C C . ILE A 1 890 ? 1.943 -2.562 40.660 1.00 83.88 890 ILE A C 1
ATOM 7084 O O . ILE A 1 890 ? 1.256 -2.410 39.651 1.00 83.88 890 ILE A O 1
ATOM 7088 N N . GLY A 1 891 ? 3.181 -2.063 40.748 1.00 79.62 891 GLY A N 1
ATOM 7089 C CA . GLY A 1 891 ? 3.784 -1.230 39.704 1.00 79.62 891 GLY A CA 1
ATOM 7090 C C . GLY A 1 891 ? 3.953 -1.955 38.363 1.00 79.62 891 GLY A C 1
ATOM 7091 O O . GLY A 1 891 ? 3.698 -1.372 37.308 1.00 79.62 891 GLY A O 1
ATOM 7092 N N . ARG A 1 892 ? 4.324 -3.246 38.376 1.00 74.31 892 ARG A N 1
ATOM 7093 C CA . ARG A 1 892 ? 4.368 -4.067 37.151 1.00 74.31 892 ARG A CA 1
ATOM 7094 C C . ARG A 1 892 ? 2.976 -4.275 36.560 1.00 74.31 892 ARG A C 1
ATOM 7096 O O . ARG A 1 892 ? 2.825 -4.158 35.348 1.00 74.31 892 ARG A O 1
ATOM 7103 N N . PHE A 1 893 ? 1.972 -4.546 37.396 1.00 76.44 893 PHE A N 1
ATOM 7104 C CA . PHE A 1 893 ? 0.592 -4.722 36.946 1.00 76.44 893 PHE A CA 1
ATOM 7105 C C . PHE A 1 893 ? -0.014 -3.420 36.412 1.00 76.44 893 PHE A C 1
ATOM 7107 O O . PHE A 1 893 ? -0.824 -3.454 35.495 1.00 76.44 893 PHE A O 1
ATOM 7114 N N . ALA A 1 894 ? 0.368 -2.256 36.928 1.00 76.81 894 ALA A N 1
ATOM 7115 C CA . ALA A 1 894 ? -0.141 -0.989 36.417 1.00 76.81 894 ALA A CA 1
ATOM 7116 C C . ALA A 1 894 ? 0.411 -0.645 35.021 1.00 76.81 894 ALA A C 1
ATOM 7118 O O . ALA A 1 894 ? -0.306 -0.094 34.183 1.00 76.81 894 ALA A O 1
ATOM 7119 N N . LYS A 1 895 ? 1.656 -1.037 34.711 1.00 83.50 895 LYS A N 1
ATOM 7120 C CA . LYS A 1 895 ? 2.243 -0.828 33.379 1.00 83.50 895 LYS A CA 1
ATOM 7121 C C . LYS A 1 895 ? 1.565 -1.713 32.328 1.00 83.50 895 LYS A C 1
ATOM 7123 O O . LYS A 1 895 ? 1.851 -2.907 32.217 1.00 83.50 895 LYS A O 1
ATOM 7128 N N . LYS A 1 896 ? 0.717 -1.103 31.488 1.00 83.81 896 LYS A N 1
ATOM 7129 C CA . LYS A 1 896 ? -0.006 -1.780 30.392 1.00 83.81 896 LYS A CA 1
ATOM 7130 C C . LYS A 1 896 ? 0.919 -2.621 29.501 1.00 83.81 896 LYS A C 1
ATOM 7132 O O . LYS A 1 896 ? 0.565 -3.749 29.167 1.00 83.81 896 LYS A O 1
ATOM 7137 N N . THR A 1 897 ? 2.107 -2.110 29.181 1.00 86.25 897 THR A N 1
ATOM 7138 C CA . THR A 1 897 ? 3.137 -2.793 28.386 1.00 86.25 897 THR A CA 1
ATOM 7139 C C . THR A 1 897 ? 3.536 -4.151 28.984 1.00 86.25 897 THR A C 1
ATOM 7141 O O . THR A 1 897 ? 3.548 -5.163 28.283 1.00 86.25 897 THR A O 1
ATOM 7144 N N . LEU A 1 898 ? 3.800 -4.205 30.296 1.00 86.56 898 LEU A N 1
ATOM 7145 C CA . LEU A 1 898 ? 4.193 -5.436 30.993 1.00 86.56 898 LEU A CA 1
ATOM 7146 C C . LEU A 1 898 ? 3.013 -6.398 31.162 1.00 86.56 898 LEU A C 1
ATOM 7148 O O . LEU A 1 898 ? 3.180 -7.595 30.940 1.00 86.56 898 LEU A O 1
ATOM 7152 N N . ARG A 1 899 ? 1.806 -5.884 31.448 1.00 86.75 899 ARG A N 1
ATOM 7153 C CA . ARG A 1 899 ? 0.582 -6.708 31.470 1.00 86.75 899 ARG A CA 1
ATOM 7154 C C . ARG A 1 899 ? 0.369 -7.443 30.154 1.00 86.75 899 ARG A C 1
ATOM 7156 O O . ARG A 1 899 ? 0.119 -8.643 30.152 1.00 86.75 899 ARG A O 1
ATOM 7163 N N . LEU A 1 900 ? 0.467 -6.723 29.037 1.00 86.50 900 LEU A N 1
ATOM 7164 C CA . LEU A 1 900 ? 0.318 -7.307 27.708 1.00 86.50 900 LEU A CA 1
ATOM 7165 C C . LEU A 1 900 ? 1.431 -8.314 27.422 1.00 86.50 900 LEU A C 1
ATOM 7167 O O . LEU A 1 900 ? 1.160 -9.383 26.884 1.00 86.50 900 LEU A O 1
ATOM 7171 N N . GLN A 1 901 ? 2.667 -8.040 27.841 1.00 93.56 901 GLN A N 1
ATOM 7172 C CA . GLN A 1 901 ? 3.741 -9.021 27.724 1.00 93.56 901 GLN A CA 1
ATOM 7173 C C . GLN A 1 901 ? 3.423 -10.312 28.501 1.00 93.56 901 GLN A C 1
ATOM 7175 O O . GLN A 1 901 ? 3.604 -11.405 27.965 1.00 93.56 901 GLN A O 1
ATOM 7180 N N . ASP A 1 902 ? 2.951 -10.217 29.742 1.00 88.44 902 ASP A N 1
ATOM 7181 C CA . ASP A 1 902 ? 2.663 -11.386 30.578 1.00 88.44 902 ASP A CA 1
ATOM 7182 C C . ASP A 1 902 ? 1.422 -12.151 30.104 1.00 88.44 902 ASP A C 1
ATOM 7184 O O . ASP A 1 902 ? 1.464 -13.380 30.012 1.00 88.44 902 ASP A O 1
ATOM 7188 N N . LEU A 1 903 ? 0.372 -11.446 29.671 1.00 85.19 903 LEU A N 1
ATOM 7189 C CA . LEU A 1 903 ? -0.781 -12.050 28.999 1.00 85.19 903 LEU A CA 1
ATOM 7190 C C . LEU A 1 903 ? -0.368 -12.740 27.694 1.00 85.19 903 LEU A C 1
ATOM 7192 O O . LEU A 1 903 ? -0.854 -13.828 27.383 1.00 85.19 903 LEU A O 1
ATOM 7196 N N . GLY A 1 904 ? 0.568 -12.145 26.952 1.00 92.25 904 GLY A N 1
ATOM 7197 C CA . GLY A 1 904 ? 1.162 -12.747 25.766 1.00 92.25 904 GLY A CA 1
ATOM 7198 C C . GLY A 1 904 ? 1.892 -14.049 26.096 1.00 92.25 904 GLY A C 1
ATOM 7199 O O . GLY A 1 904 ? 1.670 -15.059 25.431 1.00 92.25 904 GLY A O 1
ATOM 7200 N N . LYS A 1 905 ? 2.701 -14.075 27.166 1.00 95.25 905 LYS A N 1
ATOM 7201 C CA . LYS A 1 905 ? 3.391 -15.291 27.644 1.00 95.25 905 LYS A CA 1
ATOM 7202 C C . LYS A 1 905 ? 2.402 -16.371 28.093 1.00 95.25 905 LYS A C 1
ATOM 7204 O O . LYS A 1 905 ? 2.593 -17.537 27.753 1.00 95.25 905 LYS A O 1
ATOM 7209 N N . GLN A 1 906 ? 1.352 -15.997 28.824 1.00 91.06 906 GLN A N 1
ATOM 7210 C CA . GLN A 1 906 ? 0.299 -16.914 29.267 1.00 91.06 906 GLN A CA 1
ATOM 7211 C C . GLN A 1 906 ? -0.488 -17.486 28.081 1.00 91.06 906 GLN A C 1
ATOM 7213 O O . GLN A 1 906 ? -0.690 -18.693 27.986 1.00 91.06 906 GLN A O 1
ATOM 7218 N N . SER A 1 907 ? -0.880 -16.639 27.132 1.00 86.94 907 SER A N 1
ATOM 7219 C CA . SER A 1 907 ? -1.571 -17.072 25.912 1.00 86.94 907 SER A CA 1
ATOM 7220 C C . SER A 1 907 ? -0.683 -17.995 25.079 1.00 86.94 907 SER A C 1
ATOM 7222 O O . SER A 1 907 ? -1.147 -19.002 24.547 1.00 86.94 907 SER A O 1
ATOM 7224 N N . PHE A 1 908 ? 0.617 -17.694 25.014 1.00 95.69 908 PHE A N 1
ATOM 7225 C CA . PHE A 1 908 ? 1.596 -18.524 24.326 1.00 95.69 908 PHE A CA 1
ATOM 7226 C C . PHE A 1 908 ? 1.717 -19.913 24.973 1.00 95.69 908 PHE A C 1
ATOM 7228 O O . PHE A 1 908 ? 1.721 -20.911 24.254 1.00 95.69 908 PHE A O 1
ATOM 7235 N N . SER A 1 909 ? 1.773 -20.007 26.309 1.00 94.38 909 SER A N 1
ATOM 7236 C CA . SER A 1 909 ? 1.847 -21.300 27.016 1.00 94.38 909 SER A CA 1
ATOM 7237 C C . SER A 1 909 ? 0.561 -22.125 26.887 1.00 94.38 909 SER A C 1
ATOM 7239 O O . SER A 1 909 ? 0.614 -23.353 26.914 1.00 94.38 909 SER A O 1
ATOM 7241 N N . GLN A 1 910 ? -0.577 -21.467 26.661 1.00 92.88 910 GLN A N 1
ATOM 7242 C CA . GLN A 1 910 ? -1.868 -22.092 26.354 1.00 92.88 910 GLN A CA 1
ATOM 7243 C C . GLN A 1 910 ? -2.040 -22.462 24.866 1.00 92.88 910 GLN A C 1
ATOM 7245 O O . GLN A 1 910 ? -3.126 -22.865 24.456 1.00 92.88 910 GLN A O 1
ATOM 7250 N N . ASN A 1 911 ? -0.990 -22.333 24.044 1.00 93.88 911 ASN A N 1
ATOM 7251 C CA . ASN A 1 911 ? -1.018 -22.509 22.584 1.00 93.88 911 ASN A CA 1
ATOM 7252 C C . ASN A 1 911 ? -1.983 -21.561 21.837 1.00 93.88 911 ASN A C 1
ATOM 7254 O O . ASN A 1 911 ? -2.302 -21.789 20.670 1.00 93.88 911 ASN A O 1
ATOM 7258 N N . ASN A 1 912 ? -2.422 -20.463 22.461 1.00 91.44 912 ASN A N 1
ATOM 7259 C CA . ASN A 1 912 ? -3.200 -19.413 21.805 1.00 91.44 912 ASN A CA 1
ATOM 7260 C C . ASN A 1 912 ? -2.261 -18.388 21.149 1.00 91.44 912 ASN A C 1
ATOM 7262 O O . ASN A 1 912 ? -2.120 -17.245 21.590 1.00 91.44 912 ASN A O 1
ATOM 7266 N N . PHE A 1 913 ? -1.575 -18.825 20.092 1.00 94.00 913 PHE A N 1
ATOM 7267 C CA . PHE A 1 913 ? -0.512 -18.045 19.454 1.00 94.00 913 PHE A CA 1
ATOM 7268 C C . PHE A 1 913 ? -1.012 -16.755 18.788 1.00 94.00 913 PHE A C 1
ATOM 7270 O O . PHE A 1 913 ? -0.273 -15.778 18.738 1.00 94.00 913 PHE A O 1
ATOM 7277 N N . LEU A 1 914 ? -2.259 -16.710 18.307 1.00 87.50 914 LEU A N 1
ATOM 7278 C CA . LEU A 1 914 ? -2.826 -15.487 17.725 1.00 87.50 914 LEU A CA 1
ATOM 7279 C C . LEU A 1 914 ? -3.010 -14.396 18.784 1.00 87.50 914 LEU A C 1
ATOM 7281 O O . LEU A 1 914 ? -2.615 -13.255 18.550 1.00 87.50 914 LEU A O 1
ATOM 7285 N N . LEU A 1 915 ? -3.567 -14.748 19.947 1.00 85.06 915 LEU A N 1
ATOM 7286 C CA . LEU A 1 915 ? -3.714 -13.805 21.054 1.00 85.06 915 LEU A CA 1
ATOM 7287 C C . LEU A 1 915 ? -2.347 -13.407 21.617 1.00 85.06 915 LEU A C 1
ATOM 7289 O O . LEU A 1 915 ? -2.101 -12.228 21.843 1.00 85.06 915 LEU A O 1
ATOM 7293 N N . ALA A 1 916 ? -1.428 -14.369 21.761 1.00 94.25 916 ALA A N 1
ATOM 7294 C CA . ALA A 1 916 ? -0.064 -14.086 22.194 1.00 94.25 916 ALA A CA 1
ATOM 7295 C C . ALA A 1 916 ? 0.626 -13.059 21.286 1.00 94.25 916 ALA A C 1
ATOM 7297 O O . ALA A 1 916 ? 1.205 -12.093 21.780 1.00 94.25 916 ALA A O 1
ATOM 7298 N N . LEU A 1 917 ? 0.516 -13.241 19.964 1.00 94.75 917 LEU A N 1
ATOM 7299 C CA . LEU A 1 917 ? 1.082 -12.325 18.977 1.00 94.75 917 LEU A CA 1
ATOM 7300 C C . LEU A 1 917 ? 0.492 -10.921 19.130 1.00 94.75 917 LEU A C 1
ATOM 7302 O O . LEU A 1 917 ? 1.253 -9.964 19.219 1.00 94.75 917 LEU A O 1
ATOM 7306 N N . GLN A 1 918 ? -0.836 -10.814 19.231 1.00 84.69 918 GLN A N 1
ATOM 7307 C CA . GLN A 1 918 ? -1.527 -9.535 19.426 1.00 84.69 918 GLN A CA 1
ATOM 7308 C C . GLN A 1 918 ? -1.036 -8.815 20.681 1.00 84.69 918 GLN A C 1
ATOM 7310 O O . GLN A 1 918 ? -0.698 -7.635 20.623 1.00 84.69 918 GLN A O 1
ATOM 7315 N N . CYS A 1 919 ? -0.944 -9.532 21.801 1.00 90.12 919 CYS A N 1
ATOM 7316 C CA . CYS A 1 919 ? -0.468 -8.960 23.050 1.00 90.12 919 CYS A CA 1
ATOM 7317 C C . CYS A 1 919 ? 0.992 -8.494 22.949 1.00 90.12 919 CYS A C 1
ATOM 7319 O O . CYS A 1 919 ? 1.313 -7.407 23.424 1.00 90.12 919 CYS A O 1
ATOM 7321 N N . PHE A 1 920 ? 1.879 -9.267 22.312 1.00 97.06 920 PHE A N 1
ATOM 7322 C CA . PHE A 1 920 ? 3.274 -8.857 22.139 1.00 97.06 920 PHE A CA 1
ATOM 7323 C C . PHE A 1 920 ? 3.440 -7.677 21.172 1.00 97.06 920 PHE A C 1
ATOM 7325 O O . PHE A 1 920 ? 4.267 -6.809 21.436 1.00 97.06 920 PHE A O 1
ATOM 7332 N N . GLU A 1 921 ? 2.671 -7.621 20.081 1.00 92.94 921 GLU A N 1
ATOM 7333 C CA . GLU A 1 921 ? 2.691 -6.498 19.132 1.00 92.94 921 GLU A CA 1
ATOM 7334 C C . GLU A 1 921 ? 2.141 -5.212 19.762 1.00 92.94 921 GLU A C 1
ATOM 7336 O O . GLU A 1 921 ? 2.740 -4.150 19.601 1.00 92.94 921 GLU A O 1
ATOM 7341 N N . GLU A 1 922 ? 1.045 -5.293 20.523 1.00 88.75 922 GLU A N 1
ATOM 7342 C CA . GLU A 1 922 ? 0.503 -4.133 21.241 1.00 88.75 922 GLU A CA 1
ATOM 7343 C C . GLU A 1 922 ? 1.456 -3.668 22.348 1.00 88.75 922 GLU A C 1
ATOM 7345 O O . GLU A 1 922 ? 1.686 -2.468 22.494 1.00 88.75 922 GLU A O 1
ATOM 7350 N N . ALA A 1 923 ? 2.066 -4.601 23.088 1.00 93.25 923 ALA A N 1
ATOM 7351 C CA . ALA A 1 923 ? 3.103 -4.266 24.059 1.00 93.25 923 ALA A CA 1
ATOM 7352 C C . ALA A 1 923 ? 4.295 -3.571 23.387 1.00 93.25 923 ALA A C 1
ATOM 7354 O O . ALA A 1 923 ? 4.797 -2.585 23.913 1.00 93.25 923 ALA A O 1
ATOM 7355 N N . LEU A 1 924 ? 4.740 -4.042 22.219 1.00 95.06 924 LEU A N 1
ATOM 7356 C CA . LEU A 1 924 ? 5.860 -3.427 21.508 1.00 95.06 924 LEU A CA 1
ATOM 7357 C C . LEU A 1 924 ? 5.522 -1.998 21.078 1.00 95.06 924 LEU A C 1
ATOM 7359 O O . LEU A 1 924 ? 6.314 -1.096 21.318 1.00 95.06 924 LEU A O 1
ATOM 7363 N N . LEU A 1 925 ? 4.329 -1.785 20.522 1.00 89.88 925 LEU A N 1
ATOM 7364 C CA . LEU A 1 925 ? 3.878 -0.460 20.097 1.00 89.88 925 LEU A CA 1
ATOM 7365 C C . LEU A 1 925 ? 3.834 0.531 21.268 1.00 89.88 925 LEU A C 1
ATOM 7367 O O . LEU A 1 925 ? 4.205 1.691 21.106 1.00 89.88 925 LEU A O 1
ATOM 7371 N N . LEU A 1 926 ? 3.396 0.082 22.447 1.00 86.88 926 LEU A N 1
ATOM 7372 C CA . LEU A 1 926 ? 3.412 0.910 23.653 1.00 86.88 926 LEU A CA 1
ATOM 7373 C C . LEU A 1 926 ? 4.840 1.198 24.124 1.00 86.88 926 LEU A C 1
ATOM 7375 O O . LEU A 1 926 ? 5.140 2.350 24.414 1.00 86.88 926 LEU A O 1
ATOM 7379 N N . ALA A 1 927 ? 5.721 0.192 24.143 1.00 91.00 927 ALA A N 1
ATOM 7380 C CA . ALA A 1 927 ? 7.122 0.363 24.531 1.00 91.00 927 ALA A CA 1
ATOM 7381 C C . ALA A 1 927 ? 7.865 1.353 23.613 1.00 91.00 927 ALA A C 1
ATOM 7383 O O . ALA A 1 927 ? 8.629 2.186 24.091 1.00 91.00 927 ALA A O 1
ATOM 7384 N N . GLU A 1 928 ? 7.602 1.303 22.304 1.00 88.06 928 GLU A N 1
ATOM 7385 C CA . GLU A 1 928 ? 8.190 2.217 21.317 1.00 88.06 928 GLU A CA 1
ATOM 7386 C C . GLU A 1 928 ? 7.651 3.654 21.434 1.00 88.06 928 GLU A C 1
ATOM 7388 O O . GLU A 1 928 ? 8.331 4.596 21.023 1.00 88.06 928 GLU A O 1
ATOM 7393 N N . ALA A 1 929 ? 6.444 3.827 21.984 1.00 85.19 929 ALA A N 1
ATOM 7394 C CA . ALA A 1 929 ? 5.813 5.128 22.205 1.00 85.19 929 ALA A CA 1
ATOM 7395 C C . ALA A 1 929 ? 6.244 5.805 23.521 1.00 85.19 929 ALA A C 1
ATOM 7397 O O . ALA A 1 929 ? 5.968 6.992 23.712 1.00 85.19 929 ALA A O 1
ATOM 7398 N N . GLU A 1 930 ? 6.904 5.083 24.432 1.00 86.75 930 GLU A N 1
ATOM 7399 C CA . GLU A 1 930 ? 7.418 5.651 25.680 1.00 86.75 930 GLU A CA 1
ATOM 7400 C C . GLU A 1 930 ? 8.582 6.623 25.400 1.00 86.75 930 GLU A C 1
ATOM 7402 O O . GLU A 1 930 ? 9.474 6.358 24.593 1.00 86.75 930 GLU A O 1
ATOM 7407 N N . THR A 1 931 ? 8.596 7.772 26.090 1.00 80.38 931 THR A N 1
ATOM 7408 C CA . THR A 1 931 ? 9.637 8.808 25.925 1.00 80.38 931 THR A CA 1
ATOM 7409 C C . THR A 1 931 ? 11.034 8.288 26.264 1.00 80.38 931 THR A C 1
ATOM 7411 O O . THR A 1 931 ? 12.017 8.692 25.642 1.00 80.38 931 THR A O 1
ATOM 7414 N N . THR A 1 932 ? 11.125 7.366 27.224 1.00 86.56 932 THR A N 1
ATOM 7415 C CA . THR A 1 932 ? 12.345 6.642 27.592 1.00 86.56 932 THR A CA 1
ATOM 7416 C C . THR A 1 932 ? 12.232 5.188 27.145 1.00 86.56 932 THR A C 1
ATOM 7418 O O . THR A 1 932 ? 11.689 4.354 27.867 1.00 86.56 932 THR A O 1
ATOM 7421 N N . ARG A 1 933 ? 12.742 4.881 25.948 1.00 88.12 933 ARG A N 1
ATOM 7422 C CA . ARG A 1 933 ? 12.641 3.543 25.344 1.00 88.12 933 ARG A CA 1
ATOM 7423 C C . ARG A 1 933 ? 13.425 2.491 26.135 1.00 88.12 933 ARG A C 1
ATOM 7425 O O . ARG A 1 933 ? 14.656 2.534 26.179 1.00 88.12 933 ARG A O 1
ATOM 7432 N N . ASP A 1 934 ? 12.721 1.506 26.689 1.00 90.50 934 ASP A N 1
ATOM 7433 C CA . ASP A 1 934 ? 13.319 0.313 27.296 1.00 90.50 934 ASP A CA 1
ATOM 7434 C C . ASP A 1 934 ? 13.716 -0.695 26.203 1.00 90.50 934 ASP A C 1
ATOM 7436 O O . ASP A 1 934 ? 12.934 -1.538 25.754 1.00 90.50 934 ASP A O 1
ATOM 7440 N N . ARG A 1 935 ? 14.970 -0.599 25.753 1.00 88.50 935 ARG A N 1
ATOM 7441 C CA . ARG A 1 935 ? 15.506 -1.434 24.665 1.00 88.50 935 ARG A CA 1
ATOM 7442 C C . ARG A 1 935 ? 15.576 -2.918 25.016 1.00 88.50 935 ARG A C 1
ATOM 7444 O O . ARG A 1 935 ? 15.501 -3.764 24.122 1.00 88.50 935 ARG A O 1
ATOM 7451 N N . GLU A 1 936 ? 15.712 -3.260 26.294 1.00 90.81 936 GLU A N 1
ATOM 7452 C CA . GLU A 1 936 ? 15.736 -4.656 26.721 1.00 90.81 936 GLU A CA 1
ATOM 7453 C C . GLU A 1 936 ? 14.339 -5.276 26.593 1.00 90.81 936 GLU A C 1
ATOM 7455 O O . GLU A 1 936 ? 14.191 -6.373 26.032 1.00 90.81 936 GLU A O 1
ATOM 7460 N N . LEU A 1 937 ? 13.306 -4.536 27.005 1.00 92.88 937 LEU A N 1
ATOM 7461 C CA . LEU A 1 937 ? 11.912 -4.925 26.826 1.00 92.88 937 LEU A CA 1
ATOM 7462 C C . LEU A 1 937 ? 11.538 -5.057 25.343 1.00 92.88 937 LEU A C 1
ATOM 7464 O O . LEU A 1 937 ? 11.005 -6.099 24.953 1.00 92.88 937 LEU A O 1
ATOM 7468 N N . GLU A 1 938 ? 11.871 -4.065 24.509 1.00 93.94 938 GLU A N 1
ATOM 7469 C CA . GLU A 1 938 ? 11.645 -4.106 23.053 1.00 93.94 938 GLU A CA 1
ATOM 7470 C C . GLU A 1 938 ? 12.280 -5.355 22.425 1.00 93.94 938 GLU A C 1
ATOM 7472 O O . GLU A 1 938 ? 11.630 -6.105 21.691 1.00 93.94 938 GLU A O 1
ATOM 7477 N N . SER A 1 939 ? 13.541 -5.639 22.767 1.00 92.44 939 SER A N 1
ATOM 7478 C CA . SER A 1 939 ? 14.260 -6.804 22.243 1.00 92.44 939 SER A CA 1
ATOM 7479 C C . SER A 1 939 ? 13.618 -8.133 22.670 1.00 92.44 939 SER A C 1
ATOM 7481 O O . SER A 1 939 ? 13.529 -9.081 21.879 1.00 92.44 939 SER A O 1
ATOM 7483 N N . THR A 1 940 ? 13.095 -8.191 23.899 1.00 94.44 940 THR A N 1
ATOM 7484 C CA . THR A 1 940 ? 12.360 -9.347 24.424 1.00 94.44 940 THR A CA 1
ATOM 7485 C C . THR A 1 940 ? 11.031 -9.530 23.694 1.00 94.44 940 THR A C 1
ATOM 7487 O O . THR A 1 940 ? 10.683 -10.652 23.318 1.00 94.44 940 THR A O 1
ATOM 7490 N N . LEU A 1 941 ? 10.303 -8.440 23.440 1.00 95.94 941 LEU A N 1
ATOM 7491 C CA . LEU A 1 941 ? 9.043 -8.454 22.699 1.00 95.94 941 LEU A CA 1
ATOM 7492 C C . LEU A 1 941 ? 9.250 -8.892 21.248 1.00 95.94 941 LEU A C 1
ATOM 7494 O O . LEU A 1 941 ? 8.559 -9.802 20.794 1.00 95.94 941 LEU A O 1
ATOM 7498 N N . HIS A 1 942 ? 10.260 -8.366 20.553 1.00 96.38 942 HIS A N 1
ATOM 7499 C CA . HIS A 1 942 ? 10.625 -8.838 19.216 1.00 96.38 942 HIS A CA 1
ATOM 7500 C C . HIS A 1 942 ? 10.947 -10.333 19.190 1.00 96.38 942 HIS A C 1
ATOM 7502 O O . HIS A 1 942 ? 10.445 -11.054 18.326 1.00 96.38 942 HIS A O 1
ATOM 7508 N N . SER A 1 943 ? 11.736 -10.824 20.151 1.00 95.81 943 SER A N 1
ATOM 7509 C CA . SER A 1 943 ? 12.036 -12.255 20.260 1.00 95.81 943 SER A CA 1
ATOM 7510 C C . SER A 1 943 ? 10.763 -13.095 20.423 1.00 95.81 943 SER A C 1
ATOM 7512 O O . SER A 1 943 ? 10.637 -14.143 19.786 1.00 95.81 943 SER A O 1
ATOM 7514 N N . ASN A 1 944 ? 9.814 -12.642 21.246 1.00 97.06 944 ASN A N 1
ATOM 7515 C CA . ASN A 1 944 ? 8.541 -13.332 21.455 1.00 97.06 944 ASN A CA 1
ATOM 7516 C C . ASN A 1 944 ? 7.643 -13.285 20.208 1.00 97.06 944 ASN A C 1
ATOM 7518 O O . ASN A 1 944 ? 7.041 -14.299 19.860 1.00 97.06 944 ASN A O 1
ATOM 7522 N N . ILE A 1 945 ? 7.601 -12.160 19.489 1.00 97.25 945 ILE A N 1
ATOM 7523 C CA . ILE A 1 945 ? 6.872 -12.012 18.218 1.00 97.25 945 ILE A CA 1
ATOM 7524 C C . ILE A 1 945 ? 7.415 -12.989 17.168 1.00 97.25 945 ILE A C 1
ATOM 7526 O O . ILE A 1 945 ? 6.649 -13.739 16.563 1.00 97.25 945 ILE A O 1
ATOM 7530 N N . ILE A 1 946 ? 8.740 -13.049 16.992 1.00 97.19 946 ILE A N 1
ATOM 7531 C CA . ILE A 1 946 ? 9.394 -13.970 16.047 1.00 97.19 946 ILE A CA 1
ATOM 7532 C C . ILE A 1 946 ? 9.067 -15.424 16.405 1.00 97.19 946 ILE A C 1
ATOM 7534 O O . ILE A 1 946 ? 8.690 -16.211 15.535 1.00 97.19 946 ILE A O 1
ATOM 7538 N N . LEU A 1 947 ? 9.173 -15.785 17.688 1.00 97.06 947 LEU A N 1
ATOM 7539 C CA . LEU A 1 947 ? 8.825 -17.124 18.161 1.00 97.06 947 LEU A CA 1
ATOM 7540 C C . LEU A 1 947 ? 7.342 -17.453 17.916 1.00 97.06 947 LEU A C 1
ATOM 7542 O O . LEU A 1 947 ? 7.015 -18.576 17.534 1.00 97.06 947 LEU A O 1
ATOM 7546 N N . THR A 1 948 ? 6.449 -16.481 18.093 1.00 96.94 948 THR A N 1
ATOM 7547 C CA . THR A 1 948 ? 5.007 -16.670 17.901 1.00 96.94 948 THR A CA 1
ATOM 7548 C C . THR A 1 948 ? 4.645 -16.840 16.427 1.00 96.94 948 THR A C 1
ATOM 7550 O O . THR A 1 948 ? 3.900 -17.759 16.094 1.00 96.94 948 THR A O 1
ATOM 7553 N N . HIS A 1 949 ? 5.245 -16.064 15.518 1.00 97.00 949 HIS A N 1
ATOM 7554 C CA . HIS A 1 949 ? 5.083 -16.273 14.074 1.00 97.00 949 HIS A CA 1
ATOM 7555 C C . HIS A 1 949 ? 5.539 -17.665 13.627 1.00 97.00 949 HIS A C 1
ATOM 7557 O O . HIS A 1 949 ? 4.856 -18.302 12.826 1.00 97.00 949 HIS A O 1
ATOM 7563 N N . ARG A 1 950 ? 6.642 -18.185 14.180 1.00 96.38 950 ARG A N 1
ATOM 7564 C CA . ARG A 1 950 ? 7.061 -19.573 13.923 1.00 96.38 950 ARG A CA 1
ATOM 7565 C C . ARG A 1 950 ? 5.991 -20.578 14.340 1.00 96.38 950 ARG A C 1
ATOM 7567 O O . ARG A 1 950 ? 5.632 -21.450 13.555 1.00 96.38 950 ARG A O 1
ATOM 7574 N N . LYS A 1 951 ? 5.432 -20.431 15.547 1.00 96.19 951 LYS A N 1
ATOM 7575 C CA . LYS A 1 951 ? 4.359 -21.309 16.052 1.00 96.19 951 LYS A CA 1
ATOM 7576 C C . LYS A 1 951 ? 3.050 -21.200 15.266 1.00 96.19 951 LYS A C 1
ATOM 7578 O O . LYS A 1 951 ? 2.305 -22.171 15.218 1.00 96.19 951 LYS A O 1
ATOM 7583 N N . LEU A 1 952 ? 2.807 -20.071 14.603 1.00 93.44 952 LEU A N 1
ATOM 7584 C CA . LEU A 1 952 ? 1.688 -19.869 13.676 1.00 93.44 952 LEU A CA 1
ATOM 7585 C C . LEU A 1 952 ? 1.929 -20.444 12.268 1.00 93.44 952 LEU A C 1
ATOM 7587 O O . LEU A 1 952 ? 1.082 -20.265 11.397 1.00 93.44 952 LEU A O 1
ATOM 7591 N N . GLY A 1 953 ? 3.071 -21.093 12.009 1.00 92.88 953 GLY A N 1
ATOM 7592 C CA . GLY A 1 953 ? 3.413 -21.586 10.672 1.00 92.88 953 GLY A CA 1
ATOM 7593 C C . GLY A 1 953 ? 3.777 -20.468 9.691 1.00 92.88 953 GLY A C 1
ATOM 7594 O O . GLY A 1 953 ? 3.604 -20.625 8.487 1.00 92.88 953 GLY A O 1
ATOM 7595 N N . GLN A 1 954 ? 4.284 -19.333 10.189 1.00 93.62 954 GLN A N 1
ATOM 7596 C CA . GLN A 1 954 ? 4.700 -18.170 9.391 1.00 93.62 954 GLN A CA 1
ATOM 7597 C C . GLN A 1 954 ? 6.219 -17.907 9.486 1.00 93.62 954 GLN A C 1
ATOM 7599 O O . GLN A 1 954 ? 6.642 -16.816 9.891 1.00 93.62 954 GLN A O 1
ATOM 7604 N N . PRO A 1 955 ? 7.077 -18.882 9.137 1.00 94.69 955 PRO A N 1
ATOM 7605 C CA . PRO A 1 955 ? 8.518 -18.759 9.335 1.00 94.69 955 PRO A CA 1
ATOM 7606 C C . PRO A 1 955 ? 9.178 -17.655 8.494 1.00 94.69 955 PRO A C 1
ATOM 7608 O O . PRO A 1 955 ? 10.128 -17.023 8.952 1.00 94.69 955 PRO A O 1
ATOM 7611 N N . GLU A 1 956 ? 8.665 -17.362 7.296 1.00 91.75 956 GLU A N 1
ATOM 7612 C CA . GLU A 1 956 ? 9.193 -16.273 6.463 1.00 91.75 956 GLU A CA 1
ATOM 7613 C C . GLU A 1 956 ? 9.074 -14.916 7.175 1.00 91.75 956 GLU A C 1
ATOM 7615 O O . GLU A 1 956 ? 10.051 -14.174 7.298 1.00 91.75 956 GLU A O 1
ATOM 7620 N N . ARG A 1 957 ? 7.892 -14.622 7.735 1.00 93.06 957 ARG A N 1
ATOM 7621 C CA . ARG A 1 957 ? 7.634 -13.385 8.484 1.00 93.06 957 ARG A CA 1
ATOM 7622 C C . ARG A 1 957 ? 8.496 -13.303 9.743 1.00 93.06 957 ARG A C 1
ATOM 7624 O O . ARG A 1 957 ? 9.053 -12.245 10.028 1.00 93.06 957 ARG A O 1
ATOM 7631 N N . ALA A 1 958 ? 8.672 -14.422 10.447 1.00 96.50 958 ALA A N 1
ATOM 7632 C CA . ALA A 1 958 ? 9.572 -14.507 11.595 1.00 96.50 958 ALA A CA 1
ATOM 7633 C C . ALA A 1 958 ? 11.024 -14.147 11.219 1.00 96.50 958 ALA A C 1
ATOM 7635 O O . ALA A 1 958 ? 11.653 -13.339 11.905 1.00 96.50 958 ALA A O 1
ATOM 7636 N N . PHE A 1 959 ? 11.542 -14.682 10.108 1.00 96.75 959 PHE A N 1
ATOM 7637 C CA . PHE A 1 959 ? 12.886 -14.359 9.623 1.00 96.75 959 PHE A CA 1
ATOM 7638 C C . PHE A 1 959 ? 13.020 -12.886 9.212 1.00 96.75 959 PHE A C 1
ATOM 7640 O O . PHE A 1 959 ? 13.997 -12.236 9.583 1.00 96.75 959 PHE A O 1
ATOM 7647 N N . LEU A 1 960 ? 12.039 -12.329 8.494 1.00 92.25 960 LEU A N 1
ATOM 7648 C CA . LEU A 1 960 ? 12.075 -10.926 8.067 1.00 92.25 960 LEU A CA 1
ATOM 7649 C C . LEU A 1 960 ? 12.112 -9.960 9.257 1.00 92.25 960 LEU A C 1
ATOM 7651 O O . LEU A 1 960 ? 12.867 -8.987 9.227 1.00 92.25 960 LEU A O 1
ATOM 7655 N N . ILE A 1 961 ? 11.355 -10.249 10.320 1.00 94.69 961 ILE A N 1
ATOM 7656 C CA . ILE A 1 961 ? 11.388 -9.459 11.557 1.00 94.69 961 ILE A CA 1
ATOM 7657 C C . ILE A 1 961 ? 12.760 -9.585 12.228 1.00 94.69 961 ILE A C 1
ATOM 7659 O O . ILE A 1 961 ? 13.339 -8.562 12.588 1.00 94.69 961 ILE A O 1
ATOM 7663 N N . ALA A 1 962 ? 13.314 -10.799 12.340 1.00 96.00 962 ALA A N 1
ATOM 7664 C CA . ALA A 1 962 ? 14.647 -11.011 12.909 1.00 96.00 962 ALA A CA 1
ATOM 7665 C C . ALA A 1 962 ? 15.728 -10.233 12.139 1.00 96.00 962 ALA A C 1
ATOM 7667 O O . ALA A 1 962 ? 16.530 -9.530 12.749 1.00 96.00 962 ALA A O 1
ATOM 7668 N N . ASN A 1 963 ? 15.700 -10.298 10.804 1.00 94.44 963 ASN A N 1
ATOM 7669 C CA . ASN A 1 963 ? 16.627 -9.578 9.936 1.00 94.44 963 ASN A CA 1
ATOM 7670 C C . ASN A 1 963 ? 16.493 -8.059 10.091 1.00 94.44 963 ASN A C 1
ATOM 7672 O O . ASN A 1 963 ? 17.498 -7.367 10.179 1.00 94.44 963 ASN A O 1
ATOM 7676 N N . ARG A 1 964 ? 15.267 -7.527 10.161 1.00 93.88 964 ARG A N 1
ATOM 7677 C CA . ARG A 1 964 ? 15.045 -6.089 10.368 1.00 93.88 964 ARG A CA 1
ATOM 7678 C C . ARG A 1 964 ? 15.603 -5.621 11.714 1.00 93.88 964 ARG A C 1
ATOM 7680 O O . ARG A 1 964 ? 16.357 -4.661 11.739 1.00 93.88 964 ARG A O 1
ATOM 7687 N N . VAL A 1 965 ? 15.258 -6.311 12.803 1.00 93.44 965 VAL A N 1
ATOM 7688 C CA . VAL A 1 965 ? 15.644 -5.917 14.171 1.00 93.44 965 VAL A CA 1
ATOM 7689 C C . VAL A 1 965 ? 17.158 -6.008 14.381 1.00 93.44 965 VAL A C 1
ATOM 7691 O O . VAL A 1 965 ? 17.728 -5.180 15.076 1.00 93.44 965 VAL A O 1
ATOM 7694 N N . LEU A 1 966 ? 17.828 -6.989 13.769 1.00 93.31 966 LEU A N 1
ATOM 7695 C CA . LEU A 1 966 ? 19.279 -7.174 13.901 1.00 93.31 966 LEU A CA 1
ATOM 7696 C C . LEU A 1 966 ? 20.120 -6.309 12.950 1.00 93.31 966 LEU A C 1
ATOM 7698 O O . LEU A 1 966 ? 21.336 -6.239 13.131 1.00 93.31 966 LEU A O 1
ATOM 7702 N N . ASN A 1 967 ? 19.486 -5.672 11.961 1.00 87.81 967 ASN A N 1
ATOM 7703 C CA . ASN A 1 967 ? 20.122 -4.702 11.067 1.00 87.81 967 ASN A CA 1
ATOM 7704 C C . ASN A 1 967 ? 19.953 -3.253 11.530 1.00 87.81 967 ASN A C 1
ATOM 7706 O O . ASN A 1 967 ? 20.565 -2.374 10.931 1.00 87.81 967 ASN A O 1
ATOM 7710 N N . ASP A 1 968 ? 19.120 -3.002 12.538 1.00 84.81 968 ASP A N 1
ATOM 7711 C CA . ASP A 1 968 ? 19.047 -1.693 13.180 1.00 84.81 968 ASP A CA 1
ATOM 7712 C C . ASP A 1 968 ? 20.383 -1.403 13.897 1.00 84.81 968 ASP A C 1
ATOM 7714 O O . ASP A 1 968 ? 20.985 -2.305 14.484 1.00 84.81 968 ASP A O 1
ATOM 7718 N N . GLU A 1 969 ? 20.877 -0.164 13.827 1.00 60.28 969 GLU A N 1
ATOM 7719 C CA . GLU A 1 969 ? 22.239 0.221 14.252 1.00 60.28 969 GLU A CA 1
ATOM 7720 C C . GLU A 1 969 ? 22.434 0.215 15.780 1.00 60.28 969 GLU A C 1
ATOM 7722 O O . GLU A 1 969 ? 23.524 0.471 16.295 1.00 60.28 969 GLU A O 1
ATOM 7727 N N . HIS A 1 970 ? 21.386 -0.093 16.542 1.00 78.75 970 HIS A N 1
ATOM 7728 C CA . HIS A 1 970 ? 21.427 -0.095 17.995 1.00 78.75 970 HIS A CA 1
ATOM 7729 C C . HIS A 1 970 ? 22.042 -1.380 18.571 1.00 78.75 970 HIS A C 1
ATOM 7731 O O . HIS A 1 970 ? 21.704 -2.506 18.200 1.00 78.75 970 HIS A O 1
ATOM 7737 N N . ALA A 1 971 ? 22.931 -1.216 19.553 1.00 81.62 971 ALA A N 1
ATOM 7738 C CA . ALA A 1 971 ? 23.538 -2.335 20.262 1.00 81.62 971 ALA A CA 1
ATOM 7739 C C . ALA A 1 971 ? 22.489 -3.093 21.098 1.00 81.62 971 ALA A C 1
ATOM 7741 O O . ALA A 1 971 ? 21.995 -2.595 22.108 1.00 81.62 971 ALA A O 1
ATOM 7742 N N . LEU A 1 972 ? 22.165 -4.321 20.687 1.00 88.88 972 LEU A N 1
ATOM 7743 C CA . LEU A 1 972 ? 21.299 -5.227 21.446 1.00 88.88 972 LEU A CA 1
ATOM 7744 C C . LEU A 1 972 ? 22.092 -5.970 22.535 1.00 88.88 972 LEU A C 1
ATOM 7746 O O . LEU A 1 972 ? 23.223 -6.399 22.271 1.00 88.88 972 LEU A O 1
ATOM 7750 N N . PRO A 1 973 ? 21.493 -6.240 23.712 1.00 91.62 973 PRO A N 1
ATOM 7751 C CA . PRO A 1 973 ? 22.090 -7.132 24.699 1.00 91.62 973 PRO A CA 1
ATOM 7752 C C . PRO A 1 973 ? 22.421 -8.504 24.092 1.00 91.62 973 PRO A C 1
ATOM 7754 O O . PRO A 1 973 ? 21.630 -9.068 23.329 1.00 91.62 973 PRO A O 1
ATOM 7757 N N . VAL A 1 974 ? 23.566 -9.086 24.470 1.00 92.94 974 VAL A N 1
ATOM 7758 C CA . VAL A 1 974 ? 24.057 -10.375 23.933 1.00 92.94 974 VAL A CA 1
ATOM 7759 C C . VAL A 1 974 ? 22.986 -11.467 24.030 1.00 92.94 974 VAL A C 1
ATOM 7761 O O . VAL A 1 974 ? 22.762 -12.201 23.068 1.00 92.94 974 VAL A O 1
ATOM 7764 N N . ALA A 1 975 ? 22.278 -11.552 25.160 1.00 92.81 975 ALA A N 1
ATOM 7765 C CA . ALA A 1 975 ? 21.216 -12.535 25.372 1.00 92.81 975 ALA A CA 1
ATOM 7766 C C . ALA A 1 975 ? 20.037 -12.371 24.393 1.00 92.81 975 ALA A C 1
ATOM 7768 O O . ALA A 1 975 ? 19.530 -13.365 23.869 1.00 92.81 975 ALA A O 1
ATOM 7769 N N . ALA A 1 976 ? 19.628 -11.132 24.105 1.00 91.94 976 ALA A N 1
ATOM 7770 C CA . ALA A 1 976 ? 18.566 -10.846 23.144 1.00 91.94 976 ALA A CA 1
ATOM 7771 C C . ALA A 1 976 ? 19.009 -11.181 21.715 1.00 91.94 976 ALA A C 1
ATOM 7773 O O . ALA A 1 976 ? 18.301 -11.881 20.989 1.00 91.94 976 ALA A O 1
ATOM 7774 N N . LYS A 1 977 ? 20.231 -10.777 21.343 1.00 94.75 977 LYS A N 1
ATOM 7775 C CA . LYS A 1 977 ? 20.829 -11.081 20.038 1.00 94.75 977 LYS A CA 1
ATOM 7776 C C . LYS A 1 977 ? 20.918 -12.589 19.782 1.00 94.75 977 LYS A C 1
ATOM 7778 O O . LYS A 1 977 ? 20.550 -13.036 18.696 1.00 94.75 977 LYS A O 1
ATOM 7783 N N . LYS A 1 978 ? 21.303 -13.389 20.790 1.00 95.44 978 LYS A N 1
ATOM 7784 C CA . LYS A 1 978 ? 21.287 -14.863 20.711 1.00 95.44 978 LYS A CA 1
ATOM 7785 C C . LYS A 1 978 ? 19.893 -15.407 20.387 1.00 95.44 978 LYS A C 1
ATOM 7787 O O . LYS A 1 978 ? 19.751 -16.184 19.447 1.00 95.44 978 LYS A O 1
ATOM 7792 N N . LYS A 1 979 ? 18.861 -14.987 21.131 1.00 95.25 979 LYS A N 1
ATOM 7793 C CA . LYS A 1 979 ? 17.479 -15.463 20.932 1.00 95.25 979 LYS A CA 1
ATOM 7794 C C . LYS A 1 979 ? 16.924 -15.085 19.557 1.00 95.25 979 LYS A C 1
ATOM 7796 O O . LYS A 1 979 ? 16.297 -15.921 18.908 1.00 95.25 979 LYS A O 1
ATOM 7801 N N . LEU A 1 980 ? 17.171 -13.855 19.105 1.00 95.31 980 LEU A N 1
ATOM 7802 C CA . LEU A 1 980 ? 16.723 -13.359 17.801 1.00 95.31 980 LEU A CA 1
ATOM 7803 C C . LEU A 1 980 ? 17.361 -14.142 16.647 1.00 95.31 980 LEU A C 1
ATOM 7805 O O . LEU A 1 980 ? 16.641 -14.617 15.770 1.00 95.31 980 LEU A O 1
ATOM 7809 N N . LEU A 1 981 ? 18.686 -14.336 16.680 1.00 96.31 981 LEU A N 1
ATOM 7810 C CA . LEU A 1 981 ? 19.404 -15.128 15.676 1.00 96.31 981 LEU A CA 1
ATOM 7811 C C . LEU A 1 981 ? 18.938 -16.586 15.679 1.00 96.31 981 LEU A C 1
ATOM 7813 O O . LEU A 1 981 ? 18.593 -17.118 14.625 1.00 96.31 981 LEU A O 1
ATOM 7817 N N . PHE A 1 982 ? 18.864 -17.211 16.858 1.00 96.75 982 PHE A N 1
ATOM 7818 C CA . PHE A 1 982 ? 18.407 -18.593 16.991 1.00 96.75 982 PHE A CA 1
ATOM 7819 C C . PHE A 1 982 ? 17.006 -18.785 16.402 1.00 96.75 982 PHE A C 1
ATOM 7821 O O . PHE A 1 982 ? 16.795 -19.655 15.556 1.00 96.75 982 PHE A O 1
ATOM 7828 N N . ASN A 1 983 ? 16.050 -17.935 16.791 1.00 96.31 983 ASN A N 1
ATOM 7829 C CA . ASN A 1 983 ? 14.686 -18.021 16.285 1.00 96.31 983 ASN A CA 1
ATOM 7830 C C . ASN A 1 983 ? 14.603 -17.697 14.786 1.00 96.31 983 ASN A C 1
ATOM 7832 O O . ASN A 1 983 ? 13.877 -18.386 14.076 1.00 96.31 983 ASN A O 1
ATOM 7836 N N . GLY A 1 984 ? 15.360 -16.717 14.285 1.00 96.56 984 GLY A N 1
ATOM 7837 C CA . GLY A 1 984 ? 15.404 -16.383 12.859 1.00 96.56 984 GLY A CA 1
ATOM 7838 C C . GLY A 1 984 ? 15.870 -17.557 11.991 1.00 96.56 984 GLY A C 1
ATOM 7839 O O . GLY A 1 984 ? 15.185 -17.925 11.040 1.00 96.56 984 GLY A O 1
ATOM 7840 N N . PHE A 1 985 ? 16.983 -18.209 12.343 1.00 97.06 985 PHE A N 1
ATOM 7841 C CA . PHE A 1 985 ? 17.478 -19.370 11.589 1.00 97.06 985 PHE A CA 1
ATOM 7842 C C . PHE A 1 985 ? 16.618 -20.616 11.765 1.00 97.06 985 PHE A C 1
ATOM 7844 O O . PHE A 1 985 ? 16.451 -21.387 10.819 1.00 97.06 985 PHE A O 1
ATOM 7851 N N . LYS A 1 986 ? 16.022 -20.807 12.944 1.00 97.00 986 LYS A N 1
ATOM 7852 C CA . LYS A 1 986 ? 15.074 -21.901 13.145 1.00 97.00 986 LYS A CA 1
ATOM 7853 C C . LYS A 1 986 ? 13.815 -21.716 12.293 1.00 97.00 986 LYS A C 1
ATOM 7855 O O . LYS A 1 986 ? 13.311 -22.703 11.772 1.00 97.00 986 LYS A O 1
ATOM 7860 N N . ALA A 1 987 ? 13.375 -20.476 12.067 1.00 96.19 987 ALA A N 1
ATOM 7861 C CA . ALA A 1 987 ? 12.312 -20.180 11.112 1.00 96.19 987 ALA A CA 1
ATOM 7862 C C . ALA A 1 987 ? 12.716 -20.561 9.677 1.00 96.19 987 ALA A C 1
ATOM 7864 O O . ALA A 1 987 ? 11.967 -21.250 8.996 1.00 96.19 987 ALA A O 1
ATOM 7865 N N . VAL A 1 988 ? 13.922 -20.195 9.225 1.00 95.88 988 VAL A N 1
ATOM 7866 C CA . VAL A 1 988 ? 14.428 -20.593 7.892 1.00 95.88 988 VAL A CA 1
ATOM 7867 C C . VAL A 1 988 ? 14.442 -22.118 7.735 1.00 95.88 988 VAL A C 1
ATOM 7869 O O . VAL A 1 988 ? 13.996 -22.639 6.717 1.00 95.88 988 VAL A O 1
ATOM 7872 N N . SER A 1 989 ? 14.903 -22.833 8.762 1.00 96.31 989 SER A N 1
ATOM 7873 C CA . SER A 1 989 ? 14.898 -24.299 8.829 1.00 96.31 989 SER A CA 1
ATOM 7874 C C . SER A 1 989 ? 13.485 -24.889 8.686 1.00 96.31 989 SER A C 1
ATOM 7876 O O . SER A 1 989 ? 13.272 -25.779 7.868 1.00 96.31 989 SER A O 1
ATOM 7878 N N . GLU A 1 990 ? 12.505 -24.345 9.412 1.00 95.69 990 GLU A N 1
ATOM 7879 C CA . GLU A 1 990 ? 11.093 -24.749 9.324 1.00 95.69 990 GLU A CA 1
ATOM 7880 C C . GLU A 1 990 ? 10.483 -24.438 7.946 1.00 95.69 990 GLU A C 1
ATOM 7882 O O . GLU A 1 990 ? 9.706 -25.230 7.419 1.00 95.69 990 GLU A O 1
ATOM 7887 N N . LEU A 1 991 ? 10.854 -23.313 7.325 1.00 94.25 991 LEU A N 1
ATOM 7888 C CA . LEU A 1 991 ? 10.396 -22.956 5.980 1.00 94.25 991 LEU A CA 1
ATOM 7889 C C . LEU A 1 991 ? 10.913 -23.940 4.918 1.00 94.25 991 LEU A C 1
ATOM 7891 O O . LEU A 1 991 ? 10.163 -24.311 4.017 1.00 94.25 991 LEU A O 1
ATOM 7895 N N . ILE A 1 992 ? 12.169 -24.381 5.041 1.00 94.50 992 ILE A N 1
ATOM 7896 C CA . ILE A 1 992 ? 12.753 -25.417 4.174 1.00 94.50 992 ILE A CA 1
ATOM 7897 C C . ILE A 1 992 ? 11.954 -26.718 4.286 1.00 94.50 992 ILE A C 1
ATOM 7899 O O . ILE A 1 992 ? 11.601 -27.303 3.261 1.00 94.50 992 ILE A O 1
ATOM 7903 N N . ASP A 1 993 ? 11.629 -27.140 5.512 1.00 94.06 993 ASP A N 1
ATOM 7904 C CA . ASP A 1 993 ? 10.848 -28.358 5.749 1.00 94.06 993 ASP A CA 1
ATOM 7905 C C . ASP A 1 993 ? 9.436 -28.266 5.140 1.00 94.06 993 ASP A C 1
ATOM 7907 O O . ASP A 1 993 ? 8.929 -29.254 4.609 1.00 94.06 993 ASP A O 1
ATOM 7911 N N . LEU A 1 994 ? 8.810 -27.083 5.195 1.00 91.31 994 LEU A N 1
ATOM 7912 C CA . LEU A 1 994 ? 7.461 -26.844 4.671 1.00 91.31 994 LEU A CA 1
ATOM 7913 C C . LEU A 1 994 ? 7.396 -26.806 3.138 1.00 91.31 994 LEU A C 1
ATOM 7915 O O . LEU A 1 994 ? 6.393 -27.235 2.574 1.00 91.31 994 LEU A O 1
ATOM 7919 N N . GLN A 1 995 ? 8.419 -26.273 2.462 1.00 89.81 995 GLN A N 1
ATOM 7920 C CA . GLN A 1 995 ? 8.372 -26.012 1.015 1.00 89.81 995 GLN A CA 1
ATOM 7921 C C . GLN A 1 995 ? 9.072 -27.067 0.142 1.00 89.81 995 GLN A C 1
ATOM 7923 O O . GLN A 1 995 ? 9.020 -26.950 -1.075 1.00 89.81 995 GLN A O 1
ATOM 7928 N N . GLN A 1 996 ? 9.724 -28.083 0.723 1.00 81.38 996 GLN A N 1
ATOM 7929 C CA . GLN A 1 996 ? 10.224 -29.305 0.051 1.00 81.38 996 GLN A CA 1
ATOM 7930 C C . GLN A 1 996 ? 10.675 -29.145 -1.423 1.00 81.38 996 GLN A C 1
ATOM 7932 O O . GLN A 1 996 ? 10.213 -29.851 -2.314 1.00 81.38 996 GLN A O 1
ATOM 7937 N N . GLY A 1 997 ? 11.596 -28.213 -1.691 1.00 75.06 997 GLY A N 1
ATOM 7938 C CA . GLY A 1 997 ? 12.192 -28.017 -3.022 1.00 75.06 997 GLY A CA 1
ATOM 7939 C C . GLY A 1 997 ? 11.555 -26.933 -3.902 1.00 75.06 997 GLY A C 1
ATOM 7940 O O . GLY A 1 997 ? 12.158 -26.559 -4.904 1.00 75.06 997 GLY A O 1
ATOM 7941 N N . THR A 1 998 ? 10.412 -26.353 -3.519 1.00 83.06 998 THR A N 1
ATOM 7942 C CA . THR A 1 998 ? 9.840 -25.159 -4.180 1.00 83.06 998 THR A CA 1
ATOM 7943 C C . THR A 1 998 ? 10.285 -23.847 -3.531 1.00 83.06 998 THR A C 1
ATOM 7945 O O . THR A 1 998 ? 9.766 -22.785 -3.870 1.00 83.06 998 THR A O 1
ATOM 7948 N N . LEU A 1 999 ? 11.205 -23.912 -2.564 1.00 85.56 999 LEU A N 1
ATOM 7949 C CA . LEU A 1 999 ? 11.675 -22.743 -1.832 1.00 85.56 999 LEU A CA 1
ATOM 7950 C C . LEU A 1 999 ? 12.437 -21.793 -2.755 1.00 85.56 999 LEU A C 1
ATOM 7952 O O . LEU A 1 999 ? 13.371 -22.189 -3.454 1.00 85.56 999 LEU A O 1
ATOM 7956 N N . ASP A 1 1000 ? 12.058 -20.518 -2.708 1.00 84.06 1000 ASP A N 1
ATOM 7957 C CA . ASP A 1 1000 ? 12.733 -19.468 -3.455 1.00 84.06 1000 ASP A CA 1
ATOM 7958 C C . ASP A 1 1000 ? 14.207 -19.363 -3.027 1.00 84.06 1000 ASP A C 1
ATOM 7960 O O . ASP A 1 1000 ? 14.544 -18.984 -1.898 1.00 84.06 1000 ASP A O 1
ATOM 7964 N N . LYS A 1 1001 ? 15.115 -19.658 -3.962 1.00 83.44 1001 LYS A N 1
ATOM 7965 C CA . LYS A 1 1001 ? 16.560 -19.540 -3.741 1.00 83.44 1001 LYS A CA 1
ATOM 7966 C C . LYS A 1 1001 ? 16.970 -18.117 -3.368 1.00 83.44 1001 LYS A C 1
ATOM 7968 O O . LYS A 1 1001 ? 17.940 -17.950 -2.631 1.00 83.44 1001 LYS A O 1
ATOM 7973 N N . THR A 1 1002 ? 16.242 -17.082 -3.800 1.00 82.44 1002 THR A N 1
ATOM 7974 C CA . THR A 1 1002 ? 16.558 -15.705 -3.396 1.00 82.44 1002 THR A CA 1
ATOM 7975 C C . THR A 1 1002 ? 16.337 -15.478 -1.900 1.00 82.44 1002 THR A C 1
ATOM 7977 O O . THR A 1 1002 ? 17.119 -14.759 -1.270 1.00 82.44 1002 THR A O 1
ATOM 7980 N N . PHE A 1 1003 ? 15.348 -16.142 -1.294 1.00 86.12 1003 PHE A N 1
ATOM 7981 C CA . PHE A 1 1003 ? 15.144 -16.121 0.153 1.00 86.12 1003 PHE A CA 1
ATOM 7982 C C . PHE A 1 1003 ? 16.298 -16.818 0.887 1.00 86.12 1003 PHE A C 1
ATOM 7984 O O . PHE A 1 1003 ? 16.866 -16.248 1.821 1.00 86.12 1003 PHE A O 1
ATOM 7991 N N . LEU A 1 1004 ? 16.717 -18.004 0.427 1.00 88.69 1004 LEU A N 1
ATOM 7992 C CA . LEU A 1 1004 ? 17.866 -18.716 1.004 1.00 88.69 1004 LEU A CA 1
ATOM 7993 C C . LEU A 1 1004 ? 19.165 -17.910 0.898 1.00 88.69 1004 LEU A C 1
ATOM 7995 O O . LEU A 1 1004 ? 19.945 -17.874 1.853 1.00 88.69 1004 LEU A O 1
ATOM 7999 N N . ARG A 1 1005 ? 19.382 -17.199 -0.216 1.00 85.00 1005 ARG A N 1
ATOM 8000 C CA . ARG A 1 1005 ? 20.509 -16.265 -0.357 1.00 85.00 1005 ARG A CA 1
ATOM 8001 C C . ARG A 1 1005 ? 20.446 -15.172 0.701 1.00 85.00 1005 ARG A C 1
ATOM 8003 O O . ARG A 1 1005 ? 21.454 -14.932 1.358 1.00 85.00 1005 ARG A O 1
ATOM 8010 N N . LYS A 1 1006 ? 19.285 -14.544 0.922 1.00 87.25 1006 LYS A N 1
ATOM 8011 C CA . LYS A 1 1006 ? 19.114 -13.524 1.977 1.00 87.25 1006 LYS A CA 1
ATOM 8012 C C . LYS A 1 1006 ? 19.417 -14.089 3.367 1.00 87.25 1006 LYS A C 1
ATOM 8014 O O . LYS A 1 1006 ? 20.162 -13.463 4.115 1.00 87.25 1006 LYS A O 1
ATOM 8019 N N . ALA A 1 1007 ? 18.907 -15.279 3.689 1.00 91.81 1007 ALA A N 1
ATOM 8020 C CA . ALA A 1 1007 ? 19.202 -15.967 4.948 1.00 91.81 1007 ALA A CA 1
ATOM 8021 C C . ALA A 1 1007 ? 20.695 -16.272 5.119 1.00 91.81 1007 ALA A C 1
ATOM 8023 O O . ALA A 1 1007 ? 21.249 -16.116 6.205 1.00 91.81 1007 ALA A O 1
ATOM 8024 N N . THR A 1 1008 ? 21.369 -16.641 4.035 1.00 89.25 1008 THR A N 1
ATOM 8025 C CA . THR A 1 1008 ? 22.802 -16.942 4.051 1.00 89.25 1008 THR A CA 1
ATOM 8026 C C . THR A 1 1008 ? 23.656 -15.680 4.207 1.00 89.25 1008 THR A C 1
ATOM 8028 O O . THR A 1 1008 ? 24.592 -15.659 4.999 1.00 89.25 1008 THR A O 1
ATOM 8031 N N . HIS A 1 1009 ? 23.309 -14.584 3.531 1.00 86.25 1009 HIS A N 1
ATOM 8032 C CA . HIS A 1 1009 ? 23.974 -13.293 3.745 1.00 86.25 1009 HIS A CA 1
ATOM 8033 C C . HIS A 1 1009 ? 23.774 -12.791 5.178 1.00 86.25 1009 HIS A C 1
ATOM 8035 O O . HIS A 1 1009 ? 24.704 -12.271 5.794 1.00 86.25 1009 HIS A O 1
ATOM 8041 N N . PHE A 1 1010 ? 22.573 -12.985 5.727 1.00 91.88 1010 PHE A N 1
ATOM 8042 C CA . PHE A 1 1010 ? 22.274 -12.678 7.120 1.00 91.88 1010 PHE A CA 1
ATOM 8043 C C . PHE A 1 1010 ? 23.130 -13.506 8.094 1.00 91.88 1010 PHE A C 1
ATOM 8045 O O . PHE A 1 1010 ? 23.635 -12.961 9.073 1.00 91.88 1010 PHE A O 1
ATOM 8052 N N . TYR A 1 1011 ? 23.371 -14.788 7.793 1.00 93.56 1011 TYR A N 1
ATOM 8053 C CA . TYR A 1 1011 ? 24.324 -15.624 8.533 1.00 93.56 1011 TYR A CA 1
ATOM 8054 C C . TYR A 1 1011 ? 25.733 -15.036 8.498 1.00 93.56 1011 TYR A C 1
ATOM 8056 O O . TYR A 1 1011 ? 26.308 -14.795 9.557 1.00 93.56 1011 TYR A O 1
ATOM 8064 N N . PHE A 1 1012 ? 26.259 -14.718 7.312 1.00 88.31 1012 PHE A N 1
ATOM 8065 C CA . PHE A 1 1012 ? 27.621 -14.195 7.186 1.00 88.31 1012 PHE A CA 1
ATOM 8066 C C . PHE A 1 1012 ? 27.817 -12.842 7.875 1.00 88.31 1012 PHE A C 1
ATOM 8068 O O . PHE A 1 1012 ? 28.841 -12.628 8.521 1.00 88.31 1012 PHE A O 1
ATOM 8075 N N . ARG A 1 1013 ? 26.811 -11.961 7.839 1.00 90.31 1013 ARG A N 1
ATOM 8076 C CA . ARG A 1 1013 ? 26.830 -10.683 8.571 1.00 90.31 1013 ARG A CA 1
ATOM 8077 C C . ARG A 1 1013 ? 26.995 -10.865 10.082 1.00 90.31 1013 ARG A C 1
ATOM 8079 O O . ARG A 1 1013 ? 27.551 -10.000 10.754 1.00 90.31 1013 ARG A O 1
ATOM 8086 N N . HIS A 1 1014 ? 26.509 -11.976 10.621 1.00 93.00 1014 HIS A N 1
ATOM 8087 C CA . HIS A 1 1014 ? 26.572 -12.286 12.045 1.00 93.00 1014 HIS A CA 1
ATOM 8088 C C . HIS A 1 1014 ? 27.500 -13.466 12.360 1.00 93.00 1014 HIS A C 1
ATOM 8090 O O . HIS A 1 1014 ? 27.450 -13.969 13.482 1.00 93.00 1014 HIS A O 1
ATOM 8096 N N . LEU A 1 1015 ? 28.368 -13.869 11.422 1.00 91.31 1015 LEU A N 1
ATOM 8097 C CA . LEU A 1 1015 ? 29.185 -15.083 11.510 1.00 91.31 1015 LEU A CA 1
ATOM 8098 C C . LEU A 1 1015 ? 29.998 -15.143 12.801 1.00 91.31 1015 LEU A C 1
ATOM 8100 O O . LEU A 1 1015 ? 29.841 -16.085 13.565 1.00 91.31 1015 LEU A O 1
ATOM 8104 N N . LEU A 1 1016 ? 30.783 -14.102 13.095 1.00 90.94 1016 LEU A N 1
ATOM 8105 C CA . LEU A 1 1016 ? 31.633 -14.060 14.292 1.00 90.94 1016 LEU A CA 1
ATOM 8106 C C . LEU A 1 1016 ? 30.828 -14.258 15.585 1.00 90.94 1016 LEU A C 1
ATOM 8108 O O . LEU A 1 1016 ? 31.249 -14.975 16.487 1.00 90.94 1016 LEU A O 1
ATOM 8112 N N . PHE A 1 1017 ? 29.640 -13.652 15.664 1.00 93.62 1017 PHE A N 1
ATOM 8113 C CA . PHE A 1 1017 ? 28.766 -13.790 16.827 1.00 93.62 1017 PHE A CA 1
ATOM 8114 C C . PHE A 1 1017 ? 28.134 -15.186 16.895 1.00 93.62 1017 PHE A C 1
ATOM 8116 O O . PHE A 1 1017 ? 28.008 -15.761 17.975 1.00 93.62 1017 PHE A O 1
ATOM 8123 N N . ILE A 1 1018 ? 27.720 -15.731 15.749 1.00 94.12 1018 ILE A N 1
ATOM 8124 C CA . ILE A 1 1018 ? 27.144 -17.073 15.661 1.00 94.12 1018 ILE A CA 1
ATOM 8125 C C . ILE A 1 1018 ? 28.188 -18.121 16.044 1.00 94.12 1018 ILE A C 1
ATOM 8127 O O . ILE A 1 1018 ? 27.886 -18.987 16.859 1.00 94.12 1018 ILE A O 1
ATOM 8131 N N . ASP A 1 1019 ? 29.413 -18.006 15.544 1.00 89.94 1019 ASP A N 1
ATOM 8132 C CA . ASP A 1 1019 ? 30.503 -18.925 15.862 1.00 89.94 1019 ASP A CA 1
ATOM 8133 C C . ASP A 1 1019 ? 30.847 -18.886 17.354 1.00 89.94 1019 ASP A C 1
ATOM 8135 O O . ASP A 1 1019 ? 31.013 -19.930 17.984 1.00 89.94 1019 ASP A O 1
ATOM 8139 N N . GLN A 1 1020 ? 30.863 -17.692 17.951 1.00 95.44 1020 GLN A N 1
ATOM 8140 C CA . GLN A 1 1020 ? 31.158 -17.523 19.371 1.00 95.44 1020 GLN A CA 1
ATOM 8141 C C . GLN A 1 1020 ? 30.054 -18.067 20.296 1.00 95.44 1020 GLN A C 1
ATOM 8143 O O . GLN A 1 1020 ? 30.353 -18.515 21.403 1.00 95.44 1020 GLN A O 1
ATOM 8148 N N . TYR A 1 1021 ? 28.779 -17.996 19.894 1.00 95.94 1021 TYR A N 1
ATOM 8149 C CA . TYR A 1 1021 ? 27.663 -18.177 20.833 1.00 95.94 1021 TYR A CA 1
ATOM 8150 C C . TYR A 1 1021 ? 26.571 -19.174 20.437 1.00 95.94 1021 TYR A C 1
ATOM 8152 O O . TYR A 1 1021 ? 25.780 -19.519 21.312 1.00 95.94 1021 TYR A O 1
ATOM 8160 N N . LEU A 1 1022 ? 26.473 -19.573 19.167 1.00 95.56 1022 LEU A N 1
ATOM 8161 C CA . LEU A 1 1022 ? 25.352 -20.345 18.603 1.00 95.56 1022 LEU A CA 1
ATOM 8162 C C . LEU A 1 1022 ? 25.790 -21.466 17.636 1.00 95.56 1022 LEU A C 1
ATOM 8164 O O . LEU A 1 1022 ? 24.938 -22.109 17.021 1.00 95.56 1022 LEU A O 1
ATOM 8168 N N . ALA A 1 1023 ? 27.093 -21.720 17.476 1.00 91.62 1023 ALA A N 1
ATOM 8169 C CA . ALA A 1 1023 ? 27.621 -22.669 16.489 1.00 91.62 1023 ALA A CA 1
ATOM 8170 C C . ALA A 1 1023 ? 27.054 -24.093 16.643 1.00 91.62 1023 ALA A C 1
ATOM 8172 O O . ALA A 1 1023 ? 26.811 -24.791 15.652 1.00 91.62 1023 ALA A O 1
ATOM 8173 N N . GLN A 1 1024 ? 26.841 -24.522 17.892 1.00 92.00 1024 GLN A N 1
ATOM 8174 C CA . GLN A 1 1024 ? 26.246 -25.816 18.217 1.00 92.00 1024 GLN A CA 1
ATOM 8175 C C . GLN A 1 1024 ? 24.726 -25.800 17.998 1.00 92.00 1024 GLN A C 1
ATOM 8177 O O . GLN A 1 1024 ? 24.202 -26.692 17.332 1.00 92.00 1024 GLN A O 1
ATOM 8182 N N . ASP A 1 1025 ? 24.042 -24.754 18.468 1.00 93.56 1025 ASP A N 1
ATOM 8183 C CA . ASP A 1 1025 ? 22.577 -24.629 18.428 1.00 93.56 1025 ASP A CA 1
ATOM 8184 C C . ASP A 1 1025 ? 22.008 -24.505 17.005 1.00 93.56 1025 ASP A C 1
ATOM 8186 O O . ASP A 1 1025 ? 20.876 -24.911 16.736 1.00 93.56 1025 ASP A O 1
ATOM 8190 N N . LEU A 1 1026 ? 22.786 -23.938 16.078 1.00 94.81 1026 LEU A N 1
ATOM 8191 C CA . LEU A 1 1026 ? 22.376 -23.728 14.687 1.00 94.81 1026 LEU A CA 1
ATOM 8192 C C . LEU A 1 1026 ? 22.846 -24.822 13.724 1.00 94.81 1026 LEU A C 1
ATOM 8194 O O . LEU A 1 1026 ? 22.496 -24.760 12.544 1.00 94.81 1026 LEU A O 1
ATOM 8198 N N . GLY A 1 1027 ? 23.580 -25.836 14.198 1.00 92.56 1027 GLY A N 1
ATOM 8199 C CA . GLY A 1 1027 ? 24.165 -26.885 13.354 1.00 92.56 1027 GLY A CA 1
ATOM 8200 C C . GLY A 1 1027 ? 23.161 -27.535 12.396 1.00 92.56 1027 GLY A C 1
ATOM 8201 O O . GLY A 1 1027 ? 23.399 -27.567 11.188 1.00 92.56 1027 GLY A O 1
ATOM 8202 N N . ASP A 1 1028 ? 22.006 -27.959 12.913 1.00 93.50 1028 ASP A N 1
ATOM 8203 C CA . ASP A 1 1028 ? 20.947 -28.597 12.117 1.00 93.50 1028 ASP A CA 1
ATOM 8204 C C . ASP A 1 1028 ? 20.283 -27.627 11.132 1.00 93.50 1028 ASP A C 1
ATOM 8206 O O . ASP A 1 1028 ? 19.938 -28.001 10.010 1.00 93.50 1028 ASP A O 1
ATOM 8210 N N . CYS A 1 1029 ? 20.103 -26.363 11.531 1.00 94.12 1029 CYS A N 1
ATOM 8211 C CA . CYS A 1 1029 ? 19.504 -25.343 10.667 1.00 94.12 1029 CYS A CA 1
ATOM 8212 C C . CYS A 1 1029 ? 20.410 -25.063 9.466 1.00 94.12 1029 CYS A C 1
ATOM 8214 O O . CYS A 1 1029 ? 19.941 -25.041 8.329 1.00 94.12 1029 CYS A O 1
ATOM 8216 N N . LEU A 1 1030 ? 21.714 -24.926 9.714 1.00 92.25 1030 LEU A N 1
ATOM 8217 C CA . LEU A 1 1030 ? 22.713 -24.727 8.669 1.00 92.25 1030 LEU A CA 1
ATOM 8218 C C . LEU A 1 1030 ? 22.838 -25.963 7.773 1.00 92.25 1030 LEU A C 1
ATOM 8220 O O . LEU A 1 1030 ? 22.946 -25.815 6.560 1.00 92.25 1030 LEU A O 1
ATOM 8224 N N . ALA A 1 1031 ? 22.765 -27.176 8.330 1.00 91.25 1031 ALA A N 1
ATOM 8225 C CA . ALA A 1 1031 ? 22.764 -28.406 7.539 1.00 91.25 1031 ALA A CA 1
ATOM 8226 C C . ALA A 1 1031 ? 21.572 -28.467 6.568 1.00 91.25 1031 ALA A C 1
ATOM 8228 O O . ALA A 1 1031 ? 21.757 -28.784 5.393 1.00 91.25 1031 ALA A O 1
ATOM 8229 N N . LYS A 1 1032 ? 20.370 -28.083 7.018 1.00 93.56 1032 LYS A N 1
ATOM 8230 C CA . LYS A 1 1032 ? 19.182 -27.998 6.154 1.00 93.56 1032 LYS A CA 1
ATOM 8231 C C . LYS A 1 1032 ? 19.288 -26.903 5.100 1.00 93.56 1032 LYS A C 1
ATOM 8233 O O . LYS A 1 1032 ? 18.950 -27.148 3.948 1.00 93.56 1032 LYS A O 1
ATOM 8238 N N . MET A 1 1033 ? 19.794 -25.720 5.462 1.00 92.94 1033 MET A N 1
ATOM 8239 C CA . MET A 1 1033 ? 20.057 -24.649 4.491 1.00 92.94 1033 MET A CA 1
ATOM 8240 C C . MET A 1 1033 ? 21.027 -25.109 3.401 1.00 92.94 1033 MET A C 1
ATOM 8242 O O . MET A 1 1033 ? 20.773 -24.861 2.224 1.00 92.94 1033 MET A O 1
ATOM 8246 N N . ARG A 1 1034 ? 22.094 -25.832 3.774 1.00 90.62 1034 ARG A N 1
ATOM 8247 C CA . ARG A 1 1034 ? 23.022 -26.432 2.807 1.00 90.62 1034 ARG A CA 1
ATOM 8248 C C . ARG A 1 1034 ? 22.310 -27.437 1.904 1.00 90.62 1034 ARG A C 1
ATOM 8250 O O . ARG A 1 1034 ? 22.386 -27.308 0.690 1.00 90.62 1034 ARG A O 1
ATOM 8257 N N . ALA A 1 1035 ? 21.562 -28.378 2.479 1.00 90.12 1035 ALA A N 1
ATOM 8258 C CA . ALA A 1 1035 ? 20.820 -29.371 1.704 1.00 90.12 1035 ALA A CA 1
ATOM 8259 C C . ALA A 1 1035 ? 19.827 -28.730 0.712 1.00 90.12 1035 ALA A C 1
ATOM 8261 O O . ALA A 1 1035 ? 19.718 -29.188 -0.421 1.00 90.12 1035 ALA A O 1
ATOM 8262 N N . ALA A 1 1036 ? 19.147 -27.647 1.109 1.00 89.81 1036 ALA A N 1
ATOM 8263 C CA . ALA A 1 1036 ? 18.182 -26.933 0.269 1.00 89.81 1036 ALA A CA 1
ATOM 8264 C C . ALA A 1 1036 ? 18.831 -26.123 -0.866 1.00 89.81 1036 ALA A C 1
ATOM 8266 O O . ALA A 1 1036 ? 18.270 -26.019 -1.955 1.00 89.81 1036 ALA A O 1
ATOM 8267 N N . LEU A 1 1037 ? 20.009 -25.542 -0.622 1.00 86.75 1037 LEU A N 1
ATOM 8268 C CA . LEU A 1 1037 ? 20.791 -24.861 -1.657 1.00 86.75 1037 LEU A CA 1
ATOM 8269 C C . LEU A 1 1037 ? 21.392 -25.860 -2.665 1.00 86.75 1037 LEU A C 1
ATOM 8271 O O . LEU A 1 1037 ? 21.575 -25.509 -3.832 1.00 86.75 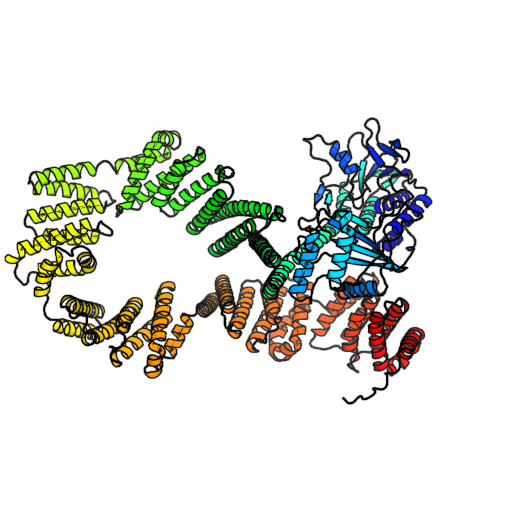1037 LEU A O 1
ATOM 8275 N N . GLY A 1 1038 ? 21.622 -27.104 -2.237 1.00 88.25 1038 GLY A N 1
ATOM 8276 C CA . GLY A 1 1038 ? 22.110 -28.209 -3.055 1.00 88.25 1038 GLY A CA 1
ATOM 8277 C C . GLY A 1 1038 ? 23.577 -28.539 -2.786 1.00 88.25 1038 GLY A C 1
ATOM 8278 O O . GLY A 1 1038 ? 24.130 -28.223 -1.736 1.00 88.25 1038 GLY A O 1
ATOM 8279 N N . ASP A 1 1039 ? 24.211 -29.204 -3.746 1.00 90.69 1039 ASP A N 1
ATOM 8280 C CA . ASP A 1 1039 ? 25.624 -29.566 -3.678 1.00 90.69 1039 ASP A CA 1
ATOM 8281 C C . ASP A 1 1039 ? 26.490 -28.532 -4.439 1.00 90.69 1039 ASP A C 1
ATOM 8283 O O . ASP A 1 1039 ? 26.177 -28.212 -5.596 1.00 90.69 1039 ASP A O 1
ATOM 8287 N N . PRO A 1 1040 ? 27.580 -28.002 -3.834 1.00 91.88 1040 PRO A N 1
ATOM 8288 C CA . PRO A 1 1040 ? 28.459 -27.036 -4.491 1.00 91.88 1040 PRO A CA 1
ATOM 8289 C C . PRO A 1 1040 ? 28.995 -27.526 -5.838 1.00 91.88 1040 PRO A C 1
ATOM 8291 O O . PRO A 1 1040 ? 29.123 -26.732 -6.770 1.00 91.88 1040 PRO A O 1
ATOM 8294 N N . GLN A 1 1041 ? 29.318 -28.819 -5.961 1.00 91.75 1041 GLN A N 1
ATOM 8295 C CA . GLN A 1 1041 ? 29.876 -29.369 -7.195 1.00 91.75 1041 GLN A CA 1
ATOM 8296 C C . GLN A 1 1041 ? 28.838 -29.385 -8.319 1.00 91.75 1041 GLN A C 1
ATOM 8298 O O . GLN A 1 1041 ? 29.115 -28.917 -9.421 1.00 91.75 1041 GLN A O 1
ATOM 8303 N N . THR A 1 1042 ? 27.618 -29.804 -8.010 1.00 92.00 1042 THR A N 1
ATOM 8304 C CA . THR A 1 1042 ? 26.486 -29.791 -8.937 1.00 92.00 1042 THR A CA 1
ATOM 8305 C C . THR A 1 1042 ? 26.201 -28.377 -9.447 1.00 92.00 1042 THR A C 1
ATOM 8307 O O . THR A 1 1042 ? 26.052 -28.166 -10.651 1.00 92.00 1042 THR A O 1
ATOM 8310 N N . LEU A 1 1043 ? 26.189 -27.375 -8.560 1.00 91.75 1043 LEU A N 1
ATOM 8311 C CA . LEU A 1 1043 ? 26.004 -25.972 -8.953 1.00 91.75 1043 LEU A CA 1
ATOM 8312 C C . LEU A 1 1043 ? 27.167 -25.446 -9.798 1.00 91.75 1043 LEU A C 1
ATOM 8314 O O . LEU A 1 1043 ? 26.934 -24.725 -10.769 1.00 91.75 1043 LEU A O 1
ATOM 8318 N N . ARG A 1 1044 ? 28.410 -25.842 -9.492 1.00 94.12 1044 ARG A N 1
ATOM 8319 C CA . ARG A 1 1044 ? 29.571 -25.542 -10.345 1.00 94.12 1044 ARG A CA 1
ATOM 8320 C C . ARG A 1 1044 ? 29.409 -26.124 -11.746 1.00 94.12 1044 ARG A C 1
ATOM 8322 O O . ARG A 1 1044 ? 29.722 -25.435 -12.716 1.00 94.12 1044 ARG A O 1
ATOM 8329 N N . ASP A 1 1045 ? 28.927 -27.357 -11.865 1.00 94.38 1045 ASP A N 1
ATOM 8330 C CA . ASP A 1 1045 ? 28.754 -28.033 -13.153 1.00 94.38 1045 ASP A CA 1
ATOM 8331 C C . ASP A 1 1045 ? 27.614 -27.407 -13.971 1.00 94.38 1045 ASP A C 1
ATOM 8333 O O . ASP A 1 1045 ? 27.775 -27.150 -15.168 1.00 94.38 1045 ASP A O 1
ATOM 8337 N N . ILE A 1 1046 ? 26.502 -27.043 -13.323 1.00 90.31 1046 ILE A N 1
ATOM 8338 C CA . ILE A 1 1046 ? 25.425 -26.258 -13.946 1.00 90.31 1046 ILE A CA 1
ATOM 8339 C C . ILE A 1 1046 ? 25.952 -24.891 -14.391 1.00 90.31 1046 ILE A C 1
ATOM 8341 O O . ILE A 1 1046 ? 25.718 -24.486 -15.531 1.00 90.31 1046 ILE A O 1
ATOM 8345 N N . GLY A 1 1047 ? 26.696 -24.194 -13.527 1.00 92.75 1047 GLY A N 1
ATOM 8346 C CA . GLY A 1 1047 ? 27.314 -22.905 -13.833 1.00 92.75 1047 GLY A CA 1
ATOM 8347 C C . GLY A 1 1047 ? 28.248 -22.991 -15.039 1.00 92.75 1047 GLY A C 1
ATOM 8348 O O . GLY A 1 1047 ? 28.160 -22.168 -15.950 1.00 92.75 1047 GLY A O 1
ATOM 8349 N N . LYS A 1 1048 ? 29.068 -24.044 -15.113 1.00 95.94 1048 LYS A N 1
ATOM 8350 C CA . LYS A 1 1048 ? 29.955 -24.331 -16.247 1.00 95.94 1048 LYS A CA 1
ATOM 8351 C C . LYS A 1 1048 ? 29.176 -24.570 -17.542 1.00 95.94 1048 LYS A C 1
ATOM 8353 O O . LYS A 1 1048 ? 29.538 -24.020 -18.582 1.00 95.94 1048 LYS A O 1
ATOM 8358 N N . ASN A 1 1049 ? 28.094 -25.345 -17.484 1.00 93.06 1049 ASN A N 1
ATOM 8359 C CA . ASN A 1 1049 ? 27.229 -25.598 -18.638 1.00 93.06 1049 ASN A CA 1
ATOM 8360 C C . ASN A 1 1049 ? 26.524 -24.317 -19.112 1.00 93.06 1049 ASN A C 1
ATOM 8362 O O . ASN A 1 1049 ? 26.494 -24.036 -20.309 1.00 93.06 1049 ASN A O 1
ATOM 8366 N N . CYS A 1 1050 ? 26.020 -23.497 -18.185 1.00 88.88 1050 CYS A N 1
ATOM 8367 C CA . CYS A 1 1050 ? 25.420 -22.198 -18.498 1.00 88.88 1050 CYS A CA 1
ATOM 8368 C C . CYS A 1 1050 ? 26.442 -21.246 -19.128 1.00 88.88 1050 CYS A C 1
ATOM 8370 O O . CYS A 1 1050 ? 26.141 -20.582 -20.120 1.00 88.88 1050 CYS A O 1
ATOM 8372 N N . PHE A 1 1051 ? 27.668 -21.228 -18.600 1.00 94.31 1051 PHE A N 1
ATOM 8373 C CA . PHE A 1 1051 ? 28.766 -20.442 -19.149 1.00 94.31 1051 PHE A CA 1
ATOM 8374 C C . PHE A 1 1051 ? 29.101 -20.859 -20.587 1.00 94.31 1051 PHE A C 1
ATOM 8376 O O . PHE A 1 1051 ? 29.224 -20.000 -21.459 1.00 94.31 1051 PHE A O 1
ATOM 8383 N N . ALA A 1 1052 ? 29.178 -22.165 -20.866 1.00 94.31 1052 ALA A N 1
ATOM 8384 C CA . ALA A 1 1052 ? 29.400 -22.688 -22.217 1.00 94.31 1052 ALA A CA 1
ATOM 8385 C C . ALA A 1 1052 ? 28.271 -22.305 -23.195 1.00 94.31 1052 ALA A C 1
ATOM 8387 O O . ALA A 1 1052 ? 28.527 -22.067 -24.373 1.00 94.31 1052 ALA A O 1
ATOM 8388 N N . GLN A 1 1053 ? 27.037 -22.169 -22.701 1.00 91.12 1053 GLN A N 1
ATOM 8389 C CA . GLN A 1 1053 ? 25.880 -21.687 -23.466 1.00 91.12 1053 GLN A CA 1
ATOM 8390 C C . GLN A 1 1053 ? 25.798 -20.152 -23.571 1.00 91.12 1053 GLN A C 1
ATOM 8392 O O . GLN A 1 1053 ? 24.816 -19.632 -24.094 1.00 91.12 1053 GLN A O 1
ATOM 8397 N N . SER A 1 1054 ? 26.798 -19.409 -23.078 1.00 90.38 1054 SER A N 1
ATOM 8398 C CA . SER A 1 1054 ? 26.790 -17.937 -23.000 1.00 90.38 1054 SER A CA 1
ATOM 8399 C C . SER A 1 1054 ? 25.626 -17.343 -22.186 1.00 90.38 1054 SER A C 1
ATOM 8401 O O . SER A 1 1054 ? 25.229 -16.203 -22.413 1.00 90.38 1054 SER A O 1
ATOM 8403 N N . LYS A 1 1055 ? 25.083 -18.100 -21.221 1.00 86.94 1055 LYS A N 1
ATOM 8404 C CA . LYS A 1 1055 ? 24.073 -17.645 -20.248 1.00 86.94 1055 LYS A CA 1
ATOM 8405 C C . LYS A 1 1055 ? 24.770 -17.155 -18.975 1.00 86.94 1055 LYS A C 1
ATOM 8407 O O . LYS A 1 1055 ? 24.737 -17.826 -17.941 1.00 86.94 1055 LYS A O 1
ATOM 8412 N N . PHE A 1 1056 ? 25.485 -16.036 -19.072 1.00 90.50 1056 PHE A N 1
ATOM 8413 C CA . PHE A 1 1056 ? 26.431 -15.590 -18.042 1.00 90.50 1056 PHE A CA 1
ATOM 8414 C C . PHE A 1 1056 ? 25.768 -15.211 -16.716 1.00 90.50 1056 PHE A C 1
ATOM 8416 O O . PHE A 1 1056 ? 26.335 -15.487 -15.667 1.00 90.50 1056 PHE A O 1
ATOM 8423 N N . GLU A 1 1057 ? 24.561 -14.654 -16.739 1.00 87.50 1057 GLU A N 1
ATOM 8424 C CA . GLU A 1 1057 ? 23.798 -14.270 -15.547 1.00 87.50 1057 GLU A CA 1
ATOM 8425 C C . GLU A 1 1057 ? 23.323 -15.503 -14.769 1.00 87.50 1057 GLU A C 1
ATOM 8427 O O . GLU A 1 1057 ? 23.405 -15.552 -13.542 1.00 87.50 1057 GLU A O 1
ATOM 8432 N N . LEU A 1 1058 ? 22.883 -16.545 -15.483 1.00 83.81 1058 LEU A N 1
ATOM 8433 C CA . LEU A 1 1058 ? 22.511 -17.814 -14.862 1.00 83.81 1058 LEU A CA 1
ATOM 8434 C C . LEU A 1 1058 ? 23.748 -18.544 -14.327 1.00 83.81 1058 LEU A C 1
ATOM 8436 O O . LEU A 1 1058 ? 23.704 -19.116 -13.239 1.00 83.81 1058 LEU A O 1
ATOM 8440 N N . ALA A 1 1059 ? 24.862 -18.502 -15.065 1.00 92.12 1059 ALA A N 1
ATOM 8441 C CA . ALA A 1 1059 ? 26.135 -19.028 -14.587 1.00 92.12 1059 ALA A CA 1
ATOM 8442 C C . ALA A 1 1059 ? 26.585 -18.306 -13.309 1.00 92.12 1059 ALA A C 1
ATOM 8444 O O . ALA A 1 1059 ? 26.943 -18.973 -12.341 1.00 92.12 1059 ALA A O 1
ATOM 8445 N N . LEU A 1 1060 ? 26.498 -16.970 -13.287 1.00 92.00 1060 LEU A N 1
ATOM 8446 C CA . LEU A 1 1060 ? 26.820 -16.135 -12.131 1.00 92.00 1060 LEU A CA 1
ATOM 8447 C C . LEU A 1 1060 ? 26.023 -16.583 -10.903 1.00 92.00 1060 LEU A C 1
ATOM 8449 O O . LEU A 1 1060 ? 26.626 -16.960 -9.905 1.00 92.00 1060 LEU A O 1
ATOM 8453 N N . ALA A 1 1061 ? 24.694 -16.656 -11.016 1.00 86.44 1061 ALA A N 1
ATOM 8454 C CA . ALA A 1 1061 ? 23.828 -17.058 -9.910 1.00 86.44 1061 ALA A CA 1
ATOM 8455 C C . ALA A 1 1061 ? 24.166 -18.457 -9.355 1.00 86.44 1061 ALA A C 1
ATOM 8457 O O . ALA A 1 1061 ? 24.146 -18.664 -8.144 1.00 86.44 1061 ALA A O 1
ATOM 8458 N N . ASN A 1 1062 ? 24.504 -19.419 -10.223 1.00 91.12 1062 ASN A N 1
ATOM 8459 C CA . ASN A 1 1062 ? 24.882 -20.768 -9.787 1.00 91.12 1062 ASN A CA 1
ATOM 8460 C C . ASN A 1 1062 ? 26.251 -20.798 -9.093 1.00 91.12 1062 ASN A C 1
ATOM 8462 O O . ASN A 1 1062 ? 26.416 -21.504 -8.101 1.00 91.12 1062 ASN A O 1
ATOM 8466 N N . TYR A 1 1063 ? 27.235 -20.040 -9.583 1.00 94.81 1063 TYR A N 1
ATOM 8467 C CA . TYR A 1 1063 ? 28.540 -19.967 -8.925 1.00 94.81 1063 TYR A CA 1
ATOM 8468 C C . TYR A 1 1063 ? 28.500 -19.163 -7.621 1.00 94.81 1063 TYR A C 1
ATOM 8470 O O . TYR A 1 1063 ? 29.221 -19.512 -6.690 1.00 94.81 1063 TYR A O 1
ATOM 8478 N N . GLU A 1 1064 ? 27.652 -18.138 -7.515 1.00 90.56 1064 GLU A N 1
ATOM 8479 C CA . GLU A 1 1064 ? 27.392 -17.440 -6.251 1.00 90.56 1064 GLU A CA 1
ATOM 8480 C C . GLU A 1 1064 ? 26.772 -18.395 -5.224 1.00 90.56 1064 GLU A C 1
ATOM 8482 O O . GLU A 1 1064 ? 27.250 -18.468 -4.094 1.00 90.56 1064 GLU A O 1
ATOM 8487 N N . ASP A 1 1065 ? 25.780 -19.200 -5.624 1.00 88.12 1065 ASP A N 1
ATOM 8488 C CA . ASP A 1 1065 ? 25.196 -20.232 -4.756 1.00 88.12 1065 ASP A CA 1
ATOM 8489 C C . ASP A 1 1065 ? 26.236 -21.280 -4.337 1.00 88.12 1065 ASP A C 1
ATOM 8491 O O . ASP A 1 1065 ? 26.303 -21.659 -3.165 1.00 88.12 1065 ASP A O 1
ATOM 8495 N N . ALA A 1 1066 ? 27.090 -21.716 -5.270 1.00 93.00 1066 ALA A N 1
ATOM 8496 C CA . ALA A 1 1066 ? 28.178 -22.641 -4.974 1.00 93.00 1066 ALA A CA 1
ATOM 8497 C C . ALA A 1 1066 ? 29.178 -22.038 -3.975 1.00 93.00 1066 ALA A C 1
ATOM 8499 O O . ALA A 1 1066 ? 29.606 -22.729 -3.052 1.00 93.00 1066 ALA A O 1
ATOM 8500 N N . LEU A 1 1067 ? 29.531 -20.755 -4.127 1.00 92.56 1067 LEU A N 1
ATOM 8501 C CA . LEU A 1 1067 ? 30.440 -20.051 -3.219 1.00 92.56 1067 LEU A CA 1
ATOM 8502 C C . LEU A 1 1067 ? 29.833 -19.923 -1.820 1.00 92.56 1067 LEU A C 1
ATOM 8504 O O . LEU A 1 1067 ? 30.501 -20.201 -0.826 1.00 92.56 1067 LEU A O 1
ATOM 8508 N N . LEU A 1 1068 ? 28.558 -19.538 -1.739 1.00 89.06 1068 LEU A N 1
ATOM 8509 C CA . LEU A 1 1068 ? 27.829 -19.433 -0.478 1.00 89.06 1068 LEU A CA 1
ATOM 8510 C C . LEU A 1 1068 ? 27.792 -20.779 0.253 1.00 89.06 1068 LEU A C 1
ATOM 8512 O O . LEU A 1 1068 ? 28.087 -20.835 1.445 1.00 89.06 1068 LEU A O 1
ATOM 8516 N N . LEU A 1 1069 ? 27.490 -21.869 -0.456 1.00 89.44 1069 LEU A N 1
ATOM 8517 C CA . LEU A 1 1069 ? 27.512 -23.219 0.106 1.00 89.44 1069 LEU A CA 1
ATOM 8518 C C . LEU A 1 1069 ? 28.902 -23.652 0.568 1.00 89.44 1069 LEU A C 1
ATOM 8520 O O . LEU A 1 1069 ? 29.035 -24.242 1.642 1.00 89.44 1069 LEU A O 1
ATOM 8524 N N . GLN A 1 1070 ? 29.926 -23.346 -0.228 1.00 91.56 1070 GLN A N 1
ATOM 8525 C CA . GLN A 1 1070 ? 31.309 -23.654 0.107 1.00 91.56 1070 GLN A CA 1
ATOM 8526 C C . GLN A 1 1070 ? 31.716 -22.958 1.409 1.00 91.56 1070 GLN A C 1
ATOM 8528 O O . GLN A 1 1070 ? 32.240 -23.603 2.314 1.00 91.56 1070 GLN A O 1
ATOM 8533 N N . ARG A 1 1071 ? 31.378 -21.671 1.551 1.00 89.00 1071 ARG A N 1
ATOM 8534 C CA . ARG A 1 1071 ? 31.633 -20.881 2.765 1.00 89.00 1071 ARG A CA 1
ATOM 8535 C C . ARG A 1 1071 ? 30.787 -21.311 3.959 1.00 89.00 1071 ARG A C 1
ATOM 8537 O O . ARG A 1 1071 ? 31.205 -21.144 5.098 1.00 89.00 1071 ARG A O 1
ATOM 8544 N N . LEU A 1 1072 ? 29.597 -21.862 3.716 1.00 87.06 1072 LEU A N 1
ATOM 8545 C CA . LEU A 1 1072 ? 28.771 -22.450 4.767 1.00 87.06 1072 LEU A CA 1
ATOM 8546 C C . LEU A 1 1072 ? 29.346 -23.773 5.281 1.00 87.06 1072 LEU A C 1
ATOM 8548 O O . LEU A 1 1072 ? 28.936 -24.197 6.361 1.00 87.06 1072 LEU A O 1
ATOM 8552 N N . SER A 1 1073 ? 30.224 -24.458 4.541 1.00 85.50 1073 SER A N 1
ATOM 8553 C CA . SER A 1 1073 ? 30.808 -25.739 4.951 1.00 85.50 1073 SER A CA 1
ATOM 8554 C C . SER A 1 1073 ? 31.689 -25.595 6.197 1.00 85.50 1073 SER A C 1
ATOM 8556 O O . SER A 1 1073 ? 32.451 -24.644 6.332 1.00 85.50 1073 SER A O 1
ATOM 8558 N N . ARG A 1 1074 ? 31.618 -26.571 7.116 1.00 76.50 1074 ARG A N 1
ATOM 8559 C CA . ARG A 1 1074 ? 32.497 -26.604 8.305 1.00 76.50 1074 ARG A CA 1
ATOM 8560 C C . ARG A 1 1074 ? 33.953 -26.888 7.937 1.00 76.50 1074 ARG A C 1
ATOM 8562 O O . ARG A 1 1074 ? 34.856 -26.442 8.635 1.00 76.50 1074 ARG A O 1
ATOM 8569 N N . THR A 1 1075 ? 34.177 -27.646 6.868 1.00 82.00 1075 THR A N 1
ATOM 8570 C CA . THR A 1 1075 ? 35.512 -27.895 6.332 1.00 82.00 1075 THR A CA 1
ATOM 8571 C C . THR A 1 1075 ? 35.768 -26.873 5.236 1.00 82.00 1075 THR A C 1
ATOM 8573 O O . THR A 1 1075 ? 35.189 -26.977 4.151 1.00 82.00 1075 THR A O 1
ATOM 8576 N N . LYS A 1 1076 ? 36.618 -25.882 5.524 1.00 80.31 1076 LYS A N 1
ATOM 8577 C CA . LYS A 1 1076 ? 37.112 -24.951 4.509 1.00 80.31 1076 LYS A CA 1
ATOM 8578 C C . LYS A 1 1076 ? 38.006 -25.715 3.537 1.00 80.31 1076 LYS A C 1
ATOM 8580 O O . LYS A 1 1076 ? 39.184 -25.931 3.796 1.00 80.31 1076 LYS A O 1
ATOM 8585 N N . ASP A 1 1077 ? 37.434 -26.156 2.424 1.00 91.06 1077 ASP A N 1
ATOM 8586 C CA . ASP A 1 1077 ? 38.227 -26.538 1.261 1.00 91.06 1077 ASP A CA 1
ATOM 8587 C C . ASP A 1 1077 ? 38.528 -25.251 0.484 1.00 91.06 1077 ASP A C 1
ATOM 8589 O O . ASP A 1 1077 ? 37.729 -24.781 -0.334 1.00 91.06 1077 ASP A O 1
ATOM 8593 N N . HIS A 1 1078 ? 39.659 -24.642 0.851 1.00 89.75 1078 HIS A N 1
ATOM 8594 C CA . HIS A 1 1078 ? 40.130 -23.376 0.296 1.00 89.75 1078 HIS A CA 1
ATOM 8595 C C . HIS A 1 1078 ? 40.365 -23.480 -1.220 1.00 89.75 1078 HIS A C 1
ATOM 8597 O O . HIS A 1 1078 ? 40.102 -22.520 -1.943 1.00 89.75 1078 HIS A O 1
ATOM 8603 N N . GLU A 1 1079 ? 40.751 -24.655 -1.735 1.00 93.00 1079 GLU A N 1
ATOM 8604 C CA . GLU A 1 1079 ? 40.963 -24.847 -3.172 1.00 93.00 1079 GLU A CA 1
ATOM 8605 C C . GLU A 1 1079 ? 39.638 -24.898 -3.934 1.00 93.00 1079 GLU A C 1
ATOM 8607 O O . GLU A 1 1079 ? 39.496 -24.276 -4.991 1.00 93.00 1079 GLU A O 1
ATOM 8612 N N . ALA A 1 1080 ? 38.638 -25.603 -3.402 1.00 92.50 1080 ALA A N 1
ATOM 8613 C CA . ALA A 1 1080 ? 37.295 -25.596 -3.968 1.00 92.50 1080 ALA A CA 1
ATOM 8614 C C . ALA A 1 1080 ? 36.697 -24.181 -3.988 1.00 92.50 1080 ALA A C 1
ATOM 8616 O O . ALA A 1 1080 ? 36.088 -23.803 -4.994 1.00 92.50 1080 ALA A O 1
ATOM 8617 N N . GLU A 1 1081 ? 36.887 -23.405 -2.917 1.00 93.69 1081 GLU A N 1
ATOM 8618 C CA . GLU A 1 1081 ? 36.444 -22.010 -2.833 1.00 93.69 1081 GLU A CA 1
ATOM 8619 C C . GLU A 1 1081 ? 37.157 -21.131 -3.862 1.00 93.69 1081 GLU A C 1
ATOM 8621 O O . GLU A 1 1081 ? 36.509 -20.479 -4.684 1.00 93.69 1081 GLU A O 1
ATOM 8626 N N . ALA A 1 1082 ? 38.488 -21.187 -3.892 1.00 94.00 1082 ALA A N 1
ATOM 8627 C CA . ALA A 1 1082 ? 39.303 -20.444 -4.839 1.00 94.00 1082 ALA A CA 1
ATOM 8628 C C . ALA A 1 1082 ? 38.960 -20.796 -6.295 1.00 94.00 1082 ALA A C 1
ATOM 8630 O O . ALA A 1 1082 ? 38.916 -19.920 -7.158 1.00 94.00 1082 ALA A O 1
ATOM 8631 N N . SER A 1 1083 ? 38.660 -22.065 -6.579 1.00 95.38 1083 SER A N 1
ATOM 8632 C CA . SER A 1 1083 ? 38.233 -22.529 -7.902 1.00 95.38 1083 SER A CA 1
ATOM 8633 C C . SER A 1 1083 ? 36.871 -21.950 -8.309 1.00 95.38 1083 SER A C 1
ATOM 8635 O O . SER A 1 1083 ? 36.685 -21.558 -9.465 1.00 95.38 1083 SER A O 1
ATOM 8637 N N . ILE A 1 1084 ? 35.922 -21.826 -7.371 1.00 96.00 1084 ILE A N 1
ATOM 8638 C CA . ILE A 1 1084 ? 34.637 -21.143 -7.609 1.00 96.00 1084 ILE A CA 1
ATOM 8639 C C . ILE A 1 1084 ? 34.873 -19.659 -7.890 1.00 96.00 1084 ILE A C 1
ATOM 8641 O O . ILE A 1 1084 ? 34.388 -19.149 -8.901 1.00 96.00 1084 ILE A O 1
ATOM 8645 N N . VAL A 1 1085 ? 35.667 -18.989 -7.051 1.00 95.88 1085 VAL A N 1
ATOM 8646 C CA . VAL A 1 1085 ? 36.024 -17.571 -7.214 1.00 95.88 1085 VAL A CA 1
ATOM 8647 C C . VAL A 1 1085 ? 36.715 -17.325 -8.556 1.00 95.88 1085 VAL A C 1
ATOM 8649 O O . VAL A 1 1085 ? 36.377 -16.373 -9.255 1.00 95.88 1085 VAL A O 1
ATOM 8652 N N . ALA A 1 1086 ? 37.607 -18.218 -8.990 1.00 96.25 1086 ALA A N 1
ATOM 8653 C CA . ALA A 1 1086 ? 38.238 -18.129 -10.302 1.00 96.25 1086 ALA A CA 1
ATOM 8654 C C . ALA A 1 1086 ? 37.209 -18.135 -11.447 1.00 96.25 1086 ALA A C 1
ATOM 8656 O O . ALA A 1 1086 ? 37.342 -17.357 -12.392 1.00 96.25 1086 ALA A O 1
ATOM 8657 N N . ASN A 1 1087 ? 36.168 -18.970 -11.363 1.00 97.44 1087 ASN A N 1
ATOM 8658 C CA . ASN A 1 1087 ? 35.097 -19.000 -12.365 1.00 97.44 1087 ASN A CA 1
ATOM 8659 C C . ASN A 1 1087 ? 34.190 -17.763 -12.285 1.00 97.44 1087 ASN A C 1
ATOM 8661 O O . ASN A 1 1087 ? 33.833 -17.216 -13.329 1.00 97.44 1087 ASN A O 1
ATOM 8665 N N . LEU A 1 1088 ? 33.877 -17.274 -11.079 1.00 96.50 1088 LEU A N 1
ATOM 8666 C CA . LEU A 1 1088 ? 33.154 -16.010 -10.887 1.00 96.50 1088 LEU A CA 1
ATOM 8667 C C . LEU A 1 1088 ? 33.900 -14.838 -11.523 1.00 96.50 1088 LEU A C 1
ATOM 8669 O O . LEU A 1 1088 ? 33.303 -14.060 -12.255 1.00 96.50 1088 LEU A O 1
ATOM 8673 N N . ILE A 1 1089 ? 35.214 -14.750 -11.331 1.00 96.44 1089 ILE A N 1
ATOM 8674 C CA . ILE A 1 1089 ? 36.054 -13.705 -11.929 1.00 96.44 1089 ILE A CA 1
ATOM 8675 C C . ILE A 1 1089 ? 36.049 -13.788 -13.458 1.00 96.44 1089 ILE A C 1
ATOM 8677 O O . ILE A 1 1089 ? 35.986 -12.759 -14.131 1.00 96.44 1089 ILE A O 1
ATOM 8681 N N . ILE A 1 1090 ? 36.072 -14.997 -14.029 1.00 96.62 1090 ILE A N 1
ATOM 8682 C CA . ILE A 1 1090 ? 35.923 -15.184 -15.480 1.00 96.62 1090 ILE A CA 1
ATOM 8683 C C . ILE A 1 1090 ? 34.565 -14.644 -15.950 1.00 96.62 1090 ILE A C 1
ATOM 8685 O O . ILE A 1 1090 ? 34.503 -13.959 -16.972 1.00 96.62 1090 ILE A O 1
ATOM 8689 N N . ILE A 1 1091 ? 33.488 -14.922 -15.212 1.00 95.75 1091 ILE A N 1
ATOM 8690 C CA . ILE A 1 1091 ? 32.143 -14.426 -15.527 1.00 95.75 1091 ILE A CA 1
ATOM 8691 C C . ILE A 1 1091 ? 32.071 -12.907 -15.390 1.00 95.75 1091 ILE A C 1
ATOM 8693 O O . ILE A 1 1091 ? 31.597 -12.249 -16.310 1.00 95.75 1091 ILE A O 1
ATOM 8697 N N . TYR A 1 1092 ? 32.605 -12.334 -14.313 1.00 94.06 1092 TYR A N 1
ATOM 8698 C CA . TYR A 1 1092 ? 32.667 -10.888 -14.114 1.00 94.06 1092 TYR A CA 1
ATOM 8699 C C . TYR A 1 1092 ? 33.446 -10.182 -15.217 1.00 94.06 1092 TYR A C 1
ATOM 8701 O O . TYR A 1 1092 ? 33.020 -9.130 -15.684 1.00 94.06 1092 TYR A O 1
ATOM 8709 N N . ARG A 1 1093 ? 34.530 -10.787 -15.709 1.00 93.94 1093 ARG A N 1
ATOM 8710 C CA . ARG A 1 1093 ? 35.233 -10.297 -16.898 1.00 93.94 1093 ARG A CA 1
ATOM 8711 C C . ARG A 1 1093 ? 34.348 -10.344 -18.149 1.00 93.94 1093 ARG A C 1
ATOM 8713 O O . ARG A 1 1093 ? 34.361 -9.402 -18.929 1.00 93.94 1093 ARG A O 1
ATOM 8720 N N . LYS A 1 1094 ? 33.557 -11.405 -18.354 1.00 93.44 1094 LYS A N 1
ATOM 8721 C CA . LYS A 1 1094 ? 32.607 -11.497 -19.486 1.00 93.44 1094 LYS A CA 1
ATOM 8722 C C . LYS A 1 1094 ? 31.430 -10.525 -19.378 1.00 93.44 1094 LYS A C 1
ATOM 8724 O O . LYS A 1 1094 ? 30.914 -10.099 -20.406 1.00 93.44 1094 LYS A O 1
ATOM 8729 N N . LEU A 1 1095 ? 31.026 -10.187 -18.157 1.00 88.56 1095 LEU A N 1
ATOM 8730 C CA . LEU A 1 1095 ? 29.967 -9.227 -17.848 1.00 88.56 1095 LEU A CA 1
ATOM 8731 C C . LEU A 1 1095 ? 30.480 -7.784 -17.692 1.00 88.56 1095 LEU A C 1
ATOM 8733 O O . LEU A 1 1095 ? 29.676 -6.895 -17.429 1.00 88.56 1095 LEU A O 1
ATOM 8737 N N . HIS A 1 1096 ? 31.785 -7.539 -17.869 1.00 87.38 1096 HIS A N 1
ATOM 8738 C CA . HIS A 1 1096 ? 32.421 -6.225 -17.704 1.00 87.38 1096 HIS A CA 1
ATOM 8739 C C . HIS A 1 1096 ? 32.199 -5.587 -16.315 1.00 87.38 1096 HIS A C 1
ATOM 8741 O O . HIS A 1 1096 ? 31.988 -4.382 -16.185 1.00 87.38 1096 HIS A O 1
ATOM 8747 N N . CYS A 1 1097 ? 32.251 -6.390 -15.246 1.00 85.94 1097 CYS A N 1
ATOM 8748 C CA . CYS A 1 1097 ? 32.121 -5.932 -13.856 1.00 85.94 1097 CYS A CA 1
ATOM 8749 C C . CYS A 1 1097 ? 33.284 -6.403 -12.949 1.00 85.94 1097 CYS A C 1
ATOM 8751 O O . CYS A 1 1097 ? 33.061 -7.079 -11.941 1.00 85.94 1097 CYS A O 1
ATOM 8753 N N . PRO A 1 1098 ? 34.546 -6.057 -13.275 1.00 85.94 1098 PRO A N 1
ATOM 8754 C CA . PRO A 1 1098 ? 35.729 -6.591 -12.591 1.00 85.94 1098 PRO A CA 1
ATOM 8755 C C . PRO A 1 1098 ? 35.886 -6.176 -11.128 1.00 85.94 1098 PRO A C 1
ATOM 8757 O O . PRO A 1 1098 ? 36.547 -6.895 -10.382 1.00 85.94 1098 PRO A O 1
ATOM 8760 N N . SER A 1 1099 ? 35.286 -5.062 -10.695 1.00 85.19 1099 SER A N 1
ATOM 8761 C CA . SER A 1 1099 ? 35.420 -4.560 -9.318 1.00 85.19 1099 SER A CA 1
ATOM 8762 C C . SER A 1 1099 ? 34.979 -5.588 -8.271 1.00 85.19 1099 SER A C 1
ATOM 8764 O O . SER A 1 1099 ? 35.661 -5.767 -7.267 1.00 85.19 1099 SER A O 1
ATOM 8766 N N . LEU A 1 1100 ? 33.900 -6.330 -8.542 1.00 86.81 1100 LEU A N 1
ATOM 8767 C CA . LEU A 1 1100 ? 33.428 -7.419 -7.677 1.00 86.81 1100 LEU A CA 1
ATOM 8768 C C . LEU A 1 1100 ? 34.416 -8.595 -7.632 1.00 86.81 1100 LEU A C 1
ATOM 8770 O O . LEU A 1 1100 ? 34.548 -9.267 -6.612 1.00 86.81 1100 LEU A O 1
ATOM 8774 N N . GLY A 1 1101 ? 35.131 -8.835 -8.735 1.00 91.75 1101 GLY A N 1
ATOM 8775 C CA . GLY A 1 1101 ? 36.149 -9.875 -8.826 1.00 91.75 1101 GLY A CA 1
ATOM 8776 C C . GLY A 1 1101 ? 37.403 -9.565 -8.009 1.00 91.75 1101 GLY A C 1
ATOM 8777 O O . GLY A 1 1101 ? 37.982 -10.484 -7.436 1.00 91.75 1101 GLY A O 1
ATOM 8778 N N . PHE A 1 1102 ? 37.803 -8.291 -7.923 1.00 91.38 1102 PHE A N 1
ATOM 8779 C CA . PHE A 1 1102 ? 38.969 -7.877 -7.138 1.00 91.38 1102 PHE A CA 1
ATOM 8780 C C . PHE A 1 1102 ? 38.773 -8.125 -5.641 1.00 91.38 1102 PHE A C 1
ATOM 8782 O O . PHE A 1 1102 ? 39.644 -8.735 -5.030 1.00 91.38 1102 PHE A O 1
ATOM 8789 N N . THR A 1 1103 ? 37.623 -7.753 -5.069 1.00 88.19 1103 THR A N 1
ATOM 8790 C CA . THR A 1 1103 ? 37.336 -7.992 -3.642 1.00 88.19 1103 THR A CA 1
ATOM 8791 C C . THR A 1 1103 ? 37.405 -9.480 -3.290 1.00 88.19 1103 THR A C 1
ATOM 8793 O O . THR A 1 1103 ? 38.098 -9.857 -2.350 1.00 88.19 1103 THR A O 1
ATOM 8796 N N . LEU A 1 1104 ? 36.775 -10.345 -4.095 1.00 90.38 1104 LEU A N 1
ATOM 8797 C CA . LEU A 1 1104 ? 36.831 -11.797 -3.877 1.00 90.38 1104 LEU A CA 1
ATOM 8798 C C . LEU A 1 1104 ? 38.246 -12.363 -4.040 1.00 90.38 1104 LEU A C 1
ATOM 8800 O O . LEU A 1 1104 ? 38.635 -13.289 -3.333 1.00 90.38 1104 LEU A O 1
ATOM 8804 N N . ALA A 1 1105 ? 39.021 -11.837 -4.986 1.00 91.56 1105 ALA A N 1
ATOM 8805 C CA . ALA A 1 1105 ? 40.383 -12.298 -5.196 1.00 91.56 1105 ALA A CA 1
ATOM 8806 C C . ALA A 1 1105 ? 41.318 -11.886 -4.067 1.00 91.56 1105 ALA A C 1
ATOM 8808 O O . ALA A 1 1105 ? 42.175 -12.680 -3.703 1.00 91.56 1105 ALA A O 1
ATOM 8809 N N . GLU A 1 1106 ? 41.162 -10.690 -3.500 1.00 90.06 1106 GLU A N 1
ATOM 8810 C CA . GLU A 1 1106 ? 41.951 -10.282 -2.339 1.00 90.06 1106 GLU A CA 1
ATOM 8811 C C . GLU A 1 1106 ? 41.672 -11.175 -1.128 1.00 90.06 1106 GLU A C 1
ATOM 8813 O O . GLU A 1 1106 ? 42.620 -11.600 -0.471 1.00 90.06 1106 GLU A O 1
ATOM 8818 N N . GLU A 1 1107 ? 40.405 -11.525 -0.880 1.00 89.12 1107 GLU A N 1
ATOM 8819 C CA . GLU A 1 1107 ? 40.030 -12.468 0.183 1.00 89.12 1107 GLU A CA 1
ATOM 8820 C C . GLU A 1 1107 ? 40.760 -13.813 0.031 1.00 89.12 1107 GLU A C 1
ATOM 8822 O O . GLU A 1 1107 ? 41.340 -14.313 0.990 1.00 89.12 1107 GLU A O 1
ATOM 8827 N N . ILE A 1 1108 ? 40.787 -14.374 -1.183 1.00 92.81 1108 ILE A N 1
ATOM 8828 C CA . ILE A 1 1108 ? 41.390 -15.689 -1.441 1.00 92.81 1108 ILE A CA 1
ATOM 8829 C C . ILE A 1 1108 ? 42.921 -15.630 -1.505 1.00 92.81 1108 ILE A C 1
ATOM 8831 O O . ILE A 1 1108 ? 43.599 -16.514 -0.985 1.00 92.81 1108 ILE A O 1
ATOM 8835 N N . LEU A 1 1109 ? 43.496 -14.622 -2.163 1.00 92.44 1109 LEU A N 1
ATOM 8836 C CA . LEU A 1 1109 ? 44.928 -14.579 -2.472 1.00 92.44 1109 LEU A CA 1
ATOM 8837 C C . LEU A 1 1109 ? 45.809 -14.115 -1.304 1.00 92.44 1109 LEU A C 1
ATOM 8839 O O . LEU A 1 1109 ? 47.019 -14.355 -1.349 1.00 92.44 1109 LEU A O 1
ATOM 8843 N N . ASN A 1 1110 ? 45.229 -13.468 -0.286 1.00 88.06 1110 ASN A N 1
ATOM 8844 C CA . ASN A 1 1110 ? 45.951 -13.042 0.917 1.00 88.06 1110 ASN A CA 1
ATOM 8845 C C . ASN A 1 1110 ? 46.318 -14.213 1.848 1.00 88.06 1110 ASN A C 1
ATOM 8847 O O . ASN A 1 1110 ? 47.218 -14.078 2.673 1.00 88.06 1110 ASN A O 1
ATOM 8851 N N . GLU A 1 1111 ? 45.677 -15.372 1.701 1.00 84.88 1111 GLU A N 1
ATOM 8852 C CA . GLU A 1 1111 ? 46.044 -16.600 2.406 1.00 84.88 1111 GLU A CA 1
ATOM 8853 C C . GLU A 1 1111 ? 47.089 -17.381 1.572 1.00 84.88 1111 GLU A C 1
ATOM 8855 O O . GLU A 1 1111 ? 46.757 -17.986 0.554 1.00 84.88 1111 GLU A O 1
ATOM 8860 N N . GLU A 1 1112 ? 48.375 -17.370 1.960 1.00 67.94 1112 GLU A N 1
ATOM 8861 C CA . GLU A 1 1112 ? 49.481 -17.931 1.145 1.00 67.94 1112 GLU A CA 1
ATOM 8862 C C . GLU A 1 1112 ? 49.327 -19.421 0.772 1.00 67.94 1112 GLU A C 1
ATOM 8864 O O . GLU A 1 1112 ? 49.873 -19.856 -0.245 1.00 67.94 1112 GLU A O 1
ATOM 8869 N N . SER A 1 1113 ? 48.564 -20.192 1.551 1.00 68.69 1113 SER A N 1
ATOM 8870 C CA . SER A 1 1113 ? 48.319 -21.629 1.369 1.00 68.69 1113 SER A CA 1
ATOM 8871 C C . SER A 1 1113 ? 46.954 -21.977 0.752 1.00 68.69 1113 SER A C 1
ATOM 8873 O O . SER A 1 1113 ? 46.625 -23.159 0.654 1.00 68.69 1113 SER A O 1
ATOM 8875 N N . SER A 1 1114 ? 46.146 -20.992 0.342 1.00 75.00 1114 SER A N 1
ATOM 8876 C CA . SER A 1 1114 ? 44.715 -21.207 0.068 1.00 75.00 1114 SER A CA 1
ATOM 8877 C C . SER A 1 1114 ? 44.382 -21.854 -1.275 1.00 75.00 1114 SER A C 1
ATOM 8879 O O . SER A 1 1114 ? 43.304 -22.427 -1.414 1.00 75.00 1114 SER A O 1
ATOM 8881 N N . CYS A 1 1115 ? 45.253 -21.766 -2.285 1.00 90.06 1115 CYS A N 1
ATOM 8882 C CA . CYS A 1 1115 ? 44.908 -22.254 -3.617 1.00 90.06 1115 CYS A CA 1
ATOM 8883 C C . CYS A 1 1115 ? 46.084 -22.797 -4.431 1.00 90.06 1115 CYS A C 1
ATOM 8885 O O . CYS A 1 1115 ? 47.238 -22.382 -4.299 1.00 90.06 1115 CYS A O 1
ATOM 8887 N N . SER A 1 1116 ? 45.771 -23.734 -5.322 1.00 94.31 1116 SER A N 1
ATOM 8888 C CA . SER A 1 1116 ? 46.699 -24.361 -6.246 1.00 94.31 1116 SER A CA 1
ATOM 8889 C C . SER A 1 1116 ? 47.276 -23.340 -7.219 1.00 94.31 1116 SER A C 1
ATOM 8891 O O . SER A 1 1116 ? 46.645 -22.345 -7.589 1.00 94.31 1116 SER A O 1
ATOM 8893 N N . VAL A 1 1117 ? 48.477 -23.637 -7.720 1.00 93.62 1117 VAL A N 1
ATOM 8894 C CA . VAL A 1 1117 ? 49.160 -22.815 -8.730 1.00 93.62 1117 VAL A CA 1
ATOM 8895 C C . VAL A 1 1117 ? 48.246 -22.538 -9.930 1.00 93.62 1117 VAL A C 1
ATOM 8897 O O . VAL A 1 1117 ? 48.214 -21.418 -10.433 1.00 93.62 1117 VAL A O 1
ATOM 8900 N N . ASN A 1 1118 ? 47.455 -23.520 -10.371 1.00 94.50 1118 ASN A N 1
ATOM 8901 C CA . ASN A 1 1118 ? 46.556 -23.364 -11.516 1.00 94.50 1118 ASN A CA 1
ATOM 8902 C C . ASN A 1 1118 ? 45.364 -22.447 -11.219 1.00 94.50 1118 ASN A C 1
ATOM 8904 O O . ASN A 1 1118 ? 44.987 -21.641 -12.071 1.00 94.50 1118 ASN A O 1
ATOM 8908 N N . THR A 1 1119 ? 44.781 -22.536 -10.027 1.00 95.44 1119 THR A N 1
ATOM 8909 C CA . THR A 1 1119 ? 43.673 -21.667 -9.611 1.00 95.44 1119 THR A CA 1
ATOM 8910 C C . THR A 1 1119 ? 44.158 -20.232 -9.411 1.00 95.44 1119 THR A C 1
ATOM 8912 O O . THR A 1 1119 ? 43.583 -19.304 -9.984 1.00 95.44 1119 THR A O 1
ATOM 8915 N N . LYS A 1 1120 ? 45.305 -20.050 -8.744 1.00 95.56 1120 LYS A N 1
ATOM 8916 C CA . LYS A 1 1120 ? 45.978 -18.751 -8.600 1.00 95.56 1120 LYS A CA 1
ATOM 8917 C C . LYS A 1 1120 ? 46.325 -18.124 -9.953 1.00 95.56 1120 LYS A C 1
ATOM 8919 O O . LYS A 1 1120 ? 46.048 -16.944 -10.171 1.00 95.56 1120 LYS A O 1
ATOM 8924 N N . LYS A 1 1121 ? 46.843 -18.923 -10.899 1.00 95.56 1121 LYS A N 1
ATOM 8925 C CA . LYS A 1 1121 ? 47.053 -18.513 -12.300 1.00 95.56 1121 LYS A CA 1
ATOM 8926 C C . LYS A 1 1121 ? 45.761 -17.998 -12.928 1.00 95.56 1121 LYS A C 1
ATOM 8928 O O . LYS A 1 1121 ? 45.773 -16.912 -13.494 1.00 95.56 1121 LYS A O 1
ATOM 8933 N N . LYS A 1 1122 ? 44.655 -18.746 -12.826 1.00 96.25 1122 LYS A N 1
ATOM 8934 C CA . LYS A 1 1122 ? 43.359 -18.360 -13.414 1.00 96.25 1122 LYS A CA 1
ATOM 8935 C C . LYS A 1 1122 ? 42.831 -17.042 -12.847 1.00 96.25 1122 LYS A C 1
ATOM 8937 O O . LYS A 1 1122 ? 42.386 -16.211 -13.637 1.00 96.25 1122 LYS A O 1
ATOM 8942 N N . ILE A 1 1123 ? 42.886 -16.850 -11.528 1.00 96.00 1123 ILE A N 1
ATOM 8943 C CA . ILE A 1 1123 ? 42.429 -15.622 -10.856 1.00 96.00 1123 ILE A CA 1
ATOM 8944 C C . ILE A 1 1123 ? 43.241 -14.420 -11.352 1.00 96.00 1123 ILE A C 1
ATOM 8946 O O . ILE A 1 1123 ? 42.683 -13.495 -11.943 1.00 96.00 1123 ILE A O 1
ATOM 8950 N N . LEU A 1 1124 ? 44.566 -14.472 -11.176 1.00 96.06 1124 LEU A N 1
ATOM 8951 C CA . LEU A 1 1124 ? 45.468 -13.371 -11.519 1.00 96.06 1124 LEU A CA 1
ATOM 8952 C C . LEU A 1 1124 ? 45.437 -13.056 -13.016 1.00 96.06 1124 LEU A C 1
ATOM 8954 O O . LEU A 1 1124 ? 45.355 -11.890 -13.396 1.00 96.06 1124 LEU A O 1
ATOM 8958 N N . PHE A 1 1125 ? 45.434 -14.088 -13.867 1.00 96.62 1125 PHE A N 1
ATOM 8959 C CA . PHE A 1 1125 ? 45.341 -13.921 -15.314 1.00 96.62 1125 PHE A CA 1
ATOM 8960 C C . PHE A 1 1125 ? 44.073 -13.176 -15.715 1.00 96.62 1125 PHE A C 1
ATOM 8962 O O . PHE A 1 1125 ? 44.151 -12.214 -16.472 1.00 96.62 1125 PHE A O 1
ATOM 8969 N N . ASN A 1 1126 ? 42.905 -13.595 -15.220 1.00 96.69 1126 ASN A N 1
ATOM 8970 C CA . ASN A 1 1126 ? 41.652 -12.981 -15.644 1.00 96.69 1126 ASN A CA 1
ATOM 8971 C C . ASN A 1 1126 ? 41.464 -11.571 -15.083 1.00 96.69 1126 ASN A C 1
ATOM 8973 O O . ASN A 1 1126 ? 40.934 -10.740 -15.809 1.00 96.69 1126 ASN A O 1
ATOM 8977 N N . LEU A 1 1127 ? 41.925 -11.268 -13.866 1.00 95.19 1127 LEU A N 1
ATOM 8978 C CA . LEU A 1 1127 ? 41.847 -9.907 -13.321 1.00 95.19 1127 LEU A CA 1
ATOM 8979 C C . LEU A 1 1127 ? 42.774 -8.934 -14.041 1.00 95.19 1127 LEU A C 1
ATOM 8981 O O . LEU A 1 1127 ? 42.321 -7.876 -14.466 1.00 95.19 1127 LEU A O 1
ATOM 8985 N N . ILE A 1 1128 ? 44.044 -9.307 -14.233 1.00 95.06 1128 ILE A N 1
ATOM 8986 C CA . ILE A 1 1128 ? 45.019 -8.470 -14.947 1.00 95.06 1128 ILE A CA 1
ATOM 8987 C C . ILE A 1 1128 ? 44.576 -8.269 -16.393 1.00 95.06 1128 ILE A C 1
ATOM 8989 O O . ILE A 1 1128 ? 44.598 -7.150 -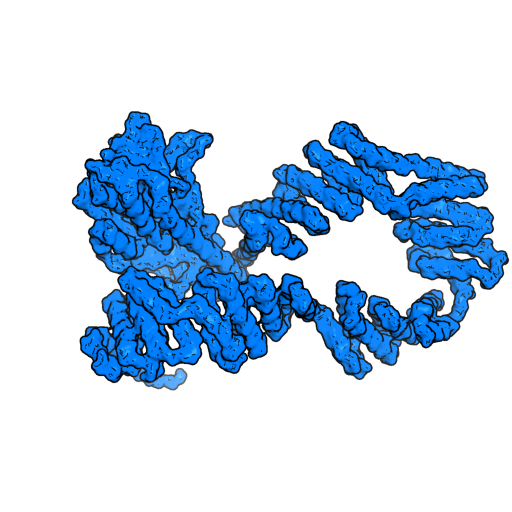16.900 1.00 95.06 1128 ILE A O 1
ATOM 8993 N N . LYS A 1 1129 ? 44.109 -9.338 -17.043 1.00 94.69 1129 LYS A N 1
ATOM 8994 C CA . LYS A 1 1129 ? 43.596 -9.248 -18.404 1.00 94.69 1129 LYS A CA 1
ATOM 8995 C C . LYS A 1 1129 ? 42.331 -8.407 -18.494 1.00 94.69 1129 LYS A C 1
ATOM 8997 O O . LYS A 1 1129 ? 42.210 -7.636 -19.434 1.00 94.69 1129 LYS A O 1
ATOM 9002 N N . CYS A 1 1130 ? 41.427 -8.505 -17.521 1.00 92.75 1130 CYS A N 1
ATOM 9003 C CA . CYS A 1 1130 ? 40.251 -7.643 -17.479 1.00 92.75 1130 CYS A CA 1
ATOM 9004 C C . CYS A 1 1130 ? 40.641 -6.176 -17.274 1.00 92.75 1130 CYS A C 1
ATOM 9006 O O . CYS A 1 1130 ? 40.144 -5.327 -17.995 1.00 92.75 1130 CYS A O 1
ATOM 9008 N N . ALA A 1 1131 ? 41.546 -5.871 -16.339 1.00 92.44 1131 ALA A N 1
ATOM 9009 C CA . ALA A 1 1131 ? 42.014 -4.504 -16.107 1.00 92.44 1131 ALA A CA 1
ATOM 9010 C C . ALA A 1 1131 ? 42.718 -3.923 -17.341 1.00 92.44 1131 ALA A C 1
ATOM 9012 O O . ALA A 1 1131 ? 42.524 -2.758 -17.664 1.00 92.44 1131 ALA A O 1
ATOM 9013 N N . TYR A 1 1132 ? 43.481 -4.744 -18.066 1.00 92.81 1132 TYR A N 1
ATOM 9014 C CA . TYR A 1 1132 ? 44.063 -4.366 -19.351 1.00 92.81 1132 TYR A CA 1
ATOM 9015 C C . TYR A 1 1132 ? 43.007 -4.147 -20.439 1.00 92.81 1132 TYR A C 1
ATOM 9017 O O . TYR A 1 1132 ? 43.078 -3.153 -21.149 1.00 92.81 1132 TYR A O 1
ATOM 9025 N N . GLU A 1 1133 ? 42.038 -5.053 -20.587 1.00 91.62 1133 GLU A N 1
ATOM 9026 C CA . GLU A 1 1133 ? 40.960 -4.931 -21.576 1.00 91.62 1133 GLU A CA 1
ATOM 9027 C C . GLU A 1 1133 ? 40.113 -3.683 -21.311 1.00 91.62 1133 GLU A C 1
ATOM 9029 O O . GLU A 1 1133 ? 39.842 -2.926 -22.238 1.00 91.62 1133 GLU A O 1
ATOM 9034 N N . GLU A 1 1134 ? 39.752 -3.422 -20.056 1.00 87.94 1134 GLU A N 1
ATOM 9035 C CA . GLU A 1 1134 ? 39.083 -2.182 -19.657 1.00 87.94 1134 GLU A CA 1
ATOM 9036 C C . GLU A 1 1134 ? 40.003 -0.971 -19.881 1.00 87.94 1134 GLU A C 1
ATOM 9038 O O . GLU A 1 1134 ? 39.561 0.015 -20.457 1.00 87.94 1134 GLU A O 1
ATOM 9043 N N . GLY A 1 1135 ? 41.297 -1.066 -19.554 1.00 86.38 1135 GLY A N 1
ATOM 9044 C CA . GLY A 1 1135 ? 42.323 -0.049 -19.824 1.00 86.38 1135 GLY A CA 1
ATOM 9045 C C . GLY A 1 1135 ? 42.427 0.364 -21.290 1.00 86.38 1135 GLY A C 1
ATOM 9046 O O . GLY A 1 1135 ? 42.360 1.543 -21.623 1.00 86.38 1135 GLY A O 1
ATOM 9047 N N . GLN A 1 1136 ? 42.535 -0.617 -22.183 1.00 85.81 1136 GLN A N 1
ATOM 9048 C CA . GLN A 1 1136 ? 42.645 -0.416 -23.629 1.00 85.81 1136 GLN A CA 1
ATOM 9049 C C . GLN A 1 1136 ? 41.356 0.112 -24.256 1.00 85.81 1136 GLN A C 1
ATOM 9051 O O . GLN A 1 1136 ? 41.404 0.870 -25.222 1.00 85.81 1136 GLN A O 1
ATOM 9056 N N . ASN A 1 1137 ? 40.206 -0.309 -23.729 1.00 78.88 1137 ASN A N 1
ATOM 9057 C CA . ASN A 1 1137 ? 38.904 0.102 -24.246 1.00 78.88 1137 ASN A CA 1
ATOM 9058 C C . ASN A 1 1137 ? 38.425 1.438 -23.652 1.00 78.88 1137 ASN A C 1
ATOM 9060 O O . ASN A 1 1137 ? 37.443 2.002 -24.139 1.00 78.88 1137 ASN A O 1
ATOM 9064 N N . SER A 1 1138 ? 39.111 1.955 -22.631 1.00 72.00 1138 SER A N 1
ATOM 9065 C CA . SER A 1 1138 ? 38.751 3.193 -21.946 1.00 72.00 1138 SER A CA 1
ATOM 9066 C C . SER A 1 1138 ? 39.296 4.426 -22.663 1.00 72.00 1138 SER A C 1
ATOM 9068 O O . SER A 1 1138 ? 40.472 4.527 -22.999 1.00 72.00 1138 SER A O 1
ATOM 9070 N N . LEU A 1 1139 ? 38.413 5.398 -22.899 1.00 60.19 1139 LEU A N 1
ATOM 9071 C CA . LEU A 1 1139 ? 38.780 6.727 -23.395 1.00 60.19 1139 LEU A CA 1
ATOM 9072 C C . LEU A 1 1139 ? 39.554 7.512 -22.312 1.00 60.19 1139 LEU A C 1
ATOM 9074 O O . LEU A 1 1139 ? 39.396 7.209 -21.130 1.00 60.19 1139 LEU A O 1
ATOM 9078 N N . PRO A 1 1140 ? 40.296 8.582 -22.670 1.00 56.50 1140 PRO A N 1
ATOM 9079 C CA . PRO A 1 1140 ? 40.985 9.455 -21.707 1.00 56.50 1140 PRO A CA 1
ATOM 9080 C C . PRO A 1 1140 ? 40.093 10.033 -20.588 1.00 56.50 1140 PRO A C 1
ATOM 9082 O O . PRO A 1 1140 ? 40.590 10.488 -19.570 1.00 56.50 1140 PRO A O 1
ATOM 9085 N N . GLU A 1 1141 ? 38.772 10.026 -20.751 1.00 42.75 1141 GLU A N 1
ATOM 9086 C CA . GLU A 1 1141 ? 37.813 10.524 -19.755 1.00 42.75 1141 GLU A CA 1
ATOM 9087 C C . GLU A 1 1141 ? 37.357 9.427 -18.762 1.00 42.75 1141 GLU A C 1
ATOM 9089 O O . GLU A 1 1141 ? 36.933 9.749 -17.660 1.00 42.75 1141 GLU A O 1
ATOM 9094 N N . ALA A 1 1142 ? 37.532 8.134 -19.080 1.00 48.56 1142 ALA A N 1
ATOM 9095 C CA . ALA A 1 1142 ? 37.268 6.998 -18.177 1.00 48.56 1142 ALA A CA 1
ATOM 9096 C C . ALA A 1 1142 ? 38.496 6.611 -17.318 1.00 48.56 1142 ALA A C 1
ATOM 9098 O O . ALA A 1 1142 ? 38.496 5.576 -16.642 1.00 48.56 1142 ALA A O 1
ATOM 9099 N N . LEU A 1 1143 ? 39.547 7.441 -17.346 1.00 55.00 1143 LEU A N 1
ATOM 9100 C CA . LEU A 1 1143 ? 40.831 7.218 -16.676 1.00 55.00 1143 LEU A CA 1
ATOM 9101 C C . LEU A 1 1143 ? 40.719 7.131 -15.147 1.00 55.00 1143 LEU A C 1
ATOM 9103 O O . LEU A 1 1143 ? 41.582 6.519 -14.534 1.00 55.00 1143 LEU A O 1
ATOM 9107 N N . GLU A 1 1144 ? 39.672 7.669 -14.515 1.00 62.88 1144 GLU A N 1
ATOM 9108 C CA . GLU A 1 1144 ? 39.542 7.627 -13.051 1.00 62.88 1144 GLU A CA 1
ATOM 9109 C C . GLU A 1 1144 ? 39.073 6.254 -12.543 1.00 62.88 1144 GLU A C 1
ATOM 9111 O O . GLU A 1 1144 ? 39.754 5.627 -11.734 1.00 62.88 1144 GLU A O 1
ATOM 9116 N N . LYS A 1 1145 ? 37.968 5.715 -13.078 1.00 59.53 1145 LYS A N 1
ATOM 9117 C CA . LYS A 1 1145 ? 37.459 4.374 -12.727 1.00 59.53 1145 LYS A CA 1
ATOM 9118 C C . LYS A 1 1145 ? 38.374 3.260 -13.227 1.00 59.53 1145 LYS A C 1
ATOM 9120 O O . LYS A 1 1145 ? 38.664 2.304 -12.506 1.00 59.53 1145 LYS A O 1
ATOM 9125 N N . THR A 1 1146 ? 38.865 3.415 -14.453 1.00 77.06 1146 THR A N 1
ATOM 9126 C CA . THR A 1 1146 ? 39.907 2.551 -15.012 1.00 77.06 1146 THR A CA 1
ATOM 9127 C C . THR A 1 1146 ? 41.179 2.691 -14.196 1.00 77.06 1146 THR A C 1
ATOM 9129 O O . THR A 1 1146 ? 41.816 1.692 -13.912 1.00 77.06 1146 THR A O 1
ATOM 9132 N N . GLY A 1 1147 ? 41.488 3.892 -13.707 1.00 81.31 1147 GLY A N 1
ATOM 9133 C CA . GLY A 1 1147 ? 42.578 4.157 -12.778 1.00 81.31 1147 GLY A CA 1
ATOM 9134 C C . GLY A 1 1147 ? 42.425 3.405 -11.462 1.00 81.31 1147 GLY A C 1
ATOM 9135 O O . GLY A 1 1147 ? 43.394 2.810 -11.012 1.00 81.31 1147 GLY A O 1
ATOM 9136 N N . VAL A 1 1148 ? 41.229 3.339 -10.865 1.00 85.56 1148 VAL A N 1
ATOM 9137 C CA . VAL A 1 1148 ? 40.983 2.515 -9.664 1.00 85.56 1148 VAL A CA 1
ATOM 9138 C C . VAL A 1 1148 ? 41.214 1.034 -9.963 1.00 85.56 1148 VAL A C 1
ATOM 9140 O O . VAL A 1 1148 ? 41.925 0.370 -9.213 1.00 85.56 1148 VAL A O 1
ATOM 9143 N N . LEU A 1 1149 ? 40.683 0.518 -11.075 1.00 87.56 1149 LEU A N 1
ATOM 9144 C CA . LEU A 1 1149 ? 40.872 -0.883 -11.471 1.00 87.56 1149 LEU A CA 1
ATOM 9145 C C . LEU A 1 1149 ? 42.332 -1.204 -11.819 1.00 87.56 1149 LEU A C 1
ATOM 9147 O O . LEU A 1 1149 ? 42.831 -2.260 -11.441 1.00 87.56 1149 LEU A O 1
ATOM 9151 N N . LEU A 1 1150 ? 43.031 -0.300 -12.507 1.00 90.25 1150 LEU A N 1
ATOM 9152 C CA . LEU A 1 1150 ? 44.450 -0.420 -12.840 1.00 90.25 1150 LEU A CA 1
ATOM 9153 C C . LEU A 1 1150 ? 45.310 -0.326 -11.582 1.00 90.25 1150 LEU A C 1
ATOM 9155 O O . LEU A 1 1150 ? 46.241 -1.108 -11.451 1.00 90.25 1150 LEU A O 1
ATOM 9159 N N . LYS A 1 1151 ? 44.969 0.543 -10.623 1.00 91.12 1151 LYS A N 1
ATOM 9160 C CA . LYS A 1 1151 ? 45.621 0.616 -9.306 1.00 91.12 1151 LYS A CA 1
ATOM 9161 C C . LYS A 1 1151 ? 45.406 -0.662 -8.506 1.00 91.12 1151 LYS A C 1
ATOM 9163 O O . LYS A 1 1151 ? 46.364 -1.189 -7.954 1.00 91.12 1151 LYS A O 1
ATOM 9168 N N . GLN A 1 1152 ? 44.188 -1.204 -8.487 1.00 92.81 1152 GLN A N 1
ATOM 9169 C CA . GLN A 1 1152 ? 43.899 -2.498 -7.861 1.00 92.81 1152 GLN A CA 1
ATOM 9170 C C . GLN A 1 1152 ? 44.669 -3.635 -8.549 1.00 92.81 1152 GLN A C 1
ATOM 9172 O O . GLN A 1 1152 ? 45.280 -4.460 -7.874 1.00 92.81 1152 GLN A O 1
ATOM 9177 N N . ALA A 1 1153 ? 44.711 -3.655 -9.884 1.00 93.56 1153 ALA A N 1
ATOM 9178 C CA . ALA A 1 1153 ? 45.476 -4.632 -10.654 1.00 93.56 1153 ALA A CA 1
ATOM 9179 C C . ALA A 1 1153 ? 46.988 -4.498 -10.441 1.00 93.56 1153 ALA A C 1
ATOM 9181 O O . ALA A 1 1153 ? 47.680 -5.511 -10.357 1.00 93.56 1153 ALA A O 1
ATOM 9182 N N . LEU A 1 1154 ? 47.499 -3.271 -10.322 1.00 93.00 1154 LEU A N 1
ATOM 9183 C CA . LEU A 1 1154 ? 48.901 -2.981 -10.055 1.00 93.00 1154 LEU A CA 1
ATOM 9184 C C . LEU A 1 1154 ? 49.283 -3.403 -8.637 1.00 93.00 1154 LEU A C 1
ATOM 9186 O O . LEU A 1 1154 ? 50.263 -4.122 -8.474 1.00 93.00 1154 LEU A O 1
ATOM 9190 N N . ALA A 1 1155 ? 48.475 -3.054 -7.635 1.00 93.00 1155 ALA A N 1
ATOM 9191 C CA . ALA A 1 1155 ? 48.666 -3.496 -6.256 1.00 93.00 1155 ALA A CA 1
ATOM 9192 C C . ALA A 1 1155 ? 48.653 -5.031 -6.157 1.00 93.00 1155 ALA A C 1
ATOM 9194 O O . ALA A 1 1155 ? 49.492 -5.627 -5.479 1.00 93.00 1155 ALA A O 1
ATOM 9195 N N . LEU A 1 1156 ? 47.744 -5.687 -6.888 1.00 92.88 1156 LEU A N 1
ATOM 9196 C CA . LEU A 1 1156 ? 47.683 -7.145 -6.970 1.00 92.88 1156 LEU A CA 1
ATOM 9197 C C . LEU A 1 1156 ? 48.916 -7.733 -7.676 1.00 92.88 1156 LEU A C 1
ATOM 9199 O O . LEU A 1 1156 ? 49.453 -8.752 -7.234 1.00 92.88 1156 LEU A O 1
ATOM 9203 N N . TYR A 1 1157 ? 49.390 -7.089 -8.749 1.00 93.69 1157 TYR A N 1
ATOM 9204 C CA . TYR A 1 1157 ? 50.618 -7.470 -9.443 1.00 93.69 1157 TYR A CA 1
ATOM 9205 C C . TYR A 1 1157 ? 51.838 -7.357 -8.532 1.00 93.69 1157 TYR A C 1
ATOM 9207 O O . TYR A 1 1157 ? 52.618 -8.299 -8.466 1.00 93.69 1157 TYR A O 1
ATOM 9215 N N . GLU A 1 1158 ? 51.996 -6.251 -7.809 1.00 93.69 1158 GLU A N 1
ATOM 9216 C CA . GLU A 1 1158 ? 53.120 -6.024 -6.898 1.00 93.69 1158 GLU A CA 1
ATOM 9217 C C . GLU A 1 1158 ? 53.138 -7.051 -5.769 1.00 93.69 1158 GLU A C 1
ATOM 9219 O O . GLU A 1 1158 ? 54.159 -7.702 -5.539 1.00 93.69 1158 GLU A O 1
ATOM 9224 N N . ARG A 1 1159 ? 51.982 -7.277 -5.134 1.00 94.38 1159 ARG A N 1
ATOM 9225 C CA . ARG A 1 1159 ? 51.825 -8.266 -4.059 1.00 94.38 1159 ARG A CA 1
ATOM 9226 C C . ARG A 1 1159 ? 52.185 -9.683 -4.514 1.00 94.38 1159 ARG A C 1
ATOM 9228 O O . ARG A 1 1159 ? 52.711 -10.470 -3.731 1.00 94.38 1159 ARG A O 1
ATOM 9235 N N . HIS A 1 1160 ? 51.933 -10.023 -5.779 1.00 93.81 1160 HIS A N 1
ATOM 9236 C CA . HIS A 1 1160 ? 52.169 -11.364 -6.328 1.00 93.81 1160 HIS A CA 1
ATOM 9237 C C . HIS A 1 1160 ? 53.226 -11.406 -7.439 1.00 93.81 1160 HIS A C 1
ATOM 9239 O O . HIS A 1 1160 ? 53.260 -12.355 -8.232 1.00 93.81 1160 HIS A O 1
ATOM 9245 N N . GLN A 1 1161 ? 54.132 -10.427 -7.478 1.00 94.44 1161 GLN A N 1
ATOM 9246 C CA . GLN A 1 1161 ? 55.047 -10.208 -8.598 1.00 94.44 1161 GLN A CA 1
ATOM 9247 C C . GLN A 1 1161 ? 55.926 -11.430 -8.883 1.00 94.44 1161 GLN A C 1
ATOM 9249 O O . GLN A 1 1161 ? 56.039 -11.872 -10.026 1.00 94.44 1161 GLN A O 1
ATOM 9254 N N . GLY A 1 1162 ? 56.514 -12.033 -7.844 1.00 93.69 1162 GLY A N 1
ATOM 9255 C CA . GLY A 1 1162 ? 57.379 -13.209 -7.992 1.00 93.69 1162 GLY A CA 1
ATOM 9256 C C . GLY A 1 1162 ? 56.654 -14.455 -8.520 1.00 93.69 1162 GLY A C 1
ATOM 9257 O O . GLY A 1 1162 ? 57.277 -15.317 -9.145 1.00 93.69 1162 GLY A O 1
ATOM 9258 N N . PHE A 1 1163 ? 55.343 -14.563 -8.287 1.00 94.12 1163 PHE A N 1
ATOM 9259 C CA . PHE A 1 1163 ? 54.515 -15.623 -8.862 1.00 94.12 1163 PHE A CA 1
ATOM 9260 C C . PHE A 1 1163 ? 54.166 -15.299 -10.315 1.00 94.12 1163 PHE A C 1
ATOM 9262 O O . PHE A 1 1163 ? 54.419 -16.112 -11.199 1.00 94.12 1163 PHE A O 1
ATOM 9269 N N . ILE A 1 1164 ? 53.658 -14.093 -10.578 1.00 94.81 1164 ILE A N 1
ATOM 9270 C CA . ILE A 1 1164 ? 53.260 -13.649 -11.921 1.00 94.81 1164 ILE A CA 1
ATOM 9271 C C . ILE A 1 1164 ? 54.440 -13.730 -12.894 1.00 94.81 1164 ILE A C 1
ATOM 9273 O O . ILE A 1 1164 ? 54.283 -14.241 -14.002 1.00 94.81 1164 ILE A O 1
ATOM 9277 N N . ASN A 1 1165 ? 55.634 -13.320 -12.463 1.00 92.31 1165 ASN A N 1
ATOM 9278 C CA . ASN A 1 1165 ? 56.836 -13.357 -13.290 1.00 92.31 1165 ASN A CA 1
ATOM 9279 C C . ASN A 1 1165 ? 57.259 -14.781 -13.676 1.00 92.31 1165 ASN A C 1
ATOM 9281 O O . ASN A 1 1165 ? 57.676 -15.000 -14.810 1.00 92.31 1165 ASN A O 1
ATOM 9285 N N . ARG A 1 1166 ? 57.132 -15.753 -12.764 1.00 95.06 1166 ARG A N 1
ATOM 9286 C CA . ARG A 1 1166 ? 57.438 -17.165 -13.055 1.00 95.06 1166 ARG A CA 1
ATOM 9287 C C . ARG A 1 1166 ? 56.365 -17.832 -13.905 1.00 95.06 1166 ARG A C 1
ATOM 9289 O O . ARG A 1 1166 ? 56.683 -18.566 -14.831 1.00 95.06 1166 ARG A O 1
ATOM 9296 N N . GLU A 1 1167 ? 55.104 -17.592 -13.568 1.00 95.75 1167 GLU A N 1
ATOM 9297 C CA . GLU A 1 1167 ? 53.998 -18.455 -13.979 1.00 95.75 1167 GLU A CA 1
ATOM 9298 C C . GLU A 1 1167 ? 53.107 -17.861 -15.078 1.00 95.75 1167 GLU A C 1
ATOM 9300 O O . GLU A 1 1167 ? 52.414 -18.610 -15.768 1.00 95.75 1167 GLU A O 1
ATOM 9305 N N . LEU A 1 1168 ? 53.084 -16.531 -15.237 1.00 93.50 1168 LEU A N 1
ATOM 9306 C CA . LEU A 1 1168 ? 52.159 -15.820 -16.131 1.00 93.50 1168 LEU A CA 1
ATOM 9307 C C . LEU A 1 1168 ? 52.834 -14.821 -17.081 1.00 93.50 1168 LEU A C 1
ATOM 9309 O O . LEU A 1 1168 ? 52.188 -14.402 -18.040 1.00 93.50 1168 LEU A O 1
ATOM 9313 N N . ALA A 1 1169 ? 54.108 -14.464 -16.885 1.00 85.19 1169 ALA A N 1
ATOM 9314 C CA . ALA A 1 1169 ? 54.795 -13.443 -17.686 1.00 85.19 1169 ALA A CA 1
ATOM 9315 C C . ALA A 1 1169 ? 54.738 -13.698 -19.199 1.00 85.19 1169 ALA A C 1
ATOM 9317 O O . ALA A 1 1169 ? 54.546 -12.766 -19.977 1.00 85.19 1169 ALA A O 1
ATOM 9318 N N . GLY A 1 1170 ? 54.848 -14.961 -19.625 1.00 87.44 1170 GLY A N 1
ATOM 9319 C CA . GLY A 1 1170 ? 54.715 -15.325 -21.038 1.00 87.44 1170 GLY A CA 1
ATOM 9320 C C . GLY A 1 1170 ? 53.299 -15.126 -21.594 1.00 87.44 1170 GLY A C 1
ATOM 9321 O O . GLY A 1 1170 ? 53.147 -14.794 -22.765 1.00 87.44 1170 GLY A O 1
ATOM 9322 N N . SER A 1 1171 ? 52.267 -15.293 -20.758 1.00 91.19 1171 SER A N 1
ATOM 9323 C CA . SER A 1 1171 ? 50.850 -15.210 -21.154 1.00 91.19 1171 SER A CA 1
ATOM 9324 C C . SER A 1 1171 ? 50.234 -13.815 -20.988 1.00 91.19 1171 SER A C 1
ATOM 9326 O O . SER A 1 1171 ? 49.210 -13.548 -21.606 1.00 91.19 1171 SER A O 1
ATOM 9328 N N . LEU A 1 1172 ? 50.837 -12.950 -20.162 1.00 91.94 1172 LEU A N 1
ATOM 9329 C CA . LEU A 1 1172 ? 50.382 -11.582 -19.864 1.00 91.94 1172 LEU A CA 1
ATOM 9330 C C . LEU A 1 1172 ? 51.379 -10.511 -20.340 1.00 91.94 1172 LEU A C 1
ATOM 9332 O O . LEU A 1 1172 ? 51.467 -9.429 -19.764 1.00 91.94 1172 LEU A O 1
ATOM 9336 N N . LYS A 1 1173 ? 52.207 -10.815 -21.346 1.00 90.94 1173 LYS A N 1
ATOM 9337 C CA . LYS A 1 1173 ? 53.328 -9.947 -21.744 1.00 90.94 1173 LYS A CA 1
ATOM 9338 C C . LYS A 1 1173 ? 52.878 -8.522 -22.093 1.00 90.94 1173 LYS A C 1
ATOM 9340 O O . LYS A 1 1173 ? 53.543 -7.565 -21.704 1.00 90.94 1173 LYS A O 1
ATOM 9345 N N . MET A 1 1174 ? 51.767 -8.387 -22.818 1.00 89.62 1174 MET A N 1
ATOM 9346 C CA . MET A 1 1174 ? 51.225 -7.087 -23.234 1.00 89.62 1174 MET A CA 1
ATOM 9347 C C . MET A 1 1174 ? 50.528 -6.378 -22.071 1.00 89.62 1174 MET A C 1
ATOM 9349 O O . MET A 1 1174 ? 50.733 -5.186 -21.860 1.00 89.62 1174 MET A O 1
ATOM 9353 N N . GLU A 1 1175 ? 49.758 -7.129 -21.289 1.00 95.00 1175 GLU A N 1
ATOM 9354 C CA . GLU A 1 1175 ? 49.001 -6.662 -20.133 1.00 95.00 1175 GLU A CA 1
ATOM 9355 C C . GLU A 1 1175 ? 49.928 -6.102 -19.040 1.00 95.00 1175 GLU A C 1
ATOM 9357 O O . GLU A 1 1175 ? 49.691 -5.019 -18.510 1.00 95.00 1175 GLU A O 1
ATOM 9362 N N . LEU A 1 1176 ? 51.024 -6.807 -18.738 1.00 90.00 1176 LEU A N 1
ATOM 9363 C CA . LEU A 1 1176 ? 52.025 -6.374 -17.760 1.00 90.00 1176 LEU A CA 1
ATOM 9364 C C . LEU A 1 1176 ? 52.837 -5.182 -18.260 1.00 90.00 1176 LEU A C 1
ATOM 9366 O O . LEU A 1 1176 ? 53.115 -4.275 -17.482 1.00 90.00 1176 LEU A O 1
ATOM 9370 N N . ALA A 1 1177 ? 53.202 -5.157 -19.546 1.00 90.06 1177 ALA A N 1
ATOM 9371 C CA . ALA A 1 1177 ? 53.878 -4.002 -20.132 1.00 90.06 1177 ALA A CA 1
ATOM 9372 C C . ALA A 1 1177 ? 53.006 -2.742 -20.034 1.00 90.06 1177 ALA A C 1
ATOM 9374 O O . ALA A 1 1177 ? 53.520 -1.673 -19.713 1.00 90.06 1177 ALA A O 1
ATOM 9375 N N . TYR A 1 1178 ? 51.697 -2.886 -20.249 1.00 89.56 1178 TYR A N 1
ATOM 9376 C CA . TYR A 1 1178 ? 50.728 -1.807 -20.099 1.00 89.56 1178 TYR A CA 1
ATOM 9377 C C . TYR A 1 1178 ? 50.581 -1.353 -18.639 1.00 89.56 1178 TYR A C 1
ATOM 9379 O O . TYR A 1 1178 ? 50.783 -0.177 -18.354 1.00 89.56 1178 TYR A O 1
ATOM 9387 N N . LEU A 1 1179 ? 50.345 -2.275 -17.696 1.00 87.88 1179 LEU A N 1
ATOM 9388 C CA . LEU A 1 1179 ? 50.247 -1.947 -16.263 1.00 87.88 1179 LEU A CA 1
ATOM 9389 C C . LEU A 1 1179 ? 51.516 -1.265 -15.720 1.00 87.88 1179 LEU A C 1
ATOM 9391 O O . LEU A 1 1179 ? 51.442 -0.332 -14.924 1.00 87.88 1179 LEU A O 1
ATOM 9395 N N . LEU A 1 1180 ? 52.697 -1.712 -16.157 1.00 89.19 1180 LEU A N 1
ATOM 9396 C CA . LEU A 1 1180 ? 53.977 -1.132 -15.742 1.00 89.19 1180 LEU A CA 1
ATOM 9397 C C . LEU A 1 1180 ? 54.282 0.208 -16.424 1.00 89.19 1180 LEU A C 1
ATOM 9399 O O . LEU A 1 1180 ? 55.040 1.002 -15.868 1.00 89.19 1180 LEU A O 1
ATOM 9403 N N . ALA A 1 1181 ? 53.734 0.459 -17.615 1.00 85.69 1181 ALA A N 1
ATOM 9404 C CA . ALA A 1 1181 ? 53.820 1.762 -18.265 1.00 85.69 1181 ALA A CA 1
ATOM 9405 C C . ALA A 1 1181 ? 52.974 2.800 -17.516 1.00 85.69 1181 ALA A C 1
ATOM 9407 O O . ALA A 1 1181 ? 53.467 3.896 -17.263 1.00 85.69 1181 ALA A O 1
ATOM 9408 N N . GLU A 1 1182 ? 51.775 2.420 -17.068 1.00 81.69 1182 GLU A N 1
ATOM 9409 C CA . GLU A 1 1182 ? 50.918 3.261 -16.218 1.00 81.69 1182 GLU A CA 1
ATOM 9410 C C . GLU A 1 1182 ? 51.595 3.605 -14.883 1.00 81.69 1182 GLU A C 1
ATOM 9412 O O . GLU A 1 1182 ? 51.616 4.765 -14.482 1.00 81.69 1182 GLU A O 1
ATOM 9417 N N . LYS A 1 1183 ? 52.290 2.647 -14.248 1.00 82.62 1183 LYS A N 1
ATOM 9418 C CA . LYS A 1 1183 ? 53.097 2.916 -13.041 1.00 82.62 1183 LYS A CA 1
ATOM 9419 C C . LYS A 1 1183 ? 54.180 3.987 -13.255 1.00 82.62 1183 LYS A C 1
ATOM 9421 O O . LYS A 1 1183 ? 54.520 4.709 -12.326 1.00 82.62 1183 LYS A O 1
ATOM 9426 N N . LYS A 1 1184 ? 54.751 4.088 -14.461 1.00 78.50 1184 LYS A N 1
ATOM 9427 C CA . LYS A 1 1184 ? 55.774 5.102 -14.793 1.00 78.50 1184 LYS A CA 1
ATOM 9428 C C . LYS A 1 1184 ? 55.186 6.488 -15.072 1.00 78.50 1184 LYS A C 1
ATOM 9430 O O . LYS A 1 1184 ? 55.951 7.446 -15.140 1.00 78.50 1184 LYS A O 1
ATOM 9435 N N . LEU A 1 1185 ? 53.871 6.581 -15.272 1.00 63.03 1185 LEU A N 1
ATOM 9436 C CA . LEU A 1 1185 ? 53.151 7.831 -15.512 1.00 63.03 1185 LEU A CA 1
ATOM 9437 C C . LEU A 1 1185 ? 52.625 8.468 -14.217 1.00 63.03 1185 LEU A C 1
ATOM 9439 O O . LEU A 1 1185 ? 52.200 9.622 -14.262 1.00 63.03 1185 LEU A O 1
ATOM 9443 N N . GLU A 1 1186 ? 52.687 7.780 -13.068 1.00 55.50 1186 GLU A N 1
ATOM 9444 C CA . GLU A 1 1186 ? 52.431 8.421 -11.774 1.00 55.50 1186 GLU A CA 1
ATOM 9445 C C . GLU A 1 1186 ? 53.553 9.439 -11.473 1.00 55.50 1186 GLU A C 1
ATOM 9447 O O . GLU A 1 1186 ? 54.724 9.054 -11.398 1.00 55.50 1186 GLU A O 1
ATOM 9452 N N . PRO A 1 1187 ? 53.243 10.745 -11.331 1.00 46.84 1187 PRO A N 1
ATOM 9453 C CA . PRO A 1 1187 ? 54.245 11.743 -10.971 1.00 46.84 1187 PRO A CA 1
ATOM 9454 C C . PRO A 1 1187 ? 54.833 11.405 -9.595 1.00 46.84 1187 PRO A C 1
ATOM 9456 O O . PRO A 1 1187 ? 54.083 11.068 -8.677 1.00 46.84 1187 PRO A O 1
ATOM 9459 N N . GLU A 1 1188 ? 56.164 11.499 -9.446 1.00 41.88 1188 GLU A N 1
ATOM 9460 C CA . GLU A 1 1188 ? 56.829 11.335 -8.144 1.00 41.88 1188 GLU A CA 1
ATOM 9461 C C . GLU A 1 1188 ? 56.086 12.159 -7.077 1.00 41.88 1188 GLU A C 1
ATOM 9463 O O . GLU A 1 1188 ? 55.768 13.328 -7.333 1.00 41.88 1188 GLU A O 1
ATOM 9468 N N . PRO A 1 1189 ? 55.803 11.597 -5.886 1.00 42.78 1189 PRO A N 1
ATOM 9469 C CA . PRO A 1 1189 ? 55.154 12.353 -4.830 1.00 42.78 1189 PRO A CA 1
ATOM 9470 C C . PRO A 1 1189 ? 56.010 13.582 -4.519 1.00 42.78 1189 PRO A C 1
ATOM 9472 O O . PRO A 1 1189 ? 57.175 13.458 -4.133 1.00 42.78 1189 PRO A O 1
ATOM 9475 N N . LEU A 1 1190 ? 55.430 14.770 -4.719 1.00 38.66 1190 LEU A N 1
ATOM 9476 C CA . LEU A 1 1190 ? 56.020 16.047 -4.329 1.00 38.66 1190 LEU A CA 1
ATOM 9477 C C . LEU A 1 1190 ? 56.543 15.908 -2.898 1.00 38.66 1190 LEU A C 1
ATOM 9479 O O . LEU A 1 1190 ? 55.755 15.719 -1.970 1.00 38.66 1190 LEU A O 1
ATOM 9483 N N . LYS A 1 1191 ? 57.873 15.967 -2.733 1.00 39.06 1191 LYS A N 1
ATOM 9484 C CA . LYS A 1 1191 ? 58.527 15.997 -1.421 1.00 39.06 1191 LYS A CA 1
ATOM 9485 C C . LYS A 1 1191 ? 57.808 17.029 -0.563 1.00 39.06 1191 LYS A C 1
ATOM 9487 O O . LYS A 1 1191 ? 57.796 18.211 -0.899 1.00 39.06 1191 LYS A O 1
ATOM 9492 N N . THR A 1 1192 ? 57.201 16.559 0.519 1.00 37.19 1192 THR A N 1
ATOM 9493 C CA . THR A 1 1192 ? 56.456 17.362 1.479 1.00 37.19 1192 THR A CA 1
ATOM 9494 C C . THR A 1 1192 ? 57.358 18.485 1.980 1.00 37.19 1192 THR A C 1
ATOM 9496 O O . THR A 1 1192 ? 58.305 18.250 2.731 1.00 37.19 1192 THR A O 1
ATOM 9499 N N . VAL A 1 1193 ? 57.094 19.712 1.536 1.00 40.19 1193 VAL A N 1
ATOM 9500 C CA . VAL A 1 1193 ? 57.671 20.906 2.147 1.00 40.19 1193 VAL A CA 1
ATOM 9501 C C . VAL A 1 1193 ? 56.986 21.048 3.501 1.00 40.19 1193 VAL A C 1
ATOM 9503 O O . VAL A 1 1193 ? 55.786 21.304 3.571 1.00 40.19 1193 VAL A O 1
ATOM 9506 N N . GLN A 1 1194 ? 57.738 20.821 4.578 1.00 41.44 1194 GLN A N 1
ATOM 9507 C CA . GLN A 1 1194 ? 57.322 21.203 5.923 1.00 41.44 1194 GLN A CA 1
ATOM 9508 C C . GLN A 1 1194 ? 57.130 22.722 5.950 1.00 41.44 1194 GLN A C 1
ATOM 9510 O O . GLN A 1 1194 ? 58.097 23.461 5.777 1.00 41.44 1194 GLN A O 1
ATOM 9515 N N . PHE A 1 1195 ? 55.906 23.185 6.195 1.00 36.44 1195 PHE A N 1
ATOM 9516 C CA . PHE A 1 1195 ? 55.663 24.553 6.634 1.00 36.44 1195 PHE A CA 1
ATOM 9517 C C . PHE A 1 1195 ? 55.158 24.532 8.076 1.00 36.44 1195 PHE A C 1
ATOM 9519 O O . PHE A 1 1195 ? 54.068 24.047 8.367 1.00 36.44 1195 PHE A O 1
ATOM 9526 N N . ASN A 1 1196 ? 56.010 25.044 8.965 1.00 32.81 1196 ASN A N 1
ATOM 9527 C CA . ASN A 1 1196 ? 55.625 25.569 10.267 1.00 32.81 1196 ASN A CA 1
ATOM 9528 C C . ASN A 1 1196 ? 54.886 26.898 10.058 1.00 32.81 1196 ASN A C 1
ATOM 9530 O O . ASN A 1 1196 ? 55.508 27.836 9.557 1.00 32.81 1196 ASN A O 1
ATOM 9534 N N . GLN A 1 1197 ? 53.619 26.943 10.476 1.00 32.81 1197 GLN A N 1
ATOM 9535 C CA . GLN A 1 1197 ? 52.889 27.994 11.215 1.00 32.81 1197 GLN A CA 1
ATOM 9536 C C . GLN A 1 1197 ? 51.399 27.942 10.892 1.00 32.81 1197 GLN A C 1
ATOM 9538 O O . GLN A 1 1197 ? 51.047 28.066 9.699 1.00 32.81 1197 GLN A O 1
#

Organism: NCBI:txid456

Foldseek 3Di:
DAEEEEALFLLSLLLLLLLLVLQADHYEYEEQCQVNQQDFAWFDQVLQVLCCVRRVQDHFPDDATGGRSRSSVSSSVVCVVSVHHYFYWHWDAADPPFAFTWTQHPVRDIDTDHDQAYEYPRAPPLPHLVRQQVPAPPPGDRPKDKDFLAPLCPFFKKKKAKWAWDPVLVLLVVVCVVVVVQFLPPDALQLLVVLVVQLCVQVDDFL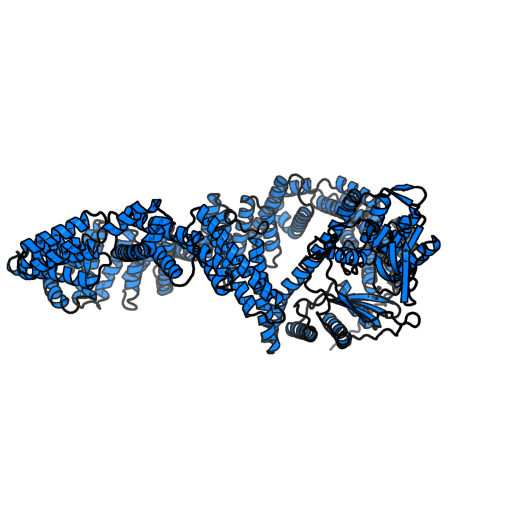TQWGKDWGDDDPRIIMIMTGGHPPRDPVCQQVNVLSSSCSSRVDNPTDTGFDDQDPVDNPNDRMDMDTDRKMAIPFAWDDDPNYRTYGYFFNSHIHADSVVSCRSVLRSQLSNLQSVQFDADPSHTPDDDRVSSCVSSVVSVVVRSVVVHVVSVVVSVSRLVSLVVNLVSLVVSCVVPNDPVSVLVNLQSQLVNLLVLLVVLCVVQDDPNAHDCVVDDLVVNLVSLVSSLVSLVSNLVRHDPSVVVSNVVSLVVLLVSLVRLQVSLVNCVVVVVLVSSLSSLVSSLVSCVVNPCVVCVVVNLVSLLSNLLSCLSVLNLVSLLVSVVVVVPDDDHPLVSVVSSLVSNLSSLLVCLVVQLAEDELVNVVSLVSSLVVCVVCVVVCVVPPVVSVVSNVVSVVVPPPLVVLLVVLVVCVVVVVLVVSLVSLVVSLVVCRVRSYNHLQSNLVSLLSNLLSCLVVLNLVVSLVSLLVNVVSQVVPDLVSNVSSLVSNLVSCVVCVVVDDLPDCSLVSNVVSCVVCVVSCVVRVVVPVVVSVVVNLVSPDDLVVLVVQLVVCVVVLVLVSNLVSLVVSQVNCVVVVVPPPLVVNLVSLLVNLVSCLSVLNLVSLLVSLCVNPVVPPPDDLVSVLSSLVSNLVSLLVCLVVVPDDLVVNLVSLVSNLVVCVVCVVSCVVRPVVSPVSNVSSVLSNPLLNVLQVVLVVCVVVLVLVSSLVSLVVSLVVLVVDPDRPLQSNLVSLLSNLQSCVSVVNLLVSLVSLLVVVPPPDDHDLVSPQSSLLSNLVSLQSVLVVCVQVDDVVSLVVNLVSCVVCVVSCVVRPVPVCVSSLVSSLVNLPALVVLQVVLVVCVVVVVLVSSLVSLVSSLSSCVSDPDNLLASNLQSLLSNLLSCLVVLNNVVSLVSCCVSVVPVPRHDLVSPLSSLVSLLVSLQVCVVVDDPSCCPVSVVSLVSNLVVCVVCVVSCVVRPCVPCVVSVVVSVVVVVPPPDPDDDDDDDD

InterPro domains:
  IPR011990 Tetratricopeptide-like helical domain superfamily [G3DSA:1.25.40.10] (453-576)
  IPR011990 Tetratricopeptide-like helical domain superfamily [G3DSA:1.25.40.10] (608-733)
  IPR011990 Tetratricopeptide-like helical domain superfamily [G3DSA:1.25.40.10] (749-896)
  IPR011990 Tetratricopeptide-like helical domain superfamily [G3DSA:1.25.40.10] (897-1004)
  IPR011990 Tetratricopeptide-like helical domain superfamily [G3DSA:1.25.40.10] (1039-1169)
  IPR011990 Tetratricopeptide-like helical domain superfamily [SSF48452] (461-688)
  IPR011990 Tetratricopeptide-like helical domain superfamily [SSF48452] (617-844)
  IPR011990 Tetratricopeptide-like helical domain superfamily [SSF48452] (903-1145)
  IPR019734 Tetratricopeptide repeat [PS50005] (466-499)
  IPR019734 Tetratricopeptide repeat [SM00028] (466-499)
  IPR019734 Tetratricopeptide repeat [SM00028] (611-644)
  IPR019734 Tetratricopeptide repeat [SM00028] (752-785)
  IPR019734 Tetratricopeptide repeat [SM00028] (795-828)
  IPR019734 Tetratricopeptide repeat [SM00028] (897-930)
  IPR019734 Tetratricopeptide repeat [SM00028] (1040-1073)
  IPR036188 FAD/NAD(P)-binding domain superfamily [G3DSA:3.50.50.60] (1-150)
  IPR036188 FAD/NAD(P)-binding domain superfamily [SSF51905] (2-132)
  IPR042282 Inactive peptidyl-prolyl cis-trans isomerase FKBP6/shutdown [PTHR46674] (869-993)

Sequence (1197 aa):
MPIVIVGAGPNGLYAAIKLRRAGVKDIKVIGHHAGSYVRPGNINLAVFRKAERSIGLGAPPSTNAVHIKDIERALYKLALQLNIPVEEGLFVDFSTEEKGIFIKEANGEQKFLACDYVFDCTGSKRVLVHAINARAGLNLPKPFQISPISGDVMVRNHMLAYVKMSIKHQAILDYLLENKIYDLEGRTATEFADAMERLRQFGWREMGFPRCYFMPFGKNKACLYMEAPDGLSDAKKEAWLQTVLECWSDDSTISFQYLPQSKKYKFKPRFNTFTVDPHQLNRFTYKGEGLPYVITQGDVQVEPNYVLGHGIVGGFDRSDAFVEGLAIINGSIAYFNEEDYQEDVKEALRDHQEAIIQHYRKRREYFIRSLDKAQAKYQEALKLNPKPVYEERLNEVRSRIDYFNALNILQEKKTNGKIYSKQFNGARLIADLLKAKDLLFKAIVGLPALFQDEVNDAKSKLTQLAADFKEIGNQYYQASKFDLALQCYEEALLLYKSLDEKAHQSEILNIHSNLILTYRKLNQLDKVLEKTGELLKGHTIPEAILKKILFNLIAAGAATLKLDACQASLRVQEQMQELAGLCCKFEAFIHECMPELKGDLIKIQRFNNKILQLQDRGKQKFAEGLFPDALGFYEAALLLAQKEEHRDELLALTLKSNIILTHRKLLQPEKALMMAGKALEDAGSASIELKKKILFNAFKAVLENLAVLDKDSGLINQAVILYLQHREFIHSHLEHDWPAIASELASALGQPDLLKTSAKVHFDQGQFKLALDCYGTILLVQKLSGLEGDVVAAMPIYANMVLAYRKLKALEDVVKTARTALDFQGQIVDNYRKKILFNLISAAAEAIKSQEMDSNKLIKMVEEVQTLCAENDEFIKTHLEELNLELQAIGRFAKKTLRLQDLGKQSFSQNNFLLALQCFEEALLLAEAETTRDRELESTLHSNIILTHRKLGQPERAFLIANRVLNDEHALPVAAKKKLLFNGFKAVSELIDLQQGTLDKTFLRKATHFYFRHLLFIDQYLAQDLGDCLAKMRAALGDPQTLRDIGKNCFAQSKFELALANYEDALLLQRLSRTKDHEAEASIVANLIIIYRKLHCPSLGFTLAEEILNEESSCSVNTKKKILFNLIKCAYEEGQNSLPEALEKTGVLLKQALALYERHQGFINRELAGSLKMELAYLLAEKKLEPEPLKTVQFNQ